Protein AF-S8ARG7-F1 (afdb_monomer_lite)

Organism: Dactylellina haptotyla (strain CBS 200.50) (NCBI:txid1284197)

Foldseek 3Di:
DPDQFAEEEEAALDPFQNVLLQVLVVVVRYQYEAEEQPWDQVPDDLRYGYHHADQLPLVSLVVSQVVCCVRRRQHLEYELEWADFDFADLVCLPPDDPSRLSSRLSNLAVNLLSNLVSLVVSLVVDDLPGLQEYEYEAECLLPDDDSRRHSRSVSRVNVLVSQQVCLVVCQVVQHEGAYEAEAAPVRHGCVVPDDGSNLSSVQSVVSSPDRGYDPRYFYAYPPGGGDPDDPDDDDDDDDDDDDDDDDPDPPQFDAQQFDAFLDDLQDFFAAAAPVVQVVLQLLVLLLQQLLVVQLPPDCPDCLGLNNLLQQQWFPQQDGRNQAFADQFDSTHLAAALHLCNLVLVLSSLRSVFVSSLVSSVVLLVLADPPAPSSVVSVVSSSNHGHHAHPLLLPLADDCLQAVDQWDWHDDSVDRVDIDIGGGSSHKRFADPFPPRDDDPPVRVDRIFEWQWDQDPNDTHHDRVLLRLLSNLFNLQSLQLLLCLQFPPQASVLARHLNADPPDPFRNAYLSQSLQQNLCSGCFQATQSQASNRNSNNNCSSNHSSVSNQSLLLSCQQRVPRPWDWDFRCRGHRNGHGRDIAIQADFSPPHHNRSPHGDGNVCSVDSCSNRYDHPQCRCVNSVVDVHSLSSLLVSCVSRVCFYPLNLLVLLCVVLVPDPPDPLPDLAFDQLQTAGHSVLCNVQSCVAAPPPQQKGKWKKKKKKAWLCLPQAKKKKWKFQADFPDPDPSCRSNTSRTNHMGIRRHHRRDPSTDMGIHMGTRSRNVNNCCSVVVFRYRDCVTVVVSCLPGIDIWMWGRHNRDIDTDDPLSGHQIKIWMKMWMWHRAPDSSHRIDTGGIDTQWIADRSVVPDHDIDGDPD

Secondary structure (DSSP, 8-state):
-PPPPPEEEEES--TTHHHHHHHHHHHTT-EEEEEETT--GGG--SSEEEEE--TTSTHHHHHHHHHHHHHT-S-SEEEE------PPBTTBTT-S-HHHHHHHHIIIIIHHHHHHHHHHHHHHTS-TTS--EEEEE--GGGT---GGGHHHHHHHHHHHHHHHHHHHHHGGGT-EEEEEEEE-TTS-BGGGS---HHHHHHHHHHHHH-SS---SEEEEETTTEE--S--PPP----------------PPPPB-----TT--SS---BPPBHHHHHHSHHHHHHHHHHHHHHHTS-TTSTTSHHHHHHHHSTT---BTTBPPPTT--SS-S---SSTTHHHHHHHHHHHHHHHHHHHHHHHHHHS-TT-TTHHHHHHHHHH----B--TTT--SPPHHHHT-SEEEEE-TTSTT-EEEEE-TTT-PBPSS--TT--STTTTT-SB--SS-EEETTEEE--HHHHHHHHHHHHHHHHHHHHHHHHT---HHHHS-SBPPSS-SS----HHHHHHHHHHHHTTTT-GGGSTTTGGGSTHHHHHHHHHHHHHHHHHHHSTT----EEEESS--SSS-TTEEEETTSEEEEEEEETTEEEETTTTSSGGGGT-B-TTTHHHHTTS--SSHHHHHHHIIIIITTSHHHHHHHHHHHTTT-S---SSS-----TTSPPPHHHHTTTHHHHS-TTT-EEEEEEEEEEEETTTTSSEEEEEEEES--S-S-GGGGGG-TTEEEEEEE---TT-----EEEEEEE-HHHHHHHHHTTS-S-S-HHHHHHHHHHHEEEEEEEE-SS-EEEE-GGGSTT-EEEEEEEEEEPPSSSSSPPEEEEEEEEEEE-BGGGTB-S-EE---

Sequence (856 aa):
MAAKAPVILILGAGANIGSNVAKVFSSKGYKVALVSRTSKESENTAEQVNIQGDFSDPSSVADAFAKVKSLLGTPSVVVYNAASLTRSQPAAPLAISVADFTRDLNINTVSPFVAAQHAAQGFEELPESASKTFIFTGNILNTAVMPALFDLGVGKSATSHIVQMAATAYKDKGFKFYYTDERTEAGAPAAFGTPSGEAHAKHYLELSEGKTQGPWQQTFVKGIGITQSRALPVANSISHSNQRLNNRQLIQPIIVTGVKDGVSQENIPVRKEIRTIIENHAEFELLLLALQKFYAEPQTSETSYYGIASIHGRPFKAWNEVQQGKGSPQVGYCTHSDMLFLPWHRPYLALYEQFVCKHAADVVASFSDSDPRKPAFTDALQGLRIPYWDWAMDASLPYEVVGLKRIAVADPKVPNGKQMIDNPMYTYKFQGQNTDFPDAPYNEMRQTYRYPRQVNGSYESQPDPLNQALRAEGGNLKTRIYRLLTAYKDFELVGTSSSPRDNNEFLESFEGVHDTIHGITGTSGGQMNFLSYSAFEPVFWLHHANIDRLFAMWQGINPKAYRFRAESKSGTFAIPPNTIEDLNTNLFPFRQSVNTFFTSASVAKTGTFGYAYPETRDLETGKRNDGGGIMTAVNKLYGTQTPQGSLKAAGHTSGRKRTMQKKGLKSGKLNTTPSPEALGPFQKHIVDQVTDIYNEWTVNIKVNRAALGESFSIQVFLGDPSSIDPEAWNTDDNLVGSHAIFTDPGSKNGHIVSGAVPLTSALLNKIVDNELACLTPELVMPYLLKNLKIKVLAVGSGTRRVVKLEDVQDLMIQINTAEVTLPKSESEAPEWGKFHTRLDWIDVGCGKLTPTQRVD

Radius of gyration: 34.78 Å; chains: 1; bounding box: 78×77×107 Å

Structure (mmCIF, N/CA/C/O backbone):
data_AF-S8ARG7-F1
#
_entry.id   AF-S8ARG7-F1
#
loop_
_atom_site.group_PDB
_atom_site.id
_atom_site.type_symbol
_atom_site.label_atom_id
_atom_site.label_alt_id
_atom_site.label_comp_id
_atom_site.label_asym_id
_atom_site.label_entity_id
_atom_site.label_seq_id
_atom_site.pdbx_PDB_ins_code
_atom_site.Cartn_x
_atom_site.Cartn_y
_atom_site.Cartn_z
_atom_site.occupancy
_atom_site.B_iso_or_equiv
_atom_site.auth_seq_id
_atom_site.auth_comp_id
_atom_site.auth_asym_id
_atom_site.auth_atom_id
_atom_site.pdbx_PDB_model_num
ATOM 1 N N . MET A 1 1 ? -34.442 -47.345 36.067 1.00 39.19 1 MET A N 1
ATOM 2 C CA . MET A 1 1 ? -34.645 -46.388 37.178 1.00 39.19 1 MET A CA 1
ATOM 3 C C . MET A 1 1 ? -35.273 -45.130 36.604 1.00 39.19 1 MET A C 1
ATOM 5 O O . MET A 1 1 ? -34.810 -44.698 35.557 1.00 39.19 1 MET A O 1
ATOM 9 N N . ALA A 1 2 ? -36.324 -44.582 37.219 1.00 44.38 2 ALA A N 1
ATOM 10 C CA . ALA A 1 2 ? -36.865 -43.284 36.807 1.00 44.38 2 ALA A CA 1
ATOM 11 C C . ALA A 1 2 ? -35.754 -42.221 36.893 1.00 44.38 2 ALA A C 1
ATOM 13 O O . ALA A 1 2 ? -34.997 -42.213 37.867 1.00 44.38 2 ALA A O 1
ATOM 14 N N . ALA A 1 3 ? -35.609 -41.378 35.868 1.00 57.69 3 ALA A N 1
ATOM 15 C CA . ALA A 1 3 ? -34.619 -40.304 35.881 1.00 57.69 3 ALA A CA 1
ATOM 16 C C . ALA A 1 3 ? -34.896 -39.379 37.079 1.00 57.69 3 ALA A C 1
ATOM 18 O O . ALA A 1 3 ? -36.019 -38.901 37.243 1.00 57.69 3 ALA A O 1
ATOM 19 N N . LYS A 1 4 ? -33.899 -39.164 37.949 1.00 75.94 4 LYS A N 1
ATOM 20 C CA . LYS A 1 4 ? -34.033 -38.211 39.061 1.00 75.94 4 LYS A CA 1
ATOM 21 C C . LYS A 1 4 ? -34.277 -36.814 38.482 1.00 75.94 4 LYS A C 1
ATOM 23 O O . LYS A 1 4 ? -33.563 -36.405 37.569 1.00 75.94 4 LYS A O 1
ATOM 28 N N . ALA A 1 5 ? -35.270 -36.104 39.019 1.00 89.25 5 ALA A N 1
ATOM 29 C CA . ALA A 1 5 ? -35.572 -34.733 38.615 1.00 89.25 5 ALA A CA 1
ATOM 30 C C . ALA A 1 5 ? -34.333 -33.830 38.796 1.00 89.25 5 ALA A C 1
ATOM 32 O O . ALA A 1 5 ? -33.673 -33.930 39.838 1.00 89.25 5 ALA A O 1
ATOM 33 N N . PRO A 1 6 ? -33.990 -32.973 37.815 1.00 95.94 6 PRO A N 1
ATOM 34 C CA . PRO A 1 6 ? -32.832 -32.096 37.916 1.00 95.94 6 PRO A CA 1
ATOM 35 C C . PRO A 1 6 ? -33.047 -31.034 39.000 1.00 95.94 6 PRO A C 1
ATOM 37 O O . PRO A 1 6 ? -34.171 -30.637 39.297 1.00 95.94 6 PRO A O 1
ATOM 40 N N . VAL A 1 7 ? -31.957 -30.569 39.606 1.00 98.38 7 VAL A N 1
ATOM 41 C CA . VAL A 1 7 ? -32.001 -29.595 40.707 1.00 98.38 7 VAL A CA 1
ATOM 42 C C . VAL A 1 7 ? -31.431 -28.261 40.233 1.00 98.38 7 VAL A C 1
ATOM 44 O O . VAL A 1 7 ? -30.374 -28.242 39.588 1.00 98.38 7 VAL A O 1
ATOM 47 N N . ILE A 1 8 ? -32.121 -27.165 40.563 1.00 98.56 8 ILE A N 1
ATOM 48 C CA . ILE A 1 8 ? -31.613 -25.793 40.453 1.00 98.56 8 ILE A CA 1
ATOM 49 C C . ILE A 1 8 ? -31.402 -25.198 41.848 1.00 98.56 8 ILE A C 1
ATOM 51 O O . ILE A 1 8 ? -32.281 -25.272 42.705 1.00 98.56 8 ILE A O 1
ATOM 55 N N . LEU A 1 9 ? -30.245 -24.576 42.057 1.00 98.69 9 LEU A N 1
ATOM 56 C CA . LEU A 1 9 ? -29.918 -23.802 43.252 1.00 98.69 9 LEU A CA 1
ATOM 57 C C . LEU A 1 9 ? -29.853 -22.312 42.911 1.00 98.69 9 LEU A C 1
ATOM 59 O O . LEU A 1 9 ? -29.041 -21.904 42.086 1.00 98.69 9 LEU A O 1
ATOM 63 N N . ILE A 1 10 ? -30.681 -21.498 43.564 1.00 98.56 10 ILE A N 1
ATOM 64 C CA . ILE A 1 10 ? -30.740 -20.043 43.388 1.00 98.56 10 ILE A CA 1
ATOM 65 C C . ILE A 1 10 ? -30.237 -19.358 44.662 1.00 98.56 10 ILE A C 1
ATOM 67 O O . ILE A 1 10 ? -30.935 -19.277 45.675 1.00 98.56 10 ILE A O 1
ATOM 71 N N . LEU A 1 11 ? -29.017 -18.829 44.593 1.00 98.12 11 LEU A N 1
ATOM 72 C CA . LEU A 1 11 ? -28.364 -18.070 45.656 1.00 98.12 11 LEU A CA 1
ATOM 73 C C . LEU A 1 11 ? -28.755 -16.593 45.524 1.00 98.12 11 LEU A C 1
ATOM 75 O O . LEU A 1 11 ? -28.260 -15.879 44.652 1.00 98.12 11 LEU A O 1
ATOM 79 N N . GLY A 1 12 ? -29.663 -16.126 46.382 1.00 94.00 12 GLY A N 1
ATOM 80 C CA . GLY A 1 12 ? -30.202 -14.765 46.352 1.00 94.00 12 GLY A CA 1
ATOM 81 C C . GLY A 1 12 ? -31.607 -14.710 45.758 1.00 94.00 12 GLY A C 1
ATOM 82 O O . GLY A 1 12 ? -31.855 -13.953 44.820 1.00 94.00 12 GLY A O 1
ATOM 83 N N . ALA A 1 13 ? -32.533 -15.508 46.294 1.00 87.56 13 ALA A N 1
ATOM 84 C CA . ALA A 1 13 ? -33.920 -15.611 45.835 1.00 87.56 13 ALA A CA 1
ATOM 85 C C . ALA A 1 13 ? -34.773 -14.371 46.198 1.00 87.56 13 ALA A C 1
ATOM 87 O O . ALA A 1 13 ? -35.638 -14.415 47.070 1.00 87.56 13 ALA A O 1
ATOM 88 N N . GLY A 1 14 ? -34.500 -13.234 45.553 1.00 86.06 14 GLY A N 1
ATOM 89 C CA . GLY A 1 14 ? -35.278 -12.000 45.705 1.00 86.06 14 GLY A CA 1
ATOM 90 C C . GLY A 1 14 ? -36.618 -12.025 44.957 1.00 86.06 14 GLY A C 1
ATOM 91 O O . GLY A 1 14 ? -36.826 -12.835 44.052 1.00 86.06 14 GLY A O 1
ATOM 92 N N . ALA A 1 15 ? -37.507 -11.081 45.287 1.00 87.00 15 ALA A N 1
ATOM 93 C CA . ALA A 1 15 ? -38.872 -11.012 44.750 1.00 87.00 15 ALA A CA 1
ATOM 94 C C . ALA A 1 15 ? -38.961 -10.839 43.219 1.00 87.00 15 ALA A C 1
ATOM 96 O O . ALA A 1 15 ? -39.982 -11.199 42.640 1.00 87.00 15 ALA A O 1
ATOM 97 N N . ASN A 1 16 ? -37.909 -10.329 42.565 1.00 90.81 16 ASN A N 1
ATOM 98 C CA . ASN A 1 16 ? -37.865 -10.114 41.115 1.00 90.81 16 ASN A CA 1
ATOM 99 C C . ASN A 1 16 ? -37.221 -11.299 40.362 1.00 90.81 16 ASN A C 1
ATOM 101 O O . ASN A 1 16 ? -37.906 -12.270 40.050 1.00 90.81 16 ASN A O 1
ATOM 105 N N . ILE A 1 17 ? -35.912 -11.252 40.081 1.00 94.19 17 ILE A N 1
ATOM 106 C CA . ILE A 1 17 ? -35.224 -12.255 39.245 1.00 94.19 17 ILE A CA 1
ATOM 107 C C . ILE A 1 17 ? -35.307 -13.655 39.865 1.00 94.19 17 ILE A C 1
ATOM 109 O O . ILE A 1 17 ? -35.775 -14.584 39.213 1.00 94.19 17 ILE A O 1
ATOM 113 N N . GLY A 1 18 ? -34.924 -13.804 41.137 1.00 93.00 18 GLY A N 1
ATOM 114 C CA . GLY A 1 18 ? -34.893 -15.105 41.810 1.00 93.00 18 GLY A CA 1
ATOM 115 C C . GLY A 1 18 ? -36.241 -15.837 41.806 1.00 93.00 18 GLY A C 1
ATOM 116 O O . GLY A 1 18 ? -36.289 -17.019 41.476 1.00 93.00 18 GLY A O 1
ATOM 117 N N . SER A 1 19 ? -37.340 -15.136 42.108 1.00 92.44 19 SER A N 1
ATOM 118 C CA . SER A 1 19 ? -38.687 -15.727 42.122 1.00 92.44 19 SER A CA 1
ATOM 119 C C . SER A 1 19 ? -39.175 -16.147 40.726 1.00 92.44 19 SER A C 1
ATOM 121 O O . SER A 1 19 ? -39.824 -17.182 40.586 1.00 92.44 19 SER A O 1
ATOM 123 N N . ASN A 1 20 ? -38.843 -15.383 39.680 1.00 96.44 20 ASN A N 1
ATOM 124 C CA . ASN A 1 20 ? -39.207 -15.719 38.303 1.00 96.44 20 ASN A CA 1
ATOM 125 C C . ASN A 1 20 ? -38.386 -16.901 37.776 1.00 96.44 20 ASN A C 1
ATOM 127 O O . ASN A 1 20 ? -38.954 -17.812 37.175 1.00 96.44 20 ASN A O 1
ATOM 131 N N . VAL A 1 21 ? -37.078 -16.934 38.058 1.00 97.62 21 VAL A N 1
ATOM 132 C CA . VAL A 1 21 ? -36.207 -18.073 37.724 1.00 97.62 21 VAL A CA 1
ATOM 133 C C . VAL A 1 21 ? -36.735 -19.343 38.399 1.00 97.62 21 VAL A C 1
ATOM 135 O O . VAL A 1 21 ? -36.905 -20.360 37.734 1.00 97.62 21 VAL A O 1
ATOM 138 N N . ALA A 1 22 ? -37.096 -19.273 39.685 1.00 96.75 22 ALA A N 1
ATOM 139 C CA . ALA A 1 22 ? -37.690 -20.389 40.420 1.00 96.75 22 ALA A CA 1
ATOM 140 C C . ALA A 1 22 ? -38.948 -20.947 39.733 1.00 96.75 22 ALA A C 1
ATOM 142 O O . ALA A 1 22 ? -39.039 -22.149 39.481 1.00 96.75 22 ALA A O 1
ATOM 143 N N . LYS A 1 23 ? -39.893 -20.065 39.374 1.00 96.75 23 LYS A N 1
ATOM 144 C CA . LYS A 1 23 ? -41.144 -20.434 38.693 1.00 96.75 23 LYS A CA 1
ATOM 145 C C . LYS A 1 23 ? -40.891 -21.102 37.340 1.00 96.75 23 LYS A C 1
ATOM 147 O O . LYS A 1 23 ? -41.477 -22.146 37.059 1.00 96.75 23 LYS A O 1
ATOM 152 N N . VAL A 1 24 ? -40.009 -20.531 36.515 1.00 97.62 24 VAL A N 1
ATOM 153 C CA . VAL A 1 24 ? -39.706 -21.061 35.175 1.00 97.62 24 VAL A CA 1
ATOM 154 C C . VAL A 1 24 ? -39.047 -22.436 35.261 1.00 97.62 24 VAL A C 1
ATOM 156 O O . VAL A 1 24 ? -39.494 -23.362 34.587 1.00 97.62 24 VAL A O 1
ATOM 159 N N . PHE A 1 25 ? -38.049 -22.620 36.125 1.00 97.88 25 PHE A N 1
ATOM 160 C CA . PHE A 1 25 ? -37.387 -23.919 36.267 1.00 97.88 25 PHE A CA 1
ATOM 161 C C . PHE A 1 25 ? -38.298 -24.978 36.903 1.00 97.88 25 PHE A C 1
ATOM 163 O O . PHE A 1 25 ? -38.313 -26.119 36.439 1.00 97.88 25 PHE A O 1
ATOM 170 N N . SER A 1 26 ? -39.123 -24.608 37.888 1.00 96.69 26 SER A N 1
ATOM 171 C CA . SER A 1 26 ? -40.138 -25.511 38.451 1.00 96.69 26 SER A CA 1
ATOM 172 C C . SER A 1 26 ? -41.117 -25.999 37.375 1.00 96.69 26 SER A C 1
ATOM 174 O O . SER A 1 26 ? -41.367 -27.199 37.271 1.00 96.69 26 SER A O 1
ATOM 176 N N . SER A 1 27 ? -41.573 -25.110 36.480 1.00 96.19 27 SER A N 1
ATOM 177 C CA . SER A 1 27 ? -42.443 -25.482 35.348 1.00 96.19 27 SER A CA 1
ATOM 178 C C . SER A 1 27 ? -41.791 -26.453 34.349 1.00 96.19 27 SER A C 1
ATOM 180 O O . SER A 1 27 ? -42.486 -27.117 33.582 1.00 96.19 27 SER A O 1
ATOM 182 N N . LYS A 1 28 ? -40.457 -26.563 34.374 1.00 96.25 28 LYS A N 1
ATOM 183 C CA . LYS A 1 28 ? -39.650 -27.485 33.561 1.00 96.25 28 LYS A CA 1
ATOM 184 C C . LYS A 1 28 ? -39.269 -28.766 34.308 1.00 96.25 28 LYS A C 1
ATOM 186 O O . LYS A 1 28 ? -38.428 -29.524 33.835 1.00 96.25 28 LYS A O 1
ATOM 191 N N . GLY A 1 29 ? -39.889 -29.019 35.462 1.00 95.31 29 GLY A N 1
ATOM 192 C CA . GLY A 1 29 ? -39.688 -30.234 36.249 1.00 95.31 29 GLY A CA 1
ATOM 193 C C . GLY A 1 29 ? -38.428 -30.226 37.115 1.00 95.31 29 GLY A C 1
ATOM 194 O O . GLY A 1 29 ? -38.036 -31.284 37.607 1.00 95.31 29 GLY A O 1
ATOM 195 N N . TYR A 1 30 ? -37.787 -29.067 37.314 1.00 97.69 30 TYR A N 1
ATOM 196 C CA . TYR A 1 30 ? -36.687 -28.960 38.268 1.00 97.69 30 TYR A CA 1
ATOM 197 C C . TYR A 1 30 ? -37.213 -28.918 39.701 1.00 97.69 30 TYR A C 1
ATOM 199 O O . TYR A 1 30 ? -38.186 -28.225 40.003 1.00 97.69 30 TYR A O 1
ATOM 207 N N . LYS A 1 31 ? -36.492 -29.577 40.608 1.00 98.06 31 LYS A N 1
ATOM 208 C CA . LYS A 1 31 ? -36.583 -29.289 42.041 1.00 98.06 31 LYS A CA 1
ATOM 209 C C . LYS A 1 31 ? -35.818 -28.003 42.341 1.00 98.06 31 LYS A C 1
ATOM 211 O O . LYS A 1 31 ? -34.703 -27.818 41.845 1.00 98.06 31 LYS A O 1
ATOM 216 N N . VAL A 1 32 ? -36.401 -27.120 43.143 1.00 98.00 32 VAL A N 1
ATOM 217 C CA . VAL A 1 32 ? -35.903 -25.753 43.330 1.00 98.00 32 VAL A CA 1
ATOM 218 C C . VAL A 1 32 ? -35.371 -25.555 44.745 1.00 98.00 32 VAL A C 1
ATOM 220 O O . VAL A 1 32 ? -36.088 -25.744 45.721 1.00 98.00 32 VAL A O 1
ATOM 223 N N . ALA A 1 33 ? -34.123 -25.114 44.867 1.00 98.19 33 ALA A N 1
ATOM 224 C CA . ALA A 1 33 ? -33.560 -24.628 46.118 1.00 98.19 33 ALA A CA 1
ATOM 225 C C . ALA A 1 33 ? -33.414 -23.105 46.084 1.00 98.19 33 ALA A C 1
ATOM 227 O O . ALA A 1 33 ? -32.699 -22.558 45.242 1.00 98.19 33 ALA A O 1
ATOM 228 N N . LEU A 1 34 ? -34.075 -22.424 47.016 1.00 97.75 34 LEU A N 1
ATOM 229 C CA . LEU A 1 34 ? -34.043 -20.975 47.177 1.00 97.75 34 LEU A CA 1
ATOM 230 C C . LEU A 1 34 ? -33.242 -20.616 48.418 1.00 97.75 34 LEU A C 1
ATOM 232 O O . LEU A 1 34 ? -33.552 -21.082 49.510 1.00 97.75 34 LEU A O 1
ATOM 236 N N . VAL A 1 35 ? -32.235 -19.760 48.258 1.00 97.62 35 VAL A N 1
ATOM 237 C CA . VAL A 1 35 ? -31.433 -19.274 49.382 1.00 97.62 35 VAL A CA 1
ATOM 238 C C . VAL A 1 35 ? -31.589 -17.768 49.507 1.00 97.62 35 VAL A C 1
ATOM 240 O O . VAL A 1 35 ? -31.331 -17.019 48.557 1.00 97.62 35 VAL A O 1
ATOM 243 N N . SER A 1 36 ? -32.026 -17.308 50.676 1.00 94.56 36 SER A N 1
ATOM 244 C CA . SER A 1 36 ? -32.116 -15.883 50.999 1.00 94.56 36 SER A CA 1
ATOM 245 C C . SER A 1 36 ? -32.087 -15.652 52.510 1.00 94.56 36 SER A C 1
ATOM 247 O O . SER A 1 36 ? -32.421 -16.537 53.294 1.00 94.56 36 SER A O 1
ATOM 249 N N . ARG A 1 37 ? -31.755 -14.427 52.932 1.00 92.94 37 ARG A N 1
ATOM 250 C CA . ARG A 1 37 ? -31.717 -14.046 54.359 1.00 92.94 37 ARG A CA 1
ATOM 251 C C . ARG A 1 37 ? -33.066 -14.197 55.072 1.00 92.94 37 ARG A C 1
ATOM 253 O O . ARG A 1 37 ? -33.103 -14.384 56.283 1.00 92.94 37 ARG A O 1
ATOM 260 N N . THR A 1 38 ? -34.162 -14.100 54.320 1.00 89.50 38 THR A N 1
ATOM 261 C CA . THR A 1 38 ? -35.545 -14.117 54.824 1.00 89.50 38 THR A CA 1
ATOM 262 C C . THR A 1 38 ? -36.278 -15.425 54.521 1.00 89.50 38 THR A C 1
ATOM 264 O O . THR A 1 38 ? -37.490 -15.493 54.711 1.00 89.50 38 THR A O 1
ATOM 267 N N . SER A 1 39 ? -35.580 -16.440 54.003 1.00 87.56 39 SER A N 1
ATOM 268 C CA . SER A 1 39 ? -36.171 -17.753 53.735 1.00 87.56 39 SER A CA 1
ATOM 269 C C . SER A 1 39 ? -36.614 -18.420 55.034 1.00 87.56 39 SER A C 1
ATOM 271 O O . SER A 1 39 ? -35.912 -18.349 56.040 1.00 87.56 39 SER A O 1
ATOM 273 N N . LYS A 1 40 ? -37.769 -19.090 55.004 1.00 89.12 40 LYS A N 1
ATOM 274 C CA . LYS A 1 40 ? -38.299 -19.853 56.137 1.00 89.12 40 LYS A CA 1
ATOM 275 C C . LYS A 1 40 ? -38.253 -21.338 55.811 1.00 89.12 40 LYS A C 1
ATOM 277 O O . LYS A 1 40 ? -39.008 -21.808 54.966 1.00 89.12 40 LYS A O 1
ATOM 282 N N . GLU A 1 41 ? -37.403 -22.086 56.508 1.00 88.00 41 GLU A N 1
ATOM 283 C CA . GLU A 1 41 ? -37.261 -23.534 56.281 1.00 88.00 41 GLU A CA 1
ATOM 284 C C . GLU A 1 41 ? -38.557 -24.313 56.604 1.00 88.00 41 GLU A C 1
ATOM 286 O O . GLU A 1 41 ? -38.770 -25.412 56.100 1.00 88.00 41 GLU A O 1
ATOM 291 N N . SER A 1 42 ? -39.476 -23.724 57.381 1.00 86.19 42 SER A N 1
ATOM 292 C CA . SER A 1 42 ? -40.816 -24.278 57.630 1.00 86.19 42 SER A CA 1
ATOM 293 C C . SER A 1 42 ? -41.702 -24.363 56.379 1.00 86.19 42 SER A C 1
ATOM 295 O O . SER A 1 42 ? -42.712 -25.057 56.406 1.00 86.19 42 SER A O 1
ATOM 297 N N . GLU A 1 43 ? -41.359 -23.655 55.299 1.00 89.38 43 GLU A N 1
ATOM 298 C CA . GLU A 1 43 ? -42.100 -23.638 54.026 1.00 89.38 43 GLU A CA 1
ATOM 299 C C . GLU A 1 43 ? -41.541 -24.651 53.006 1.00 89.38 43 GLU A C 1
ATOM 301 O O . GLU A 1 43 ? -41.841 -24.580 51.814 1.00 89.38 43 GLU A O 1
ATOM 306 N N . ASN A 1 44 ? -40.691 -25.582 53.452 1.00 92.50 44 ASN A N 1
ATOM 307 C CA . ASN A 1 44 ? -40.116 -26.619 52.599 1.00 92.50 44 ASN A CA 1
ATOM 308 C C . ASN A 1 44 ? -41.171 -27.629 52.131 1.00 92.50 44 ASN A C 1
ATOM 310 O O . ASN A 1 44 ? -42.028 -28.077 52.890 1.00 92.50 44 ASN A O 1
ATOM 314 N N . THR A 1 45 ? -41.047 -28.039 50.875 1.00 92.25 45 THR A N 1
ATOM 315 C CA . THR A 1 45 ? -41.841 -29.085 50.220 1.00 92.25 45 THR A CA 1
ATOM 316 C C . THR A 1 45 ? -40.900 -30.112 49.581 1.00 92.25 45 THR A C 1
ATOM 318 O O . THR A 1 45 ? -39.678 -29.946 49.609 1.00 92.25 45 THR A O 1
ATOM 321 N N . ALA A 1 46 ? -41.437 -31.188 48.998 1.00 87.94 46 ALA A N 1
ATOM 322 C CA . ALA A 1 46 ? -40.613 -32.200 48.329 1.00 87.94 46 ALA A CA 1
ATOM 323 C C . ALA A 1 46 ? -39.976 -31.691 47.012 1.00 87.94 46 ALA A C 1
ATOM 325 O O . ALA A 1 46 ? -38.963 -32.238 46.549 1.00 87.94 46 ALA A O 1
ATOM 326 N N . GLU A 1 47 ? -40.561 -30.643 46.424 1.00 91.31 47 GLU A N 1
ATOM 327 C CA . GLU A 1 47 ? -40.185 -30.039 45.145 1.00 91.31 47 GLU A CA 1
ATOM 328 C C . GLU A 1 47 ? -39.456 -28.697 45.300 1.00 91.31 47 GLU A C 1
ATOM 330 O O . GLU A 1 47 ? -38.685 -28.324 44.413 1.00 91.31 47 GLU A O 1
ATOM 335 N N . GLN A 1 48 ? -39.656 -27.986 46.413 1.00 95.94 48 GLN A N 1
ATOM 336 C CA . GLN A 1 48 ? -39.004 -26.708 46.697 1.00 95.94 48 GLN A CA 1
ATOM 337 C C . GLN A 1 48 ? -38.496 -26.631 48.140 1.00 95.94 48 GLN A C 1
ATOM 339 O O . GLN A 1 48 ? -39.274 -26.779 49.082 1.00 95.94 48 GLN A O 1
A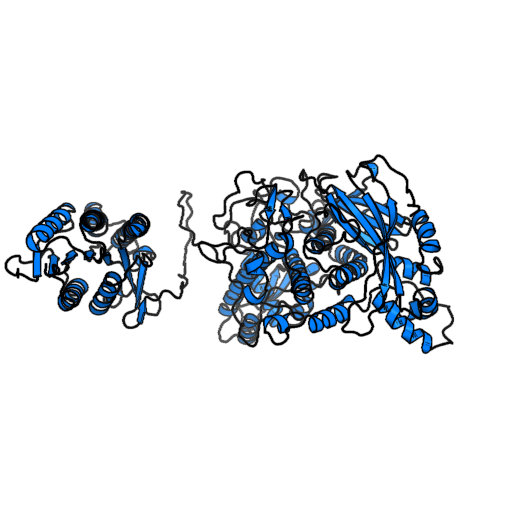TOM 344 N N . VAL A 1 49 ? -37.212 -26.310 48.313 1.00 96.31 49 VAL A N 1
ATOM 345 C CA . VAL A 1 49 ? -36.595 -26.045 49.623 1.00 96.31 49 VAL A CA 1
ATOM 346 C C . VAL A 1 49 ? -36.145 -24.595 49.721 1.00 96.31 49 VAL A C 1
ATOM 348 O O . VAL A 1 49 ? -35.542 -24.046 48.801 1.00 96.31 49 VAL A O 1
ATOM 351 N N . ASN A 1 50 ? -36.429 -23.980 50.857 1.00 96.19 50 ASN A N 1
ATOM 352 C CA . ASN A 1 50 ? -36.030 -22.638 51.234 1.00 96.19 50 ASN A CA 1
ATOM 353 C C . ASN A 1 50 ? -34.964 -22.767 52.324 1.00 96.19 50 ASN A C 1
ATOM 355 O O . ASN A 1 50 ? -35.185 -23.421 53.341 1.00 96.19 50 ASN A O 1
ATOM 359 N N . ILE A 1 51 ? -33.802 -22.159 52.107 1.00 96.31 51 ILE A N 1
ATOM 360 C CA . ILE A 1 51 ? -32.652 -22.223 53.010 1.00 96.31 51 ILE A CA 1
ATOM 361 C C . ILE A 1 51 ? -32.296 -20.802 53.421 1.00 96.31 51 ILE A C 1
ATOM 363 O O . ILE A 1 51 ? -32.117 -19.916 52.580 1.00 96.31 51 ILE A O 1
ATOM 367 N N . GLN A 1 52 ? -32.178 -20.579 54.724 1.00 95.81 52 GLN A N 1
ATOM 368 C CA . GLN A 1 52 ? -31.691 -19.303 55.224 1.00 95.81 52 GLN A CA 1
ATOM 369 C C . GLN A 1 52 ? -30.169 -19.213 55.046 1.00 95.81 52 GLN A C 1
ATOM 371 O O . GLN A 1 52 ? -29.450 -20.140 55.414 1.00 95.81 52 GLN A O 1
ATOM 376 N N . GLY A 1 53 ? -29.680 -18.104 54.483 1.00 94.62 53 GLY A N 1
ATOM 377 C CA . GLY A 1 53 ? -28.245 -17.854 54.316 1.00 94.62 53 GLY A CA 1
ATOM 378 C C . GLY A 1 53 ? -27.914 -16.380 54.076 1.00 94.62 53 GLY A C 1
ATOM 379 O O . GLY A 1 53 ? -28.705 -15.655 53.459 1.00 94.62 53 GLY A O 1
ATOM 380 N N . ASP A 1 54 ? -26.746 -15.944 54.558 1.00 95.19 54 ASP A N 1
ATOM 381 C CA . ASP A 1 54 ? -26.216 -14.588 54.383 1.00 95.19 54 ASP A CA 1
ATOM 382 C C . ASP A 1 54 ? -24.846 -14.628 53.696 1.00 95.19 54 ASP A C 1
ATOM 384 O O . ASP A 1 54 ? -23.859 -15.085 54.257 1.00 95.19 54 ASP A O 1
ATOM 388 N N . PHE A 1 55 ? -24.777 -14.117 52.468 1.00 96.94 55 PHE A N 1
ATOM 389 C CA . PHE A 1 55 ? -23.562 -14.184 51.653 1.00 96.94 55 PHE A CA 1
ATOM 390 C C . PHE A 1 55 ? -22.542 -13.077 51.930 1.00 96.94 55 PHE A C 1
ATOM 392 O O . PHE A 1 55 ? -21.546 -12.983 51.209 1.00 96.94 55 PHE A O 1
ATOM 399 N N . SER A 1 56 ? -22.764 -12.239 52.947 1.00 96.12 56 SER A N 1
ATOM 400 C CA . SER A 1 56 ? -21.672 -11.456 53.539 1.00 96.12 56 SER A CA 1
ATOM 401 C C . SER A 1 56 ? -20.659 -12.348 54.265 1.00 96.12 56 SER A C 1
ATOM 403 O O . SER A 1 56 ? -19.498 -11.956 54.396 1.00 96.12 56 SER A O 1
ATOM 405 N N . ASP A 1 57 ? -21.074 -13.561 54.642 1.00 95.50 57 ASP A N 1
ATOM 406 C CA . ASP A 1 57 ? -20.230 -14.661 55.089 1.00 95.50 57 ASP A CA 1
ATOM 407 C C . ASP A 1 57 ? -20.132 -15.733 53.980 1.00 95.50 57 ASP A C 1
ATOM 409 O O . ASP A 1 57 ? -21.090 -16.475 53.737 1.00 95.50 57 ASP A O 1
ATOM 413 N N . PRO A 1 58 ? -18.982 -15.853 53.291 1.00 95.25 58 PRO A N 1
ATOM 414 C CA . PRO A 1 58 ? -18.798 -16.847 52.236 1.00 95.25 58 PRO A CA 1
ATOM 415 C C . PRO A 1 58 ? -18.998 -18.304 52.679 1.00 95.25 58 PRO A C 1
ATOM 417 O O . PRO A 1 58 ? -19.307 -19.146 51.834 1.00 95.25 58 PRO A O 1
ATOM 420 N N . SER A 1 59 ? -18.874 -18.620 53.975 1.00 92.94 59 SER A N 1
ATOM 421 C CA . SER A 1 59 ? -19.105 -19.981 54.482 1.00 92.94 59 SER A CA 1
ATOM 422 C C . SER A 1 59 ? -20.572 -20.418 54.354 1.00 92.94 59 SER A C 1
ATOM 424 O O . SER A 1 59 ? -20.840 -21.581 54.048 1.00 92.94 59 SER A O 1
ATOM 426 N N . SER A 1 60 ? -21.519 -19.470 54.409 1.00 95.69 60 SER A N 1
ATOM 427 C CA . SER A 1 60 ? -22.954 -19.729 54.202 1.00 95.69 60 SER A CA 1
ATOM 428 C C . SER A 1 60 ? -23.269 -20.307 52.816 1.00 95.69 60 SER A C 1
ATOM 430 O O . SER A 1 60 ? -24.302 -20.952 52.624 1.00 95.69 60 SER A O 1
ATOM 432 N N . VAL A 1 61 ? -22.397 -20.091 51.822 1.00 97.62 61 VAL A N 1
ATOM 433 C CA . VAL A 1 61 ? -22.543 -20.702 50.493 1.00 97.62 61 VAL A CA 1
ATOM 434 C C . VAL A 1 61 ? -22.310 -22.210 50.573 1.00 97.62 61 VAL A C 1
ATOM 436 O O . VAL A 1 61 ? -23.118 -22.974 50.047 1.00 97.62 61 VAL A O 1
ATOM 439 N N . ALA A 1 62 ? -21.247 -22.646 51.250 1.00 94.06 62 ALA A N 1
ATOM 440 C CA . ALA A 1 62 ? -20.921 -24.063 51.400 1.00 94.06 62 ALA A CA 1
ATOM 441 C C . ALA A 1 62 ? -22.041 -24.821 52.134 1.00 94.06 62 ALA A C 1
ATOM 443 O O . ALA A 1 62 ? -22.483 -25.876 51.670 1.00 94.06 62 ALA A O 1
ATOM 444 N N . ASP A 1 63 ? -22.574 -24.232 53.208 1.00 95.00 63 ASP A N 1
ATOM 445 C CA . ASP A 1 63 ? -23.697 -24.789 53.971 1.00 95.00 63 ASP A CA 1
ATOM 446 C C . ASP A 1 63 ? -24.957 -24.946 53.114 1.00 95.00 63 ASP A C 1
ATOM 448 O O . ASP A 1 63 ? -25.645 -25.971 53.180 1.00 95.00 63 ASP A O 1
ATOM 452 N N . ALA A 1 64 ? -25.247 -23.958 52.262 1.00 97.31 64 ALA A N 1
ATOM 453 C CA . ALA A 1 64 ? -26.364 -24.037 51.332 1.00 97.31 64 ALA A CA 1
ATOM 454 C C . ALA A 1 64 ? -26.192 -25.201 50.344 1.00 97.31 64 ALA A C 1
ATOM 456 O O . ALA A 1 64 ? -27.116 -25.996 50.177 1.00 97.31 64 ALA A O 1
ATOM 457 N N . PHE A 1 65 ? -25.014 -25.364 49.732 1.00 98.19 65 PHE A N 1
ATOM 458 C CA . PHE A 1 65 ? -24.744 -26.501 48.842 1.00 98.19 65 PHE A CA 1
ATOM 459 C C . PHE A 1 65 ? -24.886 -27.849 49.561 1.00 98.19 65 PHE A C 1
ATOM 461 O O . PHE A 1 65 ? -25.498 -28.768 49.011 1.00 98.19 65 PHE A O 1
ATOM 468 N N . ALA A 1 66 ? -24.381 -27.966 50.793 1.00 96.75 66 ALA A N 1
ATOM 469 C CA . ALA A 1 66 ? -24.491 -29.184 51.593 1.00 96.75 66 ALA A CA 1
ATOM 470 C C . ALA A 1 66 ? -25.956 -29.542 51.902 1.00 96.75 66 ALA A C 1
ATOM 472 O O . ALA A 1 66 ? -26.380 -30.680 51.676 1.00 96.75 66 ALA A O 1
ATOM 473 N N . LYS A 1 67 ? -26.759 -28.562 52.342 1.00 96.50 67 LYS A N 1
ATOM 474 C CA . LYS A 1 67 ? -28.200 -28.739 52.589 1.00 96.50 67 LYS A CA 1
ATOM 475 C C . LYS A 1 67 ? -28.946 -29.149 51.320 1.00 96.50 67 LYS A C 1
ATOM 477 O O . LYS A 1 67 ? -29.731 -30.093 51.358 1.00 96.50 67 LYS A O 1
ATOM 482 N N . VAL A 1 68 ? -28.681 -28.502 50.183 1.00 97.50 68 VAL A N 1
ATOM 483 C CA . VAL A 1 68 ? -29.337 -28.846 48.908 1.00 97.50 68 VAL A CA 1
ATOM 484 C C . VAL A 1 68 ? -28.971 -30.253 48.454 1.00 97.50 68 VAL A C 1
ATOM 486 O O . VAL A 1 68 ? -29.861 -31.016 48.079 1.00 97.50 68 VAL A O 1
ATOM 489 N N . LYS A 1 69 ? -27.693 -30.634 48.553 1.00 95.94 69 LYS A N 1
ATOM 490 C CA . LYS A 1 69 ? -27.238 -31.985 48.206 1.00 95.94 69 LYS A CA 1
ATOM 491 C C . LYS A 1 69 ? -27.933 -33.055 49.052 1.00 95.94 69 LYS A C 1
ATOM 493 O O . LYS A 1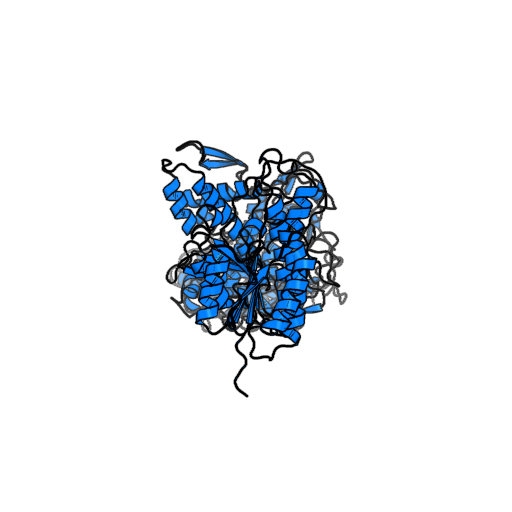 69 ? -28.323 -34.084 48.508 1.00 95.94 69 LYS A O 1
ATOM 498 N N . SER A 1 70 ? -28.126 -32.789 50.345 1.00 95.31 70 SER A N 1
ATOM 499 C CA . SER A 1 70 ? -28.837 -33.677 51.274 1.00 95.31 70 SER A CA 1
ATOM 500 C C . SER A 1 70 ? -30.339 -33.785 50.969 1.00 95.31 70 SER A C 1
ATOM 502 O O . SER A 1 70 ? -30.887 -34.885 50.936 1.00 95.31 70 SER A O 1
ATOM 504 N N . LEU A 1 71 ? -31.007 -32.656 50.708 1.00 95.12 71 LEU A N 1
ATOM 505 C CA . LEU A 1 71 ? -32.469 -32.598 50.586 1.00 95.12 71 LEU A CA 1
ATOM 506 C C . LEU A 1 71 ? -32.987 -32.916 49.174 1.00 95.12 71 LEU A C 1
ATOM 508 O O . LEU A 1 71 ? -34.010 -33.582 49.026 1.00 95.12 71 LEU A O 1
ATOM 512 N N . LEU A 1 72 ? -32.309 -32.428 48.132 1.00 95.44 72 LEU A N 1
ATOM 513 C CA . LEU A 1 72 ? -32.766 -32.516 46.738 1.00 95.44 72 LEU A CA 1
ATOM 514 C C . LEU A 1 72 ? -31.797 -33.275 45.821 1.00 95.44 72 LEU A C 1
ATOM 516 O O . LEU A 1 72 ? -32.232 -33.816 44.803 1.00 95.44 72 LEU A O 1
ATOM 520 N N . GLY A 1 73 ? -30.514 -33.347 46.183 1.00 94.81 73 GLY A N 1
ATOM 521 C CA . GLY A 1 73 ? -29.437 -33.908 45.364 1.00 94.81 73 GLY A CA 1
ATOM 522 C C . GLY A 1 73 ? -28.521 -32.835 44.769 1.00 94.81 73 GLY A C 1
ATOM 523 O O . GLY A 1 73 ? -28.670 -31.644 45.042 1.00 94.81 73 GLY A O 1
ATOM 524 N N . THR A 1 74 ? -27.539 -33.257 43.968 1.00 97.50 74 THR A N 1
ATOM 525 C CA . THR A 1 74 ? -26.525 -32.356 43.399 1.00 97.50 74 THR A CA 1
ATOM 526 C C . THR A 1 74 ? -27.146 -31.378 42.384 1.00 97.50 74 THR A C 1
ATOM 528 O O . THR A 1 74 ? -27.750 -31.829 41.404 1.00 97.50 74 THR A O 1
ATOM 531 N N . PRO A 1 75 ? -27.002 -30.048 42.571 1.00 98.19 75 PRO A N 1
ATOM 532 C CA . PRO A 1 75 ? -27.497 -29.051 41.626 1.00 98.19 75 PRO A CA 1
ATOM 533 C C . PRO A 1 75 ? -26.876 -29.208 40.240 1.00 98.19 75 PRO A C 1
ATOM 535 O O . PRO A 1 75 ? -25.660 -29.174 40.084 1.00 98.19 75 PRO A O 1
ATOM 538 N N . SER A 1 76 ? -27.726 -29.328 39.223 1.00 97.88 76 SER A N 1
ATOM 539 C CA . SER A 1 76 ? -27.311 -29.317 37.812 1.00 97.88 76 SER A CA 1
ATOM 540 C C . SER A 1 76 ? -27.269 -27.910 37.218 1.00 97.88 76 SER A C 1
ATOM 542 O O . SER A 1 76 ? -26.606 -27.686 36.205 1.00 97.88 76 SER A O 1
ATOM 544 N N . VAL A 1 77 ? -27.962 -26.968 37.863 1.00 98.69 77 VAL A N 1
ATOM 545 C CA . VAL A 1 77 ? -27.956 -25.542 37.541 1.00 98.69 77 VAL A CA 1
ATOM 546 C C . VAL A 1 77 ? -27.767 -24.754 38.833 1.00 98.69 77 VAL A C 1
ATOM 548 O O . VAL A 1 77 ? -28.454 -25.003 39.824 1.00 98.69 77 VAL A O 1
ATOM 551 N N . VAL A 1 78 ? -26.841 -23.801 38.832 1.00 98.81 78 VAL A N 1
ATOM 552 C CA . VAL A 1 78 ? -26.586 -22.893 39.953 1.00 98.81 78 VAL A CA 1
ATOM 553 C C . VAL A 1 78 ? -26.689 -21.462 39.448 1.00 98.81 78 VAL A C 1
ATOM 555 O O . VAL A 1 78 ? -25.981 -21.073 38.523 1.00 98.81 78 VAL A O 1
ATOM 558 N N . VAL A 1 79 ? -27.555 -20.668 40.068 1.00 98.75 79 VAL A N 1
ATOM 559 C CA . VAL A 1 79 ? -27.744 -19.250 39.763 1.00 98.75 79 VAL A CA 1
ATOM 560 C C . VAL A 1 79 ? -27.304 -18.430 40.964 1.00 98.75 79 VAL A C 1
ATOM 562 O O . VAL A 1 79 ? -27.922 -18.492 42.026 1.00 98.75 79 VAL A O 1
ATOM 565 N N . TYR A 1 80 ? -26.264 -17.622 40.789 1.00 98.62 80 TYR A N 1
ATOM 566 C CA . TYR A 1 80 ? -25.870 -16.616 41.763 1.00 98.62 80 TYR A CA 1
ATOM 567 C C . TYR A 1 80 ? -26.503 -15.270 41.391 1.00 98.62 80 TYR A C 1
ATOM 569 O O . TYR A 1 80 ? -26.123 -14.630 40.409 1.00 98.62 80 TYR A O 1
ATOM 577 N N . ASN A 1 81 ? -27.502 -14.853 42.165 1.00 96.94 81 ASN A N 1
ATOM 578 C CA . ASN A 1 81 ? -28.294 -13.640 41.943 1.00 96.94 81 ASN A CA 1
ATOM 579 C C . ASN A 1 81 ? -28.090 -12.567 43.026 1.00 96.94 81 ASN A C 1
ATOM 581 O O . ASN A 1 81 ? -28.471 -11.415 42.828 1.00 96.94 81 ASN A O 1
ATOM 585 N N . ALA A 1 82 ? -27.508 -12.915 44.174 1.00 94.94 82 ALA A N 1
ATOM 586 C CA . ALA A 1 82 ? -27.264 -11.939 45.226 1.00 94.94 82 ALA A CA 1
ATOM 587 C C . ALA A 1 82 ? -26.327 -10.811 44.754 1.00 94.94 82 ALA A C 1
ATOM 589 O O . ALA A 1 82 ? -25.390 -11.023 43.983 1.00 94.94 82 ALA A O 1
ATOM 590 N N . ALA A 1 83 ? -26.605 -9.596 45.218 1.00 93.75 83 ALA A N 1
ATOM 591 C CA . ALA A 1 83 ? -25.774 -8.425 44.992 1.00 93.75 83 ALA A CA 1
ATOM 592 C C . ALA A 1 83 ? -25.917 -7.469 46.180 1.00 93.75 83 ALA A C 1
ATOM 594 O O . ALA A 1 83 ? -26.986 -7.399 46.792 1.00 93.75 83 ALA A O 1
ATOM 595 N N . SER A 1 84 ? -24.857 -6.727 46.478 1.00 94.19 84 SER A N 1
ATOM 596 C CA . SER A 1 84 ? -24.854 -5.657 47.480 1.00 94.19 84 SER A CA 1
ATOM 597 C C . SER A 1 84 ? -24.142 -4.428 46.936 1.00 94.19 84 SER A C 1
ATOM 599 O O . SER A 1 84 ? -23.337 -4.546 46.017 1.00 94.19 84 SER A O 1
ATOM 601 N N . LEU A 1 85 ? -24.452 -3.247 47.454 1.00 93.38 85 LEU A N 1
ATOM 602 C CA . LEU A 1 85 ? -23.729 -2.029 47.106 1.00 93.38 85 LEU A CA 1
ATOM 603 C C . LEU A 1 85 ? -23.841 -1.006 48.231 1.00 93.38 85 LEU A C 1
ATOM 605 O O . LEU A 1 85 ? -24.920 -0.815 48.801 1.00 93.38 85 LEU A O 1
ATOM 609 N N . THR A 1 86 ? -22.762 -0.272 48.449 1.00 93.69 86 THR A N 1
ATOM 610 C CA . THR A 1 86 ? -22.707 0.942 49.248 1.00 93.69 86 THR A CA 1
ATOM 611 C C . THR A 1 86 ? -22.532 2.111 48.295 1.00 93.69 86 THR A C 1
ATOM 613 O O . THR A 1 86 ? -21.476 2.312 47.697 1.00 93.69 86 THR A O 1
ATOM 616 N N . ARG A 1 87 ? -23.600 2.903 48.123 1.00 86.75 87 ARG A N 1
ATOM 617 C CA . ARG A 1 87 ? -23.570 4.050 47.206 1.00 86.75 87 ARG A CA 1
ATOM 618 C C . ARG A 1 87 ? -22.499 5.034 47.648 1.00 86.75 87 ARG A C 1
ATOM 620 O O . ARG A 1 87 ? -22.567 5.574 48.751 1.00 86.75 87 ARG A O 1
ATOM 627 N N . SER A 1 88 ? -21.560 5.312 46.760 1.00 86.25 88 SER A N 1
ATOM 628 C CA . SER A 1 88 ? -20.542 6.328 46.977 1.00 86.25 88 SER A CA 1
ATOM 629 C C . SER A 1 88 ? -20.995 7.678 46.411 1.00 86.25 88 SER A C 1
ATOM 631 O O . SER A 1 88 ? -21.887 7.764 45.558 1.00 86.25 88 SER A O 1
ATOM 633 N N . GLN A 1 89 ? -20.390 8.767 46.889 1.00 85.56 89 GLN A N 1
ATOM 634 C CA . GLN A 1 89 ? -20.618 10.078 46.287 1.00 85.56 89 GLN A CA 1
ATOM 635 C C . GLN A 1 89 ? -19.868 10.157 44.950 1.00 85.56 89 GLN A C 1
ATOM 637 O O . GLN A 1 89 ? -18.668 9.890 44.935 1.00 85.56 89 GLN A O 1
ATOM 642 N N . PRO A 1 90 ? -20.499 10.582 43.837 1.00 83.69 90 PRO A N 1
ATOM 643 C CA . PRO A 1 90 ? -19.822 10.647 42.540 1.00 83.69 90 PRO A CA 1
ATOM 644 C C . PRO A 1 90 ? -18.537 11.487 42.530 1.00 83.69 90 PRO A C 1
ATOM 646 O O . PRO A 1 90 ? -17.608 11.161 41.801 1.00 83.69 90 PRO A O 1
ATOM 649 N N . ALA A 1 91 ? -18.479 12.541 43.353 1.00 86.00 91 ALA A N 1
ATOM 650 C CA . ALA A 1 91 ? -17.306 13.406 43.501 1.00 86.00 91 ALA A CA 1
ATOM 651 C C . ALA A 1 91 ? -16.200 12.809 44.397 1.00 86.00 91 ALA A C 1
ATOM 653 O O . ALA A 1 91 ? -15.069 13.285 44.373 1.00 86.00 91 ALA A O 1
ATOM 654 N N . ALA A 1 92 ? -16.514 11.775 45.181 1.00 89.00 92 ALA A N 1
ATOM 655 C CA . ALA A 1 92 ? -15.592 11.094 46.086 1.00 89.00 92 ALA A CA 1
ATOM 656 C C . ALA A 1 92 ? -15.907 9.582 46.136 1.00 89.00 92 ALA A C 1
ATOM 658 O O . ALA A 1 92 ? -16.298 9.060 47.184 1.00 89.00 92 ALA A O 1
ATOM 659 N N . PRO A 1 93 ? -15.766 8.849 45.012 1.00 86.25 93 PRO A N 1
ATOM 660 C CA . PRO A 1 93 ? -16.223 7.461 44.910 1.00 86.25 93 PRO A CA 1
ATOM 661 C C . PRO A 1 93 ? -15.476 6.499 45.849 1.00 86.25 93 PRO A C 1
ATOM 663 O O . PRO A 1 93 ? -15.994 5.436 46.175 1.00 86.25 93 PRO A O 1
ATOM 666 N N . LEU A 1 94 ? -14.287 6.894 46.315 1.00 92.19 94 LEU A N 1
ATOM 667 C CA . LEU A 1 94 ? -13.435 6.131 47.230 1.00 92.19 94 LEU A CA 1
ATOM 668 C C . LEU A 1 94 ? -13.730 6.396 48.719 1.00 92.19 94 LEU A C 1
ATOM 670 O O . LEU A 1 94 ? -13.030 5.867 49.574 1.00 92.19 94 LEU A O 1
ATOM 674 N N . ALA A 1 95 ? -14.734 7.217 49.047 1.00 91.69 95 ALA A N 1
ATOM 675 C CA . ALA A 1 95 ? -15.051 7.594 50.429 1.00 91.69 95 ALA A CA 1
ATOM 676 C C . ALA A 1 95 ? -15.847 6.532 51.217 1.00 91.69 95 ALA A C 1
ATOM 678 O O . ALA A 1 95 ? -16.209 6.771 52.368 1.00 91.69 95 ALA A O 1
ATOM 679 N N . ILE A 1 96 ? -16.153 5.380 50.614 1.00 93.12 96 ILE A N 1
ATOM 680 C CA . ILE A 1 96 ? -16.818 4.271 51.311 1.00 93.12 96 ILE A CA 1
ATOM 681 C C . ILE A 1 96 ? -15.898 3.673 52.382 1.00 93.12 96 ILE A C 1
ATOM 683 O O . ILE A 1 96 ? -14.675 3.662 52.235 1.00 93.12 96 ILE A O 1
ATOM 687 N N . SER A 1 97 ? -16.476 3.158 53.470 1.00 95.44 97 SER A N 1
ATOM 688 C CA . SER A 1 97 ? -15.676 2.528 54.519 1.00 95.44 97 SER A CA 1
ATOM 689 C C . SER A 1 97 ? -15.087 1.199 54.032 1.00 95.44 97 SER A C 1
ATOM 691 O O . SER A 1 97 ? -15.703 0.475 53.248 1.00 95.44 97 SER A O 1
ATOM 693 N N . VAL A 1 98 ? -13.902 0.832 54.530 1.00 94.81 98 VAL A N 1
ATOM 694 C CA . VAL A 1 98 ? -13.290 -0.476 54.228 1.00 94.81 98 VAL A CA 1
ATOM 695 C C . VAL A 1 98 ? -14.192 -1.631 54.681 1.00 94.81 98 VAL A C 1
ATOM 697 O O . VAL A 1 98 ? -14.239 -2.666 54.019 1.00 94.81 98 VAL A O 1
ATOM 700 N N . ALA A 1 99 ? -14.933 -1.455 55.780 1.00 95.25 99 ALA A N 1
ATOM 701 C CA . ALA A 1 99 ? -15.868 -2.457 56.286 1.00 95.25 99 ALA A CA 1
ATOM 702 C C . ALA A 1 99 ? -17.041 -2.687 55.319 1.00 95.25 99 ALA A C 1
ATOM 704 O O . ALA A 1 99 ? -17.349 -3.834 54.996 1.00 95.25 99 ALA A O 1
ATOM 705 N N . ASP A 1 100 ? -17.646 -1.610 54.810 1.00 95.50 100 ASP A N 1
ATOM 706 C CA . ASP A 1 100 ? -18.712 -1.686 53.807 1.00 95.50 100 ASP A CA 1
ATOM 707 C C . ASP A 1 100 ? -18.201 -2.302 52.503 1.00 95.50 100 ASP A C 1
ATOM 709 O O . ASP A 1 100 ? -18.803 -3.245 51.989 1.00 95.50 100 ASP A O 1
ATOM 713 N N . PHE A 1 101 ? -17.038 -1.846 52.026 1.00 96.44 101 PHE A N 1
ATOM 714 C CA . PHE A 1 101 ? -16.397 -2.383 50.826 1.00 96.44 101 PHE A CA 1
ATOM 715 C C . PHE A 1 101 ? -16.120 -3.886 50.946 1.00 96.44 101 PHE A C 1
ATOM 717 O O . PHE A 1 101 ? -16.423 -4.653 50.036 1.00 96.44 101 PHE A O 1
ATOM 724 N N . THR A 1 102 ? -15.591 -4.328 52.090 1.00 96.75 102 THR A N 1
ATOM 725 C CA . THR A 1 102 ? -15.297 -5.746 52.347 1.00 96.75 102 THR A CA 1
ATOM 726 C C . THR A 1 102 ? -16.576 -6.578 52.394 1.00 96.75 102 THR A C 1
ATOM 728 O O . THR A 1 102 ? -16.653 -7.615 51.737 1.00 96.75 102 THR A O 1
ATOM 731 N N . ARG A 1 103 ? -17.608 -6.116 53.116 1.00 97.31 103 ARG A N 1
ATOM 732 C CA . ARG A 1 103 ? -18.919 -6.784 53.170 1.00 97.31 103 ARG A CA 1
ATOM 733 C C . ARG A 1 103 ? -19.515 -6.940 51.770 1.00 97.31 103 ARG A C 1
ATOM 735 O O . ARG A 1 103 ? -19.988 -8.020 51.416 1.00 97.31 103 ARG A O 1
ATOM 742 N N . ASP A 1 104 ? -19.483 -5.880 50.970 1.00 97.44 104 ASP A N 1
ATOM 743 C CA . ASP A 1 104 ? -20.101 -5.881 49.647 1.00 97.44 104 ASP A CA 1
ATOM 744 C C . ASP A 1 104 ? -19.293 -6.711 48.642 1.00 97.44 104 ASP A C 1
ATOM 746 O O . ASP A 1 104 ? -19.889 -7.406 47.820 1.00 97.44 104 ASP A O 1
ATOM 750 N N . LEU A 1 105 ? -17.959 -6.756 48.746 1.00 97.38 105 LEU A N 1
ATOM 751 C CA . LEU A 1 105 ? -17.128 -7.676 47.959 1.00 97.38 105 LEU A CA 1
ATOM 752 C C . LEU A 1 105 ? -17.258 -9.139 48.389 1.00 97.38 105 LEU A C 1
ATOM 754 O O . LEU A 1 105 ? -17.158 -10.022 47.534 1.00 97.38 105 LEU A O 1
ATOM 758 N N . ASN A 1 106 ? -17.541 -9.429 49.661 1.00 98.00 106 ASN A N 1
ATOM 759 C CA . ASN A 1 106 ? -17.891 -10.791 50.061 1.00 98.00 106 ASN A CA 1
ATOM 760 C C . ASN A 1 106 ? -19.138 -11.263 49.308 1.00 98.00 106 ASN A C 1
ATOM 762 O O . ASN A 1 106 ? -19.119 -12.339 48.718 1.00 98.00 106 ASN A O 1
ATOM 766 N N . ILE A 1 107 ? -20.175 -10.426 49.223 1.00 98.06 107 ILE A N 1
ATOM 767 C CA . ILE A 1 107 ? -21.415 -10.754 48.503 1.00 98.06 107 ILE A CA 1
ATOM 768 C C . ILE A 1 107 ? -21.203 -10.767 46.981 1.00 98.06 107 ILE A C 1
ATOM 770 O O . ILE A 1 107 ? -21.713 -11.643 46.290 1.00 98.06 107 ILE A O 1
ATOM 774 N N . ASN A 1 108 ? -20.472 -9.797 46.430 1.00 97.31 108 ASN A N 1
ATOM 775 C CA . ASN A 1 108 ? -20.369 -9.612 44.981 1.00 97.31 108 ASN A CA 1
ATOM 776 C C . ASN A 1 108 ? -19.238 -10.401 44.314 1.00 97.31 108 ASN A C 1
ATOM 778 O O . ASN A 1 108 ? -19.272 -10.515 43.085 1.00 97.31 108 ASN A O 1
ATOM 782 N N . THR A 1 109 ? -18.267 -10.917 45.081 1.00 97.38 109 THR A N 1
ATOM 783 C CA . THR A 1 109 ? -17.044 -11.556 44.557 1.00 97.38 109 THR A CA 1
ATOM 784 C C . THR A 1 109 ? -16.676 -12.853 45.262 1.00 97.38 109 THR A C 1
ATOM 786 O O . THR A 1 109 ? -16.602 -13.896 44.611 1.00 97.38 109 THR A O 1
ATOM 789 N N . VAL A 1 110 ? -16.470 -12.828 46.583 1.00 98.25 110 VAL A N 1
ATOM 790 C CA . VAL A 1 110 ? -15.959 -14.007 47.307 1.00 98.25 110 VAL A CA 1
ATOM 791 C C . VAL A 1 110 ? -17.004 -15.124 47.344 1.00 98.25 110 VAL A C 1
ATOM 793 O O . VAL A 1 110 ? -16.714 -16.256 46.971 1.00 98.25 110 VAL A O 1
ATOM 796 N N . SER A 1 111 ? -18.245 -14.812 47.708 1.00 98.56 111 SER A N 1
ATOM 797 C CA . SER A 1 111 ? -19.351 -15.771 47.726 1.00 98.56 111 SER A CA 1
ATOM 798 C C . SER A 1 111 ? -19.691 -16.336 46.334 1.00 98.56 111 SER A C 1
ATOM 800 O O . SER A 1 111 ? -19.885 -17.548 46.233 1.00 98.56 111 SER A O 1
ATOM 802 N N . PRO A 1 112 ? -19.717 -15.547 45.238 1.00 98.38 112 PRO A N 1
ATOM 803 C CA . PRO A 1 112 ? -19.809 -16.084 43.877 1.00 98.38 112 PRO A CA 1
ATOM 804 C C . PRO A 1 112 ? -18.662 -17.019 43.500 1.00 98.38 112 PRO A C 1
ATOM 806 O O . PRO A 1 112 ? -18.903 -18.033 42.850 1.00 98.38 112 PRO A O 1
ATOM 809 N N . PHE A 1 113 ? -17.428 -16.703 43.905 1.00 98.50 113 PHE A N 1
ATOM 810 C CA . PHE A 1 113 ? -16.277 -17.576 43.685 1.00 98.50 113 PHE A CA 1
ATOM 811 C C . PHE A 1 113 ? -16.453 -18.917 44.405 1.00 98.50 113 PHE A C 1
ATOM 813 O O . PHE A 1 113 ? -16.335 -19.965 43.771 1.00 98.50 113 PHE A O 1
ATOM 820 N N . VAL A 1 114 ? -16.823 -18.894 45.689 1.00 98.50 114 VAL A N 1
ATOM 821 C CA . VAL A 1 114 ? -17.118 -20.106 46.473 1.00 98.50 114 VAL A CA 1
ATOM 822 C C . VAL A 1 114 ? -18.269 -20.896 45.839 1.00 98.50 114 VAL A C 1
ATOM 824 O O . VAL A 1 114 ? -18.190 -22.117 45.699 1.00 98.50 114 VAL A O 1
ATOM 827 N N . ALA A 1 115 ? -19.314 -20.216 45.362 1.00 98.69 115 ALA A N 1
ATOM 828 C CA . ALA A 1 115 ? -20.427 -20.863 44.672 1.00 98.69 115 ALA A CA 1
ATOM 829 C C . ALA A 1 115 ? -19.988 -21.535 43.364 1.00 98.69 115 ALA A C 1
ATOM 831 O O . ALA A 1 115 ? -20.406 -22.657 43.085 1.00 98.69 115 ALA A O 1
ATOM 832 N N . ALA A 1 116 ? -19.134 -20.881 42.574 1.00 98.50 116 ALA A N 1
ATOM 833 C CA . ALA A 1 116 ? -18.579 -21.444 41.347 1.00 98.50 116 ALA A CA 1
ATOM 834 C C . ALA A 1 116 ? -17.673 -22.655 41.632 1.00 98.50 116 ALA A C 1
ATOM 836 O O . ALA A 1 116 ? -17.729 -23.637 40.892 1.00 98.50 116 ALA A O 1
ATOM 837 N N . GLN A 1 117 ? -16.891 -22.625 42.721 1.00 98.25 117 GLN A N 1
ATOM 838 C CA . GLN A 1 117 ? -16.086 -23.766 43.170 1.00 98.25 117 GLN A CA 1
ATOM 839 C C . GLN A 1 117 ? -16.961 -24.979 43.509 1.00 98.25 117 GLN A C 1
ATOM 841 O O . GLN A 1 117 ? -16.728 -26.066 42.980 1.00 98.25 117 GLN A O 1
ATOM 846 N N . HIS A 1 118 ? -17.993 -24.800 44.337 1.00 98.38 118 HIS A N 1
ATOM 847 C CA . HIS A 1 118 ? -18.904 -25.891 44.695 1.00 98.38 118 HIS A CA 1
ATOM 848 C C . HIS A 1 118 ? -19.751 -26.372 43.513 1.00 98.38 118 HIS A C 1
ATOM 850 O O . HIS A 1 118 ? -20.010 -27.570 43.397 1.00 98.38 118 HIS A O 1
ATOM 856 N N . ALA A 1 119 ? -20.144 -25.473 42.605 1.00 98.50 119 ALA A N 1
ATOM 857 C CA . ALA A 1 119 ? -20.822 -25.846 41.369 1.00 98.50 119 ALA A CA 1
ATOM 858 C C . ALA A 1 119 ? -19.930 -26.747 40.504 1.00 98.50 119 ALA A C 1
ATOM 860 O O . ALA A 1 119 ? -20.365 -27.827 40.120 1.00 98.50 119 ALA A O 1
ATOM 861 N N . ALA A 1 120 ? -18.671 -26.357 40.270 1.00 98.00 120 ALA A N 1
ATOM 862 C CA . ALA A 1 120 ? -17.718 -27.167 39.514 1.00 98.00 120 ALA A CA 1
ATOM 863 C C . ALA A 1 120 ? -17.515 -28.552 40.149 1.00 98.00 120 ALA A C 1
ATOM 865 O O . ALA A 1 120 ? -17.590 -29.553 39.445 1.00 98.00 120 ALA A O 1
ATOM 866 N N . GLN A 1 121 ? -17.340 -28.621 41.475 1.00 97.44 121 GLN A N 1
ATOM 867 C CA . GLN A 1 121 ? -17.228 -29.891 42.206 1.00 97.44 121 GLN A CA 1
ATOM 868 C C . GLN A 1 121 ? -18.478 -30.767 42.037 1.00 97.44 121 GLN A C 1
ATOM 870 O O . GLN A 1 121 ? -18.363 -31.957 41.765 1.00 97.44 121 GLN A O 1
ATOM 875 N N . GLY A 1 122 ? -19.676 -30.186 42.152 1.00 97.19 122 GLY A N 1
ATOM 876 C CA . GLY A 1 122 ? -20.928 -30.912 41.943 1.00 97.19 122 GLY A CA 1
ATOM 877 C C . GLY A 1 122 ? -21.123 -31.377 40.496 1.00 97.19 122 GLY A C 1
ATOM 878 O O . GLY A 1 122 ? -21.634 -32.469 40.263 1.00 97.19 122 GLY A O 1
ATOM 879 N N . PHE A 1 123 ? -20.692 -30.591 39.508 1.00 98.00 123 PHE A N 1
ATOM 880 C CA . PHE A 1 123 ? -20.833 -30.934 38.089 1.00 98.00 123 PHE A CA 1
ATOM 881 C C . PHE A 1 123 ? -19.989 -32.144 37.667 1.00 98.00 123 PHE A C 1
ATOM 883 O O . PHE A 1 123 ? -20.384 -32.850 36.733 1.00 98.00 123 PHE A O 1
ATOM 890 N N . GLU A 1 124 ? -18.883 -32.420 38.364 1.00 96.50 124 GLU A N 1
ATOM 891 C CA . GLU A 1 124 ? -18.085 -33.643 38.179 1.00 96.50 124 GLU A CA 1
ATOM 892 C C . GLU A 1 124 ? -18.876 -34.908 38.566 1.00 96.50 124 GLU A C 1
ATOM 894 O O . GLU A 1 124 ? -18.698 -35.961 37.963 1.00 96.50 124 GLU A O 1
ATOM 899 N N . GLU A 1 125 ? -19.798 -34.814 39.532 1.00 94.75 125 GLU A N 1
ATOM 900 C CA . GLU A 1 125 ? -20.601 -35.951 40.014 1.00 94.75 125 GLU A CA 1
ATOM 901 C C . GLU A 1 125 ? -21.832 -36.245 39.138 1.00 94.75 125 GLU A C 1
ATOM 903 O O . GLU A 1 125 ? -22.511 -37.260 39.318 1.00 94.75 125 GLU A O 1
ATOM 908 N N . LEU A 1 126 ? -22.170 -35.339 38.218 1.00 95.62 126 LEU A N 1
ATOM 909 C CA . LEU A 1 126 ? -23.374 -35.428 37.398 1.00 95.62 126 LEU A CA 1
ATOM 910 C C . LEU A 1 126 ? -23.116 -36.173 36.076 1.00 95.62 126 LEU A C 1
ATOM 912 O O . LEU A 1 126 ? -22.049 -36.014 35.473 1.00 95.62 126 LEU A O 1
ATOM 916 N N . PRO A 1 127 ? -24.111 -36.921 35.555 1.00 92.75 127 PRO A N 1
ATOM 917 C CA . PRO A 1 127 ? -23.994 -37.574 34.253 1.00 92.75 127 PRO A CA 1
ATOM 918 C C . PRO A 1 127 ? -23.802 -36.545 33.129 1.00 92.75 127 PRO A C 1
ATOM 920 O O . PRO A 1 127 ? -24.216 -35.392 33.257 1.00 92.75 127 PRO A O 1
ATOM 923 N N . GLU A 1 128 ? -23.221 -36.965 32.003 1.00 88.94 128 GLU A N 1
ATOM 924 C CA . GLU A 1 128 ? -22.996 -36.100 30.828 1.00 88.94 128 GLU A CA 1
ATOM 925 C C . GLU A 1 128 ? -24.280 -35.456 30.293 1.00 88.94 128 GLU A C 1
ATOM 927 O O . GLU A 1 128 ? -24.244 -34.350 29.767 1.00 88.94 128 GLU A O 1
ATOM 932 N N . SER A 1 129 ? -25.430 -36.112 30.472 1.00 90.06 129 SER A N 1
ATOM 933 C CA . SER A 1 129 ? -26.732 -35.587 30.052 1.00 90.06 129 SER A CA 1
ATOM 934 C C . SER A 1 129 ? -27.260 -34.439 30.926 1.00 90.06 129 SER A C 1
ATOM 936 O O . SER A 1 129 ? -28.315 -33.888 30.618 1.00 90.06 129 SER A O 1
ATOM 938 N N . ALA A 1 130 ? -26.607 -34.113 32.047 1.00 94.62 130 ALA A N 1
ATOM 939 C CA . ALA A 1 130 ? -27.023 -33.030 32.934 1.00 94.62 130 ALA A CA 1
ATOM 940 C C . ALA A 1 130 ? -26.553 -31.655 32.426 1.00 94.62 130 ALA A C 1
ATOM 942 O O . ALA A 1 130 ? -25.497 -31.528 31.820 1.00 94.62 130 ALA A O 1
ATOM 943 N N . SER A 1 131 ? -27.306 -30.601 32.756 1.00 93.44 131 SER A N 1
ATOM 944 C CA . SER A 1 131 ? -27.041 -29.222 32.310 1.00 93.44 131 SER A CA 1
ATOM 945 C C . SER A 1 131 ? -25.667 -28.665 32.714 1.00 93.44 131 SER A C 1
ATOM 947 O O . SER A 1 131 ? -25.105 -27.865 31.974 1.00 93.44 131 SER A O 1
ATOM 949 N N . LYS A 1 132 ? -25.151 -29.012 33.902 1.00 97.81 132 LYS A N 1
ATOM 950 C CA . LYS A 1 132 ? -23.856 -28.548 34.450 1.00 97.81 132 LYS A CA 1
ATOM 951 C C . LYS A 1 132 ? -23.602 -27.042 34.242 1.00 97.81 132 LYS A C 1
ATOM 953 O O . LYS A 1 132 ? -22.607 -26.642 33.641 1.00 97.81 132 LYS A O 1
ATOM 958 N N . THR A 1 133 ? -24.555 -26.195 34.648 1.00 98.69 133 THR A N 1
ATOM 959 C CA . THR A 1 133 ? -24.568 -24.753 34.317 1.00 98.69 133 THR A CA 1
ATOM 960 C C . THR A 1 133 ? -24.489 -23.856 35.546 1.00 98.69 133 THR A C 1
ATOM 962 O O . THR A 1 133 ? -25.330 -23.939 36.435 1.00 98.69 133 THR A O 1
ATOM 965 N N . PHE A 1 134 ? -23.520 -22.948 35.573 1.00 98.81 134 PHE A N 1
ATOM 966 C CA . PHE A 1 134 ? -23.401 -21.865 36.541 1.00 98.81 134 PHE A CA 1
ATOM 967 C C . PHE A 1 134 ? -23.693 -20.521 35.867 1.00 98.81 134 PHE A C 1
ATOM 969 O O . PHE A 1 134 ? -23.106 -20.193 34.834 1.00 98.81 134 PHE A O 1
ATOM 976 N N . ILE A 1 135 ? -24.580 -19.726 36.459 1.00 98.75 135 ILE A N 1
ATOM 977 C CA . ILE A 1 135 ? -24.990 -18.418 35.942 1.00 98.75 135 ILE A CA 1
ATOM 978 C C . ILE A 1 135 ? -24.802 -17.371 37.034 1.00 98.75 135 ILE A C 1
ATOM 980 O O . ILE A 1 135 ? -25.399 -17.463 38.108 1.00 98.75 135 ILE A O 1
ATOM 984 N N . PHE A 1 136 ? -24.007 -16.346 36.749 1.00 98.56 136 PHE A N 1
ATOM 985 C CA . PHE A 1 136 ? -23.888 -15.160 37.584 1.00 98.56 136 PHE A CA 1
ATOM 986 C C . PHE A 1 136 ? -24.721 -14.017 37.006 1.00 98.56 136 PHE A C 1
ATOM 988 O O . PHE A 1 136 ? -24.504 -13.585 35.872 1.00 98.56 136 PHE A O 1
ATOM 995 N N . THR A 1 137 ? -25.630 -13.486 37.823 1.00 97.12 137 THR A N 1
ATOM 996 C CA . THR A 1 137 ? -26.469 -12.339 37.460 1.00 97.12 137 THR A CA 1
ATOM 997 C C . THR A 1 137 ? -25.635 -11.061 37.501 1.00 97.12 137 THR A C 1
ATOM 999 O O . THR A 1 137 ? -25.354 -10.503 38.568 1.00 97.12 137 THR A O 1
ATOM 1002 N N . GLY A 1 138 ? -25.191 -10.620 36.331 1.00 94.44 138 GLY A N 1
ATOM 1003 C CA . GLY A 1 138 ? -24.355 -9.452 36.105 1.00 94.44 138 GLY A CA 1
ATOM 1004 C C . GLY A 1 138 ? -25.131 -8.173 35.785 1.00 94.44 138 GLY A C 1
ATOM 1005 O O . GLY A 1 138 ? -26.343 -8.074 35.967 1.00 94.44 138 GLY A O 1
ATOM 1006 N N . ASN A 1 139 ? -24.391 -7.159 35.347 1.00 91.38 139 ASN A N 1
ATOM 1007 C CA . ASN A 1 139 ? -24.888 -5.936 34.716 1.00 91.38 139 ASN A CA 1
ATOM 1008 C C . ASN A 1 139 ? -23.732 -5.299 33.913 1.00 91.38 139 ASN A C 1
ATOM 1010 O O . ASN A 1 139 ? -22.648 -5.869 33.831 1.00 91.38 139 ASN A O 1
ATOM 1014 N N . ILE A 1 140 ? -23.925 -4.105 33.348 1.00 89.75 140 ILE A N 1
ATOM 1015 C CA . ILE A 1 140 ? -22.889 -3.447 32.532 1.00 89.75 140 ILE A CA 1
ATOM 1016 C C . ILE A 1 140 ? -21.584 -3.135 33.290 1.00 89.75 140 ILE A C 1
ATOM 1018 O O . ILE A 1 140 ? -20.580 -2.794 32.668 1.00 89.75 140 ILE A O 1
ATOM 1022 N N . LEU A 1 141 ? -21.587 -3.153 34.629 1.00 91.12 141 LEU A N 1
ATOM 1023 C CA . LEU A 1 141 ? -20.490 -2.614 35.437 1.00 91.12 141 LEU A CA 1
ATOM 1024 C C . LEU A 1 141 ? -19.218 -3.470 35.386 1.00 91.12 141 LEU A C 1
ATOM 1026 O O . LEU A 1 141 ? -18.214 -3.088 35.974 1.00 91.12 141 LEU A O 1
ATOM 1030 N N . ASN A 1 142 ? -19.234 -4.603 34.675 1.00 89.25 142 ASN A N 1
ATOM 1031 C CA . ASN A 1 142 ? -18.008 -5.291 34.269 1.00 89.25 142 ASN A CA 1
ATOM 1032 C C . ASN A 1 142 ? -17.197 -4.510 33.215 1.00 89.25 142 ASN A C 1
ATOM 1034 O O . ASN A 1 142 ? -16.023 -4.798 33.014 1.00 89.25 142 ASN A O 1
ATOM 1038 N N . THR A 1 143 ? -17.827 -3.564 32.510 1.00 84.12 143 THR A N 1
ATOM 1039 C CA . THR A 1 143 ? -17.231 -2.813 31.391 1.00 84.12 143 THR A CA 1
ATOM 1040 C C . THR A 1 143 ? -17.480 -1.304 31.449 1.00 84.12 143 THR A C 1
ATOM 1042 O O . THR A 1 143 ? -16.716 -0.551 30.851 1.00 84.12 143 THR A O 1
ATOM 1045 N N . ALA A 1 144 ? -18.502 -0.835 32.172 1.00 81.19 144 ALA A N 1
ATOM 1046 C CA . ALA A 1 144 ? -18.798 0.588 32.338 1.00 81.19 144 ALA A CA 1
ATOM 1047 C C . ALA A 1 144 ? -18.480 1.091 33.750 1.00 81.19 144 ALA A C 1
ATOM 1049 O O . ALA A 1 144 ? -18.821 0.457 34.750 1.00 81.19 144 ALA A O 1
ATOM 1050 N N . VAL A 1 145 ? -17.891 2.285 33.827 1.00 85.06 145 VAL A N 1
ATOM 1051 C CA . VAL A 1 145 ? -17.587 2.959 35.092 1.00 85.06 145 VAL A CA 1
ATOM 1052 C C . VAL A 1 145 ? -18.748 3.868 35.480 1.00 85.06 145 VAL A C 1
ATOM 1054 O O . VAL A 1 145 ? -19.122 4.772 34.737 1.00 85.06 145 VAL A O 1
ATOM 1057 N N . MET A 1 146 ? -19.299 3.655 36.673 1.00 85.75 146 MET A N 1
ATOM 1058 C CA . MET A 1 146 ? -20.320 4.517 37.266 1.00 85.75 146 MET A CA 1
ATOM 1059 C C . MET A 1 146 ? -19.869 4.906 38.675 1.00 85.75 146 MET A C 1
ATOM 1061 O O . MET A 1 146 ? -19.983 4.071 39.572 1.00 85.75 146 MET A O 1
ATOM 1065 N N . PRO A 1 147 ? -19.368 6.140 38.900 1.00 86.81 147 PRO A N 1
ATOM 1066 C CA . PRO A 1 147 ? -18.765 6.530 40.174 1.00 86.81 147 PRO A CA 1
ATOM 1067 C C . PRO A 1 147 ? -19.629 6.216 41.396 1.00 86.81 147 PRO A C 1
ATOM 1069 O O . PRO A 1 147 ? -19.099 5.674 42.353 1.00 86.81 147 PRO A O 1
ATOM 1072 N N . ALA A 1 148 ? -20.947 6.448 41.323 1.00 88.25 148 ALA A N 1
ATOM 1073 C CA . ALA A 1 148 ? -21.905 6.177 42.405 1.00 88.25 148 ALA A CA 1
ATOM 1074 C C . ALA A 1 148 ? -22.074 4.689 42.778 1.00 88.25 148 ALA A C 1
ATOM 1076 O O . ALA A 1 148 ? -22.676 4.376 43.805 1.00 88.25 148 ALA A O 1
ATOM 1077 N N . LEU A 1 149 ? -21.608 3.778 41.919 1.00 91.19 149 LEU A N 1
ATOM 1078 C CA . LEU A 1 149 ? -21.720 2.322 42.047 1.00 91.19 149 LEU A CA 1
ATOM 1079 C C . LEU A 1 149 ? -20.329 1.673 42.107 1.00 91.19 149 LEU A C 1
ATOM 1081 O O . LEU A 1 149 ? -20.140 0.570 41.598 1.00 91.19 149 LEU A O 1
ATOM 1085 N N . PHE A 1 150 ? -19.350 2.392 42.664 1.00 92.94 150 PHE A N 1
ATOM 1086 C CA . PHE A 1 150 ? -17.940 2.006 42.674 1.00 92.94 150 PHE A CA 1
ATOM 1087 C C . PHE A 1 150 ? -17.712 0.557 43.134 1.00 92.94 150 PHE A C 1
ATOM 1089 O O . PHE A 1 150 ? -17.167 -0.244 42.377 1.00 92.94 150 PHE A O 1
ATOM 1096 N N . ASP A 1 151 ? -18.157 0.197 44.335 1.00 93.69 151 ASP A N 1
ATOM 1097 C CA . ASP A 1 151 ? -17.914 -1.119 44.936 1.00 93.69 151 ASP A CA 1
ATOM 1098 C C . ASP A 1 151 ? -18.639 -2.264 44.216 1.00 93.69 151 ASP A C 1
ATOM 1100 O O . ASP A 1 151 ? -18.062 -3.330 43.985 1.00 93.69 151 ASP A O 1
ATOM 1104 N N . LEU A 1 152 ? -19.874 -2.027 43.774 1.00 93.94 152 LEU A N 1
ATOM 1105 C CA . LEU A 1 152 ? -20.623 -2.950 42.937 1.00 93.94 152 LEU A CA 1
ATOM 1106 C C . LEU A 1 152 ? -19.899 -3.174 41.609 1.00 93.94 152 LEU A C 1
ATOM 1108 O O . LEU A 1 152 ? -19.816 -4.310 41.151 1.00 93.94 152 LEU A O 1
ATOM 1112 N N . GLY A 1 153 ? -19.353 -2.120 40.998 1.00 93.75 153 GLY A N 1
ATOM 1113 C CA . GLY A 1 153 ? -18.575 -2.227 39.767 1.00 93.75 153 GLY A CA 1
ATOM 1114 C C . GLY A 1 153 ? -17.281 -3.014 39.944 1.00 93.75 153 GLY A C 1
ATOM 1115 O O . GLY A 1 153 ? -16.987 -3.879 39.115 1.00 93.75 153 GLY A O 1
ATOM 1116 N N . VAL A 1 154 ? -16.567 -2.815 41.058 1.00 95.75 154 VAL A N 1
ATOM 1117 C CA . VAL A 1 154 ? -15.410 -3.650 41.428 1.00 95.75 154 VAL A CA 1
ATOM 1118 C C . VAL A 1 154 ? -15.833 -5.115 41.534 1.00 95.75 154 VAL A C 1
ATOM 1120 O O . VAL A 1 154 ? -15.213 -5.982 40.915 1.00 95.75 154 VAL A O 1
ATOM 1123 N N . GLY A 1 155 ? -16.922 -5.398 42.253 1.00 96.25 155 GLY A N 1
ATOM 1124 C CA . GLY A 1 155 ? -17.399 -6.764 42.447 1.00 96.25 155 GLY A CA 1
ATOM 1125 C C . GLY A 1 155 ? -17.857 -7.443 41.152 1.00 96.25 155 GLY A C 1
ATOM 1126 O O . GLY A 1 155 ? -17.477 -8.577 40.860 1.00 96.25 155 GLY A O 1
ATOM 1127 N N . LYS A 1 156 ? -18.619 -6.733 40.312 1.00 95.81 156 LYS A N 1
ATOM 1128 C CA . LYS A 1 156 ? -19.086 -7.245 39.014 1.00 95.81 156 LYS A CA 1
ATOM 1129 C C . LYS A 1 156 ? -17.935 -7.477 38.037 1.00 95.81 156 LYS A C 1
ATOM 1131 O O . LYS A 1 156 ? -17.966 -8.481 37.327 1.00 95.81 156 LYS A O 1
ATOM 1136 N N . SER A 1 157 ? -16.922 -6.614 38.034 1.00 94.44 157 SER A N 1
ATOM 1137 C CA . SER A 1 157 ? -15.714 -6.791 37.222 1.00 94.44 157 SER A CA 1
ATOM 1138 C C . SER A 1 157 ? -14.905 -8.008 37.675 1.00 94.44 157 SER A C 1
ATOM 1140 O O . SER A 1 157 ? -14.606 -8.879 36.857 1.00 94.44 157 SER A O 1
ATOM 1142 N N . ALA A 1 158 ? -14.633 -8.134 38.978 1.00 96.62 158 ALA A N 1
ATOM 1143 C CA . ALA A 1 158 ? -13.889 -9.265 39.536 1.00 96.62 158 ALA A CA 1
ATOM 1144 C C . ALA A 1 158 ? -14.582 -10.609 39.252 1.00 96.62 158 ALA A C 1
ATOM 1146 O O . ALA A 1 158 ? -13.955 -11.551 38.765 1.00 96.62 158 ALA A O 1
ATOM 1147 N N . THR A 1 159 ? -15.897 -10.685 39.462 1.00 97.56 159 THR A N 1
ATOM 1148 C CA . THR A 1 159 ? -16.657 -11.915 39.203 1.00 97.56 159 THR A CA 1
ATOM 1149 C C . THR A 1 159 ? -16.809 -12.220 37.720 1.00 97.56 159 THR A C 1
ATOM 1151 O O . THR A 1 159 ? -16.789 -13.390 37.345 1.00 97.56 159 THR A O 1
ATOM 1154 N N . SER A 1 160 ? -16.884 -11.208 36.847 1.00 96.69 160 SER A N 1
ATOM 1155 C CA . SER A 1 160 ? -16.868 -11.446 35.397 1.00 96.69 160 SER A CA 1
ATOM 1156 C C . SER A 1 160 ? -15.593 -12.166 34.952 1.00 96.69 160 SER A C 1
ATOM 1158 O O . SER A 1 160 ? -15.668 -13.114 34.174 1.00 96.69 160 SER A O 1
ATOM 1160 N N . HIS A 1 161 ? -14.446 -11.809 35.538 1.00 93.56 161 HIS A N 1
ATOM 1161 C CA . HIS A 1 161 ? -13.177 -12.479 35.274 1.00 93.56 161 HIS A CA 1
ATOM 1162 C C . HIS A 1 161 ? -13.165 -13.923 35.796 1.00 93.56 161 HIS A C 1
ATOM 1164 O O . HIS A 1 161 ? -12.739 -14.829 35.081 1.00 93.56 161 HIS A O 1
ATOM 1170 N N . ILE A 1 162 ? -13.688 -14.162 37.007 1.00 97.38 162 ILE A N 1
ATOM 1171 C CA . ILE A 1 162 ? -13.841 -15.517 37.572 1.00 97.38 162 ILE A CA 1
ATOM 1172 C C . ILE A 1 162 ? -14.672 -16.401 36.633 1.00 97.38 162 ILE A C 1
ATOM 1174 O O . ILE A 1 162 ? -14.274 -17.522 36.316 1.00 97.38 162 ILE A O 1
ATOM 1178 N N . VAL A 1 163 ? -15.805 -15.887 36.152 1.00 98.12 163 VAL A N 1
ATOM 1179 C CA . VAL A 1 163 ? -16.705 -16.611 35.248 1.00 98.12 163 VAL A CA 1
ATOM 1180 C C . VAL A 1 163 ? -16.051 -16.870 33.892 1.00 98.12 163 VAL A C 1
ATOM 1182 O O . VAL A 1 163 ? -16.116 -17.995 33.400 1.00 98.12 163 VAL A O 1
ATOM 1185 N N . GLN A 1 164 ? -15.385 -15.875 33.301 1.00 96.31 164 GLN A N 1
ATOM 1186 C CA . GLN A 1 164 ? -14.657 -16.035 32.040 1.00 96.31 164 GLN A CA 1
ATOM 1187 C C . GLN A 1 164 ? -13.556 -17.097 32.150 1.00 96.31 164 GLN A C 1
ATOM 1189 O O . GLN A 1 164 ? -13.402 -17.934 31.253 1.00 96.31 164 GLN A O 1
ATOM 1194 N N . MET A 1 165 ? -12.806 -17.084 33.255 1.00 94.69 165 MET A N 1
ATOM 1195 C CA . MET A 1 165 ? -11.755 -18.061 33.516 1.00 94.69 165 MET A CA 1
ATOM 1196 C C . MET A 1 165 ? -12.339 -19.470 33.664 1.00 94.69 165 MET A C 1
ATOM 1198 O O . MET A 1 165 ? -11.865 -20.395 33.010 1.00 94.69 165 MET A O 1
ATOM 1202 N N . ALA A 1 166 ? -13.410 -19.634 34.448 1.00 95.12 166 ALA A N 1
ATOM 1203 C CA . ALA A 1 166 ? -14.082 -20.921 34.626 1.00 95.12 166 ALA A CA 1
ATOM 1204 C C . ALA A 1 166 ? -14.675 -21.459 33.311 1.00 95.12 166 ALA A C 1
ATOM 1206 O O . ALA A 1 166 ? -14.485 -22.631 32.989 1.00 95.12 166 ALA A O 1
ATOM 1207 N N . ALA A 1 167 ? -15.321 -20.602 32.512 1.00 95.50 167 ALA A N 1
ATOM 1208 C CA . ALA A 1 167 ? -15.839 -20.964 31.192 1.00 95.50 167 ALA A CA 1
ATOM 1209 C C . ALA A 1 167 ? -14.722 -21.451 30.259 1.00 95.50 167 ALA A C 1
ATOM 1211 O O . ALA A 1 167 ? -14.893 -22.425 29.533 1.00 95.50 167 ALA A O 1
ATOM 1212 N N . THR A 1 168 ? -13.559 -20.798 30.300 1.00 87.00 168 THR A N 1
ATOM 1213 C CA . THR A 1 168 ? -12.402 -21.173 29.478 1.00 87.00 168 THR A CA 1
ATOM 1214 C C . THR A 1 168 ? -11.779 -22.487 29.945 1.00 87.00 168 THR A C 1
ATOM 1216 O O . THR A 1 168 ? -11.471 -23.342 29.117 1.00 87.00 168 THR A O 1
ATOM 1219 N N . ALA A 1 169 ? -11.611 -22.659 31.258 1.00 94.06 169 ALA A N 1
ATOM 1220 C CA . ALA A 1 169 ? -10.929 -23.805 31.851 1.00 94.06 169 ALA A CA 1
ATOM 1221 C C . ALA A 1 169 ? -11.759 -25.098 31.816 1.00 94.06 169 ALA A C 1
ATOM 1223 O O . ALA A 1 169 ? -11.192 -26.183 31.711 1.00 94.06 169 ALA A O 1
ATOM 1224 N N . TYR A 1 170 ? -13.089 -25.000 31.909 1.00 94.69 170 TYR A N 1
ATOM 1225 C CA . TYR A 1 170 ? -13.964 -26.167 32.057 1.00 94.69 170 TYR A CA 1
ATOM 1226 C C . TYR A 1 170 ? -14.810 -26.505 30.821 1.00 94.69 170 TYR A C 1
ATOM 1228 O O . TYR A 1 170 ? -15.572 -27.473 30.870 1.00 94.69 170 TYR A O 1
ATOM 1236 N N . LYS A 1 171 ? -14.665 -25.773 29.705 1.00 85.69 171 LYS A N 1
ATOM 1237 C CA . LYS A 1 171 ? -15.439 -26.015 28.469 1.00 85.69 171 LYS A CA 1
ATOM 1238 C C . LYS A 1 171 ? -15.362 -27.468 27.980 1.00 85.69 171 LYS A C 1
ATOM 1240 O O . LYS A 1 171 ? -16.377 -28.030 27.581 1.00 85.69 171 LYS A O 1
ATOM 1245 N N . ASP A 1 172 ? -14.186 -28.093 28.079 1.00 90.00 172 ASP A N 1
ATOM 1246 C CA . ASP A 1 172 ? -13.943 -29.450 27.573 1.00 90.00 172 ASP A CA 1
ATOM 1247 C C . ASP A 1 172 ? -14.505 -30.531 28.516 1.00 90.00 172 ASP A C 1
ATOM 1249 O O . ASP A 1 172 ? -14.639 -31.688 28.130 1.00 90.00 172 ASP A O 1
ATOM 1253 N N . LYS A 1 173 ? -14.900 -30.149 29.740 1.00 92.81 173 LYS A N 1
ATOM 1254 C CA . LYS A 1 173 ? -15.624 -31.009 30.693 1.00 92.81 173 LYS A CA 1
ATOM 1255 C C . LYS A 1 173 ? -17.148 -30.938 30.528 1.00 92.81 173 LYS A C 1
ATOM 1257 O O . LYS A 1 173 ? -17.888 -31.532 31.313 1.00 92.81 173 LYS A O 1
ATOM 1262 N N . GLY A 1 174 ? -17.633 -30.167 29.551 1.00 92.06 174 GLY A N 1
ATOM 1263 C CA . GLY A 1 174 ? -19.059 -29.906 29.346 1.00 92.06 174 GLY A CA 1
ATOM 1264 C C . GLY A 1 174 ? -19.680 -28.975 30.392 1.00 92.06 174 GLY A C 1
ATOM 1265 O O . GLY A 1 174 ? -20.903 -28.872 30.460 1.00 92.06 174 GLY A O 1
ATOM 1266 N N . PHE A 1 175 ? -18.873 -28.301 31.222 1.00 97.62 175 PHE A N 1
ATOM 1267 C CA . PHE A 1 175 ? -19.392 -27.347 32.202 1.00 97.62 175 PHE A CA 1
ATOM 1268 C C . PHE A 1 175 ? -19.642 -26.009 31.522 1.00 97.62 175 PHE A C 1
ATOM 1270 O O . PHE A 1 175 ? -18.873 -25.583 30.660 1.00 97.62 175 PHE A O 1
ATOM 1277 N N . LYS A 1 176 ? -20.710 -25.333 31.940 1.00 98.12 176 LYS A N 1
ATOM 1278 C CA . LYS A 1 176 ? -21.112 -24.051 31.374 1.00 98.12 176 LYS A CA 1
ATOM 1279 C C . LYS A 1 176 ? -21.088 -22.966 32.443 1.00 98.12 176 LYS A C 1
ATOM 1281 O O . LYS A 1 176 ? -21.772 -23.100 33.451 1.00 98.12 176 LYS A O 1
ATOM 1286 N N . PHE A 1 177 ? -20.341 -21.891 32.220 1.00 98.62 177 PHE A N 1
ATOM 1287 C CA . PHE A 1 177 ? -20.252 -20.726 33.099 1.00 98.62 177 PHE A CA 1
ATOM 1288 C C . PHE A 1 177 ? -20.640 -19.464 32.324 1.00 98.62 177 PHE A C 1
ATOM 1290 O O . PHE A 1 177 ? -20.078 -19.184 31.261 1.00 98.62 177 PHE A O 1
ATOM 1297 N N . TYR A 1 178 ? -21.602 -18.706 32.856 1.00 98.31 178 TYR A N 1
ATOM 1298 C CA . TYR A 1 178 ? -22.149 -17.518 32.201 1.00 98.31 178 TYR A CA 1
ATOM 1299 C C . TYR A 1 178 ? -22.211 -16.301 33.124 1.00 98.31 178 TYR A C 1
ATOM 1301 O O . TYR A 1 178 ? -22.633 -16.395 34.275 1.00 98.31 178 TYR A O 1
ATOM 1309 N N . TYR A 1 179 ? -21.814 -15.148 32.588 1.00 97.81 179 TYR A N 1
ATOM 1310 C CA . TYR A 1 179 ? -22.044 -13.821 33.145 1.00 97.81 179 TYR A CA 1
ATOM 1311 C C . TYR A 1 179 ? -23.139 -13.175 32.307 1.00 97.81 179 TYR A C 1
ATOM 1313 O O . TYR A 1 179 ? -22.943 -12.963 31.111 1.00 97.81 179 TYR A O 1
ATOM 1321 N N . THR A 1 180 ? -24.284 -12.873 32.906 1.00 95.56 180 THR A N 1
ATOM 1322 C CA . THR A 1 180 ? -25.457 -12.405 32.156 1.00 95.56 180 THR A CA 1
ATOM 1323 C C . THR A 1 180 ? -25.777 -10.953 32.478 1.00 95.56 180 THR A C 1
ATOM 1325 O O . THR A 1 180 ? -25.899 -10.612 33.653 1.00 95.56 180 THR A O 1
ATOM 1328 N N . ASP A 1 181 ? -25.966 -10.102 31.470 1.00 90.88 181 ASP A N 1
ATOM 1329 C CA . ASP A 1 181 ? -26.378 -8.709 31.663 1.00 90.88 181 ASP A CA 1
ATOM 1330 C C . ASP A 1 181 ? -27.540 -8.296 30.748 1.00 90.88 181 ASP A C 1
ATOM 1332 O O . ASP A 1 181 ? -27.487 -8.450 29.530 1.00 90.88 181 ASP A O 1
ATOM 1336 N N . GLU A 1 182 ? -28.594 -7.731 31.344 1.00 90.75 182 GLU A N 1
ATOM 1337 C CA . GLU A 1 182 ? -29.714 -7.151 30.597 1.00 90.75 182 GLU A CA 1
ATOM 1338 C C . GLU A 1 182 ? -29.397 -5.704 30.183 1.00 90.75 182 GLU A C 1
ATOM 1340 O O . GLU A 1 182 ? -29.025 -4.858 31.013 1.00 90.75 182 GLU A O 1
ATOM 1345 N N . ARG A 1 183 ? -29.590 -5.400 28.898 1.00 88.44 183 ARG A N 1
ATOM 1346 C CA . ARG A 1 183 ? -29.463 -4.052 28.332 1.00 88.44 183 ARG A CA 1
ATOM 1347 C C . ARG A 1 183 ? -30.754 -3.614 27.650 1.00 88.44 183 ARG A C 1
ATOM 1349 O O . ARG A 1 183 ? -31.618 -4.413 27.310 1.00 88.44 183 ARG A O 1
ATOM 1356 N N . THR A 1 184 ? -30.874 -2.309 27.462 1.00 82.50 184 THR A N 1
ATOM 1357 C CA . THR A 1 184 ? -31.835 -1.702 26.533 1.00 82.50 184 THR A CA 1
ATOM 1358 C C . THR A 1 184 ? -31.363 -1.902 25.088 1.00 82.50 184 THR A C 1
ATOM 1360 O O . THR A 1 184 ? -30.182 -2.161 24.857 1.00 82.50 184 THR A O 1
ATOM 1363 N N . GLU A 1 185 ? -32.246 -1.711 24.105 1.00 74.94 185 GLU A N 1
ATOM 1364 C CA . GLU A 1 185 ? -31.885 -1.757 22.674 1.00 74.94 185 GLU A CA 1
ATOM 1365 C C . GLU A 1 185 ? -30.753 -0.788 22.301 1.00 74.94 185 GLU A C 1
ATOM 1367 O O . GLU A 1 185 ? -29.911 -1.098 21.461 1.00 74.94 185 GLU A O 1
ATOM 1372 N N . ALA A 1 186 ? -30.685 0.364 22.975 1.00 70.56 186 ALA A N 1
ATOM 1373 C CA . ALA A 1 186 ? -29.631 1.360 22.794 1.00 70.56 186 ALA A CA 1
ATOM 1374 C C . ALA A 1 186 ? -28.286 0.963 23.442 1.00 70.56 186 ALA A C 1
ATOM 1376 O O . ALA A 1 186 ? -27.337 1.743 23.426 1.00 70.56 186 ALA A O 1
ATOM 1377 N N . GLY A 1 187 ? -28.196 -0.217 24.062 1.00 73.81 187 GLY A N 1
ATOM 1378 C CA . GLY A 1 187 ? -27.001 -0.692 24.761 1.00 73.81 187 GLY A CA 1
ATOM 1379 C C . GLY A 1 187 ? -26.809 -0.110 26.166 1.00 73.81 187 GLY A C 1
ATOM 1380 O O . GLY A 1 187 ? -25.823 -0.441 26.824 1.00 73.81 187 GLY A O 1
ATOM 1381 N N . ALA A 1 188 ? -27.739 0.718 26.659 1.00 78.56 188 ALA A N 1
ATOM 1382 C CA . ALA A 1 188 ? -27.706 1.237 28.026 1.00 78.56 188 ALA A CA 1
ATOM 1383 C C . ALA A 1 188 ? -28.141 0.166 29.052 1.00 78.56 188 ALA A C 1
ATOM 1385 O O . ALA A 1 188 ? -28.886 -0.750 28.693 1.00 78.56 188 ALA A O 1
ATOM 1386 N N . PRO A 1 189 ? -27.740 0.267 30.331 1.00 79.38 189 PRO A N 1
ATOM 1387 C CA . PRO A 1 189 ? -28.066 -0.729 31.355 1.00 79.38 189 PRO A CA 1
ATOM 1388 C C . PRO A 1 189 ? -29.564 -0.786 31.653 1.00 79.38 189 PRO A C 1
ATOM 1390 O O . PRO A 1 189 ? -30.189 0.253 31.867 1.00 79.38 189 PRO A O 1
ATOM 1393 N N . ALA A 1 190 ? -30.127 -1.988 31.799 1.00 75.81 190 ALA A N 1
ATOM 1394 C CA . ALA A 1 190 ? -31.527 -2.147 32.212 1.00 75.81 190 ALA A CA 1
ATOM 1395 C C . ALA A 1 190 ? -31.810 -1.623 33.638 1.00 75.81 190 ALA A C 1
ATOM 1397 O O . ALA A 1 190 ? -32.956 -1.371 34.007 1.00 75.81 190 ALA A O 1
ATOM 1398 N N . ALA A 1 191 ? -30.763 -1.399 34.442 1.00 61.59 191 ALA A N 1
ATOM 1399 C CA . ALA A 1 191 ? -30.861 -0.916 35.820 1.00 61.59 191 ALA A CA 1
ATOM 1400 C C . ALA A 1 191 ? -31.505 0.479 35.971 1.00 61.59 191 ALA A C 1
ATOM 1402 O O . ALA A 1 191 ? -31.934 0.812 37.073 1.00 61.59 191 ALA A O 1
ATOM 1403 N N . PHE A 1 192 ? -31.633 1.271 34.899 1.00 55.62 192 PHE A N 1
ATOM 1404 C CA . PHE A 1 192 ? -32.374 2.539 34.943 1.00 55.62 192 PHE A CA 1
ATOM 1405 C C . PHE A 1 192 ? -33.907 2.356 34.989 1.00 55.62 192 PHE A C 1
ATOM 1407 O O . PHE A 1 192 ? -34.608 3.302 35.335 1.00 55.62 192 PHE A O 1
ATOM 1414 N N . GLY A 1 193 ? -34.430 1.152 34.703 1.00 54.81 193 GLY A N 1
ATOM 1415 C CA . GLY A 1 193 ? -35.872 0.852 34.651 1.00 54.81 193 GLY A CA 1
ATOM 1416 C C . GLY A 1 193 ? -36.340 -0.353 35.480 1.00 54.81 193 GLY A C 1
ATOM 1417 O O . GLY A 1 193 ? -37.487 -0.759 35.341 1.00 54.81 193 GLY A O 1
ATOM 1418 N N . THR A 1 194 ? -35.494 -0.895 36.367 1.00 70.88 194 THR A N 1
ATOM 1419 C CA . THR A 1 194 ? -35.632 -2.226 37.004 1.00 70.88 194 THR A CA 1
ATOM 1420 C C . THR A 1 194 ? -35.479 -3.378 35.992 1.00 70.88 194 THR A C 1
ATOM 1422 O O . THR A 1 194 ? -36.271 -3.475 35.058 1.00 70.88 194 THR A O 1
ATOM 1425 N N . PRO A 1 195 ? -34.499 -4.289 36.167 1.00 83.38 195 PRO A N 1
ATOM 1426 C CA . PRO A 1 195 ? -34.323 -5.428 35.264 1.00 83.38 195 PRO A CA 1
ATOM 1427 C C . PRO A 1 195 ? -35.543 -6.361 35.277 1.00 83.38 195 PRO A C 1
ATOM 1429 O O . PRO A 1 195 ? -36.201 -6.535 36.307 1.00 83.38 195 PRO A O 1
ATOM 1432 N N . SER A 1 196 ? -35.841 -6.997 34.147 1.00 90.69 196 SER A N 1
ATOM 1433 C CA . SER A 1 196 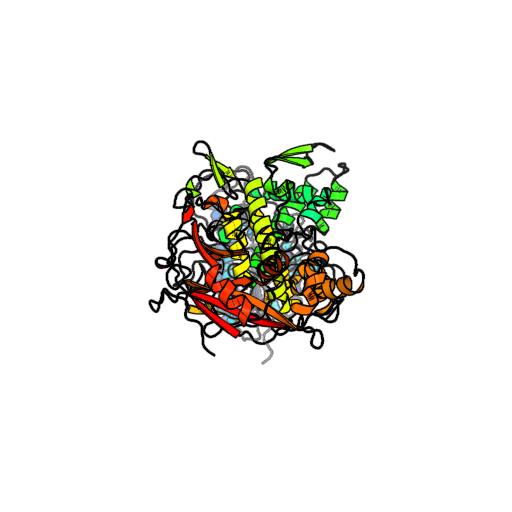? -36.991 -7.885 33.992 1.00 90.69 196 SER A CA 1
ATOM 1434 C C . SER A 1 196 ? -36.686 -9.290 34.509 1.00 90.69 196 SER A C 1
ATOM 1436 O O . SER A 1 196 ? -35.927 -10.041 33.895 1.00 90.69 196 SER A O 1
ATOM 1438 N N . GLY A 1 197 ? -37.329 -9.684 35.614 1.00 92.25 197 GLY A N 1
ATOM 1439 C CA . GLY A 1 197 ? -37.209 -11.039 36.159 1.00 92.25 197 GLY A CA 1
ATOM 1440 C C . GLY A 1 197 ? -37.665 -12.131 35.188 1.00 92.25 197 GLY A C 1
ATOM 1441 O O . GLY A 1 197 ? -37.020 -13.170 35.099 1.00 92.25 197 GLY A O 1
ATOM 1442 N N . GLU A 1 198 ? -38.724 -11.881 34.413 1.00 92.88 198 GLU A N 1
ATOM 1443 C CA . GLU A 1 198 ? -39.210 -12.803 33.375 1.00 92.88 198 GLU A CA 1
ATOM 1444 C C . GLU A 1 198 ? -38.186 -13.006 32.250 1.00 92.88 198 GLU A C 1
ATOM 1446 O O . GLU A 1 198 ? -37.931 -14.141 31.847 1.00 92.88 198 GLU A O 1
ATOM 1451 N N . ALA A 1 199 ? -37.558 -11.923 31.772 1.00 92.75 199 ALA A N 1
ATOM 1452 C CA . ALA A 1 199 ? -36.540 -12.004 30.727 1.00 92.75 199 ALA A CA 1
ATOM 1453 C C . ALA A 1 199 ? -35.302 -12.778 31.205 1.00 92.75 199 ALA A C 1
ATOM 1455 O O . ALA A 1 199 ? -34.817 -13.652 30.489 1.00 92.75 199 ALA A O 1
ATOM 1456 N N . HIS A 1 200 ? -34.850 -12.522 32.439 1.00 95.62 200 HIS A N 1
ATOM 1457 C CA . HIS A 1 200 ? -33.772 -13.289 33.068 1.00 95.62 200 HIS A CA 1
ATOM 1458 C C . HIS A 1 200 ? -34.136 -14.772 33.192 1.00 95.62 200 HIS A C 1
ATOM 1460 O O . HIS A 1 200 ? -33.349 -15.631 32.813 1.00 95.62 200 HIS A O 1
ATOM 1466 N N . ALA A 1 201 ? -35.338 -15.087 33.682 1.00 96.38 201 ALA A N 1
ATOM 1467 C CA . ALA A 1 201 ? -35.780 -16.463 33.876 1.00 96.38 201 ALA A CA 1
ATOM 1468 C C . ALA A 1 201 ? -35.830 -17.256 32.565 1.00 96.38 201 ALA A C 1
ATOM 1470 O O . ALA A 1 201 ? -35.329 -18.380 32.509 1.00 96.38 201 ALA A O 1
ATOM 1471 N N . LYS A 1 202 ? -36.374 -16.648 31.502 1.00 94.69 202 LYS A N 1
ATOM 1472 C CA . LYS A 1 202 ? -36.377 -17.231 30.158 1.00 94.69 202 LYS A CA 1
ATOM 1473 C C . LYS A 1 202 ? -34.950 -17.477 29.666 1.00 94.69 202 LYS A C 1
ATOM 1475 O O . LYS A 1 202 ? -34.625 -18.590 29.266 1.00 94.69 202 LYS A O 1
ATOM 1480 N N . HIS A 1 203 ? -34.094 -16.463 29.750 1.00 95.19 203 HIS A N 1
ATOM 1481 C CA . HIS A 1 203 ? -32.732 -16.554 29.243 1.00 95.19 203 HIS A CA 1
ATOM 1482 C C . HIS A 1 203 ? -31.876 -17.570 30.020 1.00 95.19 203 HIS A C 1
ATOM 1484 O O . HIS A 1 203 ? -31.118 -18.335 29.434 1.00 95.19 203 HIS A O 1
ATOM 1490 N N . TYR A 1 204 ? -32.030 -17.654 31.343 1.00 97.69 204 TYR A N 1
ATOM 1491 C CA . TYR A 1 204 ? -31.282 -18.610 32.167 1.00 97.69 204 TYR A CA 1
ATOM 1492 C C . TYR A 1 204 ? -31.678 -20.053 31.866 1.00 97.69 204 TYR A C 1
ATOM 1494 O O . TYR A 1 204 ? -30.825 -20.945 31.892 1.00 97.69 204 TYR A O 1
ATOM 1502 N N . LEU A 1 205 ? -32.956 -20.284 31.552 1.00 96.88 205 LEU A N 1
ATOM 1503 C CA . LEU A 1 205 ? -33.419 -21.580 31.079 1.00 96.88 205 LEU A CA 1
ATOM 1504 C C . LEU A 1 205 ? -32.788 -21.926 29.723 1.00 96.88 205 LEU A C 1
ATOM 1506 O O . LEU A 1 205 ? -32.237 -23.013 29.596 1.00 96.88 205 LEU A O 1
ATOM 1510 N N . GLU A 1 206 ? -32.777 -20.999 28.759 1.00 95.62 206 GLU A N 1
ATOM 1511 C CA . GLU A 1 206 ? -32.138 -21.197 27.444 1.00 95.62 206 GLU A CA 1
ATOM 1512 C C . GLU A 1 206 ? -30.648 -21.568 27.579 1.00 95.62 206 GLU A C 1
ATOM 1514 O O . GLU A 1 206 ? -30.175 -22.526 26.964 1.00 95.62 206 GLU A O 1
ATOM 1519 N N . LEU A 1 207 ? -29.905 -20.863 28.441 1.00 96.50 207 LEU A N 1
ATOM 1520 C CA . LEU A 1 207 ? -28.494 -21.162 28.719 1.00 96.50 207 LEU A CA 1
ATOM 1521 C C . LEU A 1 207 ? -28.295 -22.541 29.367 1.00 96.50 207 LEU A C 1
ATOM 1523 O O . LEU A 1 207 ? -27.289 -23.219 29.120 1.00 96.50 207 LEU A O 1
ATOM 1527 N N . SER A 1 208 ? -29.251 -22.965 30.193 1.00 96.88 208 SER A N 1
ATOM 1528 C CA . SER A 1 208 ? -29.232 -24.273 30.852 1.00 96.88 208 SER A CA 1
ATOM 1529 C C . SER A 1 208 ? -29.569 -25.403 29.870 1.00 96.88 208 SER A C 1
ATOM 1531 O O . SER A 1 208 ? -28.883 -26.420 29.845 1.00 96.88 208 SER A O 1
ATOM 1533 N N . GLU A 1 209 ? -30.529 -25.206 28.969 1.00 94.00 209 GLU A N 1
ATOM 1534 C CA . GLU A 1 209 ? -30.900 -26.187 27.936 1.00 94.00 209 GLU A CA 1
ATOM 1535 C C . GLU A 1 209 ? -29.839 -26.324 26.819 1.00 94.00 209 GLU A C 1
ATOM 1537 O O . GLU A 1 209 ? -29.795 -27.341 26.122 1.00 94.00 209 GLU A O 1
ATOM 1542 N N . GLY A 1 210 ? -28.943 -25.340 26.658 1.00 90.75 210 GLY A N 1
ATOM 1543 C CA . GLY A 1 210 ? -27.838 -25.399 25.695 1.00 90.75 210 GLY A CA 1
ATOM 1544 C C . GLY A 1 210 ? -26.911 -26.605 25.911 1.00 90.75 210 GLY A C 1
ATOM 1545 O O . GLY A 1 210 ? -26.513 -26.899 27.033 1.00 90.75 210 GLY A O 1
ATOM 1546 N N . LYS A 1 211 ? -26.518 -27.305 24.840 1.00 88.88 211 LYS A N 1
ATOM 1547 C CA . LYS A 1 211 ? -25.716 -28.543 24.953 1.00 88.88 211 LYS A CA 1
ATOM 1548 C C . LYS A 1 211 ? -24.236 -28.315 25.272 1.00 88.88 211 LYS A C 1
ATOM 1550 O O . LYS A 1 211 ? -23.594 -29.192 25.834 1.00 88.88 211 LYS A O 1
ATOM 1555 N N . THR A 1 212 ? -23.691 -27.162 24.895 1.00 91.12 212 THR A N 1
ATOM 1556 C CA . THR A 1 212 ? -22.269 -26.822 25.048 1.00 91.12 212 THR A CA 1
ATOM 1557 C C . THR A 1 212 ? -22.115 -25.411 25.605 1.00 91.12 212 THR A C 1
ATOM 1559 O O . THR A 1 212 ? -23.061 -24.620 25.587 1.00 91.12 212 THR A O 1
ATOM 1562 N N . GLN A 1 213 ? -20.919 -25.079 26.094 1.00 94.31 213 GLN A N 1
ATOM 1563 C CA . GLN A 1 213 ? -20.566 -23.713 26.483 1.00 94.31 213 GLN A CA 1
ATOM 1564 C C . GLN A 1 213 ? -20.723 -22.770 25.280 1.00 94.31 213 GLN A C 1
ATOM 1566 O O . GLN A 1 213 ? -20.029 -22.907 24.274 1.00 94.31 213 GLN A O 1
ATOM 1571 N N . GLY A 1 214 ? -21.644 -21.813 25.390 1.00 88.69 214 GLY A N 1
ATOM 1572 C CA . GLY A 1 214 ? -21.718 -20.649 24.514 1.00 88.69 214 GLY A CA 1
ATOM 1573 C C . GLY A 1 214 ? -20.739 -19.557 24.961 1.00 88.69 214 GLY A C 1
ATOM 1574 O O . GLY A 1 214 ? -19.912 -19.775 25.844 1.00 88.69 214 GLY A O 1
ATOM 1575 N N . PRO A 1 215 ? -20.824 -18.345 24.407 1.00 90.50 215 PRO A N 1
ATOM 1576 C CA . PRO A 1 215 ? -20.035 -17.210 24.885 1.00 90.50 215 PRO A CA 1
ATOM 1577 C C . PRO A 1 215 ? -20.211 -16.992 26.395 1.00 90.50 215 PRO A C 1
ATOM 1579 O O . PRO A 1 215 ? -21.329 -17.020 26.897 1.00 90.50 215 PRO A O 1
ATOM 1582 N N . TRP A 1 216 ? -19.126 -16.802 27.145 1.00 94.00 216 TRP A N 1
ATOM 1583 C CA . TRP A 1 216 ? -19.212 -16.678 28.609 1.00 94.00 216 TRP A CA 1
ATOM 1584 C C . TRP A 1 216 ? -19.996 -15.426 29.037 1.00 94.00 216 TRP A C 1
ATOM 1586 O O . TRP A 1 216 ? -20.697 -15.457 30.042 1.00 94.00 216 TRP A O 1
ATOM 1596 N N . GLN A 1 217 ? -19.907 -14.339 28.263 1.00 94.25 217 GLN A N 1
ATOM 1597 C CA . GLN A 1 217 ? -20.691 -13.128 28.476 1.00 94.25 217 GLN A CA 1
ATOM 1598 C C . GLN A 1 217 ? -21.960 -13.171 27.624 1.00 94.25 217 GLN A C 1
ATOM 1600 O O . GLN A 1 217 ? -21.907 -13.263 26.395 1.00 94.25 217 GLN A O 1
ATOM 1605 N N . GLN A 1 218 ? -23.098 -13.090 28.300 1.00 93.31 218 GLN A N 1
ATOM 1606 C CA . GLN A 1 218 ? -24.432 -13.233 27.739 1.00 93.31 218 GLN A CA 1
ATOM 1607 C C . GLN A 1 218 ? -25.218 -11.939 27.949 1.00 93.31 218 GLN A C 1
ATOM 1609 O O . GLN A 1 218 ? -25.892 -11.746 28.961 1.00 93.31 218 GLN A O 1
ATOM 1614 N N . THR A 1 219 ? -25.096 -11.039 26.975 1.00 90.56 219 THR A N 1
ATOM 1615 C CA . THR A 1 219 ? -25.842 -9.780 26.944 1.00 90.56 219 THR A CA 1
ATOM 1616 C C . THR A 1 219 ? -27.151 -9.968 26.186 1.00 90.56 219 THR A C 1
ATOM 1618 O O . THR A 1 219 ? -27.147 -10.413 25.033 1.00 90.56 219 THR A O 1
ATOM 1621 N N . PHE A 1 220 ? -28.269 -9.609 26.813 1.00 88.31 220 PHE A N 1
ATOM 1622 C CA . PHE A 1 220 ? -29.598 -9.773 26.226 1.00 88.31 220 PHE A CA 1
ATOM 1623 C C . PHE A 1 220 ? -30.481 -8.543 26.438 1.00 88.31 220 PHE A C 1
ATOM 1625 O O . PHE A 1 220 ? -30.286 -7.760 27.368 1.00 88.31 220 PHE A O 1
ATOM 1632 N N . VAL A 1 221 ? -31.473 -8.385 25.563 1.00 86.19 221 VAL A N 1
ATOM 1633 C CA . VAL A 1 221 ? -32.477 -7.317 25.640 1.00 86.19 221 VAL A CA 1
ATOM 1634 C C . VAL A 1 221 ? -33.854 -7.942 25.847 1.00 86.19 221 VAL A C 1
ATOM 1636 O O . VAL A 1 221 ? -34.219 -8.910 25.168 1.00 86.19 221 VAL A O 1
ATOM 1639 N N . LYS A 1 222 ? -34.637 -7.399 26.789 1.00 84.56 222 LYS A N 1
ATOM 1640 C CA . LYS A 1 222 ? -36.014 -7.843 27.051 1.00 84.56 222 LYS A CA 1
ATOM 1641 C C . LYS A 1 222 ? -36.827 -7.864 25.751 1.00 84.56 222 LYS A C 1
ATOM 1643 O O . LYS A 1 222 ? -36.887 -6.873 25.039 1.00 84.56 222 LYS A O 1
ATOM 1648 N N . GLY A 1 223 ? -37.478 -8.992 25.466 1.00 76.56 223 GLY A N 1
ATOM 1649 C CA . GLY A 1 223 ? -38.328 -9.165 24.281 1.00 76.56 223 GLY A CA 1
ATOM 1650 C C . GLY A 1 223 ? -37.584 -9.488 22.979 1.00 76.56 223 GLY A C 1
ATOM 1651 O O . GLY A 1 223 ? -38.216 -10.006 22.065 1.00 76.56 223 GLY A O 1
ATOM 1652 N N . ILE A 1 224 ? -36.265 -9.270 22.912 1.00 73.81 224 ILE A N 1
ATOM 1653 C CA . ILE A 1 224 ? -35.442 -9.519 21.713 1.00 73.81 224 ILE A CA 1
ATOM 1654 C C . ILE A 1 224 ? -34.551 -10.759 21.880 1.00 73.81 224 ILE A C 1
ATOM 1656 O O . ILE A 1 224 ? -34.414 -11.539 20.943 1.00 73.81 224 ILE A O 1
ATOM 1660 N N . GLY A 1 225 ? -33.990 -10.992 23.072 1.00 72.19 225 GLY A N 1
ATOM 1661 C CA . GLY A 1 225 ? -33.069 -12.106 23.337 1.00 72.19 225 GLY A CA 1
ATOM 1662 C C . GLY A 1 225 ? -31.593 -11.707 23.224 1.00 72.19 225 GLY A C 1
ATOM 1663 O O . GLY A 1 225 ? -31.247 -10.549 23.464 1.00 72.19 225 GLY A O 1
ATOM 1664 N N . ILE A 1 226 ? -30.715 -12.674 22.923 1.00 66.81 226 ILE A N 1
ATOM 1665 C CA . ILE A 1 226 ? -29.259 -12.466 22.819 1.00 66.81 226 ILE A CA 1
ATOM 1666 C C . ILE A 1 226 ? -28.957 -11.503 21.669 1.00 66.81 226 ILE A C 1
ATOM 1668 O O . ILE A 1 226 ? -29.234 -11.800 20.510 1.00 66.81 226 ILE A O 1
ATOM 1672 N N . THR A 1 227 ? -28.309 -10.382 21.969 1.00 55.19 227 THR A N 1
ATOM 1673 C CA . THR A 1 227 ? -27.875 -9.409 20.960 1.00 55.19 227 THR A CA 1
ATOM 1674 C C . THR A 1 227 ? -26.374 -9.541 20.720 1.00 55.19 227 THR A C 1
ATOM 1676 O O . THR A 1 227 ? -25.606 -8.612 20.965 1.00 55.19 227 THR A O 1
ATOM 1679 N N . GLN A 1 228 ? -25.918 -10.705 20.250 1.00 48.47 228 GLN A N 1
ATOM 1680 C CA . GLN A 1 228 ? -24.552 -10.855 19.733 1.00 48.47 228 GLN A CA 1
ATOM 1681 C C . GLN A 1 228 ? -24.468 -10.382 18.280 1.00 48.47 228 GLN A C 1
ATOM 1683 O O . GLN A 1 228 ? -24.212 -11.151 17.362 1.00 48.47 228 GLN A O 1
ATOM 1688 N N . SER A 1 229 ? -24.707 -9.088 18.075 1.00 32.28 229 SER A N 1
ATOM 1689 C CA . SER A 1 229 ? -24.463 -8.401 16.805 1.00 32.28 229 SER A CA 1
ATOM 1690 C C . SER A 1 229 ? -24.521 -6.886 17.017 1.00 32.28 229 SER A C 1
ATOM 1692 O O . SER A 1 229 ? -25.547 -6.266 16.754 1.00 32.28 229 SER A O 1
ATOM 1694 N N . ARG A 1 230 ? -23.446 -6.305 17.563 1.00 32.53 230 ARG A N 1
ATOM 1695 C CA . ARG A 1 230 ? -23.029 -4.886 17.478 1.00 32.53 230 ARG A CA 1
ATOM 1696 C C . ARG A 1 230 ? -22.145 -4.571 18.682 1.00 32.53 230 ARG A C 1
ATOM 1698 O O . ARG A 1 230 ? -22.635 -4.362 19.787 1.00 32.53 230 ARG A O 1
ATOM 1705 N N . ALA A 1 231 ? -20.839 -4.485 18.458 1.00 30.61 231 ALA A N 1
ATOM 1706 C CA . ALA A 1 231 ? -20.008 -3.645 19.306 1.00 30.61 231 ALA A CA 1
ATOM 1707 C C . ALA A 1 231 ? -20.467 -2.193 19.077 1.00 30.61 231 ALA A C 1
ATOM 1709 O O . ALA A 1 231 ? -20.139 -1.591 18.058 1.00 30.61 231 ALA A O 1
ATOM 1710 N N . LEU A 1 232 ? -21.312 -1.668 19.966 1.00 28.14 232 LEU A N 1
ATOM 1711 C CA . LEU A 1 232 ? -21.635 -0.243 19.991 1.00 28.14 232 LEU A CA 1
ATOM 1712 C C . LEU A 1 232 ? -20.475 0.503 20.678 1.00 28.14 232 LEU A C 1
ATOM 1714 O O . LEU A 1 232 ? -20.026 0.064 21.741 1.00 28.14 232 LEU A O 1
ATOM 1718 N N . PRO A 1 233 ? -19.965 1.598 20.088 1.00 28.91 233 PRO A N 1
ATOM 1719 C CA . PRO A 1 233 ? -18.838 2.349 20.628 1.00 28.91 233 PRO A CA 1
ATOM 1720 C C . PRO A 1 233 ? -19.244 3.090 21.907 1.00 28.91 233 PRO A C 1
ATOM 1722 O O . PRO A 1 233 ? -20.234 3.820 21.932 1.00 28.91 233 PRO A O 1
ATOM 1725 N N . VAL A 1 234 ? -18.459 2.925 22.973 1.00 28.95 234 VAL A N 1
ATOM 1726 C CA . VAL A 1 234 ? -18.583 3.734 24.191 1.00 28.95 234 VAL A CA 1
ATOM 1727 C C . VAL A 1 234 ? -17.926 5.088 23.934 1.00 28.95 234 VAL A C 1
ATOM 1729 O O . VAL A 1 234 ? -16.750 5.165 23.580 1.00 28.95 234 VAL A O 1
ATOM 1732 N N . ALA A 1 235 ? -18.698 6.160 24.108 1.00 26.22 235 ALA A N 1
ATOM 1733 C CA . ALA A 1 235 ? -18.205 7.528 24.112 1.00 26.22 235 ALA A CA 1
ATOM 1734 C C . ALA A 1 235 ? -17.237 7.726 25.292 1.00 26.22 235 ALA A C 1
ATOM 1736 O O . ALA A 1 235 ? -17.656 7.784 26.446 1.00 26.22 235 ALA A O 1
ATOM 1737 N N . ASN A 1 236 ? -15.940 7.830 25.004 1.00 28.16 236 ASN A N 1
ATOM 1738 C CA . ASN A 1 236 ? -14.934 8.205 25.992 1.00 28.16 236 ASN A CA 1
ATOM 1739 C C . ASN A 1 236 ? -14.812 9.730 26.043 1.00 28.16 236 ASN A C 1
ATOM 1741 O O . ASN A 1 236 ? -14.121 10.342 25.233 1.00 28.16 236 ASN A O 1
ATOM 1745 N N . SER A 1 237 ? -15.446 10.344 27.039 1.00 25.25 237 SER A N 1
ATOM 1746 C CA . SER A 1 237 ? -14.987 11.622 27.577 1.00 25.25 237 SER A CA 1
ATOM 1747 C C . SER A 1 237 ? -13.853 11.342 28.567 1.00 25.25 237 SER A C 1
ATOM 1749 O O . SER A 1 237 ? -14.103 10.771 29.628 1.00 25.25 237 SER A O 1
ATOM 1751 N N . ILE A 1 238 ? -12.615 11.729 28.248 1.00 30.09 238 ILE A N 1
ATOM 1752 C CA . ILE A 1 238 ? -11.494 11.686 29.199 1.00 30.09 238 ILE A CA 1
ATOM 1753 C C . ILE A 1 238 ? -10.918 13.093 29.353 1.00 30.09 238 ILE A C 1
ATOM 1755 O O . ILE A 1 238 ? -10.254 13.613 28.459 1.00 30.09 238 ILE A O 1
ATOM 1759 N N . SER A 1 239 ? -11.141 13.680 30.530 1.00 26.72 239 SER A N 1
ATOM 1760 C CA . SER A 1 239 ? -10.323 14.762 31.073 1.00 26.72 239 SER A CA 1
ATOM 1761 C C . SER A 1 239 ? -9.005 14.185 31.595 1.00 26.72 239 SER A C 1
ATOM 1763 O O . SER A 1 239 ? -9.001 13.199 32.331 1.00 26.72 239 SER A O 1
ATOM 1765 N N . HIS A 1 240 ? -7.894 14.797 31.201 1.00 30.59 240 HIS A N 1
ATOM 1766 C CA . HIS A 1 240 ? -6.536 14.372 31.526 1.00 30.59 240 HIS A CA 1
ATOM 1767 C C . HIS A 1 240 ? -6.153 14.635 32.989 1.00 30.59 240 HIS A C 1
ATOM 1769 O O . HIS A 1 240 ? -6.307 15.753 33.476 1.00 30.59 240 HIS A O 1
ATOM 1775 N N . SER A 1 241 ? -5.487 13.668 33.620 1.00 28.09 241 SER A N 1
ATOM 1776 C CA . SER A 1 241 ? -4.330 13.961 34.470 1.00 28.09 241 SER A CA 1
ATOM 1777 C C . SER A 1 241 ? -3.355 12.778 34.488 1.00 28.09 241 SER A C 1
ATOM 1779 O O . SER A 1 241 ? -3.722 11.614 34.621 1.00 28.09 241 SER A O 1
ATOM 1781 N N . ASN A 1 242 ? -2.087 13.118 34.256 1.00 30.20 242 ASN A N 1
ATOM 1782 C CA . ASN A 1 242 ? -0.938 12.227 34.173 1.00 30.20 242 ASN A CA 1
ATOM 1783 C C . ASN A 1 242 ? -0.631 11.569 35.521 1.00 30.20 242 ASN A C 1
ATOM 1785 O O . ASN A 1 242 ? -0.472 12.290 36.501 1.00 30.20 242 ASN A O 1
ATOM 1789 N N . GLN A 1 243 ? -0.359 10.261 35.531 1.00 27.91 243 GLN A N 1
ATOM 1790 C CA . GLN A 1 243 ? 0.844 9.712 36.170 1.00 27.91 243 GLN A CA 1
ATOM 1791 C C . GLN A 1 243 ? 1.070 8.241 35.790 1.00 27.91 243 GLN A C 1
ATOM 1793 O O . GLN A 1 243 ? 0.155 7.425 35.744 1.00 27.91 243 GLN A O 1
ATOM 1798 N N . ARG A 1 244 ? 2.334 7.942 35.477 1.00 33.69 244 ARG A N 1
ATOM 1799 C CA . ARG A 1 244 ? 2.868 6.656 35.022 1.00 33.69 244 ARG A CA 1
ATOM 1800 C C . ARG A 1 244 ? 2.678 5.562 36.076 1.00 33.69 244 ARG A C 1
ATOM 1802 O O . ARG A 1 244 ? 3.412 5.567 37.054 1.00 33.69 244 ARG A O 1
ATOM 1809 N N . LEU A 1 245 ? 1.807 4.588 35.821 1.00 26.14 245 LEU A N 1
ATOM 1810 C CA . LEU A 1 245 ? 1.873 3.241 36.398 1.00 26.14 245 LEU A CA 1
ATOM 1811 C C . LEU A 1 245 ? 1.342 2.239 35.360 1.00 26.14 245 LEU A C 1
ATOM 1813 O O . LEU A 1 245 ? 0.285 2.440 34.766 1.00 26.14 245 LEU A O 1
ATOM 1817 N N . ASN A 1 246 ? 2.128 1.189 35.117 1.00 32.19 246 ASN A N 1
ATOM 1818 C CA . ASN A 1 246 ? 1.877 0.122 34.150 1.00 32.19 246 ASN A CA 1
ATOM 1819 C C . ASN A 1 246 ? 0.556 -0.611 34.444 1.00 32.19 246 ASN A C 1
ATOM 1821 O O . ASN A 1 246 ? 0.540 -1.544 35.240 1.00 32.19 246 ASN A O 1
ATOM 1825 N N . ASN A 1 247 ? -0.523 -0.242 33.755 1.00 27.81 247 ASN A N 1
ATOM 1826 C CA . ASN A 1 247 ? -1.745 -1.036 33.673 1.00 27.81 247 ASN A CA 1
ATOM 1827 C C . ASN A 1 247 ? -1.937 -1.479 32.221 1.00 27.81 247 ASN A C 1
ATOM 1829 O O . ASN A 1 247 ? -2.221 -0.659 31.350 1.00 27.81 247 ASN A O 1
ATOM 1833 N N . ARG A 1 248 ? -1.806 -2.788 31.966 1.00 31.77 248 ARG A N 1
ATOM 1834 C CA . ARG A 1 248 ? -2.350 -3.429 30.762 1.00 31.77 248 ARG A CA 1
ATOM 1835 C C . ARG A 1 248 ? -3.874 -3.278 30.806 1.00 31.77 248 ARG A C 1
ATOM 1837 O O . ARG A 1 248 ? -4.567 -4.121 31.367 1.00 31.77 248 ARG A O 1
ATOM 1844 N N . GLN A 1 249 ? -4.391 -2.182 30.257 1.00 31.55 249 GLN A N 1
ATOM 1845 C CA . GLN A 1 249 ? -5.751 -2.171 29.727 1.00 31.55 249 GLN A CA 1
ATOM 1846 C C . GLN A 1 249 ? -5.806 -3.275 28.665 1.00 31.55 249 GLN A C 1
ATOM 1848 O O . GLN A 1 249 ? -4.935 -3.329 27.802 1.00 31.55 249 GLN A O 1
ATOM 1853 N N . LEU A 1 250 ? -6.773 -4.188 28.764 1.00 37.03 250 LEU A N 1
ATOM 1854 C CA . LEU A 1 250 ? -7.063 -5.159 27.709 1.00 37.03 250 LEU A CA 1
ATOM 1855 C C . LEU A 1 250 ? -7.513 -4.367 26.473 1.00 37.03 250 LEU A C 1
ATOM 1857 O O . LEU A 1 250 ? -8.674 -3.965 26.380 1.00 37.03 250 LEU A O 1
ATOM 1861 N N . ILE A 1 251 ? -6.574 -4.066 25.577 1.00 46.81 251 ILE A N 1
ATOM 1862 C CA . ILE A 1 251 ? -6.848 -3.409 24.303 1.00 46.81 251 ILE A CA 1
ATOM 1863 C C . ILE A 1 251 ? -7.615 -4.432 23.466 1.00 46.81 251 ILE A C 1
ATOM 1865 O O . ILE A 1 251 ? -7.119 -5.516 23.181 1.00 46.81 251 ILE A O 1
ATOM 1869 N N . GLN A 1 252 ? -8.864 -4.120 23.117 1.00 62.75 252 GLN A N 1
ATOM 1870 C CA . GLN A 1 252 ? -9.580 -4.916 22.123 1.00 62.75 252 GLN A CA 1
ATOM 1871 C C . GLN A 1 252 ? -8.768 -4.889 20.821 1.00 62.75 252 GLN A C 1
ATOM 1873 O O . GLN A 1 252 ? -8.400 -3.791 20.392 1.00 62.75 252 GLN A O 1
ATOM 1878 N N . PRO A 1 253 ? -8.491 -6.042 20.187 1.00 81.00 253 PRO A N 1
ATOM 1879 C CA . PRO A 1 253 ? -7.668 -6.060 18.990 1.00 81.00 253 PRO A CA 1
ATOM 1880 C C . PRO A 1 253 ? -8.274 -5.194 17.884 1.00 81.00 253 PRO A C 1
ATOM 1882 O O . PRO A 1 253 ? -9.474 -5.254 17.610 1.00 81.00 253 PRO A O 1
ATOM 1885 N N . ILE A 1 254 ? -7.434 -4.406 17.224 1.00 91.81 254 ILE A N 1
ATOM 1886 C CA . ILE A 1 254 ? -7.806 -3.583 16.076 1.00 91.81 254 ILE A CA 1
ATOM 1887 C C . ILE A 1 254 ? -8.106 -4.523 14.907 1.00 91.81 254 ILE A C 1
ATOM 1889 O O . ILE A 1 254 ? -7.225 -5.253 14.443 1.00 91.81 254 ILE A O 1
ATOM 1893 N N . ILE A 1 255 ? -9.354 -4.514 14.439 1.00 94.75 255 ILE A N 1
ATOM 1894 C CA . ILE A 1 255 ? -9.811 -5.321 13.303 1.00 94.75 255 ILE A CA 1
ATOM 1895 C C . ILE A 1 255 ? -9.794 -4.475 12.031 1.00 94.75 255 ILE A C 1
ATOM 1897 O O . ILE A 1 255 ? -10.350 -3.373 11.997 1.00 94.75 255 ILE A O 1
ATOM 1901 N N . VAL A 1 256 ? -9.175 -5.005 10.975 1.00 97.31 256 VAL A N 1
ATOM 1902 C CA . VAL A 1 256 ? -9.152 -4.375 9.653 1.00 97.31 256 VAL A CA 1
ATOM 1903 C C . VAL A 1 256 ? -10.378 -4.842 8.878 1.00 97.31 256 VAL A C 1
ATOM 1905 O O . VAL A 1 256 ? -10.465 -5.989 8.449 1.00 97.31 256 VAL A O 1
ATOM 1908 N N . THR A 1 257 ? -11.344 -3.948 8.705 1.00 94.81 257 THR A N 1
ATOM 1909 C CA . THR A 1 257 ? -12.580 -4.221 7.954 1.00 94.81 257 THR A CA 1
ATOM 1910 C C . THR A 1 257 ? -12.597 -3.553 6.579 1.00 94.81 257 THR A C 1
ATOM 1912 O O . THR A 1 257 ? -13.350 -3.974 5.696 1.00 94.81 257 THR A O 1
ATOM 1915 N N . GLY A 1 258 ? -11.749 -2.539 6.382 1.00 95.50 258 GLY A N 1
ATOM 1916 C CA . GLY A 1 258 ? -11.891 -1.585 5.286 1.00 95.50 258 GLY A CA 1
ATOM 1917 C C . GLY A 1 258 ? -13.101 -0.673 5.506 1.00 95.50 258 GLY A C 1
ATOM 1918 O O . GLY A 1 258 ? -13.596 -0.545 6.625 1.00 95.50 258 GLY A O 1
ATOM 1919 N N . VAL A 1 259 ? -13.601 -0.047 4.443 1.00 95.69 259 VAL A N 1
ATOM 1920 C CA . VAL A 1 259 ? -14.739 0.883 4.515 1.00 95.69 259 VAL A CA 1
ATOM 1921 C C . VAL A 1 259 ? -15.954 0.239 3.864 1.00 95.69 259 VAL A C 1
ATOM 1923 O O . VAL A 1 259 ? -15.947 -0.072 2.674 1.00 95.69 259 VAL A O 1
ATOM 1926 N N . LYS A 1 260 ? -17.002 0.008 4.659 1.00 91.88 260 LYS A N 1
ATOM 1927 C CA . LYS A 1 260 ? -18.246 -0.634 4.199 1.00 91.88 260 LYS A CA 1
ATOM 1928 C C . LYS A 1 260 ? -19.346 0.355 3.830 1.00 91.88 260 LYS A C 1
ATOM 1930 O O . LYS A 1 260 ? -20.299 -0.036 3.162 1.00 91.88 260 LYS A O 1
ATOM 1935 N N . ASP A 1 261 ? -19.187 1.619 4.200 1.00 86.62 261 ASP A N 1
ATOM 1936 C CA . ASP A 1 261 ? -20.120 2.673 3.820 1.00 86.62 261 ASP A CA 1
ATOM 1937 C C . ASP A 1 261 ? -20.138 2.857 2.295 1.00 86.62 261 ASP A C 1
ATOM 1939 O O . ASP A 1 261 ? -19.112 2.712 1.615 1.00 86.62 261 ASP A O 1
ATOM 1943 N N . GLY A 1 262 ? -21.336 3.099 1.757 1.00 83.75 262 GLY A N 1
ATOM 1944 C CA . GLY A 1 262 ? -21.597 3.193 0.319 1.00 83.75 262 GLY A CA 1
ATOM 1945 C C . GLY A 1 262 ? -21.509 1.877 -0.465 1.00 83.75 262 GLY A C 1
ATOM 1946 O O . GLY A 1 262 ? -21.729 1.889 -1.677 1.00 83.75 262 GLY A O 1
ATOM 1947 N N . VAL A 1 263 ? -21.203 0.744 0.181 1.00 89.44 263 VAL A N 1
ATOM 1948 C CA . VAL A 1 263 ? -21.131 -0.570 -0.478 1.00 89.44 263 VAL A CA 1
ATOM 1949 C C . VAL A 1 263 ? -22.517 -1.213 -0.539 1.00 89.44 263 VAL A C 1
ATOM 1951 O O . VAL A 1 263 ? -23.215 -1.340 0.463 1.00 89.44 263 VAL A O 1
ATOM 1954 N N . SER A 1 264 ? -22.894 -1.682 -1.723 1.00 86.56 264 SER A N 1
ATOM 1955 C CA . SER A 1 264 ? -24.096 -2.478 -1.977 1.00 86.56 264 SER A CA 1
ATOM 1956 C C . SER A 1 264 ? -23.789 -3.583 -2.988 1.00 86.56 264 SER A C 1
ATOM 1958 O O . SER A 1 264 ? -22.709 -3.615 -3.577 1.00 86.56 264 SER A O 1
ATOM 1960 N N . GLN A 1 265 ? -24.747 -4.479 -3.226 1.00 74.19 265 GLN A N 1
ATOM 1961 C CA . GLN A 1 265 ? -24.587 -5.538 -4.225 1.00 74.19 265 GLN A CA 1
ATOM 1962 C C . GLN A 1 265 ? -24.368 -4.985 -5.649 1.00 74.19 265 GLN A C 1
ATOM 1964 O O . GLN A 1 265 ? -23.675 -5.607 -6.447 1.00 74.19 265 GLN A O 1
ATOM 1969 N N . GLU A 1 266 ? -24.919 -3.809 -5.965 1.00 78.19 266 GLU A N 1
ATOM 1970 C CA . GLU A 1 266 ? -24.860 -3.217 -7.311 1.00 78.19 266 GLU A CA 1
ATOM 1971 C C . GLU A 1 266 ? -23.784 -2.134 -7.473 1.00 78.19 266 GLU A C 1
ATOM 1973 O O . GLU A 1 266 ? -23.441 -1.761 -8.605 1.00 78.19 266 GLU A O 1
ATOM 1978 N N . ASN A 1 267 ? -23.253 -1.628 -6.356 1.00 85.25 267 ASN A N 1
ATOM 1979 C CA . ASN A 1 267 ? -22.314 -0.516 -6.321 1.00 85.25 267 ASN A CA 1
ATOM 1980 C C . ASN A 1 267 ? -21.242 -0.717 -5.247 1.00 85.25 267 ASN A C 1
ATOM 1982 O O . ASN A 1 267 ? -21.547 -0.805 -4.059 1.00 85.25 267 ASN A O 1
ATOM 1986 N N . ILE A 1 268 ? -19.984 -0.711 -5.678 1.00 93.88 268 ILE A N 1
ATOM 1987 C CA . ILE A 1 268 ? -18.810 -0.666 -4.811 1.00 93.88 268 ILE A CA 1
ATOM 1988 C C . ILE A 1 268 ? -18.044 0.634 -5.103 1.00 93.88 268 ILE A C 1
ATOM 1990 O O . ILE A 1 268 ? -17.722 0.890 -6.272 1.00 93.88 268 ILE A O 1
ATOM 1994 N N . PRO A 1 269 ? -17.771 1.480 -4.090 1.00 96.00 269 PRO A N 1
ATOM 1995 C CA . PRO A 1 269 ? -16.997 2.699 -4.288 1.00 96.00 269 PRO A CA 1
ATOM 1996 C C . PRO A 1 269 ? -15.594 2.406 -4.818 1.00 96.00 269 PRO A C 1
ATOM 1998 O O . PRO A 1 269 ? -14.994 1.373 -4.511 1.00 96.00 269 PRO A O 1
ATOM 2001 N N . VAL A 1 270 ? -15.069 3.327 -5.623 1.00 97.12 270 VAL A N 1
ATOM 2002 C CA . VAL A 1 270 ? -13.749 3.180 -6.242 1.00 97.12 270 VAL A CA 1
ATOM 2003 C C . VAL A 1 270 ? -12.736 4.100 -5.583 1.00 97.12 270 VAL A C 1
ATOM 2005 O O . VAL A 1 270 ? -13.040 5.262 -5.319 1.00 97.12 270 VAL A O 1
ATOM 2008 N N . ARG A 1 271 ? -11.511 3.610 -5.380 1.00 98.62 271 ARG A N 1
ATOM 2009 C CA . ARG A 1 271 ? -10.350 4.491 -5.210 1.00 98.62 271 ARG A CA 1
ATOM 2010 C C . ARG A 1 271 ? -10.155 5.240 -6.523 1.00 98.62 271 ARG A C 1
ATOM 2012 O O . ARG A 1 271 ? -10.120 4.605 -7.574 1.00 98.62 271 ARG A O 1
ATOM 2019 N N . LYS A 1 272 ? -10.098 6.570 -6.476 1.00 98.38 272 LYS A N 1
ATOM 2020 C CA . LYS A 1 272 ? -9.997 7.444 -7.659 1.00 98.38 272 LYS A CA 1
ATOM 2021 C C . LYS A 1 272 ? -8.567 7.929 -7.850 1.00 98.38 272 LYS A C 1
ATOM 2023 O O . LYS A 1 272 ? -7.801 7.993 -6.892 1.00 98.38 272 LYS A O 1
ATOM 2028 N N . GLU A 1 273 ? -8.218 8.298 -9.075 1.00 98.62 273 GLU A N 1
ATOM 2029 C CA . GLU A 1 273 ? -6.938 8.957 -9.332 1.00 98.62 273 GLU A CA 1
ATOM 2030 C C . GLU A 1 273 ? -6.920 10.336 -8.640 1.00 98.62 273 GLU A C 1
ATOM 2032 O O . GLU A 1 273 ? -7.950 11.013 -8.546 1.00 98.62 273 GLU A O 1
ATOM 2037 N N . ILE A 1 274 ? -5.767 10.741 -8.101 1.00 98.44 274 ILE A N 1
ATOM 2038 C CA . ILE A 1 274 ? -5.623 11.951 -7.277 1.00 98.44 274 ILE A CA 1
ATOM 2039 C C . ILE A 1 274 ? -6.040 13.250 -7.998 1.00 98.44 274 ILE A C 1
ATOM 2041 O O . ILE A 1 274 ? -6.577 14.160 -7.376 1.00 98.44 274 ILE A O 1
ATOM 2045 N N . ARG A 1 275 ? -5.871 13.362 -9.313 1.00 98.12 275 ARG A N 1
ATOM 2046 C CA . ARG A 1 275 ? -6.339 14.519 -10.095 1.00 98.12 275 ARG A CA 1
ATOM 2047 C C . ARG A 1 275 ? -7.858 14.520 -10.216 1.00 98.12 275 ARG A C 1
ATOM 2049 O O . ARG A 1 275 ? -8.474 15.569 -10.086 1.00 98.12 275 ARG A O 1
ATOM 2056 N N . THR A 1 276 ? -8.472 13.347 -10.367 1.00 97.56 276 THR A N 1
ATOM 2057 C CA . THR A 1 276 ? -9.937 13.218 -10.394 1.00 97.56 276 THR A CA 1
ATOM 2058 C C . THR A 1 276 ? -10.569 13.610 -9.059 1.00 97.56 276 THR A C 1
ATOM 2060 O O . THR A 1 276 ? -11.619 14.246 -9.053 1.00 97.56 276 THR A O 1
ATOM 2063 N N . ILE A 1 277 ? -9.954 13.263 -7.918 1.00 96.56 277 ILE A N 1
ATOM 2064 C CA . ILE A 1 277 ? -10.483 13.713 -6.619 1.00 96.56 277 ILE A CA 1
ATOM 2065 C C . ILE A 1 277 ? -10.303 15.226 -6.447 1.00 96.56 277 ILE A C 1
ATOM 2067 O O . ILE A 1 277 ? -11.235 15.864 -5.981 1.00 96.56 277 ILE A O 1
ATOM 2071 N N . ILE A 1 278 ? -9.173 15.810 -6.879 1.00 97.69 278 ILE A N 1
ATOM 2072 C CA . ILE A 1 278 ? -8.910 17.263 -6.802 1.00 97.69 278 ILE A CA 1
ATOM 2073 C C . ILE A 1 278 ? -9.980 18.074 -7.551 1.00 97.69 278 ILE A C 1
ATOM 2075 O O . ILE A 1 278 ? -10.407 19.119 -7.061 1.00 97.69 278 ILE A O 1
ATOM 2079 N N . GLU A 1 279 ? -10.453 17.579 -8.698 1.00 96.62 279 GLU A N 1
ATOM 2080 C CA . GLU A 1 279 ? -11.550 18.194 -9.462 1.00 96.62 279 GLU A CA 1
ATOM 2081 C C . GLU A 1 279 ? -12.897 18.152 -8.713 1.00 96.62 279 GLU A C 1
ATOM 2083 O O . GLU A 1 279 ? -13.739 19.036 -8.885 1.00 96.62 279 GLU A O 1
ATOM 2088 N N . ASN A 1 280 ? -13.105 17.163 -7.838 1.00 95.25 280 ASN A N 1
ATOM 2089 C CA . ASN A 1 280 ? -14.264 17.093 -6.954 1.00 95.25 280 ASN A CA 1
ATOM 2090 C C . ASN A 1 280 ? -13.991 17.831 -5.636 1.00 95.25 280 ASN A C 1
ATOM 2092 O O . ASN A 1 280 ? -13.623 17.231 -4.623 1.00 95.25 280 ASN A O 1
ATOM 2096 N N . HIS A 1 281 ? -14.228 19.144 -5.639 1.00 92.12 281 HIS A N 1
ATOM 2097 C CA . HIS A 1 281 ? -13.934 20.020 -4.502 1.00 92.12 281 HIS A CA 1
ATOM 2098 C C . HIS A 1 281 ? -14.454 19.507 -3.151 1.00 92.12 281 HIS A C 1
ATOM 2100 O O . HIS A 1 281 ? -13.709 19.557 -2.178 1.00 92.12 281 HIS A O 1
ATOM 2106 N N . ALA A 1 282 ? -15.686 18.987 -3.075 1.00 95.69 282 ALA A N 1
ATOM 2107 C CA . ALA A 1 282 ? -16.247 18.507 -1.809 1.00 95.69 282 ALA A CA 1
ATOM 2108 C C . ALA A 1 282 ? -15.508 17.265 -1.280 1.00 95.69 282 ALA A C 1
ATOM 2110 O O . ALA A 1 282 ? -15.223 17.161 -0.089 1.00 95.69 282 ALA A O 1
ATOM 2111 N N . GLU A 1 283 ? -15.170 16.332 -2.168 1.00 97.38 283 GLU A N 1
ATOM 2112 C CA . GLU A 1 283 ? -14.476 15.093 -1.816 1.00 97.38 283 GLU A CA 1
ATOM 2113 C C . GLU A 1 283 ? -13.010 15.349 -1.442 1.00 97.38 283 GLU A C 1
ATOM 2115 O O . GLU A 1 283 ? -12.535 14.837 -0.427 1.00 97.38 283 GLU A O 1
ATOM 2120 N N . PHE A 1 284 ? -12.309 16.198 -2.201 1.00 98.12 284 PHE A N 1
ATOM 2121 C CA . PHE A 1 284 ? -10.930 16.577 -1.893 1.00 98.12 284 PHE A CA 1
ATOM 2122 C C . PHE A 1 284 ? -10.824 17.375 -0.593 1.00 98.12 284 PHE A C 1
ATOM 2124 O O . PHE A 1 284 ? -9.969 17.093 0.244 1.00 98.12 284 PHE A O 1
ATOM 2131 N N . GLU A 1 285 ? -11.713 18.344 -0.380 1.00 97.81 285 GLU A N 1
ATOM 2132 C CA . GLU A 1 285 ? -11.730 19.156 0.837 1.00 97.81 285 GLU A CA 1
ATOM 2133 C C . GLU A 1 285 ? -12.053 18.312 2.081 1.00 97.81 285 GLU A C 1
ATOM 2135 O O . GLU A 1 285 ? -11.390 18.461 3.111 1.00 97.81 285 GLU A O 1
ATOM 2140 N N . LEU A 1 286 ? -12.990 17.361 1.971 1.00 98.50 286 LEU A N 1
ATOM 2141 C CA . LEU A 1 286 ? -13.282 16.398 3.034 1.00 98.50 286 LEU A CA 1
ATOM 2142 C C . LEU A 1 286 ? -12.068 15.513 3.351 1.00 98.50 286 LEU A C 1
ATOM 2144 O O . LEU A 1 286 ? -11.752 15.312 4.524 1.00 98.50 286 LEU A O 1
ATOM 2148 N N . LEU A 1 287 ? -11.359 15.026 2.327 1.00 98.69 287 LEU A N 1
ATOM 2149 C CA . LEU A 1 287 ? -10.135 14.242 2.502 1.00 98.69 287 LEU A CA 1
ATOM 2150 C C . LEU A 1 287 ? -9.049 15.040 3.240 1.00 98.69 287 LEU A C 1
ATOM 2152 O O . LEU A 1 287 ? -8.439 14.524 4.175 1.00 98.69 287 LEU A O 1
ATOM 2156 N N . LEU A 1 288 ? -8.827 16.305 2.872 1.00 98.75 288 LEU A N 1
ATOM 2157 C CA . LEU A 1 288 ? -7.840 17.167 3.533 1.00 98.75 288 LEU A CA 1
ATOM 2158 C C . LEU A 1 288 ? -8.183 17.407 5.008 1.00 98.75 288 LEU A C 1
ATOM 2160 O O . LEU A 1 288 ? -7.309 17.301 5.868 1.00 98.75 288 LEU A O 1
ATOM 2164 N N . LEU A 1 289 ? -9.450 17.690 5.322 1.00 98.62 289 LEU A N 1
ATOM 2165 C CA . LEU A 1 289 ? -9.907 17.867 6.704 1.00 98.62 289 LEU A CA 1
ATOM 2166 C C . LEU A 1 289 ? -9.783 16.569 7.519 1.00 98.62 289 LEU A C 1
ATOM 2168 O O . LEU A 1 289 ? -9.368 16.604 8.680 1.00 98.62 289 LEU A O 1
ATOM 2172 N N . ALA A 1 290 ? -10.094 15.420 6.912 1.00 98.69 290 ALA A N 1
ATOM 2173 C CA . ALA A 1 290 ? -9.943 14.113 7.543 1.00 98.69 290 ALA A CA 1
ATOM 2174 C C . ALA A 1 290 ? -8.475 13.807 7.872 1.00 98.69 290 ALA A C 1
ATOM 2176 O O . ALA A 1 290 ? -8.165 13.436 9.004 1.00 98.69 290 ALA A O 1
ATOM 2177 N N . LEU A 1 291 ? -7.561 14.029 6.922 1.00 98.81 291 LEU A N 1
ATOM 2178 C CA . LEU A 1 291 ? -6.124 13.836 7.127 1.00 98.81 291 LEU A CA 1
ATOM 2179 C C . LEU A 1 291 ? -5.554 14.804 8.166 1.00 98.81 291 LEU A C 1
ATOM 2181 O O . LEU A 1 291 ? -4.769 14.388 9.012 1.00 98.81 291 LEU A O 1
ATOM 2185 N N . GLN A 1 292 ? -5.981 16.071 8.162 1.00 98.25 292 GLN A N 1
ATOM 2186 C CA . GLN A 1 292 ? -5.581 17.033 9.191 1.00 98.25 292 GLN A CA 1
ATOM 2187 C C . GLN A 1 292 ? -5.951 16.526 10.591 1.00 98.25 292 GLN A C 1
ATOM 2189 O O . GLN A 1 292 ? -5.124 16.566 11.504 1.00 98.25 292 GLN A O 1
ATOM 2194 N N . LYS A 1 293 ? -7.186 16.039 10.761 1.00 98.19 293 LYS A N 1
ATOM 2195 C CA . LYS A 1 293 ? -7.653 15.475 12.030 1.00 98.19 293 LYS A CA 1
ATOM 2196 C C . LYS A 1 293 ? -6.865 14.217 12.401 1.00 98.19 293 LYS A C 1
ATOM 2198 O O . LYS A 1 293 ? -6.475 14.076 13.556 1.00 98.19 293 LYS A O 1
ATOM 2203 N N . PHE A 1 294 ? -6.584 13.354 11.427 1.00 98.56 294 PHE A N 1
ATOM 2204 C CA . PHE A 1 294 ? -5.838 12.118 11.635 1.00 98.56 294 PHE A CA 1
ATOM 2205 C C . PHE A 1 294 ? -4.382 12.369 12.069 1.00 98.56 294 PHE A C 1
ATOM 2207 O O . PHE A 1 294 ? -3.867 11.716 12.974 1.00 98.56 294 PHE A O 1
ATOM 2214 N N . TYR A 1 295 ? -3.719 13.361 11.472 1.00 98.25 295 TYR A N 1
ATOM 2215 C CA . TYR A 1 295 ? -2.326 13.713 11.783 1.00 98.25 295 TYR A CA 1
ATOM 2216 C C . TYR A 1 295 ? -2.185 14.417 13.138 1.00 98.25 295 TYR A C 1
ATOM 2218 O O . TYR A 1 295 ? -1.097 14.453 13.714 1.00 98.25 295 TYR A O 1
ATOM 2226 N N . ALA A 1 296 ? -3.279 14.981 13.650 1.00 97.12 296 ALA A N 1
ATOM 2227 C CA . ALA A 1 296 ? -3.326 15.595 14.969 1.00 97.12 296 ALA A CA 1
ATOM 2228 C C . ALA A 1 296 ? -3.451 14.567 16.109 1.00 97.12 296 ALA A C 1
ATOM 2230 O O . ALA A 1 296 ? -3.296 14.945 17.272 1.00 97.12 296 ALA A O 1
ATOM 2231 N N . GLU A 1 297 ? -3.726 13.289 15.818 1.00 96.62 297 GLU A N 1
ATOM 2232 C CA . GLU A 1 297 ? -3.784 12.259 16.857 1.00 96.62 297 GLU A CA 1
ATOM 2233 C C . GLU A 1 297 ? -2.421 12.077 17.549 1.00 96.62 297 GLU A C 1
ATOM 2235 O O . GLU A 1 297 ? -1.385 12.140 16.884 1.00 96.62 297 GLU A O 1
ATOM 2240 N N . PRO A 1 298 ? -2.378 11.829 18.873 1.00 94.81 298 PRO A N 1
ATOM 2241 C CA . PRO A 1 298 ? -1.117 11.651 19.586 1.00 94.81 298 PRO A CA 1
ATOM 2242 C C . PRO A 1 298 ? -0.290 10.494 19.017 1.00 94.81 298 PRO A C 1
ATOM 2244 O O . PRO A 1 298 ? -0.794 9.377 18.903 1.00 94.81 298 PRO A O 1
ATOM 2247 N N . GLN A 1 299 ? 1.005 10.719 18.770 1.00 93.44 299 GLN A N 1
ATOM 2248 C CA . GLN A 1 299 ? 1.912 9.673 18.257 1.00 93.44 299 GLN A CA 1
ATOM 2249 C C . GLN A 1 299 ? 2.045 8.450 19.181 1.00 93.44 299 GLN A C 1
ATOM 2251 O O . GLN A 1 299 ? 2.515 7.401 18.756 1.00 93.44 299 GLN A O 1
ATOM 2256 N N . THR A 1 300 ? 1.638 8.569 20.449 1.00 88.69 300 THR A N 1
ATOM 2257 C CA . THR A 1 300 ? 1.591 7.454 21.405 1.00 88.69 300 THR A CA 1
ATOM 2258 C C . THR A 1 300 ? 0.427 6.489 21.162 1.00 88.69 300 THR A C 1
ATOM 2260 O O . THR A 1 300 ? 0.397 5.428 21.777 1.00 88.69 300 THR A O 1
ATOM 2263 N N . SER A 1 301 ? -0.542 6.847 20.315 1.00 92.31 301 SER A N 1
ATOM 2264 C CA . SER A 1 301 ? -1.665 5.983 19.944 1.00 92.31 301 SER A CA 1
ATOM 2265 C C . SER A 1 301 ? -1.278 5.036 18.805 1.00 92.31 301 SER A C 1
ATOM 2267 O O . SER A 1 301 ? -0.819 5.492 17.756 1.00 92.31 301 SER A O 1
ATOM 2269 N N . GLU A 1 302 ? -1.534 3.732 18.969 1.00 90.94 302 GLU A N 1
ATOM 2270 C CA . GLU A 1 302 ? -1.308 2.719 17.922 1.00 90.94 302 GLU A CA 1
ATOM 2271 C C . GLU A 1 302 ? -2.135 2.983 16.656 1.00 90.94 302 GLU A C 1
ATOM 2273 O O . GLU A 1 302 ? -1.699 2.646 15.557 1.00 90.94 302 GLU A O 1
ATOM 2278 N N . THR A 1 303 ? -3.310 3.604 16.789 1.00 94.69 303 THR A N 1
ATOM 2279 C CA . THR A 1 303 ? -4.200 3.908 15.659 1.00 94.69 303 THR A CA 1
ATOM 2280 C C . THR A 1 303 ? -3.965 5.278 15.043 1.00 94.69 303 THR A C 1
ATOM 2282 O O . THR A 1 303 ? -4.636 5.583 14.068 1.00 94.69 303 THR A O 1
ATOM 2285 N N . SER A 1 304 ? -3.052 6.094 15.585 1.00 97.50 304 SER A N 1
ATOM 2286 C CA . SER A 1 304 ? -2.698 7.386 14.981 1.00 97.50 304 SER A CA 1
ATOM 2287 C C . SER A 1 304 ? -2.026 7.197 13.625 1.00 97.50 304 SER A C 1
ATOM 2289 O O . SER A 1 304 ? -1.507 6.118 13.330 1.00 97.50 304 SER A O 1
ATOM 2291 N N . TYR A 1 305 ? -1.941 8.262 12.823 1.00 98.62 305 TYR A N 1
ATOM 2292 C CA . TYR A 1 305 ? -1.168 8.219 11.579 1.00 98.62 305 TYR A CA 1
ATOM 2293 C C . TYR A 1 305 ? 0.260 7.718 11.822 1.00 98.62 305 TYR A C 1
ATOM 2295 O O . TYR A 1 305 ? 0.737 6.842 11.108 1.00 98.62 305 TYR A O 1
ATOM 2303 N N . TYR A 1 306 ? 0.914 8.219 12.875 1.00 97.81 306 TYR A N 1
ATOM 2304 C CA . TYR A 1 306 ? 2.249 7.774 13.266 1.00 97.81 306 TYR A CA 1
ATOM 2305 C C . TYR A 1 306 ? 2.276 6.287 13.630 1.00 97.81 306 TYR A C 1
ATOM 2307 O O . TYR A 1 306 ? 3.155 5.564 13.166 1.00 97.81 306 TYR A O 1
ATOM 2315 N N . GLY A 1 307 ? 1.314 5.820 14.432 1.00 96.81 307 GLY A N 1
ATOM 2316 C CA . GLY A 1 307 ? 1.210 4.420 14.845 1.00 96.81 307 GLY A CA 1
ATOM 2317 C C . GLY A 1 307 ? 0.996 3.466 13.667 1.00 96.81 307 GLY A C 1
ATOM 2318 O O . GLY A 1 307 ? 1.657 2.434 13.590 1.00 96.81 307 GLY A O 1
ATOM 2319 N N . ILE A 1 308 ? 0.148 3.842 12.704 1.00 98.62 308 ILE A N 1
ATOM 2320 C CA . ILE A 1 308 ? -0.104 3.054 11.490 1.00 98.62 308 ILE A CA 1
ATOM 2321 C C . ILE A 1 308 ? 1.089 3.125 10.523 1.00 98.62 308 ILE A C 1
ATOM 2323 O O . ILE A 1 308 ? 1.521 2.092 10.013 1.00 98.62 308 ILE A O 1
ATOM 2327 N N . ALA A 1 309 ? 1.681 4.300 10.294 1.00 98.50 309 ALA A N 1
ATOM 2328 C CA . ALA A 1 309 ? 2.898 4.448 9.483 1.00 98.50 309 ALA A CA 1
ATOM 2329 C C . ALA A 1 309 ? 4.067 3.615 10.049 1.00 98.50 309 ALA A C 1
ATOM 2331 O O . ALA A 1 309 ? 4.825 2.993 9.306 1.00 98.50 309 ALA A O 1
ATOM 2332 N N . SER A 1 310 ? 4.152 3.518 11.378 1.00 97.31 310 SER A N 1
ATOM 2333 C CA . SER A 1 310 ? 5.170 2.741 12.090 1.00 97.31 310 SER A CA 1
ATOM 2334 C C . SER A 1 310 ? 5.093 1.227 11.864 1.00 97.31 310 SER A C 1
ATOM 2336 O O . SER A 1 310 ? 6.070 0.532 12.128 1.00 97.31 310 SER A O 1
ATOM 2338 N N . ILE A 1 311 ? 3.969 0.692 11.366 1.00 98.44 311 ILE A N 1
ATOM 2339 C CA . ILE A 1 311 ? 3.847 -0.738 11.024 1.00 98.44 311 ILE A CA 1
ATOM 2340 C C . ILE A 1 311 ? 4.839 -1.102 9.912 1.00 98.44 311 ILE A C 1
ATOM 2342 O O . ILE A 1 311 ? 5.460 -2.165 9.947 1.00 98.44 311 ILE A O 1
ATOM 2346 N N . HIS A 1 312 ? 5.019 -0.216 8.931 1.00 98.44 312 HIS A N 1
ATOM 2347 C CA . HIS A 1 312 ? 5.892 -0.467 7.790 1.00 98.44 312 HIS A CA 1
ATOM 2348 C C . HIS A 1 312 ? 7.354 -0.640 8.214 1.00 98.44 312 HIS A C 1
ATOM 2350 O O . HIS A 1 312 ? 8.047 -1.520 7.716 1.00 98.44 312 HIS A O 1
ATOM 2356 N N . GLY A 1 313 ? 7.821 0.169 9.164 1.00 95.50 313 GLY A N 1
ATOM 2357 C CA . GLY A 1 313 ? 9.238 0.319 9.461 1.00 95.50 313 GLY A CA 1
ATOM 2358 C C . GLY A 1 313 ? 9.508 0.728 10.902 1.00 95.50 313 GLY A C 1
ATOM 2359 O O . GLY A 1 313 ? 9.091 0.069 11.856 1.00 95.50 313 GLY A O 1
ATOM 2360 N N . ARG A 1 314 ? 10.279 1.803 11.072 1.00 94.44 314 ARG A N 1
ATOM 2361 C CA . ARG A 1 314 ? 10.630 2.322 12.395 1.00 94.44 314 ARG A CA 1
ATOM 2362 C C . ARG A 1 314 ? 9.363 2.718 13.160 1.00 94.44 314 ARG A C 1
ATOM 2364 O O . ARG A 1 314 ? 8.449 3.263 12.551 1.00 94.44 314 ARG A O 1
ATOM 2371 N N . PRO A 1 315 ? 9.329 2.493 14.486 1.00 94.31 315 PRO A N 1
ATOM 2372 C CA . PRO A 1 315 ? 10.459 2.152 15.358 1.00 94.31 315 PRO A CA 1
ATOM 2373 C C . PRO A 1 315 ? 10.668 0.652 15.638 1.00 94.31 315 PRO A C 1
ATOM 2375 O O . PRO A 1 315 ? 11.345 0.330 16.611 1.00 94.31 315 PRO A O 1
ATOM 2378 N N . PHE A 1 316 ? 10.120 -0.260 14.824 1.00 94.62 316 PHE A N 1
ATOM 2379 C CA . PHE A 1 316 ? 10.212 -1.719 15.041 1.00 94.62 316 PHE A CA 1
ATOM 2380 C C . PHE A 1 316 ? 9.624 -2.154 16.395 1.00 94.62 316 PHE A C 1
ATOM 2382 O O . PHE A 1 316 ? 10.269 -2.820 17.204 1.00 94.62 316 PHE A O 1
ATOM 2389 N N . LYS A 1 317 ? 8.393 -1.721 16.676 1.00 92.38 317 LYS A N 1
ATOM 2390 C CA . LYS A 1 317 ? 7.666 -2.065 17.906 1.00 92.38 317 LYS A CA 1
ATOM 2391 C C . LYS A 1 317 ? 6.495 -2.994 17.597 1.00 92.38 317 LYS A C 1
ATOM 2393 O O . LYS A 1 317 ? 5.995 -3.040 16.475 1.00 92.38 317 LYS A O 1
ATOM 2398 N N . ALA A 1 318 ? 6.049 -3.721 18.619 1.00 93.69 318 ALA A N 1
ATOM 2399 C CA . ALA A 1 318 ? 4.803 -4.472 18.553 1.00 93.69 318 ALA A CA 1
ATOM 2400 C C . ALA A 1 318 ? 3.632 -3.541 18.192 1.00 93.69 318 ALA A C 1
ATOM 2402 O O . ALA A 1 318 ? 3.602 -2.395 18.639 1.00 93.69 318 ALA A O 1
ATOM 2403 N N . TRP A 1 319 ? 2.680 -4.044 17.409 1.00 94.56 319 TRP A N 1
ATOM 2404 C CA . TRP A 1 319 ? 1.448 -3.334 17.061 1.00 94.56 319 TRP A CA 1
ATOM 2405 C C . TRP A 1 319 ? 0.278 -4.311 17.135 1.00 94.56 319 TRP A C 1
ATOM 2407 O O . TRP A 1 319 ? 0.403 -5.449 16.666 1.00 94.56 319 TRP A O 1
ATOM 2417 N N . ASN A 1 320 ? -0.847 -3.903 17.734 1.00 91.38 320 ASN A N 1
ATOM 2418 C CA . ASN A 1 320 ? -2.043 -4.746 17.872 1.00 91.38 320 ASN A CA 1
ATOM 2419 C C . ASN A 1 320 ? -1.735 -6.129 18.478 1.00 91.38 320 ASN A C 1
ATOM 2421 O O . ASN A 1 320 ? -2.168 -7.191 18.000 1.00 91.38 320 ASN A O 1
ATOM 2425 N N . GLU A 1 321 ? -0.908 -6.080 19.524 1.00 87.50 321 GLU A N 1
ATOM 2426 C CA . GLU A 1 321 ? -0.426 -7.209 20.324 1.00 87.50 321 GLU A CA 1
ATOM 2427 C C . GLU A 1 321 ? 0.453 -8.228 19.580 1.00 87.50 321 GLU A C 1
ATOM 2429 O O . GLU A 1 321 ? 0.880 -9.216 20.183 1.00 87.50 321 GLU A O 1
ATOM 2434 N N . VAL A 1 322 ? 0.786 -8.001 18.307 1.00 92.12 322 VAL A N 1
ATOM 2435 C CA . VAL A 1 322 ? 1.722 -8.863 17.580 1.00 92.12 322 VAL A CA 1
ATOM 2436 C C . VAL A 1 322 ? 3.137 -8.555 18.052 1.00 92.12 322 VAL A C 1
ATOM 2438 O O . VAL A 1 322 ? 3.648 -7.456 17.868 1.00 92.12 322 VAL A O 1
ATOM 2441 N N . GLN A 1 323 ? 3.754 -9.520 18.730 1.00 92.94 323 GLN A N 1
ATOM 2442 C CA . GLN A 1 323 ? 5.133 -9.406 19.199 1.00 92.94 323 GLN A CA 1
ATOM 2443 C C . GLN A 1 323 ? 6.113 -9.796 18.097 1.00 92.94 323 GLN A C 1
ATOM 2445 O O . GLN A 1 323 ? 5.741 -10.461 17.129 1.00 92.94 323 GLN A O 1
ATOM 2450 N N . GLN A 1 324 ? 7.377 -9.411 18.276 1.00 94.12 324 GLN A N 1
ATOM 2451 C CA . GLN A 1 324 ? 8.440 -9.822 17.371 1.00 94.12 324 GLN A CA 1
ATOM 2452 C C . GLN A 1 324 ? 8.508 -11.352 17.302 1.00 94.12 324 GLN A C 1
ATOM 2454 O O . GLN A 1 324 ? 8.495 -12.032 18.335 1.00 94.12 324 GLN A O 1
ATOM 2459 N N . GLY A 1 325 ? 8.578 -11.891 16.087 1.00 92.12 325 GLY A N 1
ATOM 2460 C CA . GLY A 1 325 ? 8.681 -13.326 15.861 1.00 92.12 325 GLY A CA 1
ATOM 2461 C C . GLY A 1 325 ? 9.969 -13.895 16.461 1.00 92.12 325 GLY A C 1
ATOM 2462 O O . GLY A 1 325 ? 11.025 -13.257 16.479 1.00 92.12 325 GLY A O 1
ATOM 2463 N N . LYS A 1 326 ? 9.917 -15.127 16.974 1.00 91.75 326 LYS A N 1
ATOM 2464 C CA . LYS A 1 326 ? 11.121 -15.794 17.487 1.00 91.75 326 LYS A CA 1
ATOM 2465 C C . LYS A 1 326 ? 12.087 -16.063 16.327 1.00 91.75 326 LYS A C 1
ATOM 2467 O O . LYS A 1 326 ? 11.753 -16.815 15.419 1.00 91.75 326 LYS A O 1
ATOM 2472 N N . GLY A 1 327 ? 13.291 -15.494 16.396 1.00 92.25 327 GLY A N 1
ATOM 2473 C CA . GLY A 1 327 ? 14.286 -15.583 15.318 1.00 92.25 327 GLY A CA 1
ATOM 2474 C C . GLY A 1 327 ? 14.065 -14.580 14.181 1.00 92.25 327 GLY A C 1
ATOM 2475 O O . GLY A 1 327 ? 14.822 -14.593 13.215 1.00 92.25 327 GLY A O 1
ATOM 2476 N N . SER A 1 328 ? 13.063 -13.706 14.300 1.00 94.38 328 SER A N 1
ATOM 2477 C CA . SER A 1 328 ? 12.841 -12.602 13.371 1.00 94.38 328 SER A CA 1
ATOM 2478 C C . SER A 1 328 ? 13.859 -11.470 13.569 1.00 94.38 328 SER A C 1
ATOM 2480 O O . SER A 1 328 ? 14.288 -11.214 14.699 1.00 94.38 328 SER A O 1
ATOM 2482 N N . PRO A 1 329 ? 14.249 -10.767 12.492 1.00 92.31 329 PRO A N 1
ATOM 2483 C CA . PRO A 1 329 ? 15.119 -9.595 12.569 1.00 92.31 329 PRO A CA 1
ATOM 2484 C C . PRO A 1 329 ? 14.443 -8.389 13.244 1.00 92.31 329 PRO A C 1
ATOM 2486 O O . PRO A 1 329 ? 13.220 -8.310 13.355 1.00 92.31 329 PRO A O 1
ATOM 2489 N N . GLN A 1 330 ? 15.254 -7.418 13.680 1.00 91.69 330 GLN A N 1
ATOM 2490 C CA . GLN A 1 330 ? 14.795 -6.110 14.175 1.00 91.69 330 GLN A CA 1
ATOM 2491 C C . GLN A 1 330 ? 14.566 -5.140 13.006 1.00 91.69 330 GLN A C 1
ATOM 2493 O O . GLN A 1 330 ? 15.365 -4.234 12.772 1.00 91.69 330 GLN A O 1
ATOM 2498 N N . VAL A 1 331 ? 13.499 -5.382 12.249 1.00 93.31 331 VAL A N 1
ATOM 2499 C CA . VAL A 1 331 ? 13.039 -4.568 11.107 1.00 93.31 331 VAL A CA 1
ATOM 2500 C C . VAL A 1 331 ? 11.523 -4.355 11.203 1.00 93.31 331 VAL A C 1
ATOM 2502 O O . VAL A 1 331 ? 10.910 -4.778 12.180 1.00 93.31 331 VAL A O 1
ATOM 2505 N N . GLY A 1 332 ? 10.910 -3.672 10.233 1.00 95.56 332 GLY A N 1
ATOM 2506 C CA . GLY A 1 332 ? 9.459 -3.447 10.198 1.00 95.56 332 GLY A CA 1
ATOM 2507 C C . GLY A 1 332 ? 8.648 -4.691 9.821 1.00 95.56 332 GLY A C 1
ATOM 2508 O O . GLY A 1 332 ? 9.205 -5.744 9.509 1.00 95.56 332 GLY A O 1
ATOM 2509 N N . TYR A 1 333 ? 7.316 -4.582 9.841 1.00 98.19 333 TYR A N 1
ATOM 2510 C CA . TYR A 1 333 ? 6.434 -5.679 9.415 1.00 98.19 333 TYR A CA 1
ATOM 2511 C C . TYR A 1 333 ? 6.357 -5.831 7.899 1.00 98.19 333 TYR A C 1
ATOM 2513 O O . TYR A 1 333 ? 5.960 -6.900 7.438 1.00 98.19 333 TYR A O 1
ATOM 2521 N N . CYS A 1 334 ? 6.685 -4.778 7.142 1.00 97.38 334 CYS A N 1
ATOM 2522 C CA . CYS A 1 334 ? 6.515 -4.794 5.697 1.00 97.38 334 CYS A CA 1
ATOM 2523 C C . CYS A 1 334 ? 7.340 -5.908 5.043 1.00 97.38 334 CYS A C 1
ATOM 2525 O O . CYS A 1 334 ? 8.488 -6.172 5.405 1.00 97.38 334 CYS A O 1
ATOM 2527 N N . THR A 1 335 ? 6.735 -6.552 4.057 1.00 96.62 335 THR A N 1
ATOM 2528 C CA . THR A 1 335 ? 7.336 -7.630 3.272 1.00 96.62 335 THR A CA 1
ATOM 2529 C C . THR A 1 335 ? 7.907 -7.017 1.996 1.00 96.62 335 THR A C 1
ATOM 2531 O O . THR A 1 335 ? 7.133 -6.525 1.177 1.00 96.62 335 THR A O 1
ATOM 2534 N N . HIS A 1 336 ? 9.234 -7.006 1.853 1.00 96.06 336 HIS A N 1
ATOM 2535 C CA . HIS A 1 336 ? 9.945 -6.486 0.678 1.00 96.06 336 HIS A CA 1
ATOM 2536 C C . HIS A 1 336 ? 11.013 -7.468 0.206 1.00 96.06 336 HIS A C 1
ATOM 2538 O O . HIS A 1 336 ? 11.650 -8.147 1.016 1.00 96.06 336 HIS A O 1
ATOM 2544 N N . SER A 1 337 ? 11.223 -7.510 -1.106 1.00 94.31 337 SER A N 1
ATOM 2545 C CA . SER A 1 337 ? 11.941 -8.560 -1.823 1.00 94.31 337 SER A CA 1
ATOM 2546 C C . SER A 1 337 ? 11.413 -9.948 -1.433 1.00 94.31 337 SER A C 1
ATOM 2548 O O . SER A 1 337 ? 12.175 -10.907 -1.254 1.00 94.31 337 SER A O 1
ATOM 2550 N N . ASP A 1 338 ? 10.089 -10.002 -1.277 1.00 94.75 338 ASP A N 1
ATOM 2551 C CA . ASP A 1 338 ? 9.310 -11.055 -0.650 1.00 94.75 338 ASP A CA 1
ATOM 2552 C C . ASP A 1 338 ? 7.975 -11.263 -1.389 1.00 94.75 338 ASP A C 1
ATOM 2554 O O . ASP A 1 338 ? 7.393 -10.321 -1.931 1.00 94.75 338 ASP A O 1
ATOM 2558 N N . MET A 1 339 ? 7.470 -12.497 -1.423 1.00 95.31 339 MET A N 1
ATOM 2559 C CA . MET A 1 339 ? 6.282 -12.850 -2.215 1.00 95.31 339 MET A CA 1
ATOM 2560 C C . MET A 1 339 ? 4.982 -12.330 -1.609 1.00 95.31 339 MET A C 1
ATOM 2562 O O . MET A 1 339 ? 3.964 -12.218 -2.300 1.00 95.31 339 MET A O 1
ATOM 2566 N N . LEU A 1 340 ? 5.018 -11.974 -0.327 1.00 98.12 340 LEU A N 1
ATOM 2567 C CA . LEU A 1 340 ? 3.917 -11.326 0.353 1.00 98.12 340 LEU A CA 1
ATOM 2568 C C . LEU A 1 340 ? 3.837 -9.822 0.059 1.00 98.12 340 LEU A C 1
ATOM 2570 O O . LEU A 1 340 ? 2.831 -9.230 0.434 1.00 98.12 340 LEU A O 1
ATOM 2574 N N . PHE A 1 341 ? 4.795 -9.211 -0.659 1.00 98.62 341 PHE A N 1
ATOM 2575 C CA . PHE A 1 341 ? 4.827 -7.767 -0.953 1.00 98.62 341 PHE A CA 1
ATOM 2576 C C . PHE A 1 341 ? 3.463 -7.199 -1.376 1.00 98.62 341 PHE A C 1
ATOM 2578 O O . PHE A 1 341 ? 2.883 -6.380 -0.661 1.00 98.62 341 PHE A O 1
ATOM 2585 N N . LEU A 1 342 ? 2.902 -7.660 -2.496 1.00 98.62 342 LEU A N 1
ATOM 2586 C CA . LEU A 1 342 ? 1.611 -7.167 -2.989 1.00 98.62 342 LEU A CA 1
ATOM 2587 C C . LEU A 1 342 ? 0.439 -7.456 -2.026 1.00 98.62 342 LEU A C 1
ATOM 2589 O O . LEU A 1 342 ? -0.281 -6.518 -1.669 1.00 98.62 342 LEU A O 1
ATOM 2593 N N . PRO A 1 343 ? 0.205 -8.707 -1.574 1.00 98.62 343 PRO A N 1
ATOM 2594 C CA . PRO A 1 343 ? -0.923 -8.991 -0.692 1.00 98.62 343 PRO A CA 1
ATOM 2595 C C . PRO A 1 343 ? -0.800 -8.380 0.706 1.00 98.62 343 PRO A C 1
ATOM 2597 O O . PRO A 1 343 ? -1.835 -8.095 1.295 1.00 98.62 343 PRO A O 1
ATOM 2600 N N . TRP A 1 344 ? 0.400 -8.142 1.239 1.00 98.81 344 TRP A N 1
ATOM 2601 C CA . TRP A 1 344 ? 0.604 -7.532 2.558 1.00 98.81 344 TRP A CA 1
ATOM 2602 C C . TRP A 1 344 ? 0.236 -6.045 2.574 1.00 98.81 344 TRP A C 1
ATOM 2604 O O . TRP A 1 344 ? -0.422 -5.576 3.505 1.00 98.81 344 TRP A O 1
ATOM 2614 N N . HIS A 1 345 ? 0.587 -5.302 1.519 1.00 98.88 345 HIS A N 1
ATOM 2615 C CA . HIS A 1 345 ? 0.286 -3.870 1.435 1.00 98.88 345 HIS A CA 1
ATOM 2616 C C . HIS A 1 345 ? -1.216 -3.587 1.237 1.00 98.88 345 HIS A C 1
ATOM 2618 O O . HIS A 1 345 ? -1.703 -2.520 1.607 1.00 98.88 345 HIS A O 1
ATOM 2624 N N . ARG A 1 346 ? -2.005 -4.546 0.740 1.00 98.81 346 ARG A N 1
ATOM 2625 C CA . ARG A 1 346 ? -3.459 -4.389 0.557 1.00 98.81 346 ARG A CA 1
ATOM 2626 C C . ARG A 1 346 ? -4.253 -4.163 1.864 1.00 98.81 346 ARG A C 1
ATOM 2628 O O . ARG A 1 346 ? -4.936 -3.138 1.959 1.00 98.81 346 ARG A O 1
ATOM 2635 N N . PRO A 1 347 ? -4.203 -5.044 2.886 1.00 98.81 347 PRO A N 1
ATOM 2636 C CA . PRO A 1 347 ? -4.821 -4.781 4.185 1.00 98.81 347 PRO A CA 1
ATOM 2637 C C . PRO A 1 347 ? -4.166 -3.598 4.911 1.00 98.81 347 PRO A C 1
ATOM 2639 O O . PRO A 1 347 ? -4.844 -2.941 5.699 1.00 98.81 347 PRO A O 1
ATOM 2642 N N . TYR A 1 348 ? -2.900 -3.275 4.619 1.00 98.94 348 TYR A N 1
ATOM 2643 C CA . TYR A 1 348 ? -2.257 -2.078 5.158 1.00 98.94 348 TYR A CA 1
ATOM 2644 C C . TYR A 1 348 ? -2.937 -0.790 4.669 1.00 98.94 348 TYR A C 1
ATOM 2646 O O . TYR A 1 348 ? -3.322 0.063 5.471 1.00 98.94 348 TYR A O 1
ATOM 2654 N N . LEU A 1 349 ? -3.186 -0.693 3.359 1.00 98.94 349 LEU A N 1
ATOM 2655 C CA . LEU A 1 349 ? -3.961 0.395 2.762 1.00 98.94 349 LEU A CA 1
ATOM 2656 C C . LEU A 1 349 ? -5.399 0.429 3.287 1.00 98.94 349 LEU A C 1
ATOM 2658 O O . LEU A 1 349 ? -5.919 1.505 3.565 1.00 98.94 349 LEU A O 1
ATOM 2662 N N . ALA A 1 350 ? -6.045 -0.731 3.442 1.00 98.81 350 ALA A N 1
ATOM 2663 C CA . ALA A 1 350 ? -7.406 -0.809 3.975 1.00 98.81 350 ALA A CA 1
ATOM 2664 C C . ALA A 1 350 ? -7.498 -0.329 5.434 1.00 98.81 350 ALA A C 1
ATOM 2666 O O . ALA A 1 350 ? -8.468 0.334 5.801 1.00 98.81 350 ALA A O 1
ATOM 2667 N N . LEU A 1 351 ? -6.490 -0.633 6.259 1.00 98.81 351 LEU A N 1
ATOM 2668 C CA . LEU A 1 351 ? -6.370 -0.128 7.625 1.00 98.81 351 LEU A CA 1
ATOM 2669 C C . LEU A 1 351 ? -6.243 1.401 7.628 1.00 98.81 351 LEU A C 1
ATOM 2671 O O . LEU A 1 351 ? -7.006 2.070 8.322 1.00 98.81 351 LEU A O 1
ATOM 2675 N N . TYR A 1 352 ? -5.330 1.956 6.831 1.00 98.88 352 TYR A N 1
ATOM 2676 C CA . TYR A 1 352 ? -5.167 3.406 6.702 1.00 98.88 352 TYR A CA 1
ATOM 2677 C C . TYR A 1 352 ? -6.459 4.091 6.226 1.00 98.88 352 TYR A C 1
ATOM 2679 O O . TYR A 1 352 ? -6.945 5.026 6.862 1.00 98.88 352 TYR A O 1
ATOM 2687 N N . GLU A 1 353 ? -7.071 3.575 5.161 1.00 98.81 353 GLU A N 1
ATOM 2688 C CA . GLU A 1 353 ? -8.319 4.085 4.588 1.00 98.81 353 GLU A CA 1
ATOM 2689 C C . GLU A 1 353 ? -9.486 4.058 5.583 1.00 98.81 353 GLU A C 1
ATOM 2691 O O . GLU A 1 353 ? -10.260 5.015 5.648 1.00 98.81 353 GLU A O 1
ATOM 2696 N N . GLN A 1 354 ? -9.588 3.005 6.401 1.00 98.25 354 GLN A N 1
ATOM 2697 C CA . GLN A 1 354 ? -10.599 2.891 7.454 1.00 98.25 354 GLN A CA 1
ATOM 2698 C C . GLN A 1 354 ? -10.500 4.047 8.461 1.00 98.25 354 GLN A C 1
ATOM 2700 O O . GLN A 1 354 ? -11.525 4.612 8.846 1.00 98.25 354 GLN A O 1
ATOM 2705 N N . PHE A 1 355 ? -9.288 4.432 8.869 1.00 98.38 355 PHE A N 1
ATOM 2706 C CA . PHE A 1 355 ? -9.091 5.544 9.805 1.00 98.38 355 PHE A CA 1
ATOM 2707 C C . PHE A 1 355 ? -9.249 6.915 9.140 1.00 98.38 355 PHE A C 1
ATOM 2709 O O . PHE A 1 355 ? -9.863 7.802 9.735 1.00 98.38 355 PHE A O 1
ATOM 2716 N N . VAL A 1 356 ? -8.829 7.079 7.882 1.00 98.75 356 VAL A N 1
ATOM 2717 C CA . VAL A 1 356 ? -9.133 8.293 7.104 1.00 98.75 356 VAL A CA 1
ATOM 2718 C C . VAL A 1 356 ? -10.647 8.512 7.017 1.00 98.75 356 VAL A C 1
ATOM 2720 O O . VAL A 1 356 ? -11.131 9.594 7.343 1.00 98.75 356 VAL A O 1
ATOM 2723 N N . CYS A 1 357 ? -11.419 7.485 6.654 1.00 98.25 357 CYS A N 1
ATOM 2724 C CA . CYS A 1 357 ? -12.873 7.609 6.515 1.00 98.25 357 CYS A CA 1
ATOM 2725 C C . CYS A 1 357 ? -13.582 7.775 7.864 1.00 98.25 357 CYS A C 1
ATOM 2727 O O . CYS A 1 357 ? -14.547 8.533 7.958 1.00 98.25 357 CYS A O 1
ATOM 2729 N N . LYS A 1 358 ? -13.067 7.155 8.935 1.00 97.12 358 LYS A N 1
ATOM 2730 C CA . LYS A 1 358 ? -13.526 7.425 10.304 1.00 97.12 358 LYS A CA 1
ATOM 2731 C C . LYS A 1 358 ? -13.406 8.915 10.641 1.00 97.12 358 LYS A C 1
ATOM 2733 O O . LYS A 1 358 ? -14.363 9.511 11.128 1.00 97.12 358 LYS A O 1
ATOM 2738 N N . HIS A 1 359 ? -12.259 9.528 10.360 1.00 98.50 359 HIS A N 1
ATOM 2739 C CA . HIS A 1 359 ? -12.066 10.955 10.606 1.00 98.50 359 HIS A CA 1
ATOM 2740 C C . HIS A 1 359 ? -12.870 11.841 9.656 1.00 98.50 359 HIS A C 1
ATOM 2742 O O . HIS A 1 359 ? -13.332 12.899 10.079 1.00 98.50 359 HIS A O 1
ATOM 2748 N N . ALA A 1 360 ? -13.100 11.412 8.414 1.00 98.44 360 ALA A N 1
ATOM 2749 C CA . ALA A 1 360 ? -14.003 12.099 7.498 1.00 98.44 360 ALA A CA 1
ATOM 2750 C C . ALA A 1 360 ? -15.436 12.141 8.054 1.00 98.44 360 ALA A C 1
ATOM 2752 O O . ALA A 1 360 ? -16.052 13.204 8.066 1.00 98.44 360 ALA A O 1
ATOM 2753 N N . ALA A 1 361 ? -15.941 11.033 8.604 1.00 97.75 361 ALA A N 1
ATOM 2754 C CA . ALA A 1 361 ? -17.248 11.000 9.259 1.00 97.75 361 ALA A CA 1
ATOM 2755 C C . ALA A 1 361 ? -17.323 11.971 10.452 1.00 97.75 361 ALA A C 1
ATOM 2757 O O . ALA A 1 361 ? -18.285 12.734 10.565 1.00 97.75 361 ALA A O 1
ATOM 2758 N N . ASP A 1 362 ? -16.281 12.020 11.293 1.00 97.06 362 ASP A N 1
ATOM 2759 C CA . ASP A 1 362 ? -16.192 12.990 12.394 1.00 97.06 362 ASP A CA 1
ATOM 2760 C C . ASP A 1 362 ? -16.180 14.445 11.892 1.00 97.06 362 ASP A C 1
ATOM 2762 O O . ASP A 1 362 ? -16.731 15.336 12.543 1.00 97.06 362 ASP A O 1
ATOM 2766 N N . VAL A 1 363 ? -15.532 14.708 10.751 1.00 97.38 363 VAL A N 1
ATOM 2767 C CA . VAL A 1 363 ? -15.520 16.029 10.111 1.00 97.38 363 VAL A CA 1
ATOM 2768 C C . VAL A 1 363 ? -16.929 16.402 9.666 1.00 97.38 363 VAL A C 1
ATOM 2770 O O . VAL A 1 363 ? -17.402 17.463 10.067 1.00 97.38 363 VAL A O 1
ATOM 2773 N N . VAL A 1 364 ? -17.638 15.538 8.930 1.00 97.44 364 VAL A N 1
ATOM 2774 C CA . VAL A 1 364 ? -19.026 15.800 8.498 1.00 97.44 364 VAL A CA 1
ATOM 2775 C C . VAL A 1 364 ? -19.940 16.062 9.696 1.00 97.44 364 VAL A C 1
ATOM 2777 O O . VAL A 1 364 ? -20.725 17.012 9.680 1.00 97.44 364 VAL A O 1
ATOM 2780 N N . ALA A 1 365 ? -19.803 15.275 10.766 1.00 96.25 365 ALA A N 1
ATOM 2781 C CA . ALA A 1 365 ? -20.580 15.442 11.991 1.00 96.25 365 ALA A CA 1
ATOM 2782 C C . ALA A 1 365 ? -20.313 16.780 12.707 1.00 96.25 365 ALA A C 1
ATOM 2784 O O . ALA A 1 365 ? -21.183 17.264 13.429 1.00 96.25 365 ALA A O 1
ATOM 2785 N N . SER A 1 366 ? -19.139 17.388 12.505 1.00 95.25 366 SER A N 1
ATOM 2786 C CA . SER A 1 366 ? -18.775 18.669 13.124 1.00 95.25 366 SER A CA 1
ATOM 2787 C C . SER A 1 366 ? -19.409 19.898 12.461 1.00 95.25 366 SER A C 1
ATOM 2789 O O . SER A 1 366 ? -19.474 20.950 13.095 1.00 95.25 366 SER A O 1
ATOM 2791 N N . PHE A 1 367 ? -19.902 19.778 11.223 1.00 94.38 367 PHE A N 1
ATOM 2792 C CA . PHE A 1 367 ? -20.663 20.847 10.574 1.00 94.38 367 PHE A CA 1
ATOM 2793 C C . PHE A 1 367 ? -22.079 20.929 11.159 1.00 94.38 367 PHE A C 1
ATOM 2795 O O . PHE A 1 367 ? -22.734 19.908 11.395 1.00 94.38 367 PHE A O 1
ATOM 2802 N N . SER A 1 368 ? -22.582 22.151 11.358 1.00 92.06 368 SER A N 1
ATOM 2803 C CA . SER A 1 368 ? -23.974 22.363 11.774 1.00 92.06 368 SER A CA 1
ATOM 2804 C C . SER A 1 368 ? -24.952 21.895 10.690 1.00 92.06 368 SER A C 1
ATOM 2806 O O . SER A 1 368 ? -24.638 21.945 9.503 1.00 92.06 368 SER A O 1
ATOM 2808 N N . ASP A 1 369 ? -26.155 21.463 11.078 1.00 90.12 369 ASP A N 1
ATOM 2809 C CA . ASP A 1 369 ? -27.183 21.025 10.115 1.00 90.12 369 ASP A CA 1
ATOM 2810 C C . ASP A 1 369 ? -27.647 22.155 9.182 1.00 90.12 369 ASP A C 1
ATOM 2812 O O . ASP A 1 369 ? -28.127 21.900 8.082 1.00 90.12 369 ASP A O 1
ATOM 2816 N N . SER A 1 370 ? -27.464 23.410 9.600 1.00 90.62 370 SER A N 1
ATOM 2817 C CA . SER A 1 370 ? -27.725 24.600 8.787 1.00 90.62 370 SER A CA 1
ATOM 2818 C C . SER A 1 370 ? -26.599 24.952 7.808 1.00 90.62 370 SER A C 1
ATOM 2820 O O . SER A 1 370 ? -26.764 25.880 7.017 1.00 90.62 370 SER A O 1
ATOM 2822 N N . ASP A 1 371 ? -25.439 24.288 7.873 1.00 92.75 371 ASP A N 1
ATOM 2823 C CA . ASP A 1 371 ? -24.333 24.571 6.960 1.00 92.75 371 ASP A CA 1
ATOM 2824 C C . ASP A 1 371 ? -24.634 24.006 5.560 1.00 92.75 371 ASP A C 1
ATOM 2826 O O . ASP A 1 371 ? -24.792 22.790 5.410 1.00 92.75 371 ASP A O 1
ATOM 2830 N N . PRO A 1 372 ? -24.669 24.843 4.507 1.00 92.25 372 PRO A N 1
ATOM 2831 C CA . PRO A 1 372 ? -25.047 24.400 3.166 1.00 92.25 372 PRO A CA 1
ATOM 2832 C C . PRO A 1 372 ? -24.032 23.444 2.519 1.00 92.25 372 PRO A C 1
ATOM 2834 O O . PRO A 1 372 ? -24.338 22.844 1.492 1.00 92.25 372 PRO A O 1
ATOM 2837 N N . ARG A 1 373 ? -22.832 23.276 3.092 1.00 94.44 373 ARG A N 1
ATOM 2838 C CA . ARG A 1 373 ? -21.806 22.342 2.596 1.00 94.44 373 ARG A CA 1
ATOM 2839 C C . ARG A 1 373 ? -21.973 20.931 3.153 1.00 94.44 373 ARG A C 1
ATOM 2841 O O . ARG A 1 373 ? -21.513 19.977 2.528 1.00 94.44 373 ARG A O 1
ATOM 2848 N N . LYS A 1 374 ? -22.640 20.777 4.304 1.00 95.25 374 LYS A N 1
ATOM 2849 C CA . LYS A 1 374 ? -22.810 19.480 4.976 1.00 95.25 374 LYS A CA 1
ATOM 2850 C C . LYS A 1 374 ? -23.469 18.416 4.083 1.00 95.25 374 LYS A C 1
ATOM 2852 O O . LYS A 1 374 ? -22.975 17.288 4.108 1.00 95.25 374 LYS A O 1
ATOM 2857 N N . PRO A 1 375 ? -24.495 18.720 3.257 1.00 96.06 375 PRO A N 1
ATOM 2858 C CA . PRO A 1 375 ? -25.046 17.745 2.314 1.00 96.06 375 PRO A CA 1
ATOM 2859 C C . PRO A 1 375 ? -24.002 17.235 1.313 1.00 96.06 375 PRO A C 1
ATOM 2861 O O . PRO A 1 375 ? -23.823 16.030 1.187 1.00 96.06 375 PRO A O 1
ATOM 2864 N N . ALA A 1 376 ? -23.230 18.133 0.690 1.00 96.06 376 ALA A N 1
ATOM 2865 C CA . ALA A 1 376 ? -22.195 17.748 -0.272 1.00 96.06 376 ALA A CA 1
ATOM 2866 C C . ALA A 1 376 ? -21.091 16.886 0.367 1.00 96.06 376 ALA A C 1
ATOM 2868 O O . ALA A 1 376 ? -20.632 15.922 -0.242 1.00 96.06 376 ALA A O 1
ATOM 2869 N N . PHE A 1 377 ? -20.689 17.184 1.608 1.00 97.44 377 PHE A N 1
ATOM 2870 C CA . PHE A 1 377 ? -19.745 16.330 2.336 1.00 97.44 377 PHE A CA 1
ATOM 2871 C C . PHE A 1 377 ? -20.350 14.994 2.770 1.00 97.44 377 PHE A C 1
ATOM 2873 O O . PHE A 1 377 ? -19.646 13.988 2.776 1.00 97.44 377 PHE A O 1
ATOM 2880 N N . THR A 1 378 ? -21.639 14.957 3.106 1.00 96.19 378 THR A N 1
ATOM 2881 C CA . THR A 1 378 ? -22.345 13.709 3.432 1.00 96.19 378 THR A CA 1
ATOM 2882 C C . THR A 1 378 ? -22.403 12.788 2.213 1.00 96.19 378 THR A C 1
ATOM 2884 O O . THR A 1 378 ? -22.108 11.599 2.334 1.00 96.19 378 THR A O 1
ATOM 2887 N N . ASP A 1 379 ? -22.694 13.343 1.036 1.00 94.50 379 ASP A N 1
ATOM 2888 C CA . ASP A 1 379 ? -22.693 12.606 -0.229 1.00 94.50 379 ASP A CA 1
ATOM 2889 C C . ASP A 1 379 ? -21.280 12.125 -0.591 1.00 94.50 379 ASP A C 1
ATOM 2891 O O . ASP A 1 379 ? -21.088 10.960 -0.946 1.00 94.50 379 ASP A O 1
ATOM 2895 N N . ALA A 1 380 ? -20.269 12.990 -0.441 1.00 96.00 380 ALA A N 1
ATOM 2896 C CA . ALA A 1 380 ? -18.875 12.627 -0.685 1.00 96.00 380 ALA A CA 1
ATOM 2897 C C . ALA A 1 380 ? -18.397 11.500 0.246 1.00 96.00 380 ALA A C 1
ATOM 2899 O O . ALA A 1 380 ? -17.715 10.585 -0.213 1.00 96.00 380 ALA A O 1
ATOM 2900 N N . LEU A 1 381 ? -18.789 11.517 1.527 1.00 96.25 381 LEU A N 1
ATOM 2901 C CA . LEU A 1 381 ? -18.408 10.509 2.522 1.00 96.25 381 LEU A CA 1
ATOM 2902 C C . LEU A 1 381 ? -18.827 9.088 2.116 1.00 96.25 381 LEU A C 1
ATOM 2904 O O . LEU A 1 381 ? -18.063 8.152 2.333 1.00 96.25 381 LEU A O 1
ATOM 2908 N N . GLN A 1 382 ? -19.996 8.919 1.485 1.00 91.44 382 GLN A N 1
ATOM 2909 C CA . GLN A 1 382 ? -20.471 7.602 1.030 1.00 91.44 382 GLN A CA 1
ATOM 2910 C C . GLN A 1 382 ? -19.529 6.971 -0.006 1.00 91.44 382 GLN A C 1
ATOM 2912 O O . GLN A 1 382 ? -19.337 5.756 -0.030 1.00 91.44 382 GLN A O 1
ATOM 2917 N N . GLY A 1 383 ? -18.939 7.797 -0.873 1.00 92.19 383 GLY A N 1
ATOM 2918 C CA . GLY A 1 383 ? -18.028 7.362 -1.929 1.00 92.19 383 GLY A CA 1
ATOM 2919 C C . GLY A 1 383 ? -16.545 7.469 -1.580 1.00 92.19 383 GLY A C 1
ATOM 2920 O O . GLY A 1 383 ? -15.726 7.003 -2.372 1.00 92.19 383 GLY A O 1
ATOM 2921 N N . LEU A 1 384 ? -16.196 8.077 -0.441 1.00 97.25 384 LEU A N 1
ATOM 2922 C CA . LEU A 1 384 ? -14.821 8.445 -0.124 1.00 97.25 384 LEU A CA 1
ATOM 2923 C C . LEU A 1 384 ? -13.945 7.200 0.029 1.00 97.25 384 LEU A C 1
ATOM 2925 O O . LEU A 1 384 ? -14.226 6.302 0.823 1.00 97.25 384 LEU A O 1
ATOM 2929 N N . ARG A 1 385 ? -12.864 7.166 -0.740 1.00 98.06 385 ARG A N 1
ATOM 2930 C CA . ARG A 1 385 ? -11.808 6.154 -0.699 1.00 98.06 385 ARG A CA 1
ATOM 2931 C C . ARG A 1 385 ? -10.467 6.862 -0.862 1.00 98.06 385 ARG A C 1
ATOM 2933 O O . ARG A 1 385 ? -10.422 7.970 -1.402 1.00 98.06 385 ARG A O 1
ATOM 2940 N N . ILE A 1 386 ? -9.377 6.257 -0.395 1.00 98.50 386 ILE A N 1
ATOM 2941 C CA . ILE A 1 386 ? -8.052 6.870 -0.560 1.00 98.50 386 ILE A CA 1
ATOM 2942 C C . ILE A 1 386 ? -7.705 6.962 -2.056 1.00 98.50 386 ILE A C 1
ATOM 2944 O O . ILE A 1 386 ? -7.956 6.013 -2.805 1.00 98.50 386 ILE A O 1
ATOM 2948 N N . PRO A 1 387 ? -7.160 8.094 -2.527 1.00 98.69 387 PRO A N 1
ATOM 2949 C CA . PRO A 1 387 ? -6.796 8.230 -3.928 1.00 98.69 387 PRO A CA 1
ATOM 2950 C C . PRO A 1 387 ? -5.544 7.417 -4.283 1.00 98.69 387 PRO A C 1
ATOM 2952 O O . PRO A 1 387 ? -4.745 7.069 -3.415 1.00 98.69 387 PRO A O 1
ATOM 2955 N N . TYR A 1 388 ? -5.354 7.150 -5.574 1.00 98.88 388 TYR A N 1
ATOM 2956 C CA . TYR A 1 388 ? -4.111 6.603 -6.125 1.00 98.88 388 TYR A CA 1
ATOM 2957 C C . TYR A 1 388 ? -3.421 7.613 -7.047 1.00 98.88 388 TYR A C 1
ATOM 2959 O O . TYR A 1 388 ? -4.069 8.462 -7.659 1.00 98.88 388 TYR A O 1
ATOM 2967 N N . TRP A 1 389 ? -2.097 7.515 -7.162 1.00 98.75 389 TRP A N 1
ATOM 2968 C CA . TRP A 1 389 ? -1.291 8.312 -8.091 1.00 98.75 389 TRP A CA 1
ATOM 2969 C C . TRP A 1 389 ? -0.828 7.449 -9.268 1.00 98.75 389 TRP A C 1
ATOM 2971 O O . TRP A 1 389 ? 0.044 6.593 -9.109 1.00 98.75 389 TRP A O 1
ATOM 2981 N N . ASP A 1 390 ? -1.407 7.670 -10.452 1.00 98.62 390 ASP A N 1
ATOM 2982 C CA . ASP A 1 390 ? -1.088 6.890 -11.658 1.00 98.62 390 ASP A CA 1
ATOM 2983 C C . ASP A 1 390 ? 0.166 7.412 -12.367 1.00 98.62 390 ASP A C 1
ATOM 2985 O O . ASP A 1 390 ? 0.113 7.987 -13.457 1.00 98.62 390 ASP A O 1
ATOM 2989 N N . TRP A 1 391 ? 1.317 7.193 -11.737 1.00 97.75 391 TRP A N 1
ATOM 2990 C CA . TRP A 1 391 ? 2.611 7.639 -12.249 1.00 97.75 391 TRP A CA 1
ATOM 2991 C C . TRP A 1 391 ? 3.014 6.992 -13.585 1.00 97.75 391 TRP A C 1
ATOM 2993 O O . TRP A 1 391 ? 3.885 7.510 -14.279 1.00 97.75 391 TRP A O 1
ATOM 3003 N N . ALA A 1 392 ? 2.386 5.879 -13.974 1.00 96.44 392 ALA A N 1
ATOM 3004 C CA . ALA A 1 392 ? 2.619 5.248 -15.271 1.00 96.44 392 ALA A CA 1
ATOM 3005 C C . ALA A 1 392 ? 1.841 5.944 -16.397 1.00 96.44 392 ALA A C 1
ATOM 3007 O O . ALA A 1 392 ? 2.279 5.921 -17.547 1.00 96.44 392 ALA A O 1
ATOM 3008 N N . MET A 1 393 ? 0.701 6.572 -16.091 1.00 95.75 393 MET A N 1
ATOM 3009 C CA . MET A 1 393 ? -0.067 7.375 -17.044 1.00 95.75 393 MET A CA 1
ATOM 3010 C C . MET A 1 393 ? 0.472 8.810 -17.118 1.00 95.75 393 MET A C 1
ATOM 3012 O O . MET A 1 393 ? 0.835 9.261 -18.211 1.00 95.75 393 MET A O 1
ATOM 3016 N N . ASP A 1 394 ? 0.589 9.471 -15.960 1.00 95.81 394 ASP A N 1
ATOM 3017 C CA . ASP A 1 394 ? 1.232 10.774 -15.760 1.00 95.81 394 ASP A CA 1
ATOM 3018 C C . ASP A 1 394 ? 2.064 10.761 -14.468 1.00 95.81 394 ASP A C 1
ATOM 3020 O O . ASP A 1 394 ? 1.551 10.848 -13.347 1.00 95.81 394 ASP A O 1
ATOM 3024 N N . ALA A 1 395 ? 3.383 10.704 -14.655 1.00 96.31 395 ALA A N 1
ATOM 3025 C CA . ALA A 1 395 ? 4.368 10.647 -13.585 1.00 96.31 395 ALA A CA 1
ATOM 3026 C C . ALA A 1 395 ? 4.410 11.898 -12.698 1.00 96.31 395 ALA A C 1
ATOM 3028 O O . ALA A 1 395 ? 4.981 11.839 -11.619 1.00 96.31 395 ALA A O 1
ATOM 3029 N N . SER A 1 396 ? 3.839 13.036 -13.093 1.00 96.50 396 SER A N 1
ATOM 3030 C CA . SER A 1 396 ? 3.886 14.232 -12.242 1.00 96.50 396 SER A CA 1
ATOM 3031 C C . SER A 1 396 ? 3.028 14.047 -10.982 1.00 96.50 396 SER A C 1
ATOM 3033 O O . SER A 1 396 ? 2.023 13.338 -10.999 1.00 96.50 396 SER A O 1
ATOM 3035 N N . LEU A 1 397 ? 3.375 14.721 -9.891 1.00 97.50 397 LEU A N 1
ATOM 3036 C CA . LEU A 1 397 ? 2.467 14.959 -8.770 1.00 97.50 397 LEU A CA 1
ATOM 3037 C C . LEU A 1 397 ? 1.702 16.274 -8.994 1.00 97.50 397 LEU A C 1
ATOM 3039 O O . LEU A 1 397 ? 2.331 17.264 -9.393 1.00 97.50 397 LEU A O 1
ATOM 3043 N N . PRO A 1 398 ? 0.383 16.326 -8.717 1.00 97.50 398 PRO A N 1
ATOM 3044 C CA . PRO A 1 398 ? -0.399 17.558 -8.813 1.00 97.50 398 PRO A CA 1
ATOM 3045 C C . PRO A 1 398 ? 0.141 18.665 -7.903 1.00 97.50 398 PRO A C 1
ATOM 3047 O O . PRO A 1 398 ? 0.667 18.396 -6.817 1.00 97.50 398 PRO A O 1
ATOM 3050 N N . TYR A 1 399 ? -0.024 19.922 -8.318 1.00 96.81 399 TYR A N 1
ATOM 3051 C CA . TYR A 1 399 ? 0.470 21.085 -7.574 1.00 96.81 399 TYR A CA 1
ATOM 3052 C C . TYR A 1 399 ? -0.123 21.169 -6.156 1.00 96.81 399 TYR A C 1
ATOM 3054 O O . TYR A 1 399 ? 0.572 21.527 -5.205 1.00 96.81 399 TYR A O 1
ATOM 3062 N N . GLU A 1 400 ? -1.369 20.740 -5.983 1.00 97.69 400 GLU A N 1
ATOM 3063 C CA . GLU A 1 400 ? -2.077 20.657 -4.707 1.00 97.69 400 GLU A CA 1
ATOM 3064 C C . GLU A 1 400 ? -1.443 19.653 -3.740 1.00 97.69 400 GLU A C 1
ATOM 3066 O O . GLU A 1 400 ? -1.577 19.802 -2.529 1.00 97.69 400 GLU A O 1
ATOM 3071 N N . VAL A 1 401 ? -0.738 18.643 -4.252 1.00 97.56 401 VAL A N 1
ATOM 3072 C CA . VAL A 1 401 ? -0.079 17.606 -3.447 1.00 97.56 401 VAL A CA 1
ATOM 3073 C C . VAL A 1 401 ? 1.357 17.999 -3.121 1.00 97.56 401 VAL A C 1
ATOM 3075 O O . VAL A 1 401 ? 1.817 17.773 -2.004 1.00 97.56 401 VAL A O 1
ATOM 3078 N N . VAL A 1 402 ? 2.084 18.576 -4.082 1.00 95.12 402 VAL A N 1
ATOM 3079 C CA . VAL A 1 402 ? 3.539 18.769 -3.965 1.00 95.12 402 VAL A CA 1
ATOM 3080 C C . VAL A 1 402 ? 3.975 20.228 -3.826 1.00 95.12 402 VAL A C 1
ATOM 3082 O O . VAL A 1 402 ? 5.019 20.479 -3.241 1.00 95.12 402 VAL A O 1
ATOM 3085 N N . GLY A 1 403 ? 3.207 21.198 -4.325 1.00 94.19 403 GLY A N 1
ATOM 3086 C CA . GLY A 1 403 ? 3.596 22.615 -4.353 1.00 94.19 403 GLY A CA 1
ATOM 3087 C C . GLY A 1 403 ? 3.005 23.463 -3.223 1.00 94.19 403 GLY A C 1
ATOM 3088 O O . GLY A 1 403 ? 3.638 24.411 -2.757 1.00 94.19 403 GLY A O 1
ATOM 3089 N N . LEU A 1 404 ? 1.806 23.124 -2.740 1.00 96.88 404 LEU A N 1
ATOM 3090 C CA . LEU A 1 404 ? 1.105 23.906 -1.718 1.00 96.88 404 LEU A CA 1
ATOM 3091 C C . LEU A 1 404 ? 1.482 23.481 -0.293 1.00 96.88 404 LEU A C 1
ATOM 3093 O O . LEU A 1 404 ? 0.993 22.473 0.203 1.00 96.88 404 LEU A O 1
ATOM 3097 N N . LYS A 1 405 ? 2.272 24.294 0.422 1.00 97.00 405 LYS A N 1
ATOM 3098 C CA . LYS A 1 405 ? 2.578 24.066 1.857 1.00 97.00 405 LYS A CA 1
ATOM 3099 C C . LYS A 1 405 ? 1.354 24.238 2.767 1.00 97.00 405 LYS A C 1
ATOM 3101 O O . LYS A 1 405 ? 1.254 23.611 3.819 1.00 97.00 405 LYS A O 1
ATOM 3106 N N . ARG A 1 406 ? 0.435 25.119 2.372 1.00 98.06 406 ARG A N 1
ATOM 3107 C CA . ARG A 1 406 ? -0.833 25.404 3.052 1.00 98.06 406 ARG A CA 1
ATOM 3108 C C . ARG A 1 406 ? -1.949 25.455 2.023 1.00 98.06 406 ARG A C 1
ATOM 3110 O O . ARG A 1 406 ? -1.703 25.843 0.883 1.00 98.06 406 ARG A O 1
ATOM 3117 N N . ILE A 1 407 ? -3.160 25.104 2.434 1.00 97.81 407 ILE A N 1
ATOM 3118 C CA . ILE A 1 407 ? -4.317 25.025 1.542 1.00 97.81 407 ILE A CA 1
ATOM 3119 C C . ILE A 1 407 ? -5.578 25.548 2.238 1.00 97.81 407 ILE A C 1
ATOM 3121 O O . ILE A 1 407 ? -5.730 25.411 3.455 1.00 97.81 407 ILE A O 1
ATOM 3125 N N . ALA A 1 408 ? -6.441 26.218 1.472 1.00 97.44 408 ALA A N 1
ATOM 3126 C CA . ALA A 1 408 ? -7.714 26.736 1.962 1.00 97.44 408 ALA A CA 1
ATOM 3127 C C . ALA A 1 408 ? -8.765 25.624 1.941 1.00 97.44 408 ALA A C 1
ATOM 3129 O O . ALA A 1 408 ? -8.982 25.022 0.892 1.00 97.44 408 ALA A O 1
ATOM 3130 N N . VAL A 1 409 ? -9.431 25.399 3.071 1.00 97.25 409 VAL A N 1
ATOM 3131 C CA . VAL A 1 409 ? -10.506 24.408 3.227 1.00 97.25 409 VAL A CA 1
ATOM 3132 C C . VAL A 1 409 ? -11.681 24.993 4.013 1.00 97.25 409 VAL A C 1
ATOM 3134 O O . VAL A 1 409 ? -11.579 26.072 4.599 1.00 97.25 409 VAL A O 1
ATOM 3137 N N . ALA A 1 410 ? -12.799 24.283 4.053 1.00 95.88 410 ALA A N 1
ATOM 3138 C CA . ALA A 1 410 ? -13.996 24.645 4.781 1.00 95.88 410 ALA A CA 1
ATOM 3139 C C . ALA A 1 410 ? -13.711 24.730 6.286 1.00 95.88 410 ALA A C 1
ATOM 3141 O O . ALA A 1 410 ? -13.070 23.857 6.878 1.00 95.88 410 ALA A O 1
ATOM 3142 N N . ASP A 1 411 ? -14.197 25.797 6.916 1.00 94.50 411 ASP A N 1
ATOM 3143 C CA . ASP A 1 411 ? -14.222 25.918 8.368 1.00 94.50 411 ASP A CA 1
ATOM 3144 C C . ASP A 1 411 ? -15.533 25.318 8.906 1.00 94.50 411 ASP A C 1
ATOM 3146 O O . ASP A 1 411 ? -16.602 25.863 8.606 1.00 94.50 411 ASP A O 1
ATOM 3150 N N . PRO A 1 412 ? -15.487 24.223 9.690 1.00 88.75 412 PRO A N 1
ATOM 3151 C CA . PRO A 1 412 ? -16.685 23.634 10.284 1.00 88.75 412 PRO A CA 1
ATOM 3152 C C . PRO A 1 412 ? -17.351 24.531 11.336 1.00 88.75 412 PRO A C 1
ATOM 3154 O O . PRO A 1 412 ? -18.517 24.326 11.662 1.00 88.75 412 PRO A O 1
ATOM 3157 N N . LYS A 1 413 ? -16.643 25.534 11.875 1.00 88.81 413 LYS A N 1
ATOM 3158 C CA . LYS A 1 413 ? -17.151 26.434 12.923 1.00 88.81 413 LYS A CA 1
ATOM 3159 C C . LYS A 1 413 ? -17.864 27.662 12.369 1.00 88.81 413 LYS A C 1
ATOM 3161 O O . LYS A 1 413 ? -18.614 28.306 13.100 1.00 88.81 413 LYS A O 1
ATOM 3166 N N . VAL A 1 414 ? -17.615 28.008 11.108 1.00 88.69 414 VAL A N 1
ATOM 3167 C CA . VAL A 1 414 ? -18.134 29.223 10.477 1.00 88.69 414 VAL A CA 1
ATOM 3168 C C . VAL A 1 414 ? -18.919 28.827 9.228 1.00 88.69 414 VAL A C 1
ATOM 3170 O O . VAL A 1 414 ? -18.302 28.379 8.258 1.00 88.69 414 VAL A O 1
ATOM 3173 N N . PRO A 1 415 ? -20.255 29.006 9.202 1.00 84.94 415 PRO A N 1
ATOM 3174 C CA . PRO A 1 415 ? -21.059 28.732 8.015 1.00 84.94 415 PRO A CA 1
ATOM 3175 C C . PRO A 1 415 ? -20.523 29.476 6.790 1.00 84.94 415 PRO A C 1
ATOM 3177 O O . PRO A 1 415 ? -20.271 30.679 6.858 1.00 84.94 415 PRO A O 1
ATOM 3180 N N . ASN A 1 416 ? -20.314 28.760 5.681 1.00 85.31 416 ASN A N 1
ATOM 3181 C CA . ASN A 1 416 ? -19.651 29.257 4.460 1.00 85.31 416 ASN A CA 1
ATOM 3182 C C . ASN A 1 416 ? -18.220 29.808 4.647 1.00 85.31 416 ASN A C 1
ATOM 3184 O O . ASN A 1 416 ? -17.627 30.316 3.694 1.00 85.31 416 ASN A O 1
ATOM 3188 N N . GLY A 1 417 ? -17.639 29.707 5.842 1.00 90.56 417 GLY A N 1
ATOM 3189 C CA . GLY A 1 417 ? -16.299 30.196 6.146 1.00 90.56 417 GLY A CA 1
ATOM 3190 C C . GLY A 1 417 ? -15.211 29.265 5.622 1.00 90.56 417 GLY A C 1
ATOM 3191 O O . GLY A 1 417 ? -15.384 28.048 5.573 1.00 90.56 417 GLY A O 1
ATOM 3192 N N . LYS A 1 418 ? -14.062 29.827 5.249 1.00 94.94 418 LYS A N 1
ATOM 3193 C CA . LYS A 1 418 ? -12.857 29.060 4.912 1.00 94.94 418 LYS A CA 1
ATOM 3194 C C . LYS A 1 418 ? -11.772 29.299 5.953 1.00 94.94 418 LYS A C 1
ATOM 3196 O O . LYS A 1 418 ? -11.663 30.392 6.500 1.00 94.94 418 LYS A O 1
ATOM 3201 N N . GLN A 1 419 ? -10.933 28.295 6.158 1.00 95.75 419 GLN A N 1
ATOM 3202 C CA . GLN A 1 419 ? -9.734 28.346 6.983 1.00 95.75 419 GLN A CA 1
ATOM 3203 C C . GLN A 1 419 ? -8.510 27.918 6.166 1.00 95.75 419 GLN A C 1
ATOM 3205 O O . GLN A 1 419 ? -8.602 27.090 5.262 1.00 95.75 419 GLN A O 1
ATOM 3210 N N . MET A 1 420 ? -7.347 28.483 6.492 1.00 97.94 420 MET A N 1
ATOM 3211 C CA . MET A 1 420 ? -6.065 28.070 5.915 1.00 97.94 420 MET A CA 1
ATOM 3212 C C . MET A 1 420 ? -5.388 27.050 6.825 1.00 97.94 420 MET A C 1
ATOM 3214 O O . MET A 1 420 ? -4.930 27.407 7.914 1.00 97.94 420 MET A O 1
ATOM 3218 N N . ILE A 1 421 ? -5.234 25.819 6.353 1.00 97.62 421 ILE A N 1
ATOM 3219 C CA . ILE A 1 421 ? -4.578 24.738 7.099 1.00 97.62 421 ILE A CA 1
ATOM 3220 C C . ILE A 1 421 ? -3.185 24.445 6.532 1.00 97.62 421 ILE A C 1
ATOM 3222 O O . ILE A 1 421 ? -2.887 24.799 5.389 1.00 97.62 421 ILE A O 1
ATOM 3226 N N . ASP A 1 422 ? -2.315 23.824 7.330 1.00 98.00 422 ASP A N 1
ATOM 3227 C CA . ASP A 1 422 ? -1.145 23.132 6.778 1.00 98.00 422 ASP A CA 1
ATOM 3228 C C . ASP A 1 422 ? -1.634 22.008 5.869 1.00 98.00 422 ASP A C 1
ATOM 3230 O O . ASP A 1 422 ? -2.577 21.307 6.228 1.00 98.00 422 ASP A O 1
ATOM 3234 N N . ASN A 1 423 ? -1.029 21.853 4.693 1.00 98.38 423 ASN A N 1
ATOM 3235 C CA . ASN A 1 423 ? -1.490 20.863 3.730 1.00 98.38 423 ASN A CA 1
ATOM 3236 C C . ASN A 1 423 ? -1.031 19.451 4.145 1.00 98.38 423 ASN A C 1
ATOM 3238 O O . ASN A 1 423 ? 0.164 19.157 4.026 1.00 98.38 423 ASN A O 1
ATOM 3242 N N . PRO A 1 424 ? -1.940 18.553 4.573 1.00 98.25 424 PRO A N 1
ATOM 3243 C CA . PRO A 1 424 ? -1.562 17.205 4.993 1.00 98.25 424 PRO A CA 1
ATOM 3244 C C . PRO A 1 424 ? -1.101 16.319 3.824 1.00 98.25 424 PRO A C 1
ATOM 3246 O O . PRO A 1 424 ? -0.493 15.277 4.052 1.00 98.25 424 PRO A O 1
ATOM 3249 N N . MET A 1 425 ? -1.346 16.728 2.574 1.00 97.94 425 MET A N 1
ATOM 3250 C CA . MET A 1 425 ? -0.797 16.060 1.392 1.00 97.94 425 MET A CA 1
ATOM 3251 C C . MET A 1 425 ? 0.633 16.500 1.069 1.00 97.94 425 MET A C 1
ATOM 3253 O O . MET A 1 425 ? 1.298 15.811 0.305 1.00 97.94 425 MET A O 1
ATOM 3257 N N . TYR A 1 426 ? 1.125 17.614 1.623 1.00 98.06 426 TYR A N 1
ATOM 3258 C CA . TYR A 1 426 ? 2.475 18.120 1.344 1.00 98.06 426 TYR A CA 1
ATOM 3259 C C . TYR A 1 426 ? 3.541 17.459 2.224 1.00 98.06 426 TYR A C 1
ATOM 3261 O O . TYR A 1 426 ? 4.625 17.134 1.745 1.00 98.06 426 TYR A O 1
ATOM 3269 N N . THR A 1 427 ? 3.252 17.283 3.515 1.00 97.31 427 THR A N 1
ATOM 3270 C CA . THR A 1 427 ? 4.187 16.713 4.494 1.00 97.31 427 THR A CA 1
ATOM 3271 C C . THR A 1 427 ? 3.441 16.186 5.717 1.00 97.31 427 THR A C 1
ATOM 3273 O O . THR A 1 427 ? 2.372 16.696 6.064 1.00 97.31 427 THR A O 1
ATOM 3276 N N . TYR A 1 428 ? 4.025 15.207 6.406 1.00 97.81 428 TYR A N 1
ATOM 3277 C CA . TYR A 1 428 ? 3.655 14.875 7.778 1.00 97.81 428 TYR A CA 1
ATOM 3278 C C . TYR A 1 428 ? 4.630 15.552 8.746 1.00 97.81 428 TYR A C 1
ATOM 3280 O O . TYR A 1 428 ? 5.846 15.438 8.589 1.00 97.81 428 TYR A O 1
ATOM 3288 N N . LYS A 1 429 ? 4.102 16.249 9.757 1.00 96.75 429 LYS A N 1
ATOM 3289 C CA . LYS A 1 429 ? 4.897 16.901 10.807 1.00 96.75 429 LYS A CA 1
ATOM 3290 C C . LYS A 1 429 ? 4.897 16.034 12.058 1.00 96.75 429 LYS A C 1
ATOM 3292 O O . LYS A 1 429 ? 3.838 15.755 12.614 1.00 96.75 429 LYS A O 1
ATOM 3297 N N . PHE A 1 430 ? 6.081 15.652 12.519 1.00 95.50 430 PHE A N 1
ATOM 3298 C CA . PHE A 1 430 ? 6.219 14.859 13.731 1.00 95.50 430 PHE A CA 1
ATOM 3299 C C . PHE A 1 430 ? 5.930 15.703 14.979 1.00 95.50 430 PHE A C 1
ATOM 3301 O O . PHE A 1 430 ? 6.302 16.876 15.070 1.00 95.50 430 PHE A O 1
ATOM 3308 N N . GLN A 1 431 ? 5.281 15.093 15.966 1.00 91.81 431 GLN A N 1
ATOM 3309 C CA . GLN A 1 431 ? 4.955 15.731 17.237 1.00 91.81 431 GLN A CA 1
ATOM 3310 C C . GLN A 1 431 ? 6.129 15.573 18.210 1.00 91.81 431 GLN A C 1
ATOM 3312 O O . GLN A 1 431 ? 6.399 14.487 18.718 1.00 91.81 431 GLN A O 1
ATOM 3317 N N . GLY A 1 432 ? 6.827 16.672 18.499 1.00 83.12 432 GLY A N 1
ATOM 3318 C CA . GLY A 1 432 ? 7.967 16.663 19.417 1.00 83.12 432 GLY A CA 1
ATOM 3319 C C . GLY A 1 432 ? 9.258 16.149 18.774 1.00 83.12 432 GLY A C 1
ATOM 3320 O O . GLY A 1 432 ? 9.506 16.367 17.588 1.00 83.12 432 GLY A O 1
ATOM 3321 N N . GLN A 1 433 ? 10.156 15.581 19.585 1.00 75.00 433 GLN A N 1
ATOM 3322 C CA . GLN A 1 433 ? 11.438 15.031 19.127 1.00 75.00 433 GLN A CA 1
ATOM 3323 C C . GLN A 1 433 ? 11.277 13.572 18.712 1.00 75.00 433 GLN A C 1
ATOM 3325 O O . GLN A 1 433 ? 10.658 12.794 19.432 1.00 75.00 433 GLN A O 1
ATOM 3330 N N . ASN A 1 434 ? 11.869 13.205 17.575 1.00 78.12 434 ASN A N 1
ATOM 3331 C CA . ASN A 1 434 ? 11.809 11.856 17.022 1.00 78.12 434 ASN A CA 1
ATOM 3332 C C . ASN A 1 434 ? 12.783 10.915 17.738 1.00 78.12 434 ASN A C 1
ATOM 3334 O O . ASN A 1 434 ? 13.718 10.394 17.139 1.00 78.12 434 ASN A O 1
ATOM 3338 N N . THR A 1 435 ? 12.567 10.690 19.036 1.00 80.12 435 THR A N 1
ATOM 3339 C CA . THR A 1 435 ? 13.392 9.781 19.855 1.00 80.12 435 THR A CA 1
ATOM 3340 C C . THR A 1 435 ? 13.303 8.322 19.410 1.00 80.12 435 THR A C 1
ATOM 3342 O O . THR A 1 435 ? 14.133 7.507 19.789 1.00 80.12 435 THR A O 1
ATOM 3345 N N . ASP A 1 436 ? 12.287 7.999 18.615 1.00 85.56 436 ASP A N 1
ATOM 3346 C CA . ASP A 1 436 ? 12.040 6.681 18.038 1.00 85.56 436 ASP A CA 1
ATOM 3347 C C . ASP A 1 436 ? 12.896 6.395 16.787 1.00 85.56 436 ASP A C 1
ATOM 3349 O O . ASP A 1 436 ? 12.925 5.263 16.297 1.00 85.56 436 ASP A O 1
ATOM 3353 N N . PHE A 1 437 ? 13.631 7.394 16.285 1.00 89.44 437 PHE A N 1
ATOM 3354 C CA . PHE A 1 437 ? 14.593 7.234 15.198 1.00 89.44 437 PHE A CA 1
ATOM 3355 C C . PHE A 1 437 ? 16.023 7.293 15.762 1.00 89.44 437 PHE A C 1
ATOM 3357 O O . PHE A 1 437 ? 16.358 8.257 16.450 1.00 89.44 437 PHE A O 1
ATOM 3364 N N . PRO A 1 438 ? 16.873 6.281 15.502 1.00 79.94 438 PRO A N 1
ATOM 3365 C CA . PRO A 1 438 ? 18.187 6.199 16.141 1.00 79.94 438 PRO A CA 1
ATOM 3366 C C . PRO A 1 438 ? 19.219 7.167 15.551 1.00 79.94 438 PRO A C 1
ATOM 3368 O O . PRO A 1 438 ? 20.021 7.720 16.299 1.00 79.94 438 PRO A O 1
ATOM 3371 N N . ASP A 1 439 ? 19.172 7.407 14.237 1.00 77.50 439 ASP A N 1
ATOM 3372 C CA . ASP A 1 439 ? 20.276 8.031 13.505 1.00 77.50 439 ASP A CA 1
ATOM 3373 C C . ASP A 1 439 ? 19.875 9.335 12.802 1.00 77.50 439 ASP A C 1
ATOM 3375 O O . ASP A 1 439 ? 18.735 9.516 12.349 1.00 77.50 439 ASP A O 1
ATOM 3379 N N . ALA A 1 440 ? 20.851 10.236 12.683 1.00 77.75 440 ALA A N 1
ATOM 3380 C CA . ALA A 1 440 ? 20.750 11.431 11.857 1.00 77.75 440 ALA A CA 1
ATOM 3381 C C . ALA A 1 440 ? 20.735 11.071 10.356 1.00 77.75 440 ALA A C 1
ATOM 3383 O O . ALA A 1 440 ? 21.354 10.085 9.945 1.00 77.75 440 ALA A O 1
ATOM 3384 N N . PRO A 1 441 ? 20.053 11.869 9.512 1.00 83.62 441 PRO A N 1
ATOM 3385 C CA . PRO A 1 441 ? 19.319 13.094 9.852 1.00 83.62 441 PRO A CA 1
ATOM 3386 C C . PRO A 1 441 ? 17.875 12.862 10.334 1.00 83.62 441 PRO A C 1
ATOM 3388 O O . PRO A 1 441 ? 17.187 13.816 10.690 1.00 83.62 441 PRO A O 1
ATOM 3391 N N . TYR A 1 442 ? 17.370 11.626 10.333 1.00 87.69 442 TYR A N 1
ATOM 3392 C CA . TYR A 1 442 ? 15.937 11.360 10.531 1.00 87.69 442 TYR A CA 1
ATOM 3393 C C . TYR A 1 442 ? 15.450 11.688 11.944 1.00 87.69 442 TYR A C 1
ATOM 3395 O O . TYR A 1 442 ? 14.336 12.183 12.114 1.00 87.69 442 TYR A O 1
ATOM 3403 N N . ASN A 1 443 ? 16.292 11.470 12.955 1.00 87.12 443 ASN A N 1
ATOM 3404 C CA . ASN A 1 443 ? 16.017 11.863 14.340 1.00 87.12 443 ASN A CA 1
ATOM 3405 C C . ASN A 1 443 ? 15.888 13.395 14.534 1.00 87.12 443 ASN A C 1
ATOM 3407 O O . ASN A 1 443 ? 15.245 13.848 15.485 1.00 87.12 443 ASN A O 1
ATOM 3411 N N . GLU A 1 444 ? 16.442 14.192 13.618 1.00 85.56 444 GLU A N 1
ATOM 3412 C CA . GLU A 1 444 ? 16.419 15.660 13.627 1.00 85.56 444 GLU A CA 1
ATOM 3413 C C . GLU A 1 444 ? 15.334 16.248 12.710 1.00 85.56 444 GLU A C 1
ATOM 3415 O O . GLU A 1 444 ? 14.801 17.327 12.990 1.00 85.56 444 GLU A O 1
ATOM 3420 N N . MET A 1 445 ? 14.960 15.538 11.641 1.00 89.00 445 MET A N 1
ATOM 3421 C CA . MET A 1 445 ? 13.911 15.950 10.706 1.00 89.00 445 MET A CA 1
ATOM 3422 C C . MET A 1 445 ? 12.539 16.014 11.390 1.00 89.00 445 MET A C 1
ATOM 3424 O O . MET A 1 445 ? 11.922 14.998 11.692 1.00 89.00 445 MET A O 1
ATOM 3428 N N . ARG A 1 446 ? 12.008 17.227 11.584 1.00 91.06 446 ARG A N 1
ATOM 3429 C CA . ARG A 1 446 ? 10.698 17.462 12.233 1.00 91.06 446 ARG A CA 1
ATOM 3430 C C . ARG A 1 446 ? 9.491 17.231 11.328 1.00 91.06 446 ARG A C 1
ATOM 3432 O O . ARG A 1 446 ? 8.355 17.312 11.786 1.00 91.06 446 ARG A O 1
ATOM 3439 N N . GLN A 1 447 ? 9.724 16.942 10.056 1.00 94.38 447 GLN A N 1
ATOM 3440 C CA . GLN A 1 447 ? 8.687 16.631 9.083 1.00 94.38 447 GLN A CA 1
ATOM 3441 C C . GLN A 1 447 ? 9.260 15.765 7.960 1.00 94.38 447 GLN A C 1
ATOM 3443 O O . GLN A 1 447 ? 10.476 15.558 7.885 1.00 94.38 447 GLN A O 1
ATOM 3448 N N . THR A 1 448 ? 8.392 15.264 7.091 1.00 95.62 448 THR A N 1
ATOM 3449 C CA . THR A 1 448 ? 8.812 14.498 5.919 1.00 95.62 448 THR A CA 1
ATOM 3450 C C . THR A 1 448 ? 9.175 15.396 4.740 1.00 95.62 448 THR A C 1
ATOM 3452 O O . THR A 1 448 ? 8.568 16.450 4.533 1.00 95.62 448 THR A O 1
ATOM 3455 N N . TYR A 1 449 ? 10.166 14.975 3.955 1.00 94.88 449 TYR A N 1
ATOM 3456 C CA . TYR A 1 449 ? 10.691 15.728 2.823 1.00 94.88 449 TYR A CA 1
ATOM 3457 C C . TYR A 1 449 ? 10.732 14.884 1.551 1.00 94.88 449 TYR A C 1
ATOM 3459 O O . TYR A 1 449 ? 11.091 13.705 1.574 1.00 94.88 449 TYR A O 1
ATOM 3467 N N . ARG A 1 450 ? 10.404 15.524 0.426 1.00 94.50 450 ARG A N 1
ATOM 3468 C CA . ARG A 1 450 ? 10.424 14.928 -0.915 1.00 94.50 450 ARG A CA 1
ATOM 3469 C C . ARG A 1 450 ? 11.510 15.587 -1.737 1.00 94.50 450 ARG A C 1
ATOM 3471 O O . ARG A 1 450 ? 11.541 16.816 -1.803 1.00 94.50 450 ARG A O 1
ATOM 3478 N N . TYR A 1 451 ? 12.370 14.786 -2.354 1.00 92.44 451 TYR A N 1
ATOM 3479 C CA . TYR A 1 451 ? 13.528 15.271 -3.102 1.00 92.44 451 TYR A CA 1
ATOM 3480 C C . TYR A 1 451 ? 14.289 16.371 -2.326 1.00 92.44 451 TYR A C 1
ATOM 3482 O O . TYR A 1 451 ? 14.424 17.491 -2.825 1.00 92.44 451 TYR A O 1
ATOM 3490 N N . PRO A 1 452 ? 14.639 16.157 -1.038 1.00 90.69 452 PRO A N 1
ATOM 3491 C CA . PRO A 1 452 ? 15.155 17.232 -0.206 1.00 90.69 452 PRO A CA 1
ATOM 3492 C C . PRO A 1 452 ? 16.471 17.805 -0.720 1.00 90.69 452 PRO A C 1
ATOM 3494 O O . PRO A 1 452 ? 17.357 17.092 -1.181 1.00 90.69 452 PRO A O 1
ATOM 3497 N N . ARG A 1 453 ? 16.644 19.106 -0.498 1.00 88.06 453 ARG A N 1
ATOM 3498 C CA . ARG A 1 453 ? 17.936 19.788 -0.571 1.00 88.06 453 ARG A CA 1
ATOM 3499 C C . ARG A 1 453 ? 18.231 20.461 0.762 1.00 88.06 453 ARG A C 1
ATOM 3501 O O . ARG A 1 453 ? 17.317 20.967 1.411 1.00 88.06 453 ARG A O 1
ATOM 3508 N N . GLN A 1 454 ? 19.502 20.500 1.154 1.00 84.69 454 GLN A N 1
ATOM 3509 C CA . GLN A 1 454 ? 19.934 21.366 2.248 1.00 84.69 454 GLN A CA 1
ATOM 3510 C C . GLN A 1 454 ? 20.075 22.812 1.756 1.00 84.69 454 GLN A C 1
ATOM 3512 O O . GLN A 1 454 ? 20.854 23.102 0.846 1.00 84.69 454 GLN A O 1
ATOM 3517 N N . VAL A 1 455 ? 19.327 23.722 2.374 1.00 85.31 455 VAL A N 1
ATOM 3518 C CA . VAL A 1 455 ? 19.363 25.169 2.146 1.00 85.31 455 VAL A CA 1
ATOM 3519 C C . VAL A 1 455 ? 19.624 25.831 3.497 1.00 85.31 455 VAL A C 1
ATOM 3521 O O . VAL A 1 455 ? 18.850 25.662 4.434 1.00 85.31 455 VAL A O 1
ATOM 3524 N N . ASN A 1 456 ? 20.749 26.542 3.632 1.00 86.56 456 ASN A N 1
ATOM 3525 C CA . ASN A 1 456 ? 21.156 27.211 4.879 1.00 86.56 456 ASN A CA 1
ATOM 3526 C C . ASN A 1 456 ? 21.107 26.298 6.127 1.00 86.56 456 ASN A C 1
ATOM 3528 O O . ASN A 1 456 ? 20.658 26.710 7.194 1.00 86.56 456 ASN A O 1
ATOM 3532 N N . GLY A 1 457 ? 21.533 25.037 5.984 1.00 82.06 457 GLY A N 1
ATOM 3533 C CA . GLY A 1 457 ? 21.540 24.052 7.074 1.00 82.06 457 GLY A CA 1
ATOM 3534 C C . GLY A 1 457 ? 20.175 23.437 7.412 1.00 82.06 457 GLY A C 1
ATOM 3535 O O . GLY A 1 457 ? 20.080 22.690 8.379 1.00 82.06 457 GLY A O 1
ATOM 3536 N N . SER A 1 458 ? 19.123 23.721 6.635 1.00 85.31 458 SER A N 1
ATOM 3537 C CA . SER A 1 458 ? 17.784 23.135 6.791 1.00 85.31 458 SER A CA 1
ATOM 3538 C C . SER A 1 458 ? 17.375 22.333 5.559 1.00 85.31 458 SER A C 1
ATOM 3540 O O . SER A 1 458 ? 17.716 22.693 4.436 1.00 85.31 458 SER A O 1
ATOM 3542 N N . TYR A 1 459 ? 16.623 21.251 5.755 1.00 88.88 459 TYR A N 1
ATOM 3543 C CA . TYR A 1 459 ? 16.056 20.486 4.646 1.00 88.88 459 TYR A CA 1
ATOM 3544 C C . TYR A 1 459 ? 14.825 21.186 4.066 1.00 88.88 459 TYR A C 1
ATOM 3546 O O . TYR A 1 459 ? 13.939 21.623 4.806 1.00 88.88 459 TYR A O 1
ATOM 3554 N N . GLU A 1 460 ? 14.746 21.229 2.739 1.00 91.25 460 GLU A N 1
ATOM 3555 C CA . GLU A 1 460 ? 13.596 21.728 1.989 1.00 91.25 460 GLU A CA 1
ATOM 3556 C C . GLU A 1 460 ? 13.226 20.767 0.859 1.00 91.25 460 GLU A C 1
ATOM 3558 O O . GLU A 1 460 ? 14.079 20.414 0.042 1.00 91.25 460 GLU A O 1
ATOM 3563 N N . SER A 1 461 ? 11.947 20.380 0.779 1.00 94.31 461 SER A N 1
ATOM 3564 C CA . SER A 1 461 ? 11.429 19.617 -0.363 1.00 94.31 461 SER A CA 1
ATOM 3565 C C . SER A 1 461 ? 11.549 20.429 -1.654 1.00 94.31 461 SER A C 1
ATOM 3567 O O . SER A 1 461 ? 11.363 21.646 -1.623 1.00 94.31 461 SER A O 1
ATOM 3569 N N . GLN A 1 462 ? 11.806 19.760 -2.780 1.00 93.94 462 GLN A N 1
ATOM 3570 C CA . GLN A 1 462 ? 12.018 20.395 -4.087 1.00 93.94 462 GLN A CA 1
ATOM 3571 C C . GLN A 1 462 ? 10.954 19.942 -5.111 1.00 93.94 462 GLN A C 1
ATOM 3573 O O . GLN A 1 462 ? 11.204 19.014 -5.882 1.00 93.94 462 GLN A O 1
ATOM 3578 N N . PRO A 1 463 ? 9.763 20.576 -5.149 1.00 94.69 463 PRO A N 1
ATOM 3579 C CA . PRO A 1 463 ? 8.646 20.139 -5.994 1.00 94.69 463 PRO A CA 1
ATOM 3580 C C . PRO A 1 463 ? 8.953 20.126 -7.494 1.00 94.69 463 PRO A C 1
ATOM 3582 O O . PRO A 1 463 ? 8.648 19.147 -8.174 1.00 94.69 463 PRO A O 1
ATOM 3585 N N . ASP A 1 464 ? 9.570 21.193 -8.012 1.00 94.88 464 ASP A N 1
ATOM 3586 C CA . ASP A 1 464 ? 9.841 21.311 -9.447 1.00 94.88 464 ASP A CA 1
ATOM 3587 C C . ASP A 1 464 ? 10.924 20.328 -9.912 1.00 94.88 464 ASP A C 1
ATOM 3589 O O . ASP A 1 464 ? 10.653 19.592 -10.867 1.00 94.88 464 ASP A O 1
ATOM 3593 N N . PRO A 1 465 ? 12.098 20.222 -9.246 1.00 93.38 465 PRO A N 1
ATOM 3594 C CA . PRO A 1 465 ? 13.080 19.185 -9.565 1.00 93.38 465 PRO A CA 1
ATOM 3595 C C . PRO A 1 465 ? 12.519 17.765 -9.462 1.00 93.38 465 PRO A C 1
ATOM 3597 O O . PRO A 1 465 ? 12.737 16.963 -10.368 1.00 93.38 465 PRO A O 1
ATOM 3600 N N . LEU A 1 466 ? 11.730 17.470 -8.421 1.00 94.94 466 LEU A N 1
ATOM 3601 C CA . LEU A 1 466 ? 11.069 16.173 -8.273 1.00 94.94 466 LEU A CA 1
ATOM 3602 C C . LEU A 1 466 ? 10.186 15.850 -9.481 1.00 94.94 466 LEU A C 1
ATOM 3604 O O . LEU A 1 466 ? 10.337 14.806 -10.110 1.00 94.94 466 LEU A O 1
ATOM 3608 N N . ASN A 1 467 ? 9.276 16.756 -9.839 1.00 96.81 467 ASN A N 1
ATOM 3609 C CA . ASN A 1 467 ? 8.368 16.542 -10.960 1.00 96.81 467 ASN A CA 1
ATOM 3610 C C . ASN A 1 467 ? 9.102 16.487 -12.311 1.00 96.81 467 ASN A C 1
ATOM 3612 O O . ASN A 1 467 ? 8.647 15.800 -13.225 1.00 96.81 467 ASN A O 1
ATOM 3616 N N . GLN A 1 468 ? 10.230 17.185 -12.467 1.00 94.56 468 GLN A N 1
ATOM 3617 C CA . GLN A 1 468 ? 11.080 17.056 -13.654 1.00 94.56 468 GLN A CA 1
ATOM 3618 C C . GLN A 1 468 ? 11.723 15.667 -13.742 1.00 94.56 468 GLN A C 1
ATOM 3620 O O . GLN A 1 468 ? 11.660 15.060 -14.811 1.00 94.56 468 GLN A O 1
ATOM 3625 N N . ALA A 1 469 ? 12.266 15.151 -12.636 1.00 93.69 469 ALA A N 1
ATOM 3626 C CA . ALA A 1 469 ? 12.833 13.805 -12.563 1.00 93.69 469 ALA A CA 1
ATOM 3627 C C . ALA A 1 469 ? 11.770 12.723 -12.817 1.00 93.69 469 ALA A C 1
ATOM 3629 O O . ALA A 1 469 ? 11.972 11.840 -13.643 1.00 93.69 469 ALA A O 1
ATOM 3630 N N . LEU A 1 470 ? 10.590 12.833 -12.197 1.00 95.88 470 LEU A N 1
ATOM 3631 C CA . LEU A 1 470 ? 9.480 11.900 -12.424 1.00 95.88 470 LEU A CA 1
ATOM 3632 C C . LEU A 1 470 ? 9.032 11.883 -13.893 1.00 95.88 470 LEU A C 1
ATOM 3634 O O . LEU A 1 470 ? 8.881 10.816 -14.484 1.00 95.88 470 LEU A O 1
ATOM 3638 N N . ARG A 1 471 ? 8.877 13.053 -14.529 1.00 94.62 471 ARG A N 1
ATOM 3639 C CA . ARG A 1 471 ? 8.559 13.128 -15.968 1.00 94.62 471 ARG A CA 1
ATOM 3640 C C . ARG A 1 471 ? 9.651 12.523 -16.847 1.00 94.62 471 ARG A C 1
ATOM 3642 O O . ARG A 1 471 ? 9.328 11.941 -17.879 1.00 94.62 471 ARG A O 1
ATOM 3649 N N . ALA A 1 472 ? 10.915 12.662 -16.456 1.00 92.62 472 ALA A N 1
ATOM 3650 C CA . ALA A 1 472 ? 12.040 12.043 -17.146 1.00 92.62 472 ALA A CA 1
ATOM 3651 C C . ALA A 1 472 ? 12.111 10.515 -16.947 1.00 92.62 472 ALA A C 1
ATOM 3653 O O . ALA A 1 472 ? 12.808 9.845 -17.694 1.00 92.62 472 ALA A O 1
ATOM 3654 N N . GLU A 1 473 ? 11.360 9.929 -16.019 1.00 94.12 473 GLU A N 1
ATOM 3655 C CA . GLU A 1 473 ? 11.232 8.469 -15.907 1.00 94.12 473 GLU A CA 1
ATOM 3656 C C . GLU A 1 473 ? 9.900 7.959 -16.509 1.00 94.12 473 GLU A C 1
ATOM 3658 O O . GLU A 1 473 ? 9.782 6.802 -16.910 1.00 94.12 473 GLU A O 1
ATOM 3663 N N . GLY A 1 474 ? 8.893 8.832 -16.645 1.00 94.56 474 GLY A N 1
ATOM 3664 C CA . GLY A 1 474 ? 7.504 8.484 -16.980 1.00 94.56 474 GLY A CA 1
ATOM 3665 C C . GLY A 1 474 ? 7.299 7.615 -18.226 1.00 94.56 474 GLY A C 1
ATOM 3666 O O . GLY A 1 474 ? 6.507 6.672 -18.192 1.00 94.56 474 GLY A O 1
ATOM 3667 N N . GLY A 1 475 ? 8.013 7.884 -19.323 1.00 94.00 475 GLY A N 1
ATOM 3668 C CA . GLY A 1 475 ? 7.904 7.066 -20.540 1.00 94.00 475 GLY A CA 1
ATOM 3669 C C . GLY A 1 475 ? 8.439 5.636 -20.355 1.00 94.00 475 GLY A C 1
ATOM 3670 O O . GLY A 1 475 ? 7.845 4.671 -20.854 1.00 94.00 475 GLY A O 1
ATOM 3671 N N . ASN A 1 476 ? 9.504 5.484 -19.560 1.00 95.44 476 ASN A N 1
ATOM 3672 C CA . ASN A 1 476 ? 10.074 4.186 -19.219 1.00 95.44 476 ASN A CA 1
ATOM 3673 C C . ASN A 1 476 ? 9.134 3.413 -18.279 1.00 95.44 476 ASN A C 1
ATOM 3675 O O . ASN A 1 476 ? 8.793 2.262 -18.561 1.00 95.44 476 ASN A O 1
ATOM 3679 N N . LEU A 1 477 ? 8.612 4.082 -17.242 1.00 96.56 477 LEU A N 1
ATOM 3680 C CA . LEU A 1 477 ? 7.613 3.537 -16.311 1.00 96.56 477 LEU A CA 1
ATOM 3681 C C . LEU A 1 477 ? 6.381 3.004 -17.042 1.00 96.56 477 LEU A C 1
ATOM 3683 O O . LEU A 1 477 ? 5.950 1.880 -16.787 1.00 96.56 477 LEU A O 1
ATOM 3687 N N . LYS A 1 478 ? 5.846 3.776 -17.993 1.00 96.88 478 LYS A N 1
ATOM 3688 C CA . LYS A 1 478 ? 4.704 3.371 -18.824 1.00 96.88 478 LYS A CA 1
ATOM 3689 C C . LYS A 1 478 ? 4.981 2.072 -19.578 1.00 96.88 478 LYS A C 1
ATOM 3691 O O . LYS A 1 478 ? 4.153 1.163 -19.573 1.00 96.88 478 LYS A O 1
ATOM 3696 N N . THR A 1 479 ? 6.165 1.966 -20.181 1.00 95.75 479 THR A N 1
ATOM 3697 C CA . THR A 1 479 ? 6.587 0.775 -20.933 1.00 95.75 479 THR A CA 1
ATOM 3698 C C . THR A 1 479 ? 6.771 -0.435 -20.014 1.00 95.75 479 THR A C 1
ATOM 3700 O O . THR A 1 479 ? 6.275 -1.519 -20.328 1.00 95.75 479 THR A O 1
ATOM 3703 N N . ARG A 1 480 ? 7.406 -0.252 -18.847 1.00 97.19 480 ARG A N 1
ATOM 3704 C CA . ARG A 1 480 ? 7.577 -1.298 -17.821 1.00 97.19 480 ARG A CA 1
ATOM 3705 C C . ARG A 1 480 ? 6.224 -1.816 -17.325 1.00 97.19 480 ARG A C 1
ATOM 3707 O O . ARG A 1 480 ? 5.994 -3.023 -17.351 1.00 97.19 480 ARG A O 1
ATOM 3714 N N . ILE A 1 481 ? 5.296 -0.925 -16.969 1.00 98.00 481 ILE A N 1
ATOM 3715 C CA . ILE A 1 481 ? 3.953 -1.305 -16.502 1.00 98.00 481 ILE A CA 1
ATOM 3716 C C . ILE A 1 481 ? 3.144 -2.015 -17.580 1.00 98.00 481 ILE A C 1
ATOM 3718 O O . ILE A 1 481 ? 2.538 -3.054 -17.307 1.00 98.00 481 ILE A O 1
ATOM 3722 N N . TYR A 1 482 ? 3.148 -1.507 -18.812 1.00 96.75 482 TYR A N 1
ATOM 3723 C CA . TYR A 1 482 ? 2.428 -2.173 -19.889 1.00 96.75 482 TYR A CA 1
ATOM 3724 C C . TYR A 1 482 ? 2.969 -3.584 -20.137 1.00 96.75 482 TYR A C 1
ATOM 3726 O O . TYR A 1 482 ? 2.193 -4.527 -20.303 1.00 96.75 482 TYR A O 1
ATOM 3734 N N . ARG A 1 483 ? 4.293 -3.768 -20.085 1.00 95.06 483 ARG A N 1
ATOM 3735 C CA . ARG A 1 483 ? 4.915 -5.090 -20.193 1.00 95.06 483 ARG A CA 1
ATOM 3736 C C . ARG A 1 483 ? 4.534 -6.005 -19.024 1.00 95.06 483 ARG A C 1
ATOM 3738 O O . ARG A 1 483 ? 4.173 -7.150 -19.274 1.00 95.06 483 ARG A O 1
ATOM 3745 N N . LEU A 1 484 ? 4.536 -5.522 -17.781 1.00 97.06 484 LEU A N 1
ATOM 3746 C CA . LEU A 1 484 ? 4.103 -6.306 -16.611 1.00 97.06 484 LEU A CA 1
ATOM 3747 C C . LEU A 1 484 ? 2.645 -6.781 -16.728 1.00 97.06 484 LEU A C 1
ATOM 3749 O O . LEU A 1 484 ? 2.323 -7.901 -16.347 1.00 97.06 484 LEU A O 1
ATOM 3753 N N . LEU A 1 485 ? 1.760 -5.972 -17.311 1.00 97.00 485 LEU A N 1
ATOM 3754 C CA . LEU A 1 485 ? 0.348 -6.335 -17.483 1.00 97.00 485 LEU A CA 1
ATOM 3755 C C . LEU A 1 485 ? 0.091 -7.233 -18.708 1.00 97.00 485 LEU A C 1
ATOM 3757 O O . LEU A 1 485 ? -0.894 -7.976 -18.735 1.00 97.00 485 LEU A O 1
ATOM 3761 N N . THR A 1 486 ? 0.964 -7.199 -19.720 1.00 94.12 486 THR A N 1
ATOM 3762 C CA . THR A 1 486 ? 0.743 -7.904 -20.998 1.00 94.12 486 THR A CA 1
ATOM 3763 C C . THR A 1 486 ? 1.605 -9.151 -21.186 1.00 94.12 486 THR A C 1
ATOM 3765 O O . THR A 1 486 ? 1.096 -10.126 -21.736 1.00 94.12 486 THR A O 1
ATOM 3768 N N . ALA A 1 487 ? 2.838 -9.175 -20.675 1.00 92.75 487 ALA A N 1
ATOM 3769 C CA . ALA A 1 487 ? 3.793 -10.272 -20.853 1.00 92.75 487 ALA A CA 1
ATOM 3770 C C . ALA A 1 487 ? 3.918 -11.191 -19.625 1.00 92.75 487 ALA A C 1
ATOM 3772 O O . ALA A 1 487 ? 4.099 -12.395 -19.778 1.00 92.75 487 ALA A O 1
ATOM 3773 N N . TYR A 1 488 ? 3.806 -10.653 -18.405 1.00 93.62 488 TYR A N 1
ATOM 3774 C CA . TYR A 1 488 ? 4.046 -11.415 -17.174 1.00 93.62 488 TYR A CA 1
ATOM 3775 C C . TYR A 1 488 ? 2.759 -12.121 -16.740 1.00 93.62 488 TYR A C 1
ATOM 3777 O O . TYR A 1 488 ? 1.807 -11.481 -16.296 1.00 93.62 488 TYR A O 1
ATOM 3785 N N . LYS A 1 489 ? 2.711 -13.449 -16.900 1.00 92.62 489 LYS A N 1
ATOM 3786 C CA . LYS A 1 489 ? 1.502 -14.266 -16.666 1.00 92.62 489 LYS A CA 1
ATOM 3787 C C . LYS A 1 489 ? 1.526 -15.089 -15.381 1.00 92.62 489 LYS A C 1
ATOM 3789 O O . LYS A 1 489 ? 0.529 -15.736 -15.085 1.00 92.62 489 LYS A O 1
ATOM 3794 N N . ASP A 1 490 ? 2.621 -15.056 -14.628 1.00 92.69 490 ASP A N 1
ATOM 3795 C CA . ASP A 1 490 ? 2.787 -15.791 -13.371 1.00 92.69 490 ASP A CA 1
ATOM 3796 C C . ASP A 1 490 ? 3.040 -14.820 -12.210 1.00 92.69 490 ASP A C 1
ATOM 3798 O O . ASP A 1 490 ? 3.783 -13.846 -12.363 1.00 92.69 490 ASP A O 1
ATOM 3802 N N . PHE A 1 491 ? 2.409 -15.072 -11.062 1.00 95.31 491 PHE A N 1
ATOM 3803 C CA . PHE A 1 491 ? 2.528 -14.211 -9.892 1.00 95.31 491 PHE A CA 1
ATOM 3804 C C . PHE A 1 491 ? 3.950 -14.220 -9.322 1.00 95.31 491 PHE A C 1
ATOM 3806 O O . PHE A 1 491 ? 4.452 -13.162 -8.949 1.00 95.31 491 PHE A O 1
ATOM 3813 N N . GLU A 1 492 ? 4.636 -15.368 -9.337 1.00 91.69 492 GLU A N 1
ATOM 3814 C CA . GLU A 1 492 ? 6.021 -15.478 -8.845 1.00 91.69 492 GLU A CA 1
ATOM 3815 C C . GLU A 1 492 ? 7.017 -14.640 -9.663 1.00 91.69 492 GLU A C 1
ATOM 3817 O O . GLU A 1 492 ? 8.092 -14.308 -9.172 1.00 91.69 492 GLU A O 1
ATOM 3822 N N . LEU A 1 493 ? 6.658 -14.259 -10.895 1.00 90.31 493 LEU A N 1
ATOM 3823 C CA . LEU A 1 493 ? 7.485 -13.405 -11.750 1.00 90.31 493 LEU A CA 1
ATOM 3824 C C . LEU A 1 493 ? 7.189 -11.915 -11.579 1.00 90.31 493 LEU A C 1
ATOM 3826 O O . LEU A 1 493 ? 8.056 -11.093 -11.843 1.00 90.31 493 LEU A O 1
ATOM 3830 N N . VAL A 1 494 ? 5.964 -11.554 -11.194 1.00 94.19 494 VAL A N 1
ATOM 3831 C CA . VAL A 1 494 ? 5.504 -10.155 -11.157 1.00 94.19 494 VAL A CA 1
ATOM 3832 C C . VAL A 1 494 ? 5.454 -9.583 -9.736 1.00 94.19 494 VAL A C 1
ATOM 3834 O O . VAL A 1 494 ? 5.392 -8.364 -9.563 1.00 94.19 494 VAL A O 1
ATOM 3837 N N . GLY A 1 495 ? 5.432 -10.457 -8.725 1.00 94.38 495 GLY A N 1
ATOM 3838 C CA . GLY A 1 495 ? 5.076 -10.120 -7.350 1.00 94.38 495 GLY A CA 1
ATOM 3839 C C . GLY A 1 495 ? 6.187 -9.498 -6.510 1.00 94.38 495 GLY A C 1
ATOM 3840 O O . GLY A 1 495 ? 5.865 -8.797 -5.557 1.00 94.38 495 GLY A O 1
ATOM 3841 N N . THR A 1 496 ? 7.461 -9.711 -6.860 1.00 95.06 496 THR A N 1
ATOM 3842 C CA . THR A 1 496 ? 8.606 -9.251 -6.055 1.00 95.06 496 THR A CA 1
ATOM 3843 C C . THR A 1 496 ? 9.820 -8.837 -6.887 1.00 95.06 496 THR A C 1
ATOM 3845 O O . THR A 1 496 ? 10.007 -9.304 -8.007 1.00 95.06 496 THR A O 1
ATOM 3848 N N . SER A 1 497 ? 10.697 -8.004 -6.328 1.00 94.19 497 SER A N 1
ATOM 3849 C CA . SER A 1 497 ? 12.032 -7.711 -6.855 1.00 94.19 497 SER A CA 1
ATOM 3850 C C . SER A 1 497 ? 13.046 -8.815 -6.549 1.00 94.19 497 SER A C 1
ATOM 3852 O O . SER A 1 497 ? 14.123 -8.824 -7.140 1.00 94.19 497 SER A O 1
ATOM 3854 N N . SER A 1 498 ? 12.737 -9.769 -5.662 1.00 92.25 498 SER A N 1
ATOM 3855 C CA . SER A 1 498 ? 13.609 -10.916 -5.396 1.00 92.25 498 SER A CA 1
ATOM 3856 C C . SER A 1 498 ? 13.848 -11.708 -6.679 1.00 92.25 498 SER A C 1
ATOM 3858 O O . SER A 1 498 ? 12.901 -12.202 -7.287 1.00 92.25 498 SER A O 1
ATOM 3860 N N . SER A 1 499 ? 15.112 -11.878 -7.082 1.00 84.69 499 SER A N 1
ATOM 3861 C CA . SER A 1 499 ? 15.398 -12.563 -8.343 1.00 84.69 499 SER A CA 1
ATOM 3862 C C . SER A 1 499 ? 14.891 -14.011 -8.287 1.00 84.69 499 SER A C 1
ATOM 3864 O O . SER A 1 499 ? 15.232 -14.735 -7.334 1.00 84.69 499 SER A O 1
ATOM 3866 N N . PRO A 1 500 ? 14.165 -14.473 -9.320 1.00 74.06 500 PRO A N 1
ATOM 3867 C CA . PRO A 1 500 ? 13.844 -15.886 -9.489 1.00 74.06 500 PRO A CA 1
ATOM 3868 C C . PRO A 1 500 ? 15.140 -16.700 -9.649 1.00 74.06 500 PRO A C 1
ATOM 3870 O O . PRO A 1 500 ? 16.092 -16.223 -10.275 1.00 74.06 500 PRO A O 1
ATOM 3873 N N . ARG A 1 501 ? 15.204 -17.906 -9.054 1.00 62.66 501 ARG A N 1
ATOM 3874 C CA . ARG A 1 501 ? 16.442 -18.719 -8.995 1.00 62.66 501 ARG A CA 1
ATOM 3875 C C . ARG A 1 501 ? 16.953 -19.122 -10.388 1.00 62.66 501 ARG A C 1
ATOM 3877 O O . ARG A 1 501 ? 18.143 -18.979 -10.634 1.00 62.66 501 ARG A O 1
ATOM 3884 N N . ASP A 1 502 ? 16.057 -19.511 -11.300 1.00 68.75 502 ASP A N 1
ATOM 3885 C CA . ASP A 1 502 ? 16.420 -20.100 -12.604 1.00 68.75 502 ASP A CA 1
ATOM 3886 C C . ASP A 1 502 ? 15.844 -19.347 -13.822 1.00 68.75 502 ASP A C 1
ATOM 3888 O O . ASP A 1 502 ? 15.740 -19.900 -14.914 1.00 68.75 502 ASP A O 1
ATOM 3892 N N . ASN A 1 503 ? 15.452 -18.077 -13.660 1.00 74.19 503 ASN A N 1
ATOM 3893 C CA . ASN A 1 503 ? 14.902 -17.267 -14.752 1.00 74.19 503 ASN A CA 1
ATOM 3894 C C . ASN A 1 503 ? 15.793 -16.045 -15.033 1.00 74.19 503 ASN A C 1
ATOM 3896 O O . ASN A 1 503 ? 16.173 -15.310 -14.117 1.00 74.19 503 ASN A O 1
ATOM 3900 N N . ASN A 1 504 ? 16.130 -15.848 -16.311 1.00 74.06 504 ASN A N 1
ATOM 3901 C CA . ASN A 1 504 ? 16.880 -14.699 -16.837 1.00 74.06 504 ASN A CA 1
ATOM 3902 C C . ASN A 1 504 ? 16.087 -13.916 -17.906 1.00 74.06 504 ASN A C 1
ATOM 3904 O O . ASN A 1 504 ? 16.569 -12.922 -18.443 1.00 74.06 504 ASN A O 1
ATOM 3908 N N . GLU A 1 505 ? 14.872 -14.354 -18.229 1.00 78.06 505 GLU A N 1
ATOM 3909 C CA . GLU A 1 505 ? 14.023 -13.779 -19.274 1.00 78.06 505 GLU A CA 1
ATOM 3910 C C . GLU A 1 505 ? 13.121 -12.672 -18.705 1.00 78.06 505 GLU A C 1
ATOM 3912 O O . GLU A 1 505 ? 13.066 -11.560 -19.240 1.00 78.06 505 GLU A O 1
ATOM 3917 N N . PHE A 1 506 ? 12.472 -12.956 -17.572 1.00 84.44 506 PHE A N 1
ATOM 3918 C CA . PHE A 1 506 ? 11.507 -12.079 -16.906 1.00 84.44 506 PHE A CA 1
ATOM 3919 C C . PHE A 1 506 ? 12.069 -11.590 -15.570 1.00 84.44 506 PHE A C 1
ATOM 3921 O O . PHE A 1 506 ? 11.939 -12.264 -14.553 1.00 84.44 506 PHE A O 1
ATOM 3928 N N . LEU A 1 507 ? 12.713 -10.421 -15.587 1.00 90.12 507 LEU A N 1
ATOM 3929 C CA . LEU A 1 507 ? 13.457 -9.877 -14.439 1.00 90.12 507 LEU A CA 1
ATOM 3930 C C . LEU A 1 507 ? 12.884 -8.572 -13.878 1.00 90.12 507 LEU A C 1
ATOM 3932 O O . LEU A 1 507 ? 13.525 -7.926 -13.063 1.00 90.12 507 LEU A O 1
ATOM 3936 N N . GLU A 1 508 ? 11.676 -8.200 -14.292 1.00 93.94 508 GLU A N 1
ATOM 3937 C CA . GLU A 1 508 ? 10.975 -7.009 -13.804 1.00 93.94 508 GLU A CA 1
ATOM 3938 C C . GLU A 1 508 ? 9.811 -7.433 -12.919 1.00 93.94 508 GLU A C 1
ATOM 3940 O O . GLU A 1 508 ? 9.269 -8.518 -13.110 1.00 93.94 508 GLU A O 1
ATOM 3945 N N . SER A 1 509 ? 9.375 -6.564 -12.014 1.00 96.88 509 SER A N 1
ATOM 3946 C CA . SER A 1 509 ? 8.215 -6.812 -11.165 1.00 96.88 509 SER A CA 1
ATOM 3947 C C . SER A 1 509 ? 7.512 -5.522 -10.768 1.00 96.88 509 SER A C 1
ATOM 3949 O O . SER A 1 509 ? 8.041 -4.424 -10.935 1.00 96.88 509 SER A O 1
ATOM 3951 N N . PHE A 1 510 ? 6.310 -5.632 -10.201 1.00 98.38 510 PHE A N 1
ATOM 3952 C CA . PHE A 1 510 ? 5.654 -4.457 -9.627 1.00 98.38 510 PHE A CA 1
ATOM 3953 C C . PHE A 1 510 ? 6.475 -3.843 -8.488 1.00 98.38 510 PHE A C 1
ATOM 3955 O O . PHE A 1 510 ? 6.515 -2.620 -8.377 1.00 98.38 510 PHE A O 1
ATOM 3962 N N . GLU A 1 511 ? 7.172 -4.667 -7.700 1.00 98.25 511 GLU A N 1
ATOM 3963 C CA . GLU A 1 511 ? 8.084 -4.197 -6.652 1.00 98.25 511 GLU A CA 1
ATOM 3964 C C . GLU A 1 511 ? 9.305 -3.462 -7.238 1.00 98.25 511 GLU A C 1
ATOM 3966 O O . GLU A 1 511 ? 9.657 -2.384 -6.773 1.00 98.25 511 GLU A O 1
ATOM 3971 N N . GLY A 1 512 ? 9.901 -3.958 -8.327 1.00 97.00 512 GLY A N 1
ATOM 3972 C CA . GLY A 1 512 ? 11.041 -3.297 -8.976 1.00 97.00 512 GLY A CA 1
ATOM 3973 C C . GLY A 1 512 ? 10.708 -1.927 -9.585 1.00 97.00 512 GLY A C 1
ATOM 3974 O O . GLY A 1 512 ? 11.576 -1.052 -9.671 1.00 97.00 512 GLY A O 1
ATOM 3975 N N . VAL A 1 513 ? 9.461 -1.701 -10.014 1.00 97.62 513 VAL A N 1
ATOM 3976 C CA . VAL A 1 513 ? 8.998 -0.375 -10.469 1.00 97.62 513 VAL A CA 1
ATOM 3977 C C . VAL A 1 513 ? 8.581 0.510 -9.287 1.00 97.62 513 VAL A C 1
ATOM 3979 O O . VAL A 1 513 ? 8.850 1.712 -9.296 1.00 97.62 513 VAL A O 1
ATOM 3982 N N . HIS A 1 514 ? 7.973 -0.079 -8.254 1.00 98.56 514 HIS A N 1
ATOM 3983 C CA . HIS A 1 514 ? 7.711 0.570 -6.965 1.00 98.56 514 HIS A CA 1
ATOM 3984 C C . HIS A 1 514 ? 8.989 1.180 -6.376 1.00 98.56 514 HIS A C 1
ATOM 3986 O O . HIS A 1 514 ? 9.016 2.371 -6.054 1.00 98.56 514 HIS A O 1
ATOM 3992 N N . ASP A 1 515 ? 10.076 0.409 -6.348 1.00 97.81 515 ASP A N 1
ATOM 3993 C CA . ASP A 1 515 ? 11.364 0.837 -5.806 1.00 97.81 515 ASP A CA 1
ATOM 3994 C C . ASP A 1 515 ? 11.909 2.060 -6.558 1.00 97.81 515 ASP A C 1
ATOM 3996 O O . ASP A 1 515 ? 12.403 3.001 -5.933 1.00 97.81 515 ASP A O 1
ATOM 4000 N N . THR A 1 516 ? 11.755 2.116 -7.890 1.00 96.69 516 THR A N 1
ATOM 4001 C CA . THR A 1 516 ? 12.132 3.291 -8.699 1.00 96.69 516 THR A CA 1
ATOM 4002 C C . THR A 1 516 ? 11.374 4.551 -8.259 1.00 96.69 516 THR A C 1
ATOM 4004 O O . THR A 1 516 ? 11.982 5.616 -8.133 1.00 96.69 516 THR A O 1
ATOM 4007 N N . ILE A 1 517 ? 10.068 4.460 -7.979 1.00 97.94 517 ILE A N 1
ATOM 4008 C CA . ILE A 1 517 ? 9.274 5.616 -7.525 1.00 97.94 517 ILE A CA 1
ATOM 4009 C C . ILE A 1 517 ? 9.705 6.076 -6.132 1.00 97.94 517 ILE A C 1
ATOM 4011 O O . ILE A 1 517 ? 9.863 7.282 -5.913 1.00 97.94 517 ILE A O 1
ATOM 4015 N N . HIS A 1 518 ? 9.941 5.142 -5.211 1.00 97.56 518 HIS A N 1
ATOM 4016 C CA . HIS A 1 518 ? 10.521 5.432 -3.901 1.00 97.56 518 HIS A CA 1
ATOM 4017 C C . HIS A 1 518 ? 11.874 6.151 -4.027 1.00 97.56 518 HIS A C 1
ATOM 4019 O O . HIS A 1 518 ? 12.066 7.230 -3.453 1.00 97.56 518 HIS A O 1
ATOM 4025 N N . GLY A 1 519 ? 12.767 5.609 -4.860 1.00 93.88 519 GLY A N 1
ATOM 4026 C CA . GLY A 1 519 ? 14.104 6.140 -5.107 1.00 93.88 519 GLY A CA 1
ATOM 4027 C C . GLY A 1 519 ? 14.102 7.558 -5.674 1.00 93.88 519 GLY A C 1
ATOM 4028 O O . GLY A 1 519 ? 14.772 8.446 -5.143 1.00 93.88 519 GLY A O 1
ATOM 4029 N N . ILE A 1 520 ? 13.302 7.816 -6.712 1.00 93.44 520 ILE A N 1
ATOM 4030 C CA . ILE A 1 520 ? 13.188 9.157 -7.308 1.00 93.44 520 ILE A CA 1
ATOM 4031 C C . ILE A 1 520 ? 12.558 10.131 -6.309 1.00 93.44 520 ILE A C 1
ATOM 4033 O O . ILE A 1 520 ? 13.070 11.232 -6.118 1.00 93.44 520 ILE A O 1
ATOM 4037 N N . THR A 1 521 ? 11.482 9.734 -5.624 1.00 94.88 521 THR A N 1
ATOM 4038 C CA . THR A 1 521 ? 10.733 10.638 -4.736 1.00 94.88 521 THR A CA 1
ATOM 4039 C C . THR A 1 521 ? 11.533 11.057 -3.506 1.00 94.88 521 THR A C 1
ATOM 4041 O O . THR A 1 521 ? 11.455 12.209 -3.074 1.00 94.88 521 THR A O 1
ATOM 4044 N N . GLY A 1 522 ? 12.306 10.139 -2.925 1.00 89.69 522 GLY A N 1
ATOM 4045 C CA . GLY A 1 522 ? 13.140 10.407 -1.755 1.00 89.69 522 GLY A CA 1
ATOM 4046 C C . GLY A 1 522 ? 14.605 10.705 -2.071 1.00 89.69 522 GLY A C 1
ATOM 4047 O O . GLY A 1 522 ? 15.400 10.763 -1.134 1.00 89.69 522 GLY A O 1
ATOM 4048 N N . THR A 1 523 ? 14.978 10.866 -3.347 1.00 83.38 523 THR A N 1
ATOM 4049 C CA . THR A 1 523 ? 16.355 11.184 -3.772 1.00 83.38 523 THR A CA 1
ATOM 4050 C C . THR A 1 523 ? 16.970 12.276 -2.883 1.00 83.38 523 THR A C 1
ATOM 4052 O O . THR A 1 523 ? 16.284 13.207 -2.467 1.00 83.38 523 THR A O 1
ATOM 4055 N N . SER A 1 524 ? 18.262 12.132 -2.567 1.00 78.38 524 SER A N 1
ATOM 4056 C CA . SER A 1 524 ? 19.037 13.036 -1.694 1.00 78.38 524 SER A CA 1
ATOM 4057 C C . SER A 1 524 ? 18.668 12.993 -0.202 1.00 78.38 524 SER A C 1
ATOM 4059 O O . SER A 1 524 ? 18.900 13.948 0.539 1.00 78.38 524 SER A O 1
ATOM 4061 N N . GLY A 1 525 ? 18.160 11.849 0.271 1.00 81.94 525 GLY A N 1
ATOM 4062 C CA . GLY A 1 525 ? 18.023 11.561 1.705 1.00 81.94 525 GLY A CA 1
ATOM 4063 C C . GLY A 1 525 ? 16.616 11.771 2.282 1.00 81.94 525 GLY A C 1
ATOM 4064 O O . GLY A 1 525 ? 16.459 11.840 3.499 1.00 81.94 525 GLY A O 1
ATOM 4065 N N . GLY A 1 526 ? 15.591 11.906 1.438 1.00 90.81 526 GLY A N 1
ATOM 4066 C CA . GLY A 1 526 ? 14.193 12.012 1.864 1.00 90.81 526 GLY A CA 1
ATOM 4067 C C . GLY A 1 526 ? 13.621 10.673 2.323 1.00 90.81 526 GLY A C 1
ATOM 4068 O O . GLY A 1 526 ? 14.051 9.611 1.875 1.00 90.81 526 GLY A O 1
ATOM 4069 N N . GLN A 1 527 ? 12.605 10.712 3.188 1.00 93.00 527 GLN A N 1
ATOM 4070 C CA . GLN A 1 527 ? 12.038 9.510 3.813 1.00 93.00 527 GLN A CA 1
ATOM 4071 C C . GLN A 1 527 ? 11.528 8.479 2.795 1.00 93.00 527 GLN A C 1
ATOM 4073 O O . GLN A 1 527 ? 11.655 7.284 3.040 1.00 93.00 527 GLN A O 1
ATOM 4078 N N . MET A 1 528 ? 11.013 8.914 1.637 1.00 95.50 528 MET A N 1
ATOM 4079 C CA . MET A 1 528 ? 10.543 8.003 0.581 1.00 95.50 528 MET A CA 1
ATOM 4080 C C . MET A 1 528 ? 11.635 7.084 0.007 1.00 95.50 528 MET A C 1
ATOM 4082 O O . MET A 1 528 ? 11.280 6.071 -0.576 1.00 95.50 528 MET A O 1
ATOM 4086 N N . ASN A 1 529 ? 12.928 7.364 0.204 1.00 92.56 529 ASN A N 1
ATOM 4087 C CA . ASN A 1 529 ? 14.037 6.544 -0.307 1.00 92.56 529 ASN A CA 1
ATOM 4088 C C . ASN A 1 529 ? 14.523 5.471 0.687 1.00 92.56 529 ASN A C 1
ATOM 4090 O O . ASN A 1 529 ? 15.426 4.697 0.366 1.00 92.56 529 ASN A O 1
ATOM 4094 N N . PHE A 1 530 ? 13.913 5.393 1.876 1.00 91.44 530 PHE A N 1
ATOM 4095 C CA . PHE A 1 530 ? 14.285 4.421 2.902 1.00 91.44 530 PHE A CA 1
ATOM 4096 C C . PHE A 1 530 ? 13.070 3.664 3.433 1.00 91.44 530 PHE A C 1
ATOM 4098 O O . PHE A 1 530 ? 12.084 4.250 3.896 1.00 91.44 530 PHE A O 1
ATOM 4105 N N . LEU A 1 531 ? 13.168 2.339 3.386 1.00 92.00 531 LEU A N 1
ATOM 4106 C CA . LEU A 1 531 ? 12.107 1.401 3.745 1.00 92.00 531 LEU A CA 1
ATOM 4107 C C . LEU A 1 531 ? 11.561 1.679 5.149 1.00 92.00 531 LEU A C 1
ATOM 4109 O O . LEU A 1 531 ? 10.350 1.794 5.338 1.00 92.00 531 LEU A O 1
ATOM 4113 N N . SER A 1 532 ? 12.442 1.926 6.112 1.00 93.12 532 SER A N 1
ATOM 4114 C CA . SER A 1 532 ? 12.090 2.197 7.504 1.00 93.12 532 SER A CA 1
ATOM 4115 C C . SER A 1 532 ? 11.277 3.471 7.747 1.00 93.12 532 SER A C 1
ATOM 4117 O O . SER A 1 532 ? 10.659 3.582 8.807 1.00 93.12 532 SER A O 1
ATOM 4119 N N . TYR A 1 533 ? 11.290 4.434 6.822 1.00 94.38 533 TYR A N 1
ATOM 4120 C CA . TYR A 1 533 ? 10.759 5.784 7.051 1.00 94.38 533 TYR A CA 1
ATOM 4121 C C . TYR A 1 533 ? 9.689 6.208 6.039 1.00 94.38 533 TYR A C 1
ATOM 4123 O O . TYR A 1 533 ? 8.930 7.140 6.302 1.00 94.38 533 TYR A O 1
ATOM 4131 N N . SER A 1 534 ? 9.621 5.544 4.888 1.00 96.75 534 SER A N 1
ATOM 4132 C CA . SER A 1 534 ? 8.789 5.962 3.757 1.00 96.75 534 SER A CA 1
ATOM 4133 C C . SER A 1 534 ? 7.300 6.114 4.082 1.00 96.75 534 SER A C 1
ATOM 4135 O O . SER A 1 534 ? 6.705 7.103 3.666 1.00 96.75 534 SER A O 1
ATOM 4137 N N . ALA A 1 535 ? 6.719 5.226 4.896 1.00 98.38 535 ALA A N 1
ATOM 4138 C CA . ALA A 1 535 ? 5.295 5.260 5.248 1.00 98.38 535 ALA A CA 1
ATOM 4139 C C . ALA A 1 535 ? 4.853 6.489 6.065 1.00 98.38 535 ALA A C 1
ATOM 4141 O O . ALA A 1 535 ? 3.660 6.783 6.143 1.00 98.38 535 ALA A O 1
ATOM 4142 N N . PHE A 1 536 ? 5.791 7.241 6.655 1.00 97.94 536 PHE A N 1
ATOM 4143 C CA . PHE A 1 536 ? 5.460 8.522 7.283 1.00 97.94 536 PHE A CA 1
ATOM 4144 C C . PHE A 1 536 ? 5.146 9.607 6.247 1.00 97.94 536 PHE A C 1
ATOM 4146 O O . PHE A 1 536 ? 4.497 10.595 6.582 1.00 97.94 536 PHE A O 1
ATOM 4153 N N . GLU A 1 537 ? 5.590 9.460 5.000 1.00 97.94 537 GLU A N 1
ATOM 4154 C CA . GLU A 1 537 ? 5.418 10.453 3.943 1.00 97.94 537 GLU A CA 1
ATOM 4155 C C . GLU A 1 537 ? 4.031 10.307 3.276 1.00 97.94 537 GLU A C 1
ATOM 4157 O O . GLU A 1 537 ? 3.713 9.226 2.790 1.00 97.94 537 GLU A O 1
ATOM 4162 N N . PRO A 1 538 ? 3.189 11.359 3.207 1.00 98.44 538 PRO A N 1
ATOM 4163 C CA . PRO A 1 538 ? 1.824 11.231 2.676 1.00 98.44 538 PRO A CA 1
ATOM 4164 C C . PRO A 1 538 ? 1.678 10.636 1.256 1.00 98.44 538 PRO A C 1
ATOM 4166 O O . PRO A 1 538 ? 0.680 9.970 0.975 1.00 98.44 538 PRO A O 1
ATOM 4169 N N . VAL A 1 539 ? 2.649 10.827 0.354 1.00 98.44 539 VAL A N 1
ATOM 4170 C CA . VAL A 1 539 ? 2.635 10.270 -1.012 1.00 98.44 539 VAL A CA 1
ATOM 4171 C C . VAL A 1 539 ? 2.868 8.763 -1.044 1.00 98.44 539 VAL A C 1
ATOM 4173 O O . VAL A 1 539 ? 2.517 8.129 -2.038 1.00 98.44 539 VAL A O 1
ATOM 4176 N N . PHE A 1 540 ? 3.378 8.170 0.040 1.00 98.88 540 PHE A N 1
ATOM 4177 C CA . PHE A 1 540 ? 3.462 6.720 0.209 1.00 98.88 540 PHE A CA 1
ATOM 4178 C C . PHE A 1 540 ? 2.108 6.061 -0.061 1.00 98.88 540 PHE A C 1
ATOM 4180 O O . PHE A 1 540 ? 2.007 5.133 -0.859 1.00 98.88 540 PHE A O 1
ATOM 4187 N N . TRP A 1 541 ? 1.045 6.596 0.541 1.00 98.88 541 TRP A N 1
ATOM 4188 C CA . TRP A 1 541 ? -0.301 6.033 0.451 1.00 98.88 541 TRP A CA 1
ATOM 4189 C C . TRP A 1 541 ? -0.877 6.137 -0.965 1.00 98.88 541 TRP A C 1
ATOM 4191 O O . TRP A 1 541 ? -1.472 5.183 -1.459 1.00 98.88 541 TRP A O 1
ATOM 4201 N N . LEU A 1 542 ? -0.627 7.259 -1.649 1.00 98.88 542 LEU A N 1
ATOM 4202 C CA . LEU A 1 542 ? -0.984 7.465 -3.058 1.00 98.88 542 LEU A CA 1
ATOM 4203 C C . LEU A 1 542 ? -0.249 6.486 -3.984 1.00 98.88 542 LEU A C 1
ATOM 4205 O O . LEU A 1 542 ? -0.841 5.930 -4.915 1.00 98.88 542 LEU A O 1
ATOM 4209 N N . HIS A 1 543 ? 1.047 6.295 -3.734 1.00 98.88 543 HIS A N 1
ATOM 4210 C CA . HIS A 1 543 ? 1.910 5.402 -4.493 1.00 98.88 543 HIS A CA 1
ATOM 4211 C C . HIS A 1 543 ? 1.479 3.938 -4.330 1.00 98.88 543 HIS A C 1
ATOM 4213 O O . HIS A 1 543 ? 1.204 3.260 -5.324 1.00 98.88 543 HIS A O 1
ATOM 4219 N N . HIS A 1 544 ? 1.335 3.475 -3.087 1.00 98.94 544 HIS A N 1
ATOM 4220 C CA . HIS A 1 544 ? 0.927 2.107 -2.764 1.00 98.94 544 HIS A CA 1
ATOM 4221 C C . HIS A 1 544 ? -0.504 1.806 -3.214 1.00 98.94 544 HIS A C 1
ATOM 4223 O O . HIS A 1 544 ? -0.771 0.705 -3.690 1.00 98.94 544 HIS A O 1
ATOM 4229 N N . ALA A 1 545 ? -1.416 2.784 -3.182 1.00 98.94 545 ALA A N 1
ATOM 4230 C CA . ALA A 1 545 ? -2.749 2.622 -3.760 1.00 98.94 545 ALA A CA 1
ATOM 4231 C C . ALA A 1 545 ? -2.715 2.385 -5.280 1.00 98.94 545 ALA A C 1
ATOM 4233 O O . ALA A 1 545 ? -3.588 1.680 -5.791 1.00 98.94 545 ALA A O 1
ATOM 4234 N N . ASN A 1 546 ? -1.720 2.914 -6.007 1.00 98.94 546 ASN A N 1
ATOM 4235 C CA . ASN A 1 546 ? -1.534 2.590 -7.424 1.00 98.94 546 ASN A CA 1
ATOM 4236 C C . ASN A 1 546 ? -0.881 1.213 -7.620 1.00 98.94 546 ASN A C 1
ATOM 4238 O O . ASN A 1 546 ? -1.273 0.486 -8.527 1.00 98.94 546 ASN A O 1
ATOM 4242 N N . ILE A 1 547 ? 0.054 0.806 -6.758 1.00 98.88 547 ILE A N 1
ATOM 4243 C CA . ILE A 1 547 ? 0.603 -0.562 -6.781 1.00 98.88 547 ILE A CA 1
ATOM 4244 C C . ILE A 1 547 ? -0.505 -1.599 -6.562 1.00 98.88 547 ILE A C 1
ATOM 4246 O O . ILE A 1 547 ? -0.625 -2.547 -7.338 1.00 98.88 547 ILE A O 1
ATOM 4250 N N . ASP A 1 548 ? -1.387 -1.378 -5.586 1.00 98.94 548 ASP A N 1
ATOM 4251 C CA . ASP A 1 548 ? -2.548 -2.239 -5.354 1.00 98.94 548 ASP A CA 1
ATOM 4252 C C . ASP A 1 548 ? -3.527 -2.249 -6.545 1.00 98.94 548 ASP A C 1
ATOM 4254 O O . ASP A 1 548 ? -4.076 -3.298 -6.891 1.00 98.94 548 ASP A O 1
ATOM 4258 N N . ARG A 1 549 ? -3.689 -1.111 -7.238 1.00 98.81 549 ARG A N 1
ATOM 4259 C CA . ARG A 1 549 ? -4.477 -1.013 -8.479 1.00 98.81 549 ARG A CA 1
ATOM 4260 C C . ARG A 1 549 ? -3.895 -1.863 -9.600 1.00 98.81 549 ARG A C 1
ATOM 4262 O O . ARG A 1 549 ? -4.626 -2.617 -10.242 1.00 98.81 549 ARG A O 1
ATOM 4269 N N . LEU A 1 550 ? -2.592 -1.744 -9.839 1.00 98.81 550 LEU A N 1
ATOM 4270 C CA . LEU A 1 550 ? -1.878 -2.524 -10.848 1.00 98.81 550 LEU A CA 1
ATOM 4271 C C . LEU A 1 550 ? -1.969 -4.023 -10.541 1.00 98.81 550 LEU A C 1
ATOM 4273 O O . LEU A 1 550 ? -2.250 -4.816 -11.442 1.00 98.81 550 LEU A O 1
ATOM 4277 N N . PHE A 1 551 ? -1.837 -4.403 -9.268 1.00 98.62 551 PHE A N 1
ATOM 4278 C CA . PHE A 1 551 ? -2.035 -5.777 -8.821 1.00 98.62 551 PHE A CA 1
ATOM 4279 C C . PHE A 1 551 ? -3.471 -6.263 -9.069 1.00 98.62 551 PHE A C 1
ATOM 4281 O O . PHE A 1 551 ? -3.656 -7.333 -9.646 1.00 98.62 551 PHE A O 1
ATOM 4288 N N . ALA A 1 552 ? -4.494 -5.474 -8.727 1.00 98.19 552 ALA A N 1
ATOM 4289 C CA . ALA A 1 552 ? -5.892 -5.828 -8.981 1.00 98.19 552 ALA A CA 1
ATOM 4290 C C . ALA A 1 552 ? -6.189 -6.009 -10.484 1.00 98.19 552 ALA A C 1
ATOM 4292 O O . ALA A 1 552 ? -6.870 -6.962 -10.871 1.00 98.19 552 ALA A O 1
ATOM 4293 N N . MET A 1 553 ? -5.639 -5.146 -11.349 1.00 98.19 553 MET A N 1
ATOM 4294 C CA . MET A 1 553 ? -5.739 -5.316 -12.804 1.00 98.19 553 MET A CA 1
ATOM 4295 C C . MET A 1 553 ? -5.040 -6.596 -13.271 1.00 98.19 553 MET A C 1
ATOM 4297 O O . MET A 1 553 ? -5.617 -7.358 -14.048 1.00 98.19 553 MET A O 1
ATOM 4301 N N . TRP A 1 554 ? -3.832 -6.873 -12.771 1.00 97.94 554 TRP A N 1
ATOM 4302 C CA . TRP A 1 554 ? -3.103 -8.096 -13.104 1.00 97.94 554 TRP A CA 1
ATOM 4303 C C . TRP A 1 554 ? -3.870 -9.357 -12.685 1.00 97.94 554 TRP A C 1
ATOM 4305 O O . TRP A 1 554 ? -3.969 -10.291 -13.481 1.00 97.94 554 TRP A O 1
ATOM 4315 N N . GLN A 1 555 ? -4.467 -9.375 -11.487 1.00 96.38 555 GLN A N 1
ATOM 4316 C CA . GLN A 1 555 ? -5.300 -10.487 -11.017 1.00 96.38 555 GLN A CA 1
ATOM 4317 C C . GLN A 1 555 ? -6.522 -10.693 -11.918 1.00 96.38 555 GLN A C 1
ATOM 4319 O O . GLN A 1 555 ? -6.852 -11.829 -12.250 1.00 96.38 555 GLN A O 1
ATOM 4324 N N . GLY A 1 556 ? -7.175 -9.611 -12.349 1.00 94.94 556 GLY A N 1
ATOM 4325 C CA . GLY A 1 556 ? -8.325 -9.692 -13.249 1.00 94.94 556 GLY A CA 1
ATOM 4326 C C . GLY A 1 556 ? -7.973 -10.163 -14.666 1.00 94.94 556 GLY A C 1
ATOM 4327 O O . GLY A 1 556 ? -8.767 -10.860 -15.293 1.00 94.94 556 GLY A O 1
ATOM 4328 N N . ILE A 1 557 ? -6.772 -9.842 -15.158 1.00 94.69 557 ILE A N 1
ATOM 4329 C CA . ILE A 1 557 ? -6.249 -10.346 -16.441 1.00 94.69 557 ILE A CA 1
ATOM 4330 C C . ILE A 1 557 ? -5.794 -11.811 -16.316 1.00 94.69 557 ILE A C 1
ATOM 4332 O O . ILE A 1 557 ? -5.953 -12.584 -17.261 1.00 94.69 557 ILE A O 1
ATOM 4336 N N . ASN A 1 558 ? -5.263 -12.215 -15.157 1.00 94.50 558 ASN A N 1
ATOM 4337 C CA . ASN A 1 558 ? -4.668 -13.535 -14.920 1.00 94.50 558 ASN A CA 1
ATOM 4338 C C . ASN A 1 558 ? -5.328 -14.280 -13.733 1.00 94.50 558 ASN A C 1
ATOM 4340 O O . ASN A 1 558 ? -4.639 -14.697 -12.797 1.00 94.50 558 ASN A O 1
ATOM 4344 N N . PRO A 1 559 ? -6.652 -14.530 -13.749 1.00 91.50 559 PRO A N 1
ATOM 4345 C CA . PRO A 1 559 ? -7.404 -14.972 -12.565 1.00 91.50 559 PRO A CA 1
ATOM 4346 C C . PRO A 1 559 ? -7.003 -16.349 -12.016 1.00 91.50 559 PRO A C 1
ATOM 4348 O O . PRO A 1 559 ? -7.318 -16.675 -10.875 1.00 91.50 559 PRO A O 1
ATOM 4351 N N . LYS A 1 560 ? -6.311 -17.174 -12.812 1.00 92.56 560 LYS A N 1
ATOM 4352 C CA . LYS A 1 560 ? -5.835 -18.514 -12.418 1.00 92.56 560 LYS A CA 1
ATOM 4353 C C . LYS A 1 560 ? -4.355 -18.551 -12.022 1.00 92.56 560 LYS A C 1
ATOM 4355 O O . LYS A 1 560 ? -3.867 -19.607 -11.628 1.00 92.56 560 LYS A O 1
ATOM 4360 N N . ALA A 1 561 ? -3.645 -17.432 -12.162 1.00 95.56 561 ALA A N 1
ATOM 4361 C CA . ALA A 1 561 ? -2.202 -17.356 -11.952 1.00 95.56 561 ALA A CA 1
ATOM 4362 C C . ALA A 1 561 ? -1.811 -16.824 -10.568 1.00 95.56 561 ALA A C 1
ATOM 4364 O O . ALA A 1 561 ? -0.632 -16.831 -10.232 1.00 95.56 561 ALA A O 1
ATOM 4365 N N . TYR A 1 562 ? -2.773 -16.379 -9.752 1.00 96.44 562 TYR A N 1
ATOM 4366 C CA . TYR A 1 562 ? -2.500 -15.928 -8.389 1.00 96.44 562 TYR A CA 1
ATOM 4367 C C . TYR A 1 562 ? -2.275 -17.116 -7.446 1.00 96.44 562 TYR A C 1
ATOM 4369 O O . TYR A 1 562 ? -3.193 -17.617 -6.796 1.00 96.44 562 TYR A O 1
ATOM 4377 N N . ARG A 1 563 ? -1.037 -17.599 -7.431 1.00 95.38 563 ARG A N 1
ATOM 4378 C CA . ARG A 1 563 ? -0.531 -18.694 -6.604 1.00 95.38 563 ARG A CA 1
ATOM 4379 C C . ARG A 1 563 ? 0.978 -18.538 -6.481 1.00 95.38 563 ARG A C 1
ATOM 4381 O O . ARG A 1 563 ? 1.608 -18.062 -7.417 1.00 95.38 563 ARG A O 1
ATOM 4388 N N . PHE A 1 564 ? 1.539 -18.943 -5.354 1.00 95.31 564 PHE A N 1
ATOM 4389 C CA . PHE A 1 564 ? 2.984 -18.992 -5.165 1.00 95.31 564 PHE A CA 1
ATOM 4390 C C . PHE A 1 564 ? 3.328 -19.916 -4.006 1.00 95.31 564 PHE A C 1
ATOM 4392 O O . PHE A 1 564 ? 2.480 -20.199 -3.149 1.00 95.31 564 PHE A O 1
ATOM 4399 N N . ARG A 1 565 ? 4.584 -20.350 -3.974 1.00 94.25 565 ARG A N 1
ATOM 4400 C CA . ARG A 1 565 ? 5.211 -20.927 -2.791 1.00 94.25 565 ARG A CA 1
ATOM 4401 C C . ARG A 1 565 ? 6.685 -20.546 -2.780 1.00 94.25 565 ARG A C 1
ATOM 4403 O O . ARG A 1 565 ? 7.489 -21.154 -3.481 1.00 94.25 565 ARG A O 1
ATOM 4410 N N . ALA A 1 566 ? 7.038 -19.578 -1.949 1.00 92.00 566 ALA A N 1
ATOM 4411 C CA . ALA A 1 566 ? 8.370 -18.986 -1.934 1.00 92.00 566 ALA A CA 1
ATOM 4412 C C . ALA A 1 566 ? 8.967 -18.980 -0.527 1.00 92.00 566 ALA A C 1
ATOM 4414 O O . ALA A 1 566 ? 8.297 -19.273 0.453 1.00 92.00 566 ALA A O 1
ATOM 4415 N N . GLU A 1 567 ? 10.258 -18.695 -0.437 1.00 92.31 567 GLU A N 1
ATOM 4416 C CA . GLU A 1 567 ? 10.980 -18.584 0.826 1.00 92.31 567 GLU A CA 1
ATOM 4417 C C . GLU A 1 567 ? 11.223 -17.102 1.139 1.00 92.31 567 GLU A C 1
ATOM 4419 O O . GLU A 1 567 ? 11.819 -16.400 0.316 1.00 92.31 567 GLU A O 1
ATOM 4424 N N . SER A 1 568 ? 10.818 -16.640 2.326 1.00 92.19 568 SER A N 1
ATOM 4425 C CA . SER A 1 568 ? 11.150 -15.301 2.830 1.00 92.19 568 SER A CA 1
ATOM 4426 C C . SER A 1 568 ? 12.648 -15.239 3.133 1.00 92.19 568 SER A C 1
ATOM 4428 O O . SER A 1 568 ? 13.108 -15.708 4.178 1.00 92.19 568 SER A O 1
ATOM 4430 N N . LYS A 1 569 ? 13.435 -14.639 2.234 1.00 90.12 569 LYS A N 1
ATOM 4431 C CA . LYS A 1 569 ? 14.906 -14.603 2.350 1.00 90.12 569 LYS A CA 1
ATOM 4432 C C . LYS A 1 569 ? 15.388 -13.788 3.554 1.00 90.12 569 LYS A C 1
ATOM 4434 O O . LYS A 1 569 ? 16.360 -14.159 4.202 1.00 90.12 569 LYS A O 1
ATOM 4439 N N . SER A 1 570 ? 14.732 -12.662 3.840 1.00 89.56 570 SER A N 1
ATOM 4440 C CA . SER A 1 570 ? 15.200 -11.699 4.853 1.00 89.56 570 SER A CA 1
ATOM 4441 C C . SER A 1 570 ? 14.388 -11.709 6.147 1.00 89.56 570 SER A C 1
ATOM 4443 O O . SER A 1 570 ? 14.912 -11.283 7.173 1.00 89.56 570 SER A O 1
ATOM 4445 N N . GLY A 1 571 ? 13.146 -12.203 6.124 1.00 93.12 571 GLY A N 1
ATOM 4446 C CA . GLY A 1 571 ? 12.215 -12.078 7.243 1.00 93.12 571 GLY A CA 1
ATOM 4447 C C . GLY A 1 571 ? 11.720 -10.644 7.463 1.00 93.12 571 GLY A C 1
ATOM 4448 O O . GLY A 1 571 ? 12.233 -9.677 6.898 1.00 93.12 571 GLY A O 1
ATOM 4449 N N . THR A 1 572 ? 10.728 -10.517 8.335 1.00 96.12 572 THR A N 1
ATOM 4450 C CA . THR A 1 572 ? 10.136 -9.256 8.801 1.00 96.12 572 THR A CA 1
ATOM 4451 C C . THR A 1 572 ? 10.134 -9.226 10.329 1.00 96.12 572 THR A C 1
ATOM 4453 O O . THR A 1 572 ? 10.628 -10.150 10.974 1.00 96.12 572 THR A O 1
ATOM 4456 N N . PHE A 1 573 ? 9.536 -8.203 10.942 1.00 97.00 573 PHE A N 1
ATOM 4457 C CA . PHE A 1 573 ? 9.320 -8.160 12.391 1.00 97.00 573 PHE A CA 1
ATOM 4458 C C . PHE A 1 573 ? 8.635 -9.425 12.941 1.00 97.00 573 PHE A C 1
ATOM 4460 O O . PHE A 1 573 ? 8.987 -9.909 14.017 1.00 97.00 573 PHE A O 1
ATOM 4467 N N . ALA A 1 574 ? 7.648 -9.959 12.216 1.00 96.69 574 ALA A N 1
ATOM 4468 C CA . ALA A 1 574 ? 6.805 -11.064 12.679 1.00 96.69 574 ALA A CA 1
ATOM 4469 C C . ALA A 1 574 ? 7.113 -12.407 11.996 1.00 96.69 574 ALA A C 1
ATOM 4471 O O . ALA A 1 574 ? 6.769 -13.456 12.540 1.00 96.69 574 ALA A O 1
ATOM 4472 N N . ILE A 1 575 ? 7.756 -12.386 10.825 1.00 95.69 575 ILE A N 1
ATOM 4473 C CA . ILE A 1 575 ? 8.062 -13.581 10.031 1.00 95.69 575 ILE A CA 1
ATOM 4474 C C . ILE A 1 575 ? 9.574 -13.828 10.074 1.00 95.69 575 ILE A C 1
ATOM 4476 O O . ILE A 1 575 ? 10.343 -12.929 9.734 1.00 95.69 575 ILE A O 1
ATOM 4480 N N . PRO A 1 576 ? 10.054 -14.990 10.541 1.00 95.44 576 PRO A N 1
ATOM 4481 C CA . PRO A 1 576 ? 11.484 -15.252 10.576 1.00 95.44 576 PRO A CA 1
ATOM 4482 C C . PRO A 1 576 ? 12.046 -15.500 9.164 1.00 95.44 576 PRO A C 1
ATOM 4484 O O . PRO A 1 576 ? 11.315 -15.962 8.281 1.00 95.44 576 PRO A O 1
ATOM 4487 N N . PRO A 1 577 ? 13.347 -15.245 8.937 1.00 93.44 577 PRO A N 1
ATOM 4488 C CA . PRO A 1 577 ? 14.004 -15.591 7.680 1.00 93.44 577 PRO A CA 1
ATOM 4489 C C . PRO A 1 577 ? 13.894 -17.093 7.385 1.00 93.44 577 PRO A C 1
ATOM 4491 O O . PRO A 1 577 ? 13.805 -17.914 8.300 1.00 93.44 577 PRO A O 1
ATOM 4494 N N . ASN A 1 578 ? 13.947 -17.454 6.106 1.00 92.94 578 ASN A N 1
ATOM 4495 C CA . ASN A 1 578 ? 13.814 -18.812 5.571 1.00 92.94 578 ASN A CA 1
ATOM 4496 C C . ASN A 1 578 ? 12.437 -19.466 5.810 1.00 92.94 578 ASN A C 1
ATOM 4498 O O . ASN A 1 578 ? 12.285 -20.679 5.655 1.00 92.94 578 ASN A O 1
ATOM 4502 N N . THR A 1 579 ? 11.422 -18.684 6.195 1.00 95.44 579 THR A N 1
ATOM 4503 C CA . THR A 1 579 ? 10.036 -19.170 6.276 1.00 95.44 579 THR A CA 1
ATOM 4504 C C . THR A 1 579 ? 9.521 -19.472 4.875 1.00 95.44 579 THR A C 1
ATOM 4506 O O . THR A 1 579 ? 9.695 -18.663 3.970 1.00 95.44 579 THR A O 1
ATOM 4509 N N . ILE A 1 580 ? 8.872 -20.625 4.696 1.00 96.50 580 ILE A N 1
ATOM 4510 C CA . ILE A 1 580 ? 8.138 -20.910 3.462 1.00 96.50 580 ILE A CA 1
ATOM 4511 C C . ILE A 1 580 ? 6.773 -20.239 3.536 1.00 96.50 580 ILE A C 1
ATOM 4513 O O . ILE A 1 580 ? 5.998 -20.486 4.460 1.00 96.50 580 ILE A O 1
ATOM 4517 N N . GLU A 1 581 ? 6.488 -19.435 2.530 1.00 96.38 581 GLU A N 1
ATOM 4518 C CA . GLU A 1 581 ? 5.296 -18.624 2.414 1.00 96.38 581 GLU A CA 1
ATOM 4519 C C . GLU A 1 581 ? 4.440 -19.083 1.243 1.00 96.38 581 GLU A C 1
ATOM 4521 O O . GLU A 1 581 ? 4.941 -19.496 0.193 1.00 96.38 581 GLU A O 1
ATOM 4526 N N . ASP A 1 582 ? 3.131 -19.000 1.430 1.00 96.88 582 ASP A N 1
ATOM 4527 C CA . ASP A 1 582 ? 2.126 -19.326 0.435 1.00 96.88 582 ASP A CA 1
ATOM 4528 C C . ASP A 1 582 ? 0.869 -18.464 0.634 1.00 96.88 582 ASP A C 1
ATOM 4530 O O . ASP A 1 582 ? 0.845 -17.486 1.390 1.00 96.88 582 ASP A O 1
ATOM 4534 N N . LEU A 1 583 ? -0.212 -18.824 -0.061 1.00 97.88 583 LEU A N 1
ATOM 4535 C CA . LEU A 1 583 ? -1.469 -18.087 0.007 1.00 97.88 583 LEU A CA 1
ATOM 4536 C C . LEU A 1 583 ? -2.098 -18.039 1.416 1.00 97.88 583 LEU A C 1
ATOM 4538 O O . LEU A 1 583 ? -2.923 -17.163 1.667 1.00 97.88 583 LEU A O 1
ATOM 4542 N N . ASN A 1 584 ? -1.735 -18.943 2.325 1.00 98.00 584 ASN A N 1
ATOM 4543 C CA . ASN A 1 584 ? -2.287 -19.049 3.677 1.00 98.00 584 ASN A CA 1
ATOM 4544 C C . ASN A 1 584 ? -1.352 -18.488 4.756 1.00 98.00 584 ASN A C 1
ATOM 4546 O O . ASN A 1 584 ? -1.693 -18.532 5.940 1.00 98.00 584 ASN A O 1
ATOM 4550 N N . THR A 1 585 ? -0.188 -17.956 4.384 1.00 98.00 585 THR A N 1
ATOM 4551 C CA . THR A 1 585 ? 0.700 -17.283 5.333 1.00 98.00 585 THR A CA 1
ATOM 4552 C C . THR A 1 585 ? 0.025 -16.037 5.905 1.00 98.00 585 THR A C 1
ATOM 4554 O O . THR A 1 585 ? -0.597 -15.254 5.183 1.00 98.00 585 THR A O 1
ATOM 4557 N N . ASN A 1 586 ? 0.136 -15.859 7.224 1.00 98.12 586 ASN A N 1
ATOM 4558 C CA . ASN A 1 586 ? -0.456 -14.727 7.929 1.00 98.12 586 ASN A CA 1
ATOM 4559 C C . ASN A 1 586 ? 0.215 -13.409 7.523 1.00 98.12 586 ASN A C 1
ATOM 4561 O O . ASN A 1 586 ? 1.425 -13.240 7.660 1.00 98.12 586 ASN A O 1
ATOM 4565 N N . LEU A 1 587 ? -0.602 -12.436 7.135 1.00 98.56 587 LEU A N 1
ATOM 4566 C CA . LEU A 1 587 ? -0.214 -11.060 6.853 1.00 98.56 587 LEU A CA 1
ATOM 4567 C C . LEU A 1 587 ? -0.235 -10.254 8.156 1.00 98.56 587 LEU A C 1
ATOM 4569 O O . LEU A 1 587 ? -1.149 -9.472 8.427 1.00 98.56 587 LEU A O 1
ATOM 4573 N N . PHE A 1 588 ? 0.751 -10.494 9.019 1.00 97.81 588 PHE A N 1
ATOM 4574 C CA . PHE A 1 588 ? 0.881 -9.757 10.275 1.00 97.81 588 PHE A CA 1
ATOM 4575 C C . PHE A 1 588 ? 1.121 -8.256 10.030 1.00 97.81 588 PHE A C 1
ATOM 4577 O O . PHE A 1 588 ? 1.879 -7.919 9.126 1.00 97.81 588 PHE A O 1
ATOM 4584 N N . PRO A 1 589 ? 0.568 -7.350 10.857 1.00 97.69 589 PRO A N 1
ATOM 4585 C CA . PRO A 1 589 ? -0.239 -7.601 12.054 1.00 97.69 589 PRO A CA 1
ATOM 4586 C C . PRO A 1 589 ? -1.759 -7.503 11.804 1.00 97.69 589 PRO A C 1
ATOM 4588 O O . PRO A 1 589 ? -2.538 -7.261 12.730 1.00 97.69 589 PRO A O 1
ATOM 4591 N N . PHE A 1 590 ? -2.209 -7.650 10.555 1.00 98.38 590 PHE A N 1
ATOM 4592 C CA . PHE A 1 590 ? -3.572 -7.308 10.155 1.00 98.38 590 PHE A CA 1
ATOM 4593 C C . PHE A 1 590 ? -4.573 -8.392 10.551 1.00 98.38 590 PHE A C 1
ATOM 4595 O O . PHE A 1 590 ? -4.596 -9.488 9.990 1.00 98.38 590 PHE A O 1
ATOM 4602 N N . ARG A 1 591 ? -5.433 -8.079 11.521 1.00 95.19 591 ARG A N 1
ATOM 4603 C CA . ARG A 1 591 ? -6.461 -8.995 12.023 1.00 95.19 591 ARG A CA 1
ATOM 4604 C C . ARG A 1 591 ? -7.758 -8.870 11.233 1.00 95.19 591 ARG A C 1
ATOM 4606 O O . ARG A 1 591 ? -8.290 -7.773 11.086 1.00 95.19 591 ARG A O 1
ATOM 4613 N N . GLN A 1 592 ? -8.290 -10.009 10.797 1.00 93.56 592 GLN A N 1
ATOM 4614 C CA . GLN A 1 592 ? -9.638 -10.137 10.233 1.00 93.56 592 GLN A CA 1
ATOM 4615 C C . GLN A 1 592 ? -10.691 -10.312 11.337 1.00 93.56 592 GLN A C 1
ATOM 4617 O O . GLN A 1 592 ? -11.838 -9.895 11.195 1.00 93.56 592 GLN A O 1
ATOM 4622 N N . SER A 1 593 ? -10.305 -10.943 12.445 1.00 87.25 593 SER A N 1
ATOM 4623 C CA . SER A 1 593 ? -11.114 -11.094 13.653 1.00 87.25 593 SER A CA 1
ATOM 4624 C C . SER A 1 593 ? -10.203 -11.094 14.880 1.00 87.25 593 SER A C 1
ATOM 4626 O O . SER A 1 593 ? -8.981 -11.079 14.747 1.00 87.25 593 SER A O 1
ATOM 4628 N N . VAL A 1 594 ? -10.778 -11.162 16.082 1.00 76.81 594 VAL A N 1
ATOM 4629 C CA . VAL A 1 594 ? -10.012 -11.225 17.342 1.00 76.81 594 VAL A CA 1
ATOM 4630 C C . VAL A 1 594 ? -8.924 -12.312 17.295 1.00 76.81 594 VAL A C 1
ATOM 4632 O O . VAL A 1 594 ? -7.803 -12.085 17.746 1.00 76.81 594 VAL A O 1
ATOM 4635 N N . ASN A 1 595 ? -9.221 -13.461 16.676 1.00 80.69 595 ASN A N 1
ATOM 4636 C CA . ASN A 1 595 ? -8.359 -14.645 16.707 1.00 80.69 595 ASN A CA 1
ATOM 4637 C C . ASN A 1 595 ? -7.672 -14.972 15.372 1.00 80.69 595 ASN A C 1
ATOM 4639 O O . ASN A 1 595 ? -6.915 -15.938 15.317 1.00 80.69 595 ASN A O 1
ATOM 4643 N N . THR A 1 596 ? -7.937 -14.227 14.294 1.00 91.19 596 THR A N 1
ATOM 4644 C CA . THR A 1 596 ? -7.449 -14.582 12.950 1.00 91.19 596 THR A CA 1
ATOM 4645 C C . THR A 1 596 ? -6.819 -13.398 12.229 1.00 91.19 596 THR A C 1
ATOM 4647 O O . THR A 1 596 ? -7.344 -12.282 12.258 1.00 91.19 596 THR A O 1
ATOM 4650 N N . PHE A 1 597 ? -5.706 -13.658 11.544 1.00 97.00 597 PHE A N 1
ATOM 4651 C CA . PHE A 1 597 ? -5.035 -12.698 10.669 1.00 97.00 597 PHE A CA 1
ATOM 4652 C C . PHE A 1 597 ? -5.514 -12.843 9.226 1.00 97.00 597 PHE A C 1
ATOM 4654 O O . PHE A 1 597 ? -6.032 -13.890 8.832 1.00 97.00 597 PHE A O 1
ATOM 4661 N N . PHE A 1 598 ? -5.353 -11.780 8.445 1.00 98.56 598 PHE A N 1
ATOM 4662 C CA . PHE A 1 598 ? -5.485 -11.864 6.997 1.00 98.56 598 PHE A CA 1
ATOM 4663 C C . PHE A 1 598 ? -4.394 -12.762 6.409 1.00 98.56 598 PHE A C 1
ATOM 4665 O O . PHE A 1 598 ? -3.323 -12.920 6.987 1.00 98.56 598 PHE A O 1
ATOM 4672 N N . THR A 1 599 ? -4.675 -13.335 5.247 1.00 98.75 599 THR A N 1
ATOM 4673 C CA . THR A 1 599 ? -3.745 -14.118 4.430 1.00 98.75 599 THR A CA 1
ATOM 4674 C C . THR A 1 599 ? -3.831 -13.612 2.996 1.00 98.75 599 THR A C 1
ATOM 4676 O O . THR A 1 599 ? -4.813 -12.964 2.623 1.00 98.75 599 THR A O 1
ATOM 4679 N N . SER A 1 600 ? -2.845 -13.934 2.167 1.00 98.31 600 SER A N 1
ATOM 4680 C CA . SER A 1 600 ? -2.867 -13.638 0.728 1.00 98.31 600 SER A CA 1
ATOM 4681 C C . SER A 1 600 ? -4.148 -14.150 0.042 1.00 98.31 600 SER A C 1
ATOM 4683 O O . SER A 1 600 ? -4.748 -13.450 -0.773 1.00 98.31 600 SER A O 1
ATOM 4685 N N . ALA A 1 601 ? -4.647 -15.324 0.444 1.00 98.12 601 ALA A N 1
ATOM 4686 C CA . ALA A 1 601 ? -5.921 -15.873 -0.014 1.00 98.12 601 ALA A CA 1
ATOM 4687 C C . ALA A 1 601 ? -7.117 -15.002 0.395 1.00 98.12 601 ALA A C 1
ATOM 4689 O O . ALA A 1 601 ? -7.988 -14.723 -0.433 1.00 98.12 601 ALA A O 1
ATOM 4690 N N . SER A 1 602 ? -7.180 -14.557 1.656 1.00 98.06 602 SER A N 1
ATOM 4691 C CA . SER A 1 602 ? -8.334 -13.795 2.146 1.00 98.06 602 SER A CA 1
ATOM 4692 C C . SER A 1 602 ? -8.368 -12.348 1.656 1.00 98.06 602 SER A C 1
ATOM 4694 O O . SER A 1 602 ? -9.443 -11.756 1.635 1.00 98.06 602 SER A O 1
ATOM 4696 N N . VAL A 1 603 ? -7.242 -11.795 1.193 1.00 97.94 603 VAL A N 1
ATOM 4697 C CA . VAL A 1 603 ? -7.159 -10.442 0.603 1.00 97.94 603 VAL A CA 1
ATOM 4698 C C . VAL A 1 603 ? -7.125 -10.441 -0.927 1.00 97.94 603 VAL A C 1
ATOM 4700 O O . VAL A 1 603 ? -6.921 -9.395 -1.545 1.00 97.94 603 VAL A O 1
ATOM 4703 N N . ALA A 1 604 ? -7.350 -11.589 -1.569 1.00 95.81 604 ALA A N 1
ATOM 4704 C CA . ALA A 1 604 ? -7.255 -11.714 -3.021 1.00 95.81 604 ALA A CA 1
ATOM 4705 C C . ALA A 1 604 ? -8.189 -10.752 -3.781 1.00 95.81 604 ALA A C 1
ATOM 4707 O O . ALA A 1 604 ? -7.828 -10.307 -4.865 1.00 95.81 604 ALA A O 1
ATOM 4708 N N . LYS A 1 605 ? -9.355 -10.411 -3.214 1.00 94.25 605 LYS A N 1
ATOM 4709 C CA . LYS A 1 605 ? -10.327 -9.466 -3.793 1.00 94.25 605 LYS A CA 1
ATOM 4710 C C . LYS A 1 605 ? -10.322 -8.136 -3.052 1.00 94.25 605 LYS A C 1
ATOM 4712 O O . LYS A 1 605 ? -10.358 -8.135 -1.818 1.00 94.25 605 LYS A O 1
ATOM 4717 N N . THR A 1 606 ? -10.384 -7.019 -3.776 1.00 96.62 606 THR A N 1
ATOM 4718 C CA . THR A 1 606 ? -10.457 -5.683 -3.156 1.00 96.62 606 THR A CA 1
ATOM 4719 C C . THR A 1 606 ? -11.805 -5.458 -2.466 1.00 96.62 606 THR A C 1
ATOM 4721 O O . THR A 1 606 ? -11.868 -4.813 -1.415 1.00 96.62 606 THR A O 1
ATOM 4724 N N . GLY A 1 607 ? -12.878 -6.093 -2.960 1.00 95.06 607 GLY A N 1
ATOM 4725 C CA . GLY A 1 607 ? -14.206 -6.068 -2.345 1.00 95.06 607 GLY A CA 1
ATOM 4726 C C . GLY A 1 607 ? -14.240 -6.562 -0.896 1.00 95.06 607 GLY A C 1
ATOM 4727 O O . GLY A 1 607 ? -15.080 -6.111 -0.111 1.00 95.06 607 GLY A O 1
ATOM 4728 N N . THR A 1 608 ? -13.261 -7.377 -0.483 1.00 95.56 608 THR A N 1
ATOM 4729 C CA . THR A 1 608 ? -13.037 -7.775 0.921 1.00 95.56 608 THR A CA 1
ATOM 4730 C C . THR A 1 608 ? -12.981 -6.572 1.859 1.00 95.56 608 THR A C 1
ATOM 4732 O O . THR A 1 608 ? -13.487 -6.646 2.977 1.00 95.56 608 THR A O 1
ATOM 4735 N N . PHE A 1 609 ? -12.463 -5.437 1.389 1.00 97.62 609 PHE A N 1
ATOM 4736 C CA . PHE A 1 609 ? -12.321 -4.188 2.139 1.00 97.62 609 PHE A CA 1
ATOM 4737 C C . PHE A 1 609 ? -13.298 -3.093 1.687 1.00 97.62 609 PHE A C 1
ATOM 4739 O O . PHE A 1 609 ? -13.255 -1.982 2.202 1.00 97.62 609 PHE A O 1
ATOM 4746 N N . GLY A 1 610 ? -14.232 -3.414 0.784 1.00 96.38 610 GLY A N 1
ATOM 4747 C CA . GLY A 1 610 ? -15.287 -2.496 0.348 1.00 96.38 610 GLY A CA 1
ATOM 4748 C C . GLY A 1 610 ? -14.830 -1.413 -0.631 1.00 96.38 610 GLY A C 1
ATOM 4749 O O . GLY A 1 610 ? -15.417 -0.331 -0.658 1.00 96.38 610 GLY A O 1
ATOM 4750 N N . TYR A 1 611 ? -13.802 -1.688 -1.436 1.00 97.88 611 TYR A N 1
ATOM 4751 C CA . TYR A 1 611 ? -13.392 -0.818 -2.537 1.00 97.88 611 TYR A CA 1
ATOM 4752 C C . TYR A 1 611 ? -13.105 -1.609 -3.821 1.00 97.88 611 TYR A C 1
ATOM 4754 O O . TYR A 1 611 ? -12.863 -2.818 -3.799 1.00 97.88 611 TYR A O 1
ATOM 4762 N N . ALA A 1 612 ? -13.111 -0.900 -4.944 1.00 97.06 612 ALA A N 1
ATOM 4763 C CA . ALA A 1 612 ? -12.579 -1.355 -6.224 1.00 97.06 612 ALA A CA 1
ATOM 4764 C C . ALA A 1 612 ? -11.762 -0.234 -6.890 1.00 97.06 612 ALA A C 1
ATOM 4766 O O . ALA A 1 612 ? -11.576 0.841 -6.315 1.00 97.06 612 ALA A O 1
ATOM 4767 N N . TYR A 1 613 ? -11.307 -0.468 -8.117 1.00 98.06 613 TYR A N 1
ATOM 4768 C CA . TYR A 1 613 ? -10.751 0.562 -8.996 1.00 98.06 613 TYR A CA 1
ATOM 4769 C C . TYR A 1 613 ? -11.661 0.763 -10.211 1.00 98.06 613 TYR A C 1
ATOM 4771 O O . TYR A 1 613 ? -12.443 -0.143 -10.525 1.00 98.06 613 TYR A O 1
ATOM 4779 N N . PRO A 1 614 ? -11.591 1.912 -10.914 1.00 96.56 614 PRO A N 1
ATOM 4780 C CA . PRO A 1 614 ? -12.406 2.152 -12.104 1.00 96.56 614 PRO A CA 1
ATOM 4781 C C . PRO A 1 614 ? -12.341 1.006 -13.122 1.00 96.56 614 PRO A C 1
ATOM 4783 O O . PRO A 1 614 ? -13.361 0.637 -13.699 1.00 96.56 614 PRO A O 1
ATOM 4786 N N . GLU A 1 615 ? -11.165 0.397 -13.286 1.00 96.19 615 GLU A N 1
ATOM 4787 C CA . GLU A 1 615 ? -10.903 -0.679 -14.242 1.00 96.19 615 GLU A CA 1
ATOM 4788 C C . GLU A 1 615 ? -11.407 -2.046 -13.767 1.00 96.19 615 GLU A C 1
ATOM 4790 O O . GLU A 1 615 ? -11.735 -2.893 -14.592 1.00 96.19 615 GLU A O 1
ATOM 4795 N N . THR A 1 616 ? -11.489 -2.275 -12.452 1.00 95.62 616 THR A N 1
ATOM 4796 C CA . THR A 1 616 ? -11.810 -3.589 -11.864 1.00 95.62 616 THR A CA 1
ATOM 4797 C C . THR A 1 616 ? -13.202 -3.663 -11.237 1.00 95.62 616 THR A C 1
ATOM 4799 O O . THR A 1 616 ? -13.649 -4.743 -10.857 1.00 95.62 616 THR A O 1
ATOM 4802 N N . ARG A 1 617 ? -13.936 -2.547 -11.158 1.00 93.38 617 ARG A N 1
ATOM 4803 C CA . ARG A 1 617 ? -15.263 -2.476 -10.523 1.00 93.38 617 ARG A CA 1
ATOM 4804 C C . ARG A 1 617 ? -16.273 -3.473 -11.096 1.00 93.38 617 ARG A C 1
ATOM 4806 O O . ARG A 1 617 ? -17.042 -4.072 -10.345 1.00 93.38 617 ARG A O 1
ATOM 4813 N N . ASP A 1 618 ? -16.285 -3.656 -12.413 1.00 90.00 618 ASP A N 1
ATOM 4814 C CA . ASP A 1 618 ? -17.218 -4.587 -13.063 1.00 90.00 618 ASP A CA 1
ATOM 4815 C C . ASP A 1 618 ? -16.925 -6.048 -12.685 1.00 90.00 618 ASP A C 1
ATOM 4817 O O . ASP A 1 618 ? -17.857 -6.845 -12.581 1.00 90.00 618 ASP A O 1
ATOM 4821 N N . LEU A 1 619 ? -15.655 -6.378 -12.423 1.00 87.56 619 LEU A N 1
ATOM 4822 C CA . LEU A 1 619 ? -15.236 -7.693 -11.938 1.00 87.56 619 LEU A CA 1
ATOM 4823 C C . LEU A 1 619 ? -15.668 -7.903 -10.479 1.00 87.56 619 LEU A C 1
ATOM 4825 O O . LEU A 1 619 ? -16.221 -8.946 -10.138 1.00 87.56 619 LEU A O 1
ATOM 4829 N N . GLU A 1 620 ? -15.476 -6.897 -9.623 1.00 88.44 620 GLU A N 1
ATOM 4830 C CA . GLU A 1 620 ? -15.864 -6.962 -8.204 1.00 88.44 620 GLU A CA 1
ATOM 4831 C C . GLU A 1 620 ? -17.388 -7.046 -8.010 1.00 88.44 620 GLU A C 1
ATOM 4833 O O . GLU A 1 620 ? -17.864 -7.722 -7.101 1.00 88.44 620 GLU A O 1
ATOM 4838 N N . THR A 1 621 ? -18.168 -6.407 -8.888 1.00 85.50 621 THR A N 1
ATOM 4839 C CA . THR A 1 621 ? -19.645 -6.450 -8.858 1.00 85.50 621 THR A CA 1
ATOM 4840 C C . THR A 1 621 ? -20.246 -7.645 -9.607 1.00 85.50 621 THR A C 1
ATOM 4842 O O . THR A 1 621 ? -21.465 -7.801 -9.625 1.00 85.50 621 THR A O 1
ATOM 4845 N N . GLY A 1 622 ? -19.424 -8.483 -10.251 1.00 83.94 622 GLY A N 1
ATOM 4846 C CA . GLY A 1 622 ? -19.889 -9.609 -11.071 1.00 83.94 622 GLY A CA 1
ATOM 4847 C C . GLY A 1 622 ? -20.628 -9.199 -12.352 1.00 83.94 622 GLY A C 1
ATOM 4848 O O . GLY A 1 622 ? -21.244 -10.043 -13.002 1.00 83.94 622 GLY A O 1
ATOM 4849 N N . LYS A 1 623 ? -20.574 -7.913 -12.736 1.00 83.31 623 LYS A N 1
ATOM 4850 C CA . LYS A 1 623 ? -21.123 -7.400 -14.005 1.00 83.31 623 LYS A CA 1
ATOM 4851 C C . LYS A 1 623 ? -20.327 -7.900 -15.210 1.00 83.31 623 LYS A C 1
ATOM 4853 O O . LYS A 1 623 ? -20.872 -7.980 -16.309 1.00 83.31 623 LYS A O 1
ATOM 4858 N N . ARG A 1 624 ? -19.055 -8.254 -15.010 1.00 79.19 624 ARG A N 1
ATOM 4859 C CA . ARG A 1 624 ? -18.220 -8.982 -15.974 1.00 79.19 624 ARG A CA 1
ATOM 4860 C C . ARG A 1 624 ? -17.428 -10.071 -15.269 1.00 79.19 624 ARG A C 1
ATOM 4862 O O . ARG A 1 624 ? -17.000 -9.892 -14.135 1.00 79.19 624 ARG A O 1
ATOM 4869 N N . ASN A 1 625 ? -17.185 -11.164 -15.989 1.00 75.56 625 ASN A N 1
ATOM 4870 C CA . ASN A 1 625 ? -16.454 -12.330 -15.483 1.00 75.56 625 ASN A CA 1
ATOM 4871 C C . ASN A 1 625 ? -15.175 -12.630 -16.284 1.00 75.56 625 ASN A C 1
ATOM 4873 O O . ASN A 1 625 ? -14.537 -13.655 -16.053 1.00 75.56 625 ASN A O 1
ATOM 4877 N N . ASP A 1 626 ? -14.811 -11.763 -17.233 1.00 78.50 626 ASP A N 1
ATOM 4878 C CA . ASP A 1 626 ? -13.606 -11.889 -18.052 1.00 78.50 626 ASP A CA 1
ATOM 4879 C C . ASP A 1 626 ? -12.649 -10.703 -17.854 1.00 78.50 626 ASP A C 1
ATOM 4881 O O . ASP A 1 626 ? -13.036 -9.616 -17.419 1.00 78.50 626 ASP A O 1
ATOM 4885 N N . GLY A 1 627 ? -11.372 -10.926 -18.175 1.00 82.44 627 GLY A N 1
ATOM 4886 C CA . GLY A 1 627 ? -10.328 -9.902 -18.112 1.00 82.44 627 GLY A CA 1
ATOM 4887 C C . GLY A 1 627 ? -10.311 -8.945 -19.312 1.00 82.44 627 GLY A C 1
ATOM 4888 O O . GLY A 1 627 ? -9.463 -8.055 -19.359 1.00 82.44 627 GLY A O 1
ATOM 4889 N N . GLY A 1 628 ? -11.216 -9.094 -20.289 1.00 85.06 628 GLY A N 1
ATOM 4890 C CA . GLY A 1 628 ? -11.185 -8.334 -21.545 1.00 85.06 628 GLY A CA 1
ATOM 4891 C C . GLY A 1 628 ? -11.477 -6.844 -21.349 1.00 85.06 628 GLY A C 1
ATOM 4892 O O . GLY A 1 628 ? -10.827 -5.987 -21.954 1.00 85.06 628 GLY A O 1
ATOM 4893 N N . GLY A 1 629 ? -12.401 -6.515 -20.439 1.00 88.31 629 GLY A N 1
ATOM 4894 C CA . GLY A 1 629 ? -12.670 -5.125 -20.047 1.00 88.31 629 GLY A CA 1
ATOM 4895 C C . GLY A 1 629 ? -11.455 -4.443 -19.410 1.00 88.31 629 GLY A C 1
ATOM 4896 O O . GLY A 1 629 ? -11.142 -3.301 -19.744 1.00 88.31 629 GLY A O 1
ATOM 4897 N N . ILE A 1 630 ? -10.726 -5.175 -18.563 1.00 93.75 630 ILE A N 1
ATOM 4898 C CA . ILE A 1 630 ? -9.505 -4.684 -17.914 1.00 93.75 630 ILE A CA 1
ATOM 4899 C C . ILE A 1 630 ? -8.400 -4.497 -18.956 1.00 93.75 630 ILE A C 1
ATOM 4901 O O . ILE A 1 630 ? -7.778 -3.440 -18.991 1.00 93.75 630 ILE A O 1
ATOM 4905 N N . MET A 1 631 ? -8.193 -5.464 -19.856 1.00 92.56 631 MET A N 1
ATOM 4906 C CA . MET A 1 631 ? -7.192 -5.343 -20.923 1.00 92.56 631 MET A CA 1
ATOM 4907 C C . MET A 1 631 ? -7.465 -4.143 -21.840 1.00 92.56 631 MET A C 1
ATOM 4909 O O . MET A 1 631 ? -6.546 -3.410 -22.194 1.00 92.56 631 MET A O 1
ATOM 4913 N N . THR A 1 632 ? -8.735 -3.876 -22.154 1.00 92.19 632 THR A N 1
ATOM 4914 C CA . THR A 1 632 ? -9.131 -2.680 -22.916 1.00 92.19 632 THR A CA 1
ATOM 4915 C C . THR A 1 632 ? -8.726 -1.395 -22.184 1.00 92.19 632 THR A C 1
ATOM 4917 O O . THR A 1 632 ? -8.179 -0.475 -22.795 1.00 92.19 632 THR A O 1
ATOM 4920 N N . ALA A 1 633 ? -8.940 -1.328 -20.865 1.00 94.38 633 ALA A N 1
ATOM 4921 C CA . ALA A 1 633 ? -8.506 -0.189 -20.059 1.00 94.38 633 ALA A CA 1
ATOM 4922 C C . ALA A 1 633 ? -6.973 -0.052 -20.032 1.00 94.38 633 ALA A C 1
ATOM 4924 O O . ALA A 1 633 ? -6.458 1.044 -20.248 1.00 94.38 633 ALA A O 1
ATOM 4925 N N . VAL A 1 634 ? -6.242 -1.157 -19.857 1.00 96.00 634 VAL A N 1
ATOM 4926 C CA . VAL A 1 634 ? -4.768 -1.197 -19.885 1.00 96.00 634 VAL A CA 1
ATOM 4927 C C . VAL A 1 634 ? -4.218 -0.697 -21.223 1.00 96.00 634 VAL A C 1
ATOM 4929 O O . VAL A 1 634 ? -3.331 0.158 -21.245 1.00 96.00 634 VAL A O 1
ATOM 4932 N N . ASN A 1 635 ? -4.769 -1.165 -22.344 1.00 94.69 635 ASN A N 1
ATOM 4933 C CA . ASN A 1 635 ? -4.376 -0.721 -23.681 1.00 94.69 635 ASN A CA 1
ATOM 4934 C C . ASN A 1 635 ? -4.640 0.773 -23.896 1.00 94.69 635 ASN A C 1
ATOM 4936 O O . ASN A 1 635 ? -3.793 1.472 -24.455 1.00 94.69 635 ASN A O 1
ATOM 4940 N N . LYS A 1 636 ? -5.769 1.286 -23.398 1.00 93.62 636 LYS A N 1
ATOM 4941 C CA . LYS A 1 636 ? -6.099 2.713 -23.476 1.00 93.62 636 LYS A CA 1
ATOM 4942 C C . LYS A 1 636 ? -5.158 3.579 -22.635 1.00 93.62 636 LYS A C 1
ATOM 4944 O O . LYS A 1 636 ? -4.716 4.622 -23.110 1.00 93.62 636 LYS A O 1
ATOM 4949 N N . LEU A 1 637 ? -4.873 3.165 -21.401 1.00 95.06 637 LEU A N 1
ATOM 4950 C CA . LEU A 1 637 ? -4.064 3.932 -20.449 1.00 95.06 637 LEU A CA 1
ATOM 4951 C C . LEU A 1 637 ? -2.576 3.919 -20.804 1.00 95.06 637 LEU A C 1
ATOM 4953 O O . LEU A 1 637 ? -1.915 4.957 -20.757 1.00 95.06 637 LEU A O 1
ATOM 4957 N N . TYR A 1 638 ? -2.053 2.746 -21.154 1.00 95.94 638 TYR A N 1
ATOM 4958 C CA . TYR A 1 638 ? -0.612 2.522 -21.242 1.00 95.94 638 TYR A CA 1
ATOM 4959 C C . TYR A 1 638 ? -0.162 2.045 -22.625 1.00 95.94 638 TYR A C 1
ATOM 4961 O O . TYR A 1 638 ? 0.978 2.293 -22.995 1.00 95.94 638 TYR A O 1
ATOM 4969 N N . GLY A 1 639 ? -1.030 1.417 -23.421 1.00 93.12 639 GLY A N 1
ATOM 4970 C CA . GLY A 1 639 ? -0.643 0.796 -24.692 1.00 93.12 639 GLY A CA 1
ATOM 4971 C C . GLY A 1 639 ? -0.333 1.778 -25.824 1.00 93.12 639 GLY A C 1
ATOM 4972 O O . GLY A 1 639 ? 0.538 1.506 -26.640 1.00 93.12 639 GLY A O 1
ATOM 4973 N N . THR A 1 640 ? -0.975 2.944 -25.888 1.00 89.56 640 THR A N 1
ATOM 4974 C CA . THR A 1 640 ? -0.880 3.832 -27.070 1.00 89.56 640 THR A CA 1
ATOM 4975 C C . THR A 1 640 ? 0.469 4.537 -27.244 1.00 89.56 640 THR A C 1
ATOM 4977 O O . THR A 1 640 ? 0.856 4.820 -28.372 1.00 89.56 640 THR A O 1
ATOM 4980 N N . GLN A 1 641 ? 1.195 4.804 -26.153 1.00 90.19 641 GLN A N 1
ATOM 4981 C CA . GLN A 1 641 ? 2.478 5.535 -26.151 1.00 90.19 641 GLN A CA 1
ATOM 4982 C C . GLN A 1 641 ? 3.690 4.623 -25.892 1.00 90.19 641 GLN A C 1
ATOM 4984 O O . GLN A 1 641 ? 4.749 5.064 -25.443 1.00 90.19 641 GLN A O 1
ATOM 4989 N N . THR A 1 642 ? 3.527 3.334 -26.166 1.00 94.62 642 THR A N 1
ATOM 4990 C CA . THR A 1 642 ? 4.582 2.315 -26.080 1.00 94.62 642 THR A CA 1
ATOM 4991 C C . THR A 1 642 ? 5.064 1.934 -27.482 1.00 94.62 642 THR A C 1
ATOM 4993 O O . THR A 1 642 ? 4.353 2.238 -28.446 1.00 94.62 642 THR A O 1
ATOM 4996 N N . PRO A 1 643 ? 6.228 1.271 -27.629 1.00 95.56 643 PRO A N 1
ATOM 4997 C CA . PRO A 1 643 ? 6.761 0.860 -28.930 1.00 95.56 643 PRO A CA 1
ATOM 4998 C C . PRO A 1 643 ? 5.717 0.208 -29.846 1.00 95.56 643 PRO A C 1
ATOM 5000 O O . PRO A 1 643 ? 5.439 0.726 -30.925 1.00 95.56 643 PRO A O 1
ATOM 5003 N N . GLN A 1 644 ? 5.051 -0.846 -29.381 1.00 94.38 644 GLN A N 1
ATOM 5004 C CA . GLN A 1 644 ? 3.991 -1.555 -30.096 1.00 94.38 644 GLN A CA 1
ATOM 5005 C C . GLN A 1 644 ? 2.803 -0.658 -30.478 1.00 94.38 644 GLN A C 1
ATOM 5007 O O . GLN A 1 644 ? 2.318 -0.728 -31.606 1.00 94.38 644 GLN A O 1
ATOM 5012 N N . GLY A 1 645 ? 2.335 0.213 -29.578 1.00 93.31 645 GLY A N 1
ATOM 5013 C CA . GLY A 1 645 ? 1.201 1.097 -29.855 1.00 93.31 645 GLY A CA 1
ATOM 5014 C C . GLY A 1 645 ? 1.529 2.134 -30.922 1.00 93.31 645 GLY A C 1
ATOM 5015 O O . GLY A 1 645 ? 0.787 2.288 -31.897 1.00 93.31 645 GLY A O 1
ATOM 5016 N N . SER A 1 646 ? 2.679 2.796 -30.780 1.00 94.06 646 SER A N 1
ATOM 5017 C CA . SER A 1 646 ? 3.138 3.790 -31.746 1.00 94.06 646 SER A CA 1
ATOM 5018 C C . SER A 1 646 ? 3.462 3.161 -33.104 1.00 94.06 646 SER A C 1
ATOM 5020 O O . SER A 1 646 ? 3.113 3.742 -34.131 1.00 94.06 646 SER A O 1
ATOM 5022 N N . LEU A 1 647 ? 4.075 1.970 -33.140 1.00 94.94 647 LEU A N 1
ATOM 5023 C CA . LEU A 1 647 ? 4.379 1.243 -34.380 1.00 94.94 647 LEU A CA 1
ATOM 5024 C C . LEU A 1 647 ? 3.110 0.779 -35.107 1.00 94.94 647 LEU A C 1
ATOM 5026 O O . LEU A 1 647 ? 3.018 0.946 -36.326 1.00 94.94 647 LEU A O 1
ATOM 5030 N N . LYS A 1 648 ? 2.108 0.273 -34.376 1.00 92.75 648 LYS A N 1
ATOM 5031 C CA . LYS A 1 648 ? 0.799 -0.081 -34.947 1.00 92.75 648 LYS A CA 1
ATOM 5032 C C . LYS A 1 648 ? 0.126 1.137 -35.579 1.00 92.75 648 LYS A C 1
ATOM 5034 O O . LYS A 1 648 ? -0.286 1.093 -36.737 1.00 92.75 648 LYS A O 1
ATOM 5039 N N . ALA A 1 649 ? 0.068 2.256 -34.858 1.00 91.88 649 ALA A N 1
ATOM 5040 C CA . ALA A 1 649 ? -0.509 3.493 -35.379 1.00 91.88 649 ALA A CA 1
ATOM 5041 C C . ALA A 1 649 ? 0.280 4.050 -36.585 1.00 91.88 649 ALA A C 1
ATOM 5043 O O . ALA A 1 649 ? -0.322 4.532 -37.548 1.00 91.88 649 ALA A O 1
ATOM 5044 N N . ALA A 1 650 ? 1.612 3.932 -36.579 1.00 91.56 650 ALA A N 1
ATOM 5045 C CA . ALA A 1 650 ? 2.479 4.361 -37.676 1.00 91.56 650 ALA A CA 1
ATOM 5046 C C . ALA A 1 650 ? 2.242 3.575 -38.983 1.00 91.56 650 ALA A C 1
ATOM 5048 O O . ALA A 1 650 ? 2.383 4.127 -40.079 1.00 91.56 650 ALA A O 1
ATOM 5049 N N . GLY A 1 651 ? 1.827 2.306 -38.891 1.00 86.56 651 GLY A N 1
ATOM 5050 C CA . GLY A 1 651 ? 1.422 1.500 -40.048 1.00 86.56 651 GLY A CA 1
ATOM 5051 C C . GLY A 1 651 ? 0.217 2.087 -40.797 1.00 86.56 651 GLY A C 1
ATOM 5052 O O . GLY A 1 651 ? 0.134 1.996 -42.019 1.00 86.56 651 GLY A O 1
ATOM 5053 N N . HIS A 1 652 ? -0.686 2.779 -40.095 1.00 80.38 652 HIS A N 1
ATOM 5054 C CA . HIS A 1 652 ? -1.850 3.430 -40.706 1.00 80.38 652 HIS A CA 1
ATOM 5055 C C . HIS A 1 652 ? -1.549 4.833 -41.263 1.00 80.38 652 HIS A C 1
ATOM 5057 O O . HIS A 1 652 ? -2.206 5.278 -42.211 1.00 80.38 652 HIS A O 1
ATOM 5063 N N . THR A 1 653 ? -0.568 5.554 -40.706 1.00 69.44 653 THR A N 1
ATOM 5064 C CA . THR A 1 653 ? -0.197 6.911 -41.159 1.00 69.44 653 THR A CA 1
ATOM 5065 C C . THR A 1 653 ? 0.638 6.891 -42.440 1.00 69.44 653 THR A C 1
ATOM 5067 O O . THR A 1 653 ? 0.467 7.761 -43.302 1.00 69.44 653 THR A O 1
ATOM 5070 N N . SER A 1 654 ? 1.482 5.872 -42.614 1.00 59.53 654 SER A N 1
ATOM 5071 C CA . SER A 1 654 ? 2.341 5.673 -43.790 1.00 59.53 654 SER A CA 1
ATOM 5072 C C . SER A 1 654 ? 1.551 5.495 -45.100 1.00 59.53 654 SER A C 1
ATOM 5074 O O . SER A 1 654 ? 2.014 5.919 -46.162 1.00 59.53 654 SER A O 1
ATOM 5076 N N . GLY A 1 655 ? 0.314 4.986 -45.031 1.00 53.72 655 GLY A N 1
ATOM 5077 C CA . GLY A 1 655 ? -0.606 4.884 -46.169 1.00 53.72 655 GLY A CA 1
ATOM 5078 C C . GLY A 1 655 ? -1.269 6.204 -46.600 1.00 53.72 655 GLY A C 1
ATOM 5079 O O . GLY A 1 655 ? -1.803 6.278 -47.706 1.00 53.72 655 GLY A O 1
ATOM 5080 N N . ARG A 1 656 ? -1.245 7.262 -45.769 1.00 54.06 656 ARG A N 1
ATOM 5081 C CA . ARG A 1 656 ? -2.081 8.468 -45.964 1.00 54.06 656 ARG A CA 1
ATOM 5082 C C . ARG A 1 656 ? -1.362 9.721 -46.479 1.00 54.06 656 ARG A C 1
ATOM 5084 O O . ARG A 1 656 ? -2.055 10.634 -46.921 1.00 54.06 656 ARG A O 1
ATOM 5091 N N . LYS A 1 657 ? -0.022 9.810 -46.490 1.00 51.03 657 LYS A N 1
ATOM 5092 C CA . LYS A 1 657 ? 0.707 10.979 -47.048 1.00 51.03 657 LYS A CA 1
ATOM 5093 C C . LYS A 1 657 ? 2.088 10.621 -47.616 1.00 51.03 657 LYS A C 1
ATOM 5095 O O . LYS A 1 657 ? 3.055 10.485 -46.878 1.00 51.03 657 LYS A O 1
ATOM 5100 N N . ARG A 1 658 ? 2.207 10.598 -48.949 1.00 47.22 658 ARG A N 1
ATOM 5101 C CA . ARG A 1 658 ? 3.481 10.451 -49.691 1.00 47.22 658 ARG A CA 1
ATOM 5102 C C . ARG A 1 658 ? 4.283 11.761 -49.854 1.00 47.22 658 ARG A C 1
ATOM 5104 O O . ARG A 1 658 ? 5.324 11.750 -50.498 1.00 47.22 658 ARG A O 1
ATOM 5111 N N . THR A 1 659 ? 3.818 12.881 -49.292 1.00 45.69 659 THR A N 1
ATOM 5112 C CA . THR A 1 659 ? 4.331 14.240 -49.587 1.00 45.69 659 THR A CA 1
ATOM 5113 C C . THR A 1 659 ? 4.885 15.025 -48.392 1.00 45.69 659 THR A C 1
ATOM 5115 O O . THR A 1 659 ? 5.246 16.188 -48.555 1.00 45.69 659 THR A O 1
ATOM 5118 N N . MET A 1 660 ? 5.017 14.428 -47.203 1.00 49.50 660 MET A N 1
ATOM 5119 C CA . MET A 1 660 ? 5.731 15.081 -46.096 1.00 49.50 660 MET A CA 1
ATOM 5120 C C . MET A 1 660 ? 7.240 14.878 -46.285 1.00 49.50 660 MET A C 1
ATOM 5122 O O . MET A 1 660 ? 7.752 13.767 -46.159 1.00 49.50 660 MET A O 1
ATOM 5126 N N . GLN A 1 661 ? 7.953 15.948 -46.646 1.00 50.62 661 GLN A N 1
ATOM 5127 C CA . GLN A 1 661 ? 9.416 15.957 -46.700 1.00 50.62 661 GLN A CA 1
ATOM 5128 C C . GLN A 1 661 ? 10.004 15.558 -45.337 1.00 50.62 661 GLN A C 1
ATOM 5130 O O . GLN A 1 661 ? 9.541 16.028 -44.303 1.00 50.62 661 GLN A O 1
ATOM 5135 N N . LYS A 1 662 ? 11.096 14.780 -45.346 1.00 51.72 662 LYS A N 1
ATOM 5136 C CA . LYS A 1 662 ? 11.914 14.390 -44.174 1.00 51.72 662 LYS A CA 1
ATOM 5137 C C . LYS A 1 662 ? 12.464 15.566 -43.331 1.00 51.72 662 LYS A C 1
ATOM 5139 O O . LYS A 1 662 ? 13.185 15.338 -42.367 1.00 51.72 662 LYS A O 1
ATOM 5144 N N . LYS A 1 663 ? 12.180 16.826 -43.683 1.00 41.97 663 LYS A N 1
ATOM 5145 C CA . LYS A 1 663 ? 12.658 18.010 -42.960 1.00 41.97 663 LYS A CA 1
ATOM 5146 C C . LYS A 1 663 ? 11.715 18.337 -41.800 1.00 41.97 663 LYS A C 1
ATOM 5148 O O . LYS A 1 663 ? 10.633 18.866 -42.025 1.00 41.97 663 LYS A O 1
ATOM 5153 N N . GLY A 1 664 ? 12.164 18.072 -40.573 1.00 53.75 664 GLY A N 1
ATOM 5154 C CA . GLY A 1 664 ? 11.535 18.584 -39.348 1.00 53.75 664 GLY A CA 1
ATOM 5155 C C . GLY A 1 664 ? 10.849 17.554 -38.446 1.00 53.75 664 GLY A C 1
ATOM 5156 O O . GLY A 1 664 ? 10.260 17.957 -37.449 1.00 53.75 664 GLY A O 1
ATOM 5157 N N . LEU A 1 665 ? 10.932 16.253 -38.749 1.00 62.12 665 LEU A N 1
ATOM 5158 C CA . LEU A 1 665 ? 10.565 15.199 -37.794 1.00 62.12 665 LEU A CA 1
ATOM 5159 C C . LEU A 1 665 ? 11.633 15.196 -36.691 1.00 62.12 665 LEU A C 1
ATOM 5161 O O . LEU A 1 665 ? 12.800 14.958 -36.987 1.00 62.12 665 LEU A O 1
ATOM 5165 N N . LYS A 1 666 ? 11.259 15.542 -35.457 1.00 63.00 666 LYS A N 1
ATOM 5166 C CA . LYS A 1 666 ? 12.169 15.524 -34.304 1.00 63.00 666 LYS A CA 1
ATOM 5167 C C . LYS A 1 666 ? 11.876 14.302 -33.441 1.00 63.00 666 LYS A C 1
ATOM 5169 O O . LYS A 1 666 ? 10.705 14.030 -33.167 1.00 63.00 666 LYS A O 1
ATOM 5174 N N . SER A 1 667 ? 12.925 13.604 -33.016 1.00 74.44 667 SER A N 1
ATOM 5175 C CA . SER A 1 667 ? 12.846 12.660 -31.905 1.00 74.44 667 SER A CA 1
ATOM 5176 C C . SER A 1 667 ? 12.439 13.377 -30.612 1.00 74.44 667 SER A C 1
ATOM 5178 O O . SER A 1 667 ? 12.550 14.602 -30.481 1.00 74.44 667 SER A O 1
ATOM 5180 N N . GLY A 1 668 ? 11.877 12.607 -29.683 1.00 81.25 668 GLY A N 1
ATOM 5181 C CA . GLY A 1 668 ? 11.570 13.056 -28.331 1.00 81.25 668 GLY A CA 1
ATOM 5182 C C . GLY A 1 668 ? 12.699 12.707 -27.361 1.00 81.25 668 GLY A C 1
ATOM 5183 O O . GLY A 1 668 ? 13.817 12.390 -27.758 1.00 81.25 668 GLY A O 1
ATOM 5184 N N . LYS A 1 669 ? 12.390 12.727 -26.062 1.00 87.56 669 LYS A N 1
ATOM 5185 C CA . LYS A 1 669 ? 13.292 12.178 -25.041 1.00 87.56 669 LYS A CA 1
ATOM 5186 C C . LYS A 1 669 ? 13.444 10.666 -25.221 1.00 87.56 669 LYS A C 1
ATOM 5188 O O . LYS A 1 669 ? 12.467 9.991 -25.539 1.00 87.56 669 LYS A O 1
ATOM 5193 N N . LEU A 1 670 ? 14.638 10.125 -24.960 1.00 91.69 670 LEU A N 1
ATOM 5194 C CA . LEU A 1 670 ? 14.949 8.705 -25.193 1.00 91.69 670 LEU A CA 1
ATOM 5195 C C . LEU A 1 670 ? 14.064 7.735 -24.399 1.00 91.69 670 LEU A C 1
ATOM 5197 O O . LEU A 1 670 ? 13.725 6.657 -24.878 1.00 91.69 670 LEU A O 1
ATOM 5201 N N . ASN A 1 671 ? 13.644 8.134 -23.205 1.00 87.94 671 ASN A N 1
ATOM 5202 C CA . ASN A 1 671 ? 12.714 7.385 -22.358 1.00 87.94 671 ASN A CA 1
ATOM 5203 C C . ASN A 1 671 ? 11.271 7.308 -22.903 1.00 87.94 671 ASN A C 1
ATOM 5205 O O . ASN A 1 671 ? 10.458 6.574 -22.348 1.00 87.94 671 ASN A O 1
ATOM 5209 N N . THR A 1 672 ? 10.918 8.058 -23.952 1.00 92.31 672 THR A N 1
ATOM 5210 C CA . THR A 1 672 ? 9.551 8.166 -24.477 1.00 92.31 672 THR A CA 1
ATOM 5211 C C . THR A 1 672 ? 9.510 7.691 -25.922 1.00 92.31 672 THR A C 1
ATOM 5213 O O . THR A 1 672 ? 10.326 8.100 -26.744 1.00 92.31 672 THR A O 1
ATOM 5216 N N . THR A 1 673 ? 8.548 6.833 -26.258 1.00 94.75 673 THR A N 1
ATOM 5217 C CA . THR A 1 673 ? 8.387 6.335 -27.631 1.00 94.75 673 THR A CA 1
ATOM 5218 C C . THR A 1 673 ? 8.102 7.496 -28.591 1.00 94.75 673 THR A C 1
ATOM 5220 O O . THR A 1 673 ? 7.245 8.328 -28.275 1.00 94.75 673 THR A O 1
ATOM 5223 N N . PRO A 1 674 ? 8.742 7.562 -29.775 1.00 95.12 674 PRO A N 1
ATOM 5224 C CA . PRO A 1 674 ? 8.389 8.567 -30.771 1.00 95.12 674 PRO A CA 1
ATOM 5225 C C . PRO A 1 674 ? 6.916 8.469 -31.193 1.00 95.12 674 PRO A C 1
ATOM 5227 O O . PRO A 1 674 ? 6.290 7.405 -31.113 1.00 95.12 674 PRO A O 1
ATOM 5230 N N . SER A 1 675 ? 6.361 9.586 -31.671 1.00 92.94 675 SER A N 1
ATOM 5231 C CA . SER A 1 675 ? 4.969 9.621 -32.124 1.00 92.94 675 SER A CA 1
ATOM 5232 C C . SER A 1 675 ? 4.757 8.753 -33.378 1.00 92.94 675 SER A C 1
ATOM 5234 O O . SER A 1 675 ? 5.700 8.534 -34.150 1.00 92.94 675 SER A O 1
ATOM 5236 N N . PRO A 1 676 ? 3.522 8.289 -33.643 1.00 92.12 676 PRO A N 1
ATOM 5237 C CA . PRO A 1 676 ? 3.205 7.544 -34.862 1.00 92.12 676 PRO A CA 1
ATOM 5238 C C . PRO A 1 676 ? 3.588 8.276 -36.159 1.00 92.12 676 PRO A C 1
ATOM 5240 O O . PRO A 1 676 ? 3.982 7.651 -37.142 1.00 92.12 676 PRO A O 1
ATOM 5243 N N . GLU A 1 677 ? 3.498 9.606 -36.181 1.00 89.75 677 GLU A N 1
ATOM 5244 C CA . GLU A 1 677 ? 3.889 10.440 -37.322 1.00 89.75 677 GLU A CA 1
ATOM 5245 C C . GLU A 1 677 ? 5.407 10.448 -37.522 1.00 89.75 677 GLU A C 1
ATOM 5247 O O . GLU A 1 677 ? 5.869 10.381 -38.661 1.00 89.75 677 GLU A O 1
ATOM 5252 N N . ALA A 1 678 ? 6.172 10.492 -36.425 1.00 91.06 678 ALA A N 1
ATOM 5253 C CA . ALA A 1 678 ? 7.628 10.400 -36.450 1.00 91.06 678 ALA A CA 1
ATOM 5254 C C . ALA A 1 678 ? 8.105 9.031 -36.964 1.00 91.06 678 ALA A C 1
ATOM 5256 O O . ALA A 1 678 ? 9.065 8.961 -37.730 1.00 91.06 678 ALA A O 1
ATOM 5257 N N . LEU A 1 679 ? 7.403 7.954 -36.595 1.00 92.44 679 LEU A N 1
ATOM 5258 C CA . LEU A 1 679 ? 7.738 6.578 -36.979 1.00 92.44 679 LEU A CA 1
ATOM 5259 C C . LEU A 1 679 ? 7.229 6.163 -38.360 1.00 92.44 679 LEU A C 1
ATOM 5261 O O . LEU A 1 679 ? 7.807 5.257 -38.960 1.00 92.44 679 LEU A O 1
ATOM 5265 N N . GLY A 1 680 ? 6.187 6.808 -38.887 1.00 91.44 680 GLY A N 1
ATOM 5266 C CA . GLY A 1 680 ? 5.555 6.456 -40.166 1.00 91.44 680 GLY A CA 1
ATOM 5267 C C . GLY A 1 680 ? 6.535 6.195 -41.324 1.00 91.44 680 GLY A C 1
ATOM 5268 O O . GLY A 1 680 ? 6.399 5.173 -42.001 1.00 91.44 680 GLY A O 1
ATOM 5269 N N . PRO A 1 681 ? 7.562 7.042 -41.554 1.00 90.19 681 PRO A N 1
ATOM 5270 C CA . PRO A 1 681 ? 8.560 6.813 -42.606 1.00 90.19 681 PRO A CA 1
ATOM 5271 C C . PRO A 1 681 ? 9.436 5.564 -42.413 1.00 90.19 681 PRO A C 1
ATOM 5273 O O . PRO A 1 681 ? 9.996 5.053 -43.388 1.00 90.19 681 PRO A O 1
ATOM 5276 N N . PHE A 1 682 ? 9.578 5.089 -41.175 1.00 91.88 682 PHE A N 1
ATOM 5277 C CA . PHE A 1 682 ? 10.496 4.018 -40.783 1.00 91.88 682 PHE A CA 1
ATOM 5278 C C . PHE A 1 682 ? 9.788 2.688 -40.506 1.00 91.88 682 PHE A C 1
ATOM 5280 O O . PHE A 1 682 ? 10.431 1.649 -40.618 1.00 91.88 682 PHE A O 1
ATOM 5287 N N . GLN A 1 683 ? 8.480 2.703 -40.215 1.00 92.88 683 GLN A N 1
ATOM 5288 C CA . GLN A 1 683 ? 7.706 1.544 -39.743 1.00 92.88 683 GLN A CA 1
ATOM 5289 C C . GLN A 1 683 ? 7.935 0.273 -40.573 1.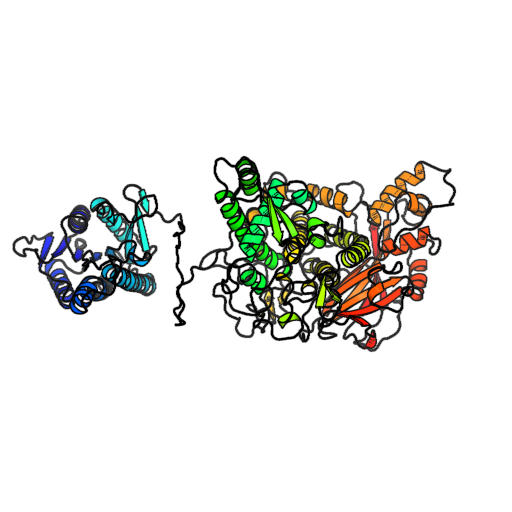00 92.88 683 GLN A C 1
ATOM 5291 O O . GLN A 1 683 ? 8.211 -0.776 -40.002 1.00 92.88 683 GLN A O 1
ATOM 5296 N N . LYS A 1 684 ? 7.929 0.378 -41.907 1.00 91.44 684 LYS A N 1
ATOM 5297 C CA . LYS A 1 684 ? 8.107 -0.770 -42.815 1.00 91.44 684 LYS A CA 1
ATOM 5298 C C . LYS A 1 684 ? 9.481 -1.449 -42.765 1.00 91.44 684 LYS A C 1
ATOM 5300 O O . LYS A 1 684 ? 9.645 -2.520 -43.332 1.00 91.44 684 LYS A O 1
ATOM 5305 N N . HIS A 1 685 ? 10.481 -0.792 -42.177 1.00 90.38 685 HIS A N 1
ATOM 5306 C CA . HIS A 1 685 ? 11.818 -1.357 -41.955 1.00 90.38 685 HIS A CA 1
ATOM 5307 C C . HIS A 1 685 ? 11.977 -1.903 -40.530 1.00 90.38 685 HIS A C 1
ATOM 5309 O O . HIS A 1 685 ? 12.999 -2.504 -40.220 1.00 90.38 685 HIS A O 1
ATOM 5315 N N . ILE A 1 686 ? 11.006 -1.638 -39.653 1.00 95.25 686 ILE A N 1
ATOM 5316 C CA . ILE A 1 686 ? 11.024 -2.022 -38.239 1.00 95.25 686 ILE A CA 1
ATOM 5317 C C . ILE A 1 686 ? 10.106 -3.222 -37.997 1.00 95.25 686 ILE A C 1
ATOM 5319 O O . ILE A 1 686 ? 10.473 -4.115 -37.240 1.00 95.25 686 ILE A O 1
ATOM 5323 N N . VAL A 1 687 ? 8.927 -3.220 -38.626 1.00 96.00 687 VAL A N 1
ATOM 5324 C CA . VAL A 1 687 ? 7.884 -4.238 -38.471 1.00 96.00 687 VAL A CA 1
ATOM 5325 C C . VAL A 1 687 ? 7.808 -5.081 -39.740 1.00 96.00 687 VAL A C 1
ATOM 5327 O O . VAL A 1 687 ? 7.704 -4.532 -40.842 1.00 96.00 687 VAL A O 1
ATOM 5330 N N . ASP A 1 688 ? 7.819 -6.401 -39.590 1.00 94.44 688 ASP A N 1
ATOM 5331 C CA . ASP A 1 688 ? 7.537 -7.333 -40.678 1.00 94.44 688 ASP A CA 1
ATOM 5332 C C . ASP A 1 688 ? 6.085 -7.163 -41.148 1.00 94.44 688 ASP A C 1
ATOM 5334 O O . ASP A 1 688 ? 5.146 -7.242 -40.364 1.00 94.44 688 ASP A O 1
ATOM 5338 N N . GLN A 1 689 ? 5.894 -6.901 -42.439 1.00 90.69 689 GLN A N 1
ATOM 5339 C CA . GLN A 1 689 ? 4.585 -6.545 -43.000 1.00 90.69 689 GLN A CA 1
ATOM 5340 C C . GLN A 1 689 ? 3.671 -7.754 -43.262 1.00 90.69 689 GLN A C 1
ATOM 5342 O O . GLN A 1 689 ? 2.538 -7.578 -43.707 1.00 90.69 689 GLN A O 1
ATOM 5347 N N . VAL A 1 690 ? 4.171 -8.975 -43.066 1.00 90.75 690 VAL A N 1
ATOM 5348 C CA . VAL A 1 690 ? 3.421 -10.227 -43.211 1.00 90.75 690 VAL A CA 1
ATOM 5349 C C . VAL A 1 690 ? 3.014 -10.757 -41.843 1.00 90.75 690 VAL A C 1
ATOM 5351 O O . VAL A 1 690 ? 1.891 -11.234 -41.685 1.00 90.75 690 VAL A O 1
ATOM 5354 N N . THR A 1 691 ? 3.920 -10.696 -40.869 1.00 93.56 691 THR A N 1
ATOM 5355 C CA . THR A 1 691 ? 3.709 -11.269 -39.534 1.00 93.56 691 THR A CA 1
ATOM 5356 C C . THR A 1 691 ? 3.335 -10.238 -38.472 1.00 93.56 691 THR A C 1
ATOM 5358 O O . THR A 1 691 ? 2.908 -10.639 -37.395 1.00 93.56 691 THR A O 1
ATOM 5361 N N . ASP A 1 692 ? 3.472 -8.937 -38.754 1.00 95.06 692 ASP A N 1
ATOM 5362 C CA . ASP A 1 692 ? 3.320 -7.836 -37.792 1.00 95.06 692 ASP A CA 1
ATOM 5363 C C . ASP A 1 692 ? 4.285 -7.934 -36.592 1.00 95.06 692 ASP A C 1
ATOM 5365 O O . ASP A 1 692 ? 3.985 -7.470 -35.488 1.00 95.06 692 ASP A O 1
ATOM 5369 N N . ILE A 1 693 ? 5.461 -8.535 -36.798 1.00 96.38 693 ILE A N 1
ATOM 5370 C CA . ILE A 1 693 ? 6.480 -8.751 -35.761 1.00 96.38 693 ILE A CA 1
ATOM 5371 C C . ILE A 1 693 ? 7.547 -7.651 -35.791 1.00 96.38 693 ILE A C 1
ATOM 5373 O O . ILE A 1 693 ? 7.987 -7.220 -36.857 1.00 96.38 693 ILE A O 1
ATOM 5377 N N . TYR A 1 694 ? 8.015 -7.229 -34.615 1.00 96.75 694 TYR A N 1
ATOM 5378 C CA . TYR A 1 694 ? 9.217 -6.405 -34.442 1.00 96.75 694 TYR A CA 1
ATOM 5379 C C . TYR A 1 694 ? 10.073 -6.899 -33.260 1.00 96.75 694 TYR A C 1
ATOM 5381 O O . TYR A 1 694 ? 9.616 -7.702 -32.449 1.00 96.75 694 TYR A O 1
ATOM 5389 N N . ASN A 1 695 ? 11.317 -6.418 -33.149 1.00 96.88 695 ASN A N 1
ATOM 5390 C CA . ASN A 1 695 ? 12.223 -6.775 -32.049 1.00 96.88 695 ASN A CA 1
ATOM 5391 C C . ASN A 1 695 ? 12.147 -5.765 -30.894 1.00 96.88 695 ASN A C 1
ATOM 5393 O O . ASN A 1 695 ? 12.510 -4.598 -31.056 1.00 96.88 695 ASN A O 1
ATOM 5397 N N . GLU A 1 696 ? 11.748 -6.230 -29.715 1.00 95.81 696 GLU A N 1
ATOM 5398 C CA . GLU A 1 696 ? 11.815 -5.492 -28.453 1.00 95.81 696 GLU A CA 1
ATOM 5399 C C . GLU A 1 696 ? 13.199 -5.680 -27.810 1.00 95.81 696 GLU A C 1
ATOM 5401 O O . GLU A 1 696 ? 13.789 -6.757 -27.905 1.00 95.81 696 GLU A O 1
ATOM 5406 N N . TRP A 1 697 ? 13.724 -4.654 -27.137 1.00 96.69 697 TRP A N 1
ATOM 5407 C CA . TRP A 1 697 ? 15.051 -4.648 -26.512 1.00 96.69 697 TRP A CA 1
ATOM 5408 C C . TRP A 1 697 ? 14.987 -4.216 -25.051 1.00 96.69 697 TRP A C 1
ATOM 5410 O O . TRP A 1 697 ? 14.251 -3.300 -24.683 1.00 96.69 697 TRP A O 1
ATOM 5420 N N . THR A 1 698 ? 15.769 -4.857 -24.186 1.00 94.94 698 THR A N 1
ATOM 5421 C CA . THR A 1 698 ? 15.752 -4.596 -22.739 1.00 94.94 698 THR A CA 1
ATOM 5422 C C . THR A 1 698 ? 17.136 -4.762 -22.119 1.00 94.94 698 THR A C 1
ATOM 5424 O O . THR A 1 698 ? 17.849 -5.710 -22.445 1.00 94.94 698 THR A O 1
ATOM 5427 N N . VAL A 1 699 ? 17.475 -3.872 -21.181 1.00 93.88 699 VAL A N 1
ATOM 5428 C CA . VAL A 1 699 ? 18.528 -4.093 -20.182 1.00 93.88 699 VAL A CA 1
ATOM 5429 C C . VAL A 1 699 ? 17.918 -4.803 -18.984 1.00 93.88 699 VAL A C 1
ATOM 5431 O O . VAL A 1 699 ? 17.052 -4.253 -18.314 1.00 93.88 699 VAL A O 1
ATOM 5434 N N . ASN A 1 700 ? 18.382 -6.005 -18.705 1.00 93.56 700 ASN A N 1
ATOM 5435 C CA . ASN A 1 700 ? 18.071 -6.764 -17.510 1.00 93.56 700 ASN A CA 1
ATOM 5436 C C . ASN A 1 700 ? 19.162 -6.543 -16.462 1.00 93.56 700 ASN A C 1
ATOM 5438 O O . ASN A 1 700 ? 20.345 -6.458 -16.792 1.00 93.56 700 ASN A O 1
ATOM 5442 N N . ILE A 1 701 ? 18.759 -6.449 -15.201 1.00 92.81 701 ILE A N 1
ATOM 5443 C CA . ILE A 1 701 ? 19.634 -6.104 -14.085 1.00 92.81 701 ILE A CA 1
ATOM 5444 C C . ILE A 1 701 ? 19.433 -7.145 -12.989 1.00 92.81 701 ILE A C 1
ATOM 5446 O O . ILE A 1 701 ? 18.298 -7.431 -12.610 1.00 92.81 701 ILE A O 1
ATOM 5450 N N . LYS A 1 702 ? 20.530 -7.688 -12.463 1.00 92.56 702 LYS A N 1
ATOM 5451 C CA . LYS A 1 702 ? 20.574 -8.423 -11.196 1.00 92.56 702 LYS A CA 1
ATOM 5452 C C . LYS A 1 702 ? 21.643 -7.800 -10.316 1.00 92.56 702 LYS A C 1
ATOM 5454 O O . LYS A 1 702 ? 22.688 -7.397 -10.815 1.00 92.56 702 LYS A O 1
ATOM 5459 N N . VAL A 1 703 ? 21.385 -7.689 -9.022 1.00 92.62 703 VAL A N 1
ATOM 5460 C CA . VAL A 1 703 ? 22.356 -7.118 -8.084 1.00 92.62 703 VAL A CA 1
ATOM 5461 C C . VAL A 1 703 ? 22.097 -7.617 -6.673 1.00 92.62 703 VAL A C 1
ATOM 5463 O O . VAL A 1 703 ? 20.963 -7.948 -6.317 1.00 92.62 703 VAL A O 1
ATOM 5466 N N . ASN A 1 704 ? 23.138 -7.665 -5.846 1.00 92.50 704 ASN A N 1
ATOM 5467 C CA . ASN A 1 704 ? 22.958 -7.901 -4.424 1.00 92.50 704 ASN A CA 1
ATOM 5468 C C . ASN A 1 704 ? 22.238 -6.708 -3.781 1.00 92.50 704 ASN A C 1
ATOM 5470 O O . ASN A 1 704 ? 22.718 -5.576 -3.824 1.00 92.50 704 ASN A O 1
ATOM 5474 N N . ARG A 1 705 ? 21.106 -6.960 -3.124 1.00 93.44 705 ARG A N 1
ATOM 5475 C CA . ARG A 1 705 ? 20.330 -5.940 -2.404 1.00 93.44 705 ARG A CA 1
ATOM 5476 C C . ARG A 1 705 ? 21.157 -5.173 -1.367 1.00 93.44 705 ARG A C 1
ATOM 5478 O O . ARG A 1 705 ? 20.906 -3.997 -1.127 1.00 93.44 705 ARG A O 1
ATOM 5485 N N . ALA A 1 706 ? 22.139 -5.828 -0.749 1.00 92.69 706 ALA A N 1
ATOM 5486 C CA . ALA A 1 706 ? 23.017 -5.228 0.251 1.00 92.69 706 ALA A CA 1
ATOM 5487 C C . ALA A 1 706 ? 24.353 -4.737 -0.331 1.00 92.69 706 ALA A C 1
ATOM 5489 O O . ALA A 1 706 ? 25.232 -4.378 0.449 1.00 92.69 706 ALA A O 1
ATOM 5490 N N . ALA A 1 707 ? 24.509 -4.687 -1.664 1.00 91.81 707 ALA A N 1
ATOM 5491 C CA . ALA A 1 707 ? 25.785 -4.415 -2.336 1.00 91.81 707 ALA A CA 1
ATOM 5492 C C . ALA A 1 707 ? 26.529 -3.192 -1.791 1.00 91.81 707 ALA A C 1
ATOM 5494 O O . ALA A 1 707 ? 27.749 -3.217 -1.675 1.00 91.81 707 ALA A O 1
ATOM 5495 N N . LEU A 1 708 ? 25.794 -2.130 -1.448 1.00 91.38 708 LEU A N 1
ATOM 5496 C CA . LEU A 1 708 ? 26.364 -0.881 -0.942 1.00 91.38 708 LEU A CA 1
ATOM 5497 C C . LEU A 1 708 ? 25.985 -0.583 0.514 1.00 91.38 708 LEU A C 1
ATOM 5499 O O . LEU A 1 708 ? 26.412 0.430 1.059 1.00 91.38 708 LEU A O 1
ATOM 5503 N N . GLY A 1 709 ? 25.182 -1.444 1.148 1.00 89.25 709 GLY A N 1
ATOM 5504 C CA . GLY A 1 709 ? 24.658 -1.220 2.498 1.00 89.25 709 GLY A CA 1
ATOM 5505 C C . GLY A 1 709 ? 23.763 0.020 2.641 1.00 89.25 709 GLY A C 1
ATOM 5506 O O . GLY A 1 709 ? 23.517 0.459 3.757 1.00 89.25 709 GLY A O 1
ATOM 5507 N N . GLU A 1 710 ? 23.288 0.602 1.544 1.00 88.69 710 GLU A N 1
ATOM 5508 C CA . GLU A 1 710 ? 22.416 1.781 1.486 1.00 88.69 710 GLU A CA 1
ATOM 5509 C C . GLU A 1 710 ? 21.551 1.713 0.219 1.00 88.69 710 GLU A C 1
ATOM 5511 O O . GLU A 1 710 ? 21.805 0.868 -0.639 1.00 88.69 710 GLU A O 1
ATOM 5516 N N . SER A 1 711 ? 20.534 2.571 0.088 1.00 92.00 711 SER A N 1
ATOM 5517 C CA . SER A 1 711 ? 19.752 2.671 -1.153 1.00 92.00 711 SER A CA 1
ATOM 5518 C C . SER A 1 711 ? 20.614 3.197 -2.299 1.00 92.00 711 SER A C 1
ATOM 5520 O O . SER A 1 711 ? 21.414 4.120 -2.131 1.00 92.00 711 SER A O 1
ATOM 5522 N N . PHE A 1 712 ? 20.427 2.644 -3.493 1.00 93.44 712 PHE A N 1
ATOM 5523 C CA . PHE A 1 712 ? 21.125 3.096 -4.694 1.00 93.44 712 PHE A CA 1
ATOM 5524 C C . PHE A 1 712 ? 20.278 2.894 -5.944 1.00 93.44 712 PHE A C 1
ATOM 5526 O O . PHE A 1 712 ? 19.299 2.158 -5.939 1.00 93.44 712 PHE A O 1
ATOM 5533 N N . SER A 1 713 ? 20.654 3.556 -7.032 1.00 93.94 713 SER A N 1
ATOM 5534 C CA . SER A 1 713 ? 20.020 3.400 -8.337 1.00 93.94 713 SER A CA 1
ATOM 5535 C C . SER A 1 713 ? 21.045 3.052 -9.402 1.00 93.94 713 SER A C 1
ATOM 5537 O O . SER A 1 713 ? 22.172 3.552 -9.400 1.00 93.94 713 SER A O 1
ATOM 5539 N N . ILE A 1 714 ? 20.630 2.182 -10.313 1.00 94.50 714 ILE A N 1
ATOM 5540 C CA . ILE A 1 714 ? 21.356 1.798 -11.513 1.00 94.50 714 ILE A CA 1
ATOM 5541 C C . ILE A 1 714 ? 20.680 2.527 -12.670 1.00 94.50 714 ILE A C 1
ATOM 5543 O O . ILE A 1 714 ? 19.502 2.311 -12.961 1.00 94.50 714 ILE A O 1
ATOM 5547 N N . GLN A 1 715 ? 21.421 3.426 -13.303 1.00 94.25 715 GLN A N 1
ATOM 5548 C CA . GLN A 1 715 ? 20.943 4.284 -14.376 1.00 94.25 715 GLN A CA 1
ATOM 5549 C C . GLN A 1 715 ? 21.498 3.825 -15.717 1.00 94.25 715 GLN A C 1
ATOM 5551 O O . GLN A 1 715 ? 22.695 3.546 -15.849 1.00 94.25 715 GLN A O 1
ATOM 5556 N N . VAL A 1 716 ? 20.614 3.772 -16.709 1.00 95.69 716 VAL A N 1
ATOM 5557 C CA . VAL A 1 716 ? 20.908 3.305 -18.061 1.00 95.69 716 VAL A CA 1
ATOM 5558 C C . VAL A 1 716 ? 20.870 4.487 -19.019 1.00 95.69 716 VAL A C 1
ATOM 5560 O O . VAL A 1 716 ? 19.838 5.141 -19.159 1.00 95.69 716 VAL A O 1
ATOM 5563 N N . PHE A 1 717 ? 21.977 4.727 -19.716 1.00 95.94 717 PHE A N 1
ATOM 5564 C CA . PHE A 1 717 ? 22.113 5.798 -20.700 1.00 95.94 717 PHE A CA 1
ATOM 5565 C C . PHE A 1 717 ? 22.442 5.245 -22.085 1.00 95.94 717 PHE A C 1
ATOM 5567 O O . PHE A 1 717 ? 23.153 4.244 -22.210 1.00 95.94 717 PHE A O 1
ATOM 5574 N N . LEU A 1 718 ? 21.989 5.938 -23.130 1.00 94.69 718 LEU A N 1
ATOM 5575 C CA . LEU A 1 718 ? 22.527 5.793 -24.485 1.00 94.69 718 LEU A CA 1
ATOM 5576 C C . LEU A 1 718 ? 23.303 7.059 -24.848 1.00 94.69 718 LEU A C 1
ATOM 5578 O O . LEU A 1 718 ? 22.721 8.075 -25.217 1.00 94.69 718 LEU A O 1
ATOM 5582 N N . GLY A 1 719 ? 24.625 6.968 -24.751 1.00 91.88 719 GLY A N 1
ATOM 5583 C CA . GLY A 1 719 ? 25.547 8.098 -24.749 1.00 91.88 719 GLY A CA 1
ATOM 5584 C C . GLY A 1 719 ? 26.096 8.368 -23.348 1.00 91.88 719 GLY A C 1
ATOM 5585 O O . GLY A 1 719 ? 25.633 7.802 -22.357 1.00 91.88 719 GLY A O 1
ATOM 5586 N N . ASP A 1 720 ? 27.117 9.216 -23.266 1.00 91.00 720 ASP A N 1
ATOM 5587 C CA . ASP A 1 720 ? 27.602 9.701 -21.974 1.00 91.00 720 ASP A CA 1
ATOM 5588 C C . ASP A 1 720 ? 26.601 10.710 -21.380 1.00 91.00 720 ASP A C 1
ATOM 5590 O O . ASP A 1 720 ? 26.005 11.478 -22.142 1.00 91.00 720 ASP A O 1
ATOM 5594 N N . PRO A 1 721 ? 26.405 10.747 -20.047 1.00 92.12 721 PRO A N 1
ATOM 5595 C CA . PRO A 1 721 ? 25.634 11.811 -19.412 1.00 92.12 721 PRO A CA 1
ATOM 5596 C C . PRO A 1 721 ? 26.178 13.186 -19.814 1.00 92.12 721 PRO A C 1
ATOM 5598 O O . PRO A 1 721 ? 27.393 13.395 -19.866 1.00 92.12 721 PRO A O 1
ATOM 5601 N N . SER A 1 722 ? 25.284 14.133 -20.079 1.00 91.62 722 SER A N 1
ATOM 5602 C CA . SER A 1 722 ? 25.626 15.495 -20.507 1.00 91.62 722 SER A CA 1
ATOM 5603 C C . SER A 1 722 ? 26.354 16.306 -19.428 1.00 91.62 722 SER A C 1
ATOM 5605 O O . SER A 1 722 ? 27.052 17.271 -19.739 1.00 91.62 722 SER A O 1
ATOM 5607 N N . SER A 1 723 ? 26.220 15.901 -18.162 1.00 89.56 723 SER A N 1
ATOM 5608 C CA . SER A 1 723 ? 26.853 16.528 -17.005 1.00 89.56 723 SER A CA 1
ATOM 5609 C C . SER A 1 723 ? 27.683 15.528 -16.203 1.00 89.56 723 SER A C 1
ATOM 5611 O O . SER A 1 723 ? 27.301 14.370 -16.033 1.00 89.56 723 SER A O 1
ATOM 5613 N N . ILE A 1 724 ? 28.798 15.995 -15.637 1.00 86.06 724 ILE A N 1
ATOM 5614 C CA . ILE A 1 724 ? 29.562 15.241 -14.631 1.00 86.06 724 ILE A CA 1
ATOM 5615 C C . ILE A 1 724 ? 28.905 15.278 -13.244 1.00 86.06 724 ILE A C 1
ATOM 5617 O O . ILE A 1 724 ? 29.251 14.463 -12.391 1.00 86.06 724 ILE A O 1
ATOM 5621 N N . ASP A 1 725 ? 27.985 16.220 -13.014 1.00 87.31 725 ASP A N 1
ATOM 5622 C CA . ASP A 1 725 ? 27.257 16.357 -11.755 1.00 87.31 725 ASP A CA 1
ATOM 5623 C C . ASP A 1 725 ? 26.137 15.304 -11.679 1.00 87.31 725 ASP A C 1
ATOM 5625 O O . ASP A 1 725 ? 25.190 15.373 -12.476 1.00 87.31 725 ASP A O 1
ATOM 5629 N N . PRO A 1 726 ? 26.207 14.347 -10.733 1.00 85.25 726 PRO A N 1
ATOM 5630 C CA . PRO A 1 726 ? 25.199 13.306 -10.594 1.00 85.25 726 PRO A CA 1
ATOM 5631 C C . PRO A 1 726 ? 23.799 13.838 -10.280 1.00 85.25 726 PRO A C 1
ATOM 5633 O O . PRO A 1 726 ? 22.826 13.132 -10.542 1.00 85.25 726 PRO A O 1
ATOM 5636 N N . GLU A 1 727 ? 23.656 15.058 -9.753 1.00 82.50 727 GLU A N 1
ATOM 5637 C CA . GLU A 1 727 ? 22.337 15.639 -9.476 1.00 82.50 727 GLU A CA 1
ATOM 5638 C C . GLU A 1 727 ? 21.533 15.941 -10.746 1.00 82.50 727 GLU A C 1
ATOM 5640 O O . GLU A 1 727 ? 20.302 15.891 -10.725 1.00 82.50 727 GLU A O 1
ATOM 5645 N N . ALA A 1 728 ? 22.208 16.177 -11.874 1.00 87.62 728 ALA A N 1
ATOM 5646 C CA . ALA A 1 728 ? 21.564 16.450 -13.159 1.00 87.62 728 ALA A CA 1
ATOM 5647 C C . ALA A 1 728 ? 21.121 15.175 -13.903 1.00 87.62 728 ALA A C 1
ATOM 5649 O O . ALA A 1 728 ? 20.338 15.250 -14.853 1.00 87.62 728 ALA A O 1
ATOM 5650 N N . TRP A 1 729 ? 21.597 13.999 -13.480 1.00 90.12 729 TRP A N 1
ATOM 5651 C CA . TRP A 1 729 ? 21.452 12.756 -14.244 1.00 90.12 729 TRP A CA 1
ATOM 5652 C C . TRP A 1 729 ? 20.009 12.269 -14.365 1.00 90.12 729 TRP A C 1
ATOM 5654 O O . TRP A 1 729 ? 19.639 11.742 -15.407 1.00 90.12 729 TRP A O 1
ATOM 5664 N N . ASN A 1 730 ? 19.170 12.498 -13.348 1.00 89.19 730 ASN A N 1
ATOM 5665 C CA . ASN A 1 730 ? 17.753 12.099 -13.374 1.00 89.19 730 ASN A CA 1
ATOM 5666 C C . ASN A 1 730 ? 16.938 12.817 -14.462 1.00 89.19 730 ASN A C 1
ATOM 5668 O O . ASN A 1 730 ? 15.828 12.400 -14.768 1.00 89.19 730 ASN A O 1
ATOM 5672 N N . THR A 1 731 ? 17.452 13.919 -15.006 1.00 91.44 731 THR A N 1
ATOM 5673 C CA . THR A 1 731 ? 16.781 14.731 -16.029 1.00 91.44 731 THR A CA 1
ATOM 5674 C C . THR A 1 731 ? 17.538 14.771 -17.353 1.00 91.44 731 THR A C 1
ATOM 5676 O O . THR A 1 731 ? 17.119 15.492 -18.258 1.00 91.44 731 THR A O 1
ATOM 5679 N N . ASP A 1 732 ? 18.638 14.024 -17.453 1.00 93.44 732 ASP A N 1
ATOM 5680 C CA . ASP A 1 732 ? 19.533 14.014 -18.606 1.00 93.44 732 ASP A CA 1
ATOM 5681 C C . ASP A 1 732 ? 18.830 13.478 -19.859 1.00 93.44 732 ASP A C 1
ATOM 5683 O O . ASP A 1 732 ? 18.066 12.514 -19.794 1.00 93.44 732 ASP A O 1
ATOM 5687 N N . ASP A 1 733 ? 19.094 14.087 -21.014 1.00 92.00 733 ASP A N 1
ATOM 5688 C CA . ASP A 1 733 ? 18.455 13.688 -22.271 1.00 92.00 733 ASP A CA 1
ATOM 5689 C C . ASP A 1 733 ? 18.955 12.327 -22.789 1.00 92.00 733 ASP A C 1
ATOM 5691 O O . ASP A 1 733 ? 18.237 11.664 -23.543 1.00 92.00 733 ASP A O 1
ATOM 5695 N N . ASN A 1 734 ? 20.138 11.874 -22.353 1.00 94.00 734 ASN A N 1
ATOM 5696 C CA . ASN A 1 734 ? 20.671 10.550 -22.678 1.00 94.00 734 ASN A CA 1
ATOM 5697 C C . ASN A 1 734 ? 20.190 9.452 -21.713 1.00 94.00 734 ASN A C 1
ATOM 5699 O O . ASN A 1 734 ? 20.466 8.274 -21.961 1.00 94.00 734 ASN A O 1
ATOM 5703 N N . LEU A 1 735 ? 19.482 9.799 -20.627 1.00 94.69 735 LEU A N 1
ATOM 5704 C CA . LEU A 1 735 ? 18.907 8.824 -19.698 1.00 94.69 735 LEU A CA 1
ATOM 5705 C C . LEU A 1 735 ? 17.750 8.071 -20.373 1.00 94.69 735 LEU A C 1
ATOM 5707 O O . LEU A 1 735 ? 16.783 8.662 -20.855 1.00 94.69 735 LEU A O 1
ATOM 5711 N N . VAL A 1 736 ? 17.832 6.741 -20.370 1.00 96.44 736 VAL A N 1
ATOM 5712 C CA . VAL A 1 736 ? 16.770 5.856 -20.872 1.00 96.44 736 VAL A CA 1
ATOM 5713 C C . VAL A 1 736 ? 15.797 5.468 -19.763 1.00 96.44 736 VAL A C 1
ATOM 5715 O O . VAL A 1 736 ? 14.592 5.376 -20.004 1.00 96.44 736 VAL A O 1
ATOM 5718 N N . GLY A 1 737 ? 16.326 5.223 -18.567 1.00 95.69 737 GLY A N 1
ATOM 5719 C CA . GLY A 1 737 ? 15.563 4.869 -17.378 1.00 95.69 737 GLY A CA 1
ATOM 5720 C C . GLY A 1 737 ? 16.461 4.379 -16.248 1.00 95.69 737 GLY A C 1
ATOM 5721 O O . GLY A 1 737 ? 17.689 4.288 -16.390 1.00 95.69 737 GLY A O 1
ATOM 5722 N N . SER A 1 738 ? 15.840 4.056 -15.121 1.00 95.00 738 SER A N 1
ATOM 5723 C CA . SER A 1 738 ? 16.532 3.675 -13.896 1.00 95.00 738 SER A CA 1
ATOM 5724 C C . SER A 1 738 ? 15.841 2.543 -13.134 1.00 95.00 738 SER A C 1
ATOM 5726 O O . SER A 1 738 ? 14.616 2.401 -13.111 1.00 95.00 738 SER A O 1
ATOM 5728 N N . HIS A 1 739 ? 16.654 1.736 -12.458 1.00 95.62 739 HIS A N 1
ATOM 5729 C CA . HIS A 1 739 ? 16.202 0.733 -11.500 1.00 95.62 739 HIS A CA 1
ATOM 5730 C C . HIS A 1 739 ? 16.800 1.056 -10.132 1.00 95.62 739 HIS A C 1
ATOM 5732 O O . HIS A 1 739 ? 18.020 1.184 -10.003 1.00 95.62 739 HIS A O 1
ATOM 5738 N N . ALA A 1 740 ? 15.948 1.240 -9.127 1.00 95.06 740 ALA A N 1
ATOM 5739 C CA . ALA A 1 740 ? 16.384 1.543 -7.771 1.00 95.06 740 ALA A CA 1
ATOM 5740 C C . ALA A 1 740 ? 16.361 0.290 -6.896 1.00 95.06 740 ALA A C 1
ATOM 5742 O O . ALA A 1 740 ? 15.523 -0.588 -7.070 1.00 95.06 740 ALA A O 1
ATOM 5743 N N . ILE A 1 741 ? 17.289 0.238 -5.947 1.00 94.81 741 ILE A N 1
ATOM 5744 C CA . ILE A 1 741 ? 17.377 -0.773 -4.905 1.00 94.81 741 ILE A CA 1
ATOM 5745 C C . ILE A 1 741 ? 16.965 -0.075 -3.616 1.00 94.81 741 ILE A C 1
ATOM 5747 O O . ILE A 1 741 ? 17.696 0.772 -3.092 1.00 94.81 741 ILE A O 1
ATOM 5751 N N . PHE A 1 742 ? 15.772 -0.416 -3.137 1.00 93.50 742 PHE A N 1
ATOM 5752 C CA . PHE A 1 742 ? 15.144 0.225 -1.991 1.00 93.50 742 PHE A CA 1
ATOM 5753 C C . PHE A 1 742 ? 15.485 -0.510 -0.689 1.00 93.50 742 PHE A C 1
ATOM 5755 O O . PHE A 1 742 ? 15.044 -1.634 -0.426 1.00 93.50 742 PHE A O 1
ATOM 5762 N N . THR A 1 743 ? 16.317 0.113 0.146 1.00 91.00 743 THR A N 1
ATOM 5763 C CA . THR A 1 743 ? 16.756 -0.467 1.419 1.00 91.00 743 THR A CA 1
ATOM 5764 C C . THR A 1 743 ? 17.042 0.614 2.464 1.00 91.00 743 THR A C 1
ATOM 5766 O O . THR A 1 743 ? 16.863 1.803 2.224 1.00 91.00 743 THR A O 1
ATOM 5769 N N . ASP A 1 744 ? 17.437 0.208 3.665 1.00 88.44 744 ASP A N 1
ATOM 5770 C CA . ASP A 1 744 ? 17.825 1.136 4.726 1.00 88.44 744 ASP A CA 1
ATOM 5771 C C . ASP A 1 744 ? 19.347 1.328 4.780 1.00 88.44 744 ASP A C 1
ATOM 5773 O O . ASP A 1 744 ? 20.098 0.417 4.406 1.00 88.44 744 ASP A O 1
ATOM 5777 N N . PRO A 1 745 ? 19.833 2.475 5.292 1.00 85.62 745 PRO A N 1
ATOM 5778 C CA . PRO A 1 745 ? 21.249 2.653 5.581 1.00 85.62 745 PRO A CA 1
ATOM 5779 C C . PRO A 1 745 ? 21.734 1.600 6.587 1.00 85.62 745 PRO A C 1
ATOM 5781 O O . PRO A 1 745 ? 21.074 1.313 7.585 1.00 85.62 745 PRO A O 1
ATOM 5784 N N . GLY A 1 746 ? 22.898 1.013 6.323 1.00 84.00 746 GLY A N 1
ATOM 5785 C CA . GLY A 1 746 ? 23.476 -0.074 7.110 1.00 84.00 746 GLY A CA 1
ATOM 5786 C C . GLY A 1 746 ? 22.845 -1.451 6.874 1.00 84.00 746 GLY A C 1
ATOM 5787 O O . GLY A 1 746 ? 23.141 -2.377 7.634 1.00 84.00 746 GLY A O 1
ATOM 5788 N N . SER A 1 747 ? 21.984 -1.620 5.862 1.00 83.75 747 SER A N 1
ATOM 5789 C CA . SER A 1 747 ? 21.349 -2.913 5.587 1.00 83.75 747 SER A CA 1
ATOM 5790 C C . SER A 1 747 ? 22.378 -3.990 5.236 1.00 83.75 747 SER A C 1
ATOM 5792 O O . SER A 1 747 ? 23.232 -3.800 4.376 1.00 83.75 747 SER A O 1
ATOM 5794 N N . LYS A 1 748 ? 22.264 -5.152 5.889 1.00 84.19 748 LYS A N 1
ATOM 5795 C CA . LYS A 1 748 ? 23.117 -6.335 5.658 1.00 84.19 748 LYS A CA 1
ATOM 5796 C C . LYS A 1 748 ? 22.363 -7.501 5.016 1.00 84.19 748 LYS A C 1
ATOM 5798 O O . LYS A 1 748 ? 22.913 -8.589 4.877 1.00 84.19 748 LYS A O 1
ATOM 5803 N N . ASN A 1 749 ? 21.099 -7.288 4.651 1.00 82.88 749 ASN A N 1
ATOM 5804 C CA . ASN A 1 749 ? 20.215 -8.327 4.128 1.00 82.88 749 ASN A CA 1
ATOM 5805 C C . ASN A 1 749 ? 20.519 -8.576 2.648 1.00 82.88 749 ASN A C 1
ATOM 5807 O O . ASN A 1 749 ? 19.848 -8.040 1.763 1.00 82.88 749 ASN A O 1
ATOM 5811 N N . GLY A 1 750 ? 21.575 -9.350 2.402 1.00 85.62 750 GLY A N 1
ATOM 5812 C CA . GLY A 1 750 ? 22.081 -9.645 1.068 1.00 85.62 750 GLY A CA 1
ATOM 5813 C C . GLY A 1 750 ? 21.355 -10.810 0.409 1.00 85.62 750 GLY A C 1
ATOM 5814 O O . GLY A 1 750 ? 21.345 -11.926 0.921 1.00 85.62 750 GLY A O 1
ATOM 5815 N N . HIS A 1 751 ? 20.762 -10.544 -0.746 1.00 91.12 751 HIS A N 1
ATOM 5816 C CA . HIS A 1 751 ? 20.307 -11.538 -1.712 1.00 91.12 751 HIS A CA 1
ATOM 5817 C C . HIS A 1 751 ? 20.137 -10.855 -3.068 1.00 91.12 751 HIS A C 1
ATOM 5819 O O . HIS A 1 751 ? 20.069 -9.627 -3.146 1.00 91.12 751 HIS A O 1
ATOM 5825 N N . ILE A 1 752 ? 20.066 -11.643 -4.139 1.00 92.50 752 ILE A N 1
ATOM 5826 C CA . ILE A 1 752 ? 19.921 -11.090 -5.484 1.00 92.50 752 ILE A CA 1
ATOM 5827 C C . ILE A 1 752 ? 18.495 -10.580 -5.694 1.00 92.50 752 ILE A C 1
ATOM 5829 O O . ILE A 1 752 ? 17.529 -11.338 -5.543 1.00 92.50 752 ILE A O 1
ATOM 5833 N N . VAL A 1 753 ? 18.397 -9.309 -6.071 1.00 94.38 753 VAL A N 1
ATOM 5834 C CA . VAL A 1 753 ? 17.198 -8.655 -6.601 1.00 94.38 753 VAL A CA 1
ATOM 5835 C C . VAL A 1 753 ? 17.388 -8.364 -8.086 1.00 94.38 753 VAL A C 1
ATOM 5837 O O . VAL A 1 753 ? 18.521 -8.361 -8.578 1.00 94.38 753 VAL A O 1
ATOM 5840 N N . SER A 1 754 ? 16.293 -8.162 -8.809 1.00 94.62 754 SER A N 1
ATOM 5841 C CA . SER A 1 754 ? 16.312 -7.916 -10.245 1.00 94.62 754 SER A CA 1
ATOM 5842 C C . SER A 1 754 ? 15.357 -6.811 -10.691 1.00 94.62 754 SER A C 1
ATOM 5844 O O . SER A 1 754 ? 14.349 -6.543 -10.038 1.00 94.62 754 SER A O 1
ATOM 5846 N N . GLY A 1 755 ? 15.671 -6.220 -11.842 1.00 95.12 755 GLY A N 1
ATOM 5847 C CA . GLY A 1 755 ? 14.832 -5.246 -12.539 1.00 95.12 755 GLY A CA 1
ATOM 5848 C C . GLY A 1 755 ? 15.114 -5.222 -14.038 1.00 95.12 755 GLY A C 1
ATOM 5849 O O . GLY A 1 755 ? 16.043 -5.880 -14.522 1.00 95.12 755 GLY A O 1
ATOM 5850 N N . ALA A 1 756 ? 14.342 -4.431 -14.785 1.00 94.81 756 ALA A N 1
ATOM 5851 C CA . ALA A 1 756 ? 14.569 -4.241 -16.210 1.00 94.81 756 ALA A CA 1
ATOM 5852 C C . ALA A 1 756 ? 14.338 -2.794 -16.677 1.00 94.81 756 ALA A C 1
ATOM 5854 O O . ALA A 1 756 ? 13.434 -2.094 -16.232 1.00 94.81 756 ALA A O 1
ATOM 5855 N N . VAL A 1 757 ? 15.126 -2.356 -17.655 1.00 96.69 757 VAL A N 1
ATOM 5856 C CA . VAL A 1 757 ? 14.968 -1.064 -18.332 1.00 96.69 757 VAL A CA 1
ATOM 5857 C C . VAL A 1 757 ? 14.762 -1.319 -19.829 1.00 96.69 757 VAL A C 1
ATOM 5859 O O . VAL A 1 757 ? 15.708 -1.701 -20.527 1.00 96.69 757 VAL A O 1
ATOM 5862 N N . PRO A 1 758 ? 13.534 -1.145 -20.354 1.00 96.56 758 PRO A N 1
ATOM 5863 C CA . PRO A 1 758 ? 13.262 -1.249 -21.785 1.00 96.56 758 PRO A CA 1
ATOM 5864 C C . PRO A 1 758 ? 14.063 -0.219 -22.591 1.00 96.56 758 PRO A C 1
ATOM 5866 O O . PRO A 1 758 ? 14.133 0.951 -22.219 1.00 96.56 758 PRO A O 1
ATOM 5869 N N . LEU A 1 759 ? 14.652 -0.651 -23.708 1.00 97.56 759 LEU A N 1
ATOM 5870 C CA . LEU A 1 759 ? 15.489 0.180 -24.584 1.00 97.56 759 LEU A CA 1
ATOM 5871 C C . LEU A 1 759 ? 14.787 0.592 -25.877 1.00 97.56 759 LEU A C 1
ATOM 5873 O O . LEU A 1 759 ? 15.241 1.512 -26.556 1.00 97.56 759 LEU A O 1
ATOM 5877 N N . THR A 1 760 ? 13.709 -0.091 -26.252 1.00 97.50 760 THR A N 1
ATOM 5878 C CA . THR A 1 760 ? 13.103 0.033 -27.583 1.00 97.50 760 THR A CA 1
ATOM 5879 C C . THR A 1 760 ? 12.653 1.454 -27.893 1.00 97.50 760 THR A C 1
ATOM 5881 O O . THR A 1 760 ? 12.919 1.943 -28.986 1.00 97.50 760 THR A O 1
ATOM 5884 N N . SER A 1 761 ? 12.053 2.163 -26.933 1.00 96.81 761 SER A N 1
ATOM 5885 C CA . SER A 1 761 ? 11.680 3.575 -27.101 1.00 96.81 761 SER A CA 1
ATOM 5886 C C . SER A 1 761 ? 12.888 4.445 -27.452 1.00 96.81 761 SER A C 1
ATOM 5888 O O . SER A 1 761 ? 12.827 5.258 -28.375 1.00 96.81 761 SER A O 1
ATOM 5890 N N . ALA A 1 762 ? 14.021 4.222 -26.785 1.00 97.12 762 ALA A N 1
ATOM 5891 C CA . ALA A 1 762 ? 15.251 4.958 -27.038 1.00 97.12 762 ALA A CA 1
ATOM 5892 C C . ALA A 1 762 ? 15.841 4.609 -28.412 1.00 97.12 762 ALA A C 1
ATOM 5894 O O . ALA A 1 762 ? 16.168 5.505 -29.186 1.00 97.12 762 ALA A O 1
ATOM 5895 N N . LEU A 1 763 ? 15.896 3.322 -28.765 1.00 97.75 763 LEU A N 1
ATOM 5896 C CA . LEU A 1 763 ? 16.369 2.860 -30.076 1.00 97.75 763 LEU A CA 1
ATOM 5897 C C . LEU A 1 763 ? 15.488 3.371 -31.225 1.00 97.75 763 LEU A C 1
ATOM 5899 O O . LEU A 1 763 ? 16.006 3.742 -32.275 1.00 97.75 763 LEU A O 1
ATOM 5903 N N . LEU A 1 764 ? 14.173 3.468 -31.022 1.00 97.38 764 LEU A N 1
ATOM 5904 C CA . LEU A 1 764 ? 13.249 4.069 -31.983 1.00 97.38 764 LEU A CA 1
ATOM 5905 C C . LEU A 1 764 ? 13.524 5.564 -32.185 1.00 97.38 764 LEU A C 1
ATOM 5907 O O . LEU A 1 764 ? 13.514 6.021 -33.326 1.00 97.38 764 LEU A O 1
ATOM 5911 N N . ASN A 1 765 ? 13.827 6.319 -31.122 1.00 96.12 765 ASN A N 1
ATOM 5912 C CA . ASN A 1 765 ? 14.286 7.708 -31.266 1.00 96.12 765 ASN A CA 1
ATOM 5913 C C . ASN A 1 765 ? 15.581 7.776 -32.090 1.00 96.12 765 ASN A C 1
ATOM 5915 O O . ASN A 1 765 ? 15.676 8.586 -33.008 1.00 96.12 765 ASN A O 1
ATOM 5919 N N . LYS A 1 766 ? 16.528 6.858 -31.859 1.00 95.62 766 LYS A N 1
ATOM 5920 C CA . LYS A 1 766 ? 17.764 6.767 -32.653 1.00 95.62 766 LYS A CA 1
ATOM 5921 C C . LYS A 1 766 ? 17.526 6.405 -34.119 1.00 95.62 766 LYS A C 1
ATOM 5923 O O . LYS A 1 766 ? 18.277 6.859 -34.980 1.00 95.62 766 LYS A O 1
ATOM 5928 N N . ILE A 1 767 ? 16.463 5.663 -34.431 1.00 95.12 767 ILE A N 1
ATOM 5929 C CA . ILE A 1 767 ? 16.039 5.437 -35.819 1.00 95.12 767 ILE A CA 1
ATOM 5930 C C . ILE A 1 767 ? 15.477 6.718 -36.443 1.00 95.12 767 ILE A C 1
ATOM 5932 O O . ILE A 1 767 ? 15.860 7.072 -37.558 1.00 95.12 767 ILE A O 1
ATOM 5936 N N . VAL A 1 768 ? 14.620 7.446 -35.720 1.00 93.62 768 VAL A N 1
ATOM 5937 C CA . VAL A 1 768 ? 14.074 8.738 -36.178 1.00 93.62 768 VAL A CA 1
ATOM 5938 C C . VAL A 1 768 ? 15.194 9.752 -36.444 1.00 93.62 768 VAL A C 1
ATOM 5940 O O . VAL A 1 768 ? 15.153 10.460 -37.453 1.00 93.62 768 VAL A O 1
ATOM 5943 N N . ASP A 1 769 ? 16.234 9.748 -35.610 1.00 92.25 769 ASP A N 1
ATOM 5944 C CA . ASP A 1 769 ? 17.419 10.602 -35.748 1.00 92.25 769 ASP A CA 1
ATOM 5945 C C . ASP A 1 769 ? 18.410 10.133 -36.828 1.00 92.25 769 ASP A C 1
ATOM 5947 O O . ASP A 1 769 ? 19.386 10.822 -37.120 1.00 92.25 769 ASP A O 1
ATOM 5951 N N . ASN A 1 770 ? 18.134 9.009 -37.501 1.00 92.00 770 ASN A N 1
ATOM 5952 C CA . ASN A 1 770 ? 19.011 8.353 -38.481 1.00 92.00 770 ASN A CA 1
ATOM 5953 C C . ASN A 1 770 ? 20.374 7.910 -37.909 1.00 92.00 770 ASN A C 1
ATOM 5955 O O . ASN A 1 770 ? 21.334 7.740 -38.660 1.00 92.00 770 ASN A O 1
ATOM 5959 N N . GLU A 1 771 ? 20.467 7.694 -36.596 1.00 93.06 771 GLU A N 1
ATOM 5960 C CA . GLU A 1 771 ? 21.635 7.087 -35.944 1.00 93.06 771 GLU A CA 1
ATOM 5961 C C . GLU A 1 771 ? 21.612 5.548 -36.010 1.00 93.06 771 GLU A C 1
ATOM 5963 O O . GLU A 1 771 ? 22.653 4.905 -35.870 1.00 93.06 771 GLU A O 1
ATOM 5968 N N . LEU A 1 772 ? 20.435 4.955 -36.230 1.00 94.75 772 LEU A N 1
ATOM 5969 C CA . LEU A 1 772 ? 20.215 3.514 -36.348 1.00 94.75 772 LEU A CA 1
ATOM 5970 C C . LEU A 1 772 ? 19.232 3.222 -37.495 1.00 94.75 772 LEU A C 1
ATOM 5972 O O . LEU A 1 772 ? 18.300 3.985 -37.721 1.00 94.75 772 LEU A O 1
ATOM 5976 N N . ALA A 1 773 ? 19.417 2.131 -38.242 1.00 91.44 773 ALA A N 1
ATOM 5977 C CA . ALA A 1 773 ? 18.572 1.853 -39.411 1.00 91.44 773 ALA A CA 1
ATOM 5978 C C . ALA A 1 773 ? 17.290 1.057 -39.087 1.00 91.44 773 ALA A C 1
ATOM 5980 O O . ALA A 1 773 ? 16.245 1.319 -39.680 1.00 91.44 773 ALA A O 1
ATOM 5981 N N . CYS A 1 774 ? 17.358 0.085 -38.172 1.00 92.94 774 CYS A N 1
ATOM 5982 C CA . CYS A 1 774 ? 16.216 -0.716 -37.713 1.00 92.94 774 CYS A CA 1
ATOM 5983 C C . CYS A 1 774 ? 16.534 -1.402 -36.369 1.00 92.94 774 CYS A C 1
ATOM 5985 O O . CYS A 1 774 ? 17.580 -1.142 -35.777 1.00 92.94 774 CYS A O 1
ATOM 5987 N N . LEU A 1 775 ? 15.636 -2.270 -35.888 1.00 96.56 775 LEU A N 1
ATOM 5988 C CA . LEU A 1 775 ? 15.747 -2.946 -34.588 1.00 96.56 775 LEU A CA 1
ATOM 5989 C C . LEU A 1 775 ? 16.347 -4.364 -34.653 1.00 96.56 775 LEU A C 1
ATOM 5991 O O . LEU A 1 775 ? 16.234 -5.103 -33.676 1.00 96.56 775 LEU A O 1
ATOM 5995 N N . THR A 1 776 ? 16.958 -4.783 -35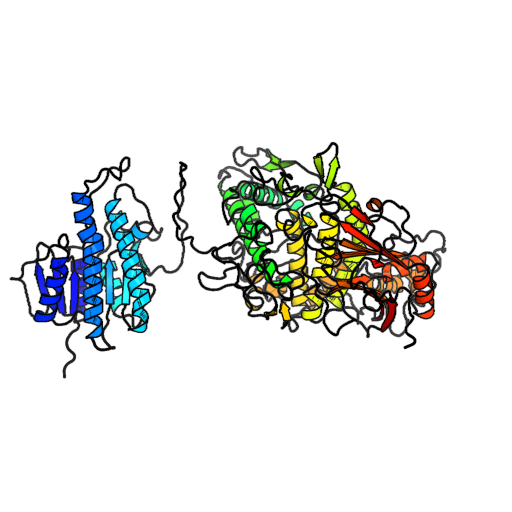.767 1.00 94.38 776 THR A N 1
ATOM 5996 C CA . THR A 1 776 ? 17.528 -6.138 -35.847 1.00 94.38 776 THR A CA 1
ATOM 5997 C C . THR A 1 776 ? 18.801 -6.274 -35.001 1.00 94.38 776 THR A C 1
ATOM 5999 O O . THR A 1 776 ? 19.540 -5.293 -34.827 1.00 94.38 776 THR A O 1
ATOM 6002 N N . PRO A 1 777 ? 19.099 -7.477 -34.474 1.00 92.25 777 PRO A N 1
ATOM 6003 C CA . PRO A 1 777 ? 20.282 -7.700 -33.646 1.00 92.25 777 PRO A CA 1
ATOM 6004 C C . PRO A 1 777 ? 21.603 -7.278 -34.288 1.00 92.25 777 PRO A C 1
ATOM 6006 O O . PRO A 1 777 ? 22.463 -6.734 -33.596 1.00 92.25 777 PRO A O 1
ATOM 6009 N N . GLU A 1 778 ? 21.755 -7.456 -35.600 1.00 92.44 778 GLU A N 1
ATOM 6010 C CA . GLU A 1 778 ? 22.991 -7.169 -36.341 1.00 92.44 778 GLU A CA 1
ATOM 6011 C C . GLU A 1 778 ? 23.349 -5.680 -36.316 1.00 92.44 778 GLU A C 1
ATOM 6013 O O . GLU A 1 778 ? 24.522 -5.321 -36.399 1.00 92.44 778 GLU A O 1
ATOM 6018 N N . LEU A 1 779 ? 22.345 -4.809 -36.188 1.00 94.38 779 LEU A N 1
ATOM 6019 C CA . LEU A 1 779 ? 22.520 -3.359 -36.179 1.00 94.38 779 LEU A CA 1
ATOM 6020 C C . LEU A 1 779 ? 22.458 -2.776 -34.768 1.00 94.38 779 LEU A C 1
ATOM 6022 O O . LEU A 1 779 ? 23.235 -1.879 -34.437 1.00 94.38 779 LEU A O 1
ATOM 6026 N N . VAL A 1 780 ? 21.573 -3.300 -33.918 1.00 95.38 780 VAL A N 1
ATOM 6027 C CA . VAL A 1 780 ? 21.416 -2.818 -32.542 1.00 95.38 780 VAL A CA 1
ATOM 6028 C C . VAL A 1 780 ? 22.623 -3.189 -31.684 1.00 95.38 780 VAL A C 1
ATOM 6030 O O . VAL A 1 780 ? 23.107 -2.349 -30.928 1.00 95.38 780 VAL A O 1
ATOM 6033 N N . MET A 1 781 ? 23.161 -4.406 -31.807 1.00 92.62 781 MET A N 1
ATOM 6034 C CA . MET A 1 781 ? 24.250 -4.860 -30.934 1.00 92.62 781 MET A CA 1
ATOM 6035 C C . MET A 1 781 ? 25.530 -4.020 -31.062 1.00 92.62 781 MET A C 1
ATOM 6037 O O . MET A 1 781 ? 26.013 -3.543 -30.031 1.00 92.62 781 MET A O 1
ATOM 6041 N N . PRO A 1 782 ? 26.065 -3.745 -32.271 1.00 92.19 782 PRO A N 1
ATOM 6042 C CA . PRO A 1 782 ? 27.207 -2.841 -32.415 1.00 92.19 782 PRO A CA 1
ATOM 6043 C C . PRO A 1 782 ? 26.928 -1.431 -31.877 1.00 92.19 782 PRO A C 1
ATOM 6045 O O . PRO A 1 782 ? 27.810 -0.809 -31.282 1.00 92.19 782 PRO A O 1
ATOM 6048 N N . TYR A 1 783 ? 25.698 -0.932 -32.045 1.00 94.56 783 TYR A N 1
ATOM 6049 C CA . TYR A 1 783 ? 25.297 0.374 -31.525 1.00 94.56 783 TYR A CA 1
ATOM 6050 C C . TYR A 1 783 ? 25.309 0.402 -29.991 1.00 94.56 783 TYR A C 1
ATOM 6052 O O . TYR A 1 783 ? 25.879 1.321 -29.399 1.00 94.56 783 TYR A O 1
ATOM 6060 N N . LEU A 1 784 ? 24.722 -0.606 -29.340 1.00 92.94 784 LEU A N 1
ATOM 6061 C CA . LEU A 1 784 ? 24.680 -0.705 -27.880 1.00 92.94 784 LEU A CA 1
ATOM 6062 C C . LEU A 1 784 ? 26.077 -0.883 -27.283 1.00 92.94 784 LEU A C 1
ATOM 6064 O O . LEU A 1 784 ? 26.405 -0.189 -26.327 1.00 92.94 784 LEU A O 1
ATOM 6068 N N . LEU A 1 785 ? 26.935 -1.721 -27.873 1.00 87.62 785 LEU A N 1
ATOM 6069 C CA . LEU A 1 785 ? 28.317 -1.905 -27.402 1.00 87.62 785 LEU A CA 1
ATOM 6070 C C . LEU A 1 785 ? 29.122 -0.598 -27.396 1.00 87.62 785 LEU A C 1
ATOM 6072 O O . LEU A 1 785 ? 29.999 -0.411 -26.553 1.00 87.62 785 LEU A O 1
ATOM 6076 N N . LYS A 1 786 ? 28.817 0.320 -28.317 1.00 89.69 786 LYS A N 1
ATOM 6077 C CA . LYS A 1 786 ? 29.453 1.637 -28.382 1.00 89.69 786 LYS A CA 1
ATOM 6078 C C . LYS A 1 786 ? 28.833 2.637 -27.399 1.00 89.69 786 LYS A C 1
ATOM 6080 O O . LYS A 1 786 ? 29.564 3.370 -26.725 1.00 89.69 786 LYS A O 1
ATOM 6085 N N . ASN A 1 787 ? 27.503 2.690 -27.337 1.00 93.56 787 ASN A N 1
ATOM 6086 C CA . ASN A 1 787 ? 26.777 3.821 -26.755 1.00 93.56 787 ASN A CA 1
ATOM 6087 C C . ASN A 1 787 ? 26.121 3.535 -25.399 1.00 93.56 787 ASN A C 1
ATOM 6089 O O . ASN A 1 787 ? 25.881 4.481 -24.658 1.00 93.56 787 ASN A O 1
ATOM 6093 N N . LEU A 1 788 ? 25.837 2.283 -25.041 1.00 92.88 788 LEU A N 1
ATOM 6094 C CA . LEU A 1 788 ? 25.197 1.963 -23.765 1.00 92.88 788 LEU A CA 1
ATOM 6095 C C . LEU A 1 788 ? 26.159 2.239 -22.604 1.00 92.88 788 LEU A C 1
ATOM 6097 O O . LEU A 1 788 ? 27.268 1.699 -22.566 1.00 92.88 788 LEU A O 1
ATOM 6101 N N . LYS A 1 789 ? 25.737 3.069 -21.648 1.00 91.88 789 LYS A N 1
ATOM 6102 C CA . LYS A 1 789 ? 26.481 3.358 -20.416 1.00 91.88 789 LYS A CA 1
ATOM 6103 C C . LYS A 1 789 ? 25.619 3.031 -19.204 1.00 91.88 789 LYS A C 1
ATOM 6105 O O . LYS A 1 789 ? 24.448 3.396 -19.151 1.00 91.88 789 LYS A O 1
ATOM 6110 N N . ILE A 1 790 ? 26.229 2.385 -18.215 1.00 91.44 790 ILE A N 1
ATOM 6111 C CA . ILE A 1 790 ? 25.620 2.136 -16.908 1.00 91.44 790 ILE A CA 1
ATOM 6112 C C . ILE A 1 790 ? 26.338 2.997 -15.877 1.00 91.44 790 ILE A C 1
ATOM 6114 O O . ILE A 1 790 ? 27.572 3.053 -15.851 1.00 91.44 790 ILE A O 1
ATOM 6118 N N . LYS A 1 791 ? 25.567 3.678 -15.034 1.00 91.88 791 LYS A N 1
ATOM 6119 C CA . LYS A 1 791 ? 26.074 4.443 -13.893 1.00 91.88 791 LYS A CA 1
ATOM 6120 C C . LYS A 1 791 ? 25.329 4.030 -12.637 1.00 91.88 791 LYS A C 1
ATOM 6122 O O . LYS A 1 791 ? 24.146 3.710 -12.699 1.00 91.88 791 LYS A O 1
ATOM 6127 N N . VAL A 1 792 ? 26.019 4.055 -11.502 1.00 92.56 792 VAL A N 1
ATOM 6128 C CA . VAL A 1 792 ? 25.419 3.739 -10.205 1.00 92.56 792 VAL A CA 1
ATOM 6129 C C . VAL A 1 792 ? 25.537 4.938 -9.286 1.00 92.56 792 VAL A C 1
ATOM 6131 O O . VAL A 1 792 ? 26.594 5.567 -9.185 1.00 92.56 792 VAL A O 1
ATOM 6134 N N . LEU A 1 793 ? 24.427 5.250 -8.631 1.00 91.12 793 LEU A N 1
ATOM 6135 C CA . LEU A 1 793 ? 24.315 6.334 -7.676 1.00 91.12 793 LEU A CA 1
ATOM 6136 C C . LEU A 1 793 ? 23.812 5.798 -6.351 1.00 91.12 793 LEU A C 1
ATOM 6138 O O . LEU A 1 793 ? 22.671 5.351 -6.266 1.00 91.12 793 LEU A O 1
ATOM 6142 N N . ALA A 1 794 ? 24.645 5.886 -5.323 1.00 89.69 794 ALA A N 1
ATOM 6143 C CA . ALA A 1 794 ? 24.219 5.627 -3.959 1.00 89.69 794 ALA A CA 1
ATOM 6144 C C . ALA A 1 794 ? 23.630 6.895 -3.342 1.00 89.69 794 ALA A C 1
ATOM 6146 O O . ALA A 1 794 ? 24.124 8.006 -3.576 1.00 89.69 794 ALA A O 1
ATOM 6147 N N . VAL A 1 795 ? 22.565 6.710 -2.569 1.00 78.50 795 VAL A N 1
ATOM 6148 C CA . VAL A 1 795 ? 21.846 7.767 -1.865 1.00 78.50 795 VAL A CA 1
ATOM 6149 C C . VAL A 1 795 ? 21.859 7.422 -0.381 1.00 78.50 795 VAL A C 1
ATOM 6151 O O . VAL A 1 795 ? 21.016 6.667 0.108 1.00 78.50 795 VAL A O 1
ATOM 6154 N N . GLY A 1 796 ? 22.838 7.987 0.319 1.00 68.56 796 GLY A N 1
ATOM 6155 C CA . GLY A 1 796 ? 22.993 7.844 1.760 1.00 68.56 796 GLY A CA 1
ATOM 6156 C C . GLY A 1 796 ? 22.228 8.910 2.536 1.00 68.56 796 GLY A C 1
ATOM 6157 O O . GLY A 1 796 ? 21.407 9.649 1.987 1.00 68.56 796 GLY A O 1
ATOM 6158 N N . SER A 1 797 ? 22.530 9.018 3.830 1.00 62.12 797 SER A N 1
ATOM 6159 C CA . SER A 1 797 ? 21.986 10.013 4.766 1.00 62.12 797 SER A CA 1
ATOM 6160 C C . SER A 1 797 ? 22.379 11.459 4.400 1.00 62.12 797 SER A C 1
ATOM 6162 O O . SER A 1 797 ? 23.183 12.089 5.083 1.00 62.12 797 SER A O 1
ATOM 6164 N N . GLY A 1 798 ? 21.812 11.991 3.314 1.00 57.78 798 GLY A N 1
ATOM 6165 C CA . GLY A 1 798 ? 21.978 13.374 2.852 1.00 57.78 798 GLY A CA 1
ATOM 6166 C C . GLY A 1 798 ? 23.048 13.599 1.777 1.00 57.78 798 GLY A C 1
ATOM 6167 O O . GLY A 1 798 ? 23.291 14.748 1.415 1.00 57.78 798 GLY A O 1
ATOM 6168 N N . THR A 1 799 ? 23.682 12.548 1.246 1.00 64.75 799 THR A N 1
ATOM 6169 C CA . THR A 1 799 ? 24.670 12.664 0.160 1.00 64.75 799 THR A CA 1
ATOM 6170 C C . THR A 1 799 ? 24.382 11.684 -0.976 1.00 64.75 799 THR A C 1
ATOM 6172 O O . THR A 1 799 ? 24.150 10.493 -0.765 1.00 64.75 799 THR A O 1
ATOM 6175 N N . ARG A 1 800 ? 24.403 12.205 -2.207 1.00 79.25 800 ARG A N 1
ATOM 6176 C CA . ARG A 1 800 ? 24.376 11.426 -3.446 1.00 79.25 800 ARG A CA 1
ATOM 6177 C C . ARG A 1 800 ? 25.811 11.242 -3.922 1.00 79.25 800 ARG A C 1
ATOM 6179 O O . ARG A 1 800 ? 26.547 12.220 -4.045 1.00 79.25 800 ARG A O 1
ATOM 6186 N N . ARG A 1 801 ? 26.224 10.005 -4.193 1.00 86.19 801 ARG A N 1
ATOM 6187 C CA . ARG A 1 801 ? 27.586 9.711 -4.663 1.00 86.19 801 ARG A CA 1
ATOM 6188 C C . ARG A 1 801 ? 27.580 8.785 -5.867 1.00 86.19 801 ARG A C 1
ATOM 6190 O O . ARG A 1 801 ? 26.820 7.820 -5.920 1.00 86.19 801 ARG A O 1
ATOM 6197 N N . VAL A 1 802 ? 28.471 9.068 -6.812 1.00 89.75 802 VAL A N 1
ATOM 6198 C CA . VAL A 1 802 ? 28.763 8.165 -7.928 1.00 89.75 802 VAL A CA 1
ATOM 6199 C C . VAL A 1 802 ? 29.551 6.974 -7.400 1.00 89.75 802 VAL A C 1
ATOM 6201 O O . VAL A 1 802 ? 30.518 7.142 -6.656 1.00 89.75 802 VAL A O 1
ATOM 6204 N N . VAL A 1 803 ? 29.134 5.775 -7.792 1.00 90.56 803 VAL A N 1
ATOM 6205 C CA . VAL A 1 803 ? 29.761 4.511 -7.399 1.00 90.56 803 VAL A CA 1
ATOM 6206 C C . VAL A 1 803 ? 30.377 3.866 -8.629 1.00 90.56 803 VAL A C 1
ATOM 6208 O O . VAL A 1 803 ? 29.776 3.862 -9.709 1.00 90.56 803 VAL A O 1
ATOM 6211 N N . LYS A 1 804 ? 31.594 3.340 -8.487 1.00 87.88 804 LYS A N 1
ATOM 6212 C CA . LYS A 1 804 ? 32.215 2.567 -9.559 1.00 87.88 804 LYS A CA 1
ATOM 6213 C C . LYS A 1 804 ? 31.534 1.209 -9.647 1.00 87.88 804 LYS A C 1
ATOM 6215 O O . LYS A 1 804 ? 31.221 0.608 -8.628 1.00 87.88 804 LYS A O 1
ATOM 6220 N N . LEU A 1 805 ? 31.338 0.710 -10.864 1.00 86.62 805 LEU A N 1
ATOM 6221 C CA . LEU A 1 805 ? 30.633 -0.559 -11.079 1.00 86.62 805 LEU A CA 1
ATOM 6222 C C . LEU A 1 805 ? 31.344 -1.749 -10.413 1.00 86.62 805 LEU A C 1
ATOM 6224 O O . LEU A 1 805 ? 30.674 -2.646 -9.920 1.00 86.62 805 LEU A O 1
ATOM 6228 N N . GLU A 1 806 ? 32.679 -1.720 -10.353 1.00 83.31 806 GLU A N 1
ATOM 6229 C CA . GLU A 1 806 ? 33.507 -2.741 -9.687 1.00 83.31 806 GLU A CA 1
ATOM 6230 C C . GLU A 1 806 ? 33.264 -2.844 -8.172 1.00 83.31 806 GLU A C 1
ATOM 6232 O O . GLU A 1 806 ? 33.501 -3.900 -7.592 1.00 83.31 806 GLU A O 1
ATOM 6237 N N . ASP A 1 807 ? 32.738 -1.783 -7.550 1.00 87.19 807 ASP A N 1
ATOM 6238 C CA . ASP A 1 807 ? 32.424 -1.745 -6.118 1.00 87.19 807 ASP A CA 1
ATOM 6239 C C . ASP A 1 807 ? 31.006 -2.269 -5.813 1.00 87.19 807 ASP A C 1
ATOM 6241 O O . ASP A 1 807 ? 30.618 -2.377 -4.650 1.00 87.19 807 ASP A O 1
ATOM 6245 N N . VAL A 1 808 ? 30.195 -2.566 -6.837 1.00 89.62 808 VAL A N 1
ATOM 6246 C CA . VAL A 1 808 ? 28.805 -3.009 -6.667 1.00 89.62 808 VAL A CA 1
ATOM 6247 C C . VAL A 1 808 ? 28.751 -4.533 -6.680 1.00 89.62 808 VAL A C 1
ATOM 6249 O O . VAL A 1 808 ? 28.781 -5.172 -7.733 1.00 89.62 808 VAL A O 1
ATOM 6252 N N . GLN A 1 809 ? 28.655 -5.119 -5.488 1.00 87.94 809 GLN A N 1
ATOM 6253 C CA . GLN A 1 809 ? 28.636 -6.567 -5.304 1.00 87.94 809 GLN A CA 1
ATOM 6254 C C . GLN A 1 809 ? 27.521 -7.258 -6.115 1.00 87.94 809 GLN A C 1
ATOM 6256 O O . GLN A 1 809 ? 26.355 -6.857 -6.076 1.00 87.94 809 GLN A O 1
ATOM 6261 N N . ASP A 1 810 ? 27.896 -8.337 -6.809 1.00 87.94 810 ASP A N 1
ATOM 6262 C CA . ASP A 1 810 ? 27.029 -9.201 -7.625 1.00 87.94 810 ASP A CA 1
ATOM 6263 C C . ASP A 1 810 ? 26.196 -8.459 -8.688 1.00 87.94 810 ASP A C 1
ATOM 6265 O O . ASP A 1 810 ? 25.163 -8.966 -9.130 1.00 87.94 810 ASP A O 1
ATOM 6269 N N . LEU A 1 811 ? 26.617 -7.257 -9.103 1.00 89.81 811 LEU A N 1
ATOM 6270 C CA . LEU A 1 811 ? 25.992 -6.559 -10.221 1.00 89.81 811 LEU A CA 1
ATOM 6271 C C . LEU A 1 811 ? 26.214 -7.361 -11.506 1.00 89.81 811 LEU A C 1
ATOM 6273 O O . LEU A 1 811 ? 27.352 -7.632 -11.878 1.00 89.81 811 LEU A O 1
ATOM 6277 N N . MET A 1 812 ? 25.115 -7.688 -12.177 1.00 88.69 812 MET A N 1
ATOM 6278 C CA . MET A 1 812 ? 25.052 -8.323 -13.485 1.00 88.69 812 MET A CA 1
ATOM 6279 C C . MET A 1 812 ? 24.089 -7.530 -14.366 1.00 88.69 812 MET A C 1
ATOM 6281 O O . MET A 1 812 ? 22.957 -7.234 -13.975 1.00 88.69 812 MET A O 1
ATOM 6285 N N . ILE A 1 813 ? 24.535 -7.213 -15.577 1.00 87.56 813 ILE A N 1
ATOM 6286 C CA . ILE A 1 813 ? 23.747 -6.520 -16.590 1.00 87.56 813 ILE A CA 1
ATOM 6287 C C . ILE A 1 813 ? 23.621 -7.433 -17.808 1.00 87.56 813 ILE A C 1
ATOM 6289 O O . ILE A 1 813 ? 24.597 -8.001 -18.276 1.00 87.56 813 ILE A O 1
ATOM 6293 N N . GLN A 1 814 ? 22.427 -7.577 -18.359 1.00 89.06 814 GLN A N 1
ATOM 6294 C CA . GLN A 1 814 ? 22.186 -8.423 -19.524 1.00 89.06 814 GLN A CA 1
ATOM 6295 C C . GLN A 1 814 ? 21.375 -7.657 -20.571 1.00 89.06 814 GLN A C 1
ATOM 6297 O O . GLN A 1 814 ? 20.496 -6.876 -20.221 1.00 89.06 814 GLN A O 1
ATOM 6302 N N . ILE A 1 815 ? 21.646 -7.872 -21.858 1.00 91.06 815 ILE A N 1
ATOM 6303 C CA . ILE A 1 815 ? 20.823 -7.351 -22.955 1.00 91.06 815 ILE A CA 1
ATOM 6304 C C . ILE A 1 815 ? 20.035 -8.493 -23.569 1.00 91.06 815 ILE A C 1
ATOM 6306 O O . ILE A 1 815 ? 20.617 -9.414 -24.150 1.00 91.06 815 ILE A O 1
ATOM 6310 N N . ASN A 1 816 ? 18.713 -8.385 -23.485 1.00 91.69 816 ASN A N 1
ATOM 6311 C CA . ASN A 1 816 ? 17.787 -9.338 -24.076 1.00 91.69 816 ASN A CA 1
ATOM 6312 C C . ASN A 1 816 ? 16.975 -8.683 -25.190 1.00 91.69 816 ASN A C 1
ATOM 6314 O O . ASN A 1 816 ? 16.658 -7.490 -25.142 1.00 91.69 816 ASN A O 1
ATOM 6318 N N . THR A 1 817 ? 16.604 -9.502 -26.169 1.00 94.19 817 THR A N 1
ATOM 6319 C CA . THR A 1 817 ? 15.623 -9.154 -27.194 1.00 94.19 817 THR A CA 1
ATOM 6320 C C . THR A 1 817 ? 14.513 -10.196 -27.256 1.00 94.19 817 THR A C 1
ATOM 6322 O O . THR A 1 817 ? 14.749 -11.358 -26.934 1.00 94.19 817 THR A O 1
ATOM 6325 N N . ALA A 1 818 ? 13.311 -9.787 -27.644 1.00 94.56 818 ALA A N 1
ATOM 6326 C CA . ALA A 1 818 ? 12.203 -10.688 -27.933 1.00 94.56 818 ALA A CA 1
ATOM 6327 C C . ALA A 1 818 ? 11.454 -10.196 -29.169 1.00 94.56 818 ALA A C 1
ATOM 6329 O O . ALA A 1 818 ? 11.268 -8.992 -29.348 1.00 94.56 818 ALA A O 1
ATOM 6330 N N . GLU A 1 819 ? 10.999 -11.130 -29.994 1.00 95.75 819 GLU A N 1
ATOM 6331 C CA . GLU A 1 819 ? 10.056 -10.829 -31.066 1.00 95.75 819 GLU A CA 1
ATOM 6332 C C . GLU A 1 819 ? 8.677 -10.556 -30.459 1.00 95.75 819 GLU A C 1
ATOM 6334 O O . GLU A 1 819 ? 8.192 -11.326 -29.629 1.00 95.75 819 GLU A O 1
ATOM 6339 N N . VAL A 1 820 ? 8.048 -9.452 -30.847 1.00 96.38 820 VAL A N 1
ATOM 6340 C CA . VAL A 1 820 ? 6.725 -9.050 -30.364 1.00 96.38 820 VAL A CA 1
ATOM 6341 C C . VAL A 1 820 ? 5.814 -8.840 -31.561 1.00 96.38 820 VAL A C 1
ATOM 6343 O O . VAL A 1 820 ? 6.117 -8.046 -32.452 1.00 96.38 820 VAL A O 1
ATOM 6346 N N . THR A 1 821 ? 4.684 -9.542 -31.564 1.00 96.62 821 THR A N 1
ATOM 6347 C CA . THR A 1 821 ? 3.630 -9.352 -32.563 1.00 96.62 821 THR A CA 1
ATOM 6348 C C . THR A 1 821 ? 2.723 -8.215 -32.115 1.00 96.62 821 THR A C 1
ATOM 6350 O O . THR A 1 821 ? 2.255 -8.193 -30.968 1.00 96.62 821 THR A O 1
ATOM 6353 N N . LEU A 1 822 ? 2.463 -7.262 -33.010 1.00 94.12 822 LEU A N 1
ATOM 6354 C CA . LEU A 1 822 ? 1.559 -6.150 -32.730 1.00 94.12 822 LEU A CA 1
ATOM 6355 C C . LEU A 1 822 ? 0.146 -6.666 -32.387 1.00 94.12 822 LEU A C 1
ATOM 6357 O O . LEU A 1 822 ? -0.328 -7.635 -32.983 1.00 94.12 822 LEU A O 1
ATOM 6361 N N . PRO A 1 823 ? -0.572 -6.022 -31.446 1.00 88.88 823 PRO A N 1
ATOM 6362 C CA . PRO A 1 823 ? -1.923 -6.447 -31.092 1.00 88.88 823 PRO A CA 1
ATOM 6363 C C . PRO A 1 823 ? -2.863 -6.271 -32.291 1.00 88.88 823 PRO A C 1
ATOM 6365 O O . PRO A 1 823 ? -2.803 -5.241 -32.968 1.00 88.88 823 PRO A O 1
ATOM 6368 N N . LYS A 1 824 ? -3.787 -7.208 -32.539 1.00 85.25 824 LYS A N 1
ATOM 6369 C CA . LYS A 1 824 ? -4.688 -7.137 -33.711 1.00 85.25 824 LYS A CA 1
ATOM 6370 C C . LYS A 1 824 ? -5.819 -6.131 -33.485 1.00 85.25 824 LYS A C 1
ATOM 6372 O O . LYS A 1 824 ? -6.087 -5.288 -34.339 1.00 85.25 824 LYS A O 1
ATOM 6377 N N . SER A 1 825 ? -6.386 -6.086 -32.282 1.00 82.50 825 SER A N 1
ATOM 6378 C CA . SER A 1 825 ? -7.433 -5.132 -31.875 1.00 82.50 825 SER A CA 1
ATOM 6379 C C . SER A 1 825 ? -7.015 -4.229 -30.702 1.00 82.50 825 SER A C 1
ATOM 6381 O O . SER A 1 825 ? -5.902 -4.331 -30.194 1.00 82.50 825 SER A O 1
ATOM 6383 N N . GLU A 1 826 ? -7.880 -3.294 -30.293 1.00 74.25 826 GLU A N 1
ATOM 6384 C CA . GLU A 1 826 ? -7.670 -2.463 -29.090 1.00 74.25 826 GLU A CA 1
ATOM 6385 C C . GLU A 1 826 ? -7.922 -3.229 -27.779 1.00 74.25 826 GLU A C 1
ATOM 6387 O O . GLU A 1 826 ? -7.510 -2.782 -26.710 1.00 74.25 826 GLU A O 1
ATOM 6392 N N . SER A 1 827 ? -8.579 -4.388 -27.845 1.00 79.50 827 SER A N 1
ATOM 6393 C CA . SER A 1 827 ? -8.910 -5.231 -26.689 1.00 79.50 827 SER A CA 1
ATOM 6394 C C . SER A 1 827 ? -7.926 -6.381 -26.454 1.00 79.50 827 SER A C 1
ATOM 6396 O O . SER A 1 827 ? -8.035 -7.078 -25.448 1.00 79.50 827 SER A O 1
ATOM 6398 N N . GLU A 1 828 ? -6.975 -6.598 -27.363 1.00 86.44 828 GLU A N 1
ATOM 6399 C CA . GLU A 1 828 ? -5.988 -7.681 -27.280 1.00 86.44 828 GLU A CA 1
ATOM 6400 C C . GLU A 1 828 ? -4.627 -7.165 -26.808 1.00 86.44 828 GLU A C 1
ATOM 6402 O O . GLU A 1 828 ? -4.221 -6.045 -27.123 1.00 86.44 828 GLU A O 1
ATOM 6407 N N . ALA A 1 829 ? -3.916 -7.994 -26.045 1.00 89.75 829 ALA A N 1
ATOM 6408 C CA . ALA A 1 829 ? -2.519 -7.748 -25.705 1.00 89.75 829 ALA A CA 1
ATOM 6409 C C . ALA A 1 829 ? -1.609 -8.087 -26.904 1.00 89.75 829 ALA A C 1
ATOM 6411 O O . ALA A 1 829 ? -1.983 -8.934 -27.718 1.00 89.75 829 ALA A O 1
ATOM 6412 N N . PRO A 1 830 ? -0.414 -7.481 -27.014 1.00 93.12 830 PRO A N 1
ATOM 6413 C CA . PRO A 1 830 ? 0.621 -7.985 -27.913 1.00 93.12 830 PRO A CA 1
ATOM 6414 C C . PRO A 1 830 ? 1.015 -9.421 -27.548 1.00 93.12 830 PRO A C 1
ATOM 6416 O O . PRO A 1 830 ? 0.973 -9.812 -26.375 1.00 93.12 830 PRO A O 1
ATOM 6419 N N . GLU A 1 831 ? 1.444 -10.187 -28.549 1.00 94.62 831 GLU A N 1
ATOM 6420 C CA . GLU A 1 831 ? 1.958 -11.544 -28.351 1.00 94.62 831 GLU A CA 1
ATOM 6421 C C . GLU A 1 831 ? 3.485 -11.493 -28.242 1.00 94.62 831 GLU A C 1
ATOM 6423 O O . GLU A 1 831 ? 4.167 -10.995 -29.139 1.00 94.62 831 GLU A O 1
ATOM 6428 N N . TRP A 1 832 ? 4.016 -11.985 -27.122 1.00 93.00 832 TRP A N 1
ATOM 6429 C CA . TRP A 1 832 ? 5.448 -11.984 -26.829 1.00 93.00 832 TRP A CA 1
ATOM 6430 C C . TRP A 1 832 ? 6.062 -13.336 -27.191 1.00 93.00 832 TRP A C 1
ATOM 6432 O O . TRP A 1 832 ? 5.618 -14.375 -26.699 1.00 93.00 832 TRP A O 1
ATOM 6442 N N . GLY A 1 833 ? 7.090 -13.311 -28.036 1.00 91.50 833 GLY A N 1
ATOM 6443 C CA . GLY A 1 833 ? 7.938 -14.453 -28.348 1.00 91.50 833 GLY A CA 1
ATOM 6444 C C . GLY A 1 833 ? 8.934 -14.772 -27.231 1.00 91.50 833 GLY A C 1
ATOM 6445 O O . GLY A 1 833 ? 8.894 -14.210 -26.134 1.00 91.50 833 GLY A O 1
ATOM 6446 N N . LYS A 1 834 ? 9.856 -15.696 -27.517 1.00 89.50 834 LYS A N 1
ATOM 6447 C CA . LYS A 1 834 ? 10.905 -16.088 -26.569 1.00 89.50 834 LYS A CA 1
ATOM 6448 C C . LYS A 1 834 ? 11.928 -14.961 -26.393 1.00 89.50 834 LYS A C 1
ATOM 6450 O O . LYS A 1 834 ? 12.286 -14.280 -27.353 1.00 89.50 834 LYS A O 1
ATOM 6455 N N . PHE A 1 835 ? 12.438 -14.802 -25.173 1.00 88.44 835 PHE A N 1
ATOM 6456 C CA . PHE A 1 835 ? 13.556 -13.904 -24.911 1.00 88.44 835 PHE A CA 1
ATOM 6457 C C . PHE A 1 835 ? 14.883 -14.560 -25.301 1.00 88.44 835 PHE A C 1
ATOM 6459 O O . PHE A 1 835 ? 15.186 -15.693 -24.928 1.00 88.44 835 PHE A O 1
ATOM 6466 N N . HIS A 1 836 ? 15.695 -13.813 -26.037 1.00 89.06 836 HIS A N 1
ATOM 6467 C CA . HIS A 1 836 ? 17.028 -14.196 -26.466 1.00 89.06 836 HIS A CA 1
ATOM 6468 C C . HIS A 1 836 ? 18.052 -13.266 -25.827 1.00 89.06 836 HIS A C 1
ATOM 6470 O O . HIS A 1 836 ? 18.049 -12.055 -26.070 1.00 89.06 836 HIS A O 1
ATOM 6476 N N . THR A 1 837 ? 18.954 -13.838 -25.037 1.00 88.38 837 THR A N 1
ATOM 6477 C CA . THR A 1 837 ? 20.118 -13.121 -24.521 1.00 88.38 837 THR A CA 1
ATOM 6478 C C . THR A 1 837 ? 21.095 -12.832 -25.646 1.00 88.38 837 THR A C 1
ATOM 6480 O O . THR A 1 837 ? 21.548 -13.739 -26.339 1.00 88.38 837 THR A O 1
ATOM 6483 N N . ARG A 1 838 ? 21.425 -11.554 -25.831 1.00 86.31 838 ARG A N 1
ATOM 6484 C CA . ARG A 1 838 ? 22.375 -11.086 -26.851 1.00 86.31 838 ARG A CA 1
ATOM 6485 C C . ARG A 1 838 ? 23.701 -10.635 -26.257 1.00 86.31 838 ARG A C 1
ATOM 6487 O O . ARG A 1 838 ? 24.725 -10.689 -26.936 1.00 86.31 838 ARG A O 1
ATOM 6494 N N . LEU A 1 839 ? 23.696 -10.205 -24.999 1.00 81.69 839 LEU A N 1
ATOM 6495 C CA . LEU A 1 839 ? 24.902 -9.801 -24.289 1.00 81.69 839 LEU A CA 1
ATOM 6496 C C . LEU A 1 839 ? 24.775 -10.100 -22.806 1.00 81.69 839 LEU A C 1
ATOM 6498 O O . LEU A 1 839 ? 23.821 -9.650 -22.179 1.00 81.69 839 LEU A O 1
ATOM 6502 N N . ASP A 1 840 ? 25.786 -10.761 -22.256 1.00 74.56 840 ASP A N 1
ATOM 6503 C CA . ASP A 1 840 ? 26.025 -10.804 -20.819 1.00 74.56 840 ASP A CA 1
ATOM 6504 C C . ASP A 1 840 ? 27.108 -9.756 -20.501 1.00 74.56 840 ASP A C 1
ATOM 6506 O O . ASP A 1 840 ? 28.167 -9.712 -21.141 1.00 74.56 840 ASP A O 1
ATOM 6510 N N . TRP A 1 841 ? 26.830 -8.855 -19.564 1.00 67.12 841 TRP A N 1
ATOM 6511 C CA . TRP A 1 841 ? 27.656 -7.694 -19.246 1.00 67.12 841 TRP A CA 1
ATOM 6512 C C . TRP A 1 841 ? 27.999 -7.660 -17.760 1.00 67.12 841 TRP A C 1
ATOM 6514 O O . TRP A 1 841 ? 27.110 -7.710 -16.918 1.00 67.12 841 TRP A O 1
ATOM 6524 N N . ILE A 1 842 ? 29.301 -7.540 -17.476 1.00 62.53 842 ILE A N 1
ATOM 6525 C CA . ILE A 1 842 ? 29.911 -7.439 -16.144 1.00 62.53 842 ILE A CA 1
ATOM 6526 C C . ILE A 1 842 ? 29.324 -8.455 -15.158 1.00 62.53 842 ILE A C 1
ATOM 6528 O O . ILE A 1 842 ? 28.348 -8.191 -14.475 1.00 62.53 842 ILE A O 1
ATOM 6532 N N . ASP A 1 843 ? 29.961 -9.616 -15.066 1.00 62.03 843 ASP A N 1
ATOM 6533 C CA . ASP A 1 843 ? 29.727 -10.555 -13.972 1.00 62.03 843 ASP A CA 1
ATOM 6534 C C . ASP A 1 843 ? 30.841 -10.330 -12.945 1.00 62.03 843 ASP A C 1
ATOM 6536 O O . ASP A 1 843 ? 31.921 -10.926 -13.048 1.00 62.03 843 ASP A O 1
ATOM 6540 N N . VAL A 1 844 ? 30.618 -9.392 -12.011 1.00 54.34 844 VAL A N 1
ATOM 6541 C CA . VAL A 1 844 ? 31.603 -9.052 -10.964 1.00 54.34 844 VAL A CA 1
ATOM 6542 C C . VAL A 1 844 ? 31.914 -10.283 -10.109 1.00 54.34 844 VAL A C 1
ATOM 6544 O O . VAL A 1 844 ? 33.077 -10.520 -9.784 1.00 54.34 844 VAL A O 1
ATOM 6547 N N . GLY A 1 845 ? 30.902 -11.112 -9.823 1.00 51.97 845 GLY A N 1
ATOM 6548 C CA . GLY A 1 845 ? 31.055 -12.364 -9.077 1.00 51.97 845 GLY A CA 1
ATOM 6549 C C . GLY A 1 845 ? 32.002 -13.362 -9.756 1.00 51.97 845 GLY A C 1
ATOM 6550 O O . GLY A 1 845 ? 32.695 -14.112 -9.070 1.00 51.97 845 GLY A O 1
ATOM 6551 N N . CYS A 1 846 ? 32.105 -13.317 -11.089 1.00 51.69 846 CYS A N 1
ATOM 6552 C CA . CYS A 1 846 ? 33.047 -14.111 -11.883 1.00 51.69 846 CYS A CA 1
ATOM 6553 C C . CYS A 1 846 ? 34.285 -13.331 -12.381 1.00 51.69 846 CYS A C 1
ATOM 6555 O O . CYS A 1 846 ? 35.039 -13.857 -13.203 1.00 51.69 846 CYS A O 1
ATOM 6557 N N . GLY A 1 847 ? 34.507 -12.088 -11.937 1.00 48.81 847 GLY A N 1
ATOM 6558 C CA . GLY A 1 847 ? 35.675 -11.274 -12.306 1.00 48.81 847 GLY A CA 1
ATOM 6559 C C . GLY A 1 847 ? 35.704 -10.777 -13.761 1.00 48.81 847 GLY A C 1
ATOM 6560 O O . GLY A 1 847 ? 36.771 -10.420 -14.265 1.00 48.81 847 GLY A O 1
ATOM 6561 N N . LYS A 1 848 ? 34.565 -10.757 -14.466 1.00 53.91 848 LYS A N 1
ATOM 6562 C CA . LYS A 1 848 ? 34.483 -10.310 -15.868 1.00 53.91 848 LYS A CA 1
ATOM 6563 C C . LYS A 1 848 ? 34.135 -8.825 -15.933 1.00 53.91 848 LYS A C 1
ATOM 6565 O O . LYS A 1 848 ? 33.030 -8.440 -15.578 1.00 53.91 848 LYS A O 1
ATOM 6570 N N . LEU A 1 849 ? 35.055 -8.002 -16.439 1.00 52.94 849 LEU A N 1
ATOM 6571 C CA . LEU A 1 849 ? 34.871 -6.547 -16.596 1.00 52.94 849 LEU A CA 1
ATOM 6572 C C . LEU A 1 849 ? 34.619 -6.106 -18.049 1.00 52.94 849 LEU A C 1
ATOM 6574 O O . LEU A 1 849 ? 34.472 -4.915 -18.317 1.00 52.94 849 LEU A O 1
ATOM 6578 N N . THR A 1 850 ? 34.570 -7.044 -18.999 1.00 54.59 850 THR A N 1
ATOM 6579 C CA . THR A 1 850 ? 34.368 -6.756 -20.425 1.00 54.59 850 THR A CA 1
ATOM 6580 C C . THR A 1 850 ? 33.133 -7.472 -20.985 1.00 54.59 850 THR A C 1
ATOM 6582 O O . THR A 1 850 ? 32.881 -8.622 -20.620 1.00 54.59 850 THR A O 1
ATOM 6585 N N . PRO A 1 851 ? 32.355 -6.823 -21.880 1.00 59.16 851 PRO A N 1
ATOM 6586 C CA . PRO A 1 851 ? 31.285 -7.480 -22.631 1.00 59.16 851 PRO A CA 1
ATOM 6587 C C . PRO A 1 851 ? 31.799 -8.726 -23.351 1.00 59.16 851 PRO A C 1
ATOM 6589 O O . PRO A 1 851 ? 32.714 -8.625 -24.167 1.00 59.16 851 PRO A O 1
ATOM 6592 N N . THR A 1 852 ? 31.169 -9.878 -23.126 1.00 56.34 852 THR A N 1
ATOM 6593 C CA . THR A 1 852 ? 31.344 -11.052 -23.990 1.00 56.34 852 THR A CA 1
ATOM 6594 C C . THR A 1 852 ? 30.047 -11.289 -24.738 1.00 56.34 852 THR A C 1
ATOM 6596 O O . THR A 1 852 ? 29.038 -11.661 -24.139 1.00 56.34 852 THR A O 1
ATOM 6599 N N . GLN A 1 853 ? 30.059 -11.043 -26.047 1.00 55.34 853 GLN A N 1
ATOM 6600 C CA . GLN A 1 853 ? 28.935 -11.395 -26.906 1.00 55.34 853 GLN A CA 1
ATOM 6601 C C . GLN A 1 853 ? 28.762 -12.918 -26.874 1.00 55.34 853 GLN A C 1
ATOM 6603 O O . GLN A 1 853 ? 29.733 -13.647 -27.090 1.00 55.34 853 GLN A O 1
ATOM 6608 N N . ARG A 1 854 ? 27.549 -13.401 -26.584 1.00 54.22 854 ARG A N 1
ATOM 6609 C CA . ARG A 1 854 ? 27.241 -14.822 -26.766 1.00 54.22 854 ARG A CA 1
ATOM 6610 C C . ARG A 1 854 ? 27.141 -15.104 -28.257 1.00 54.22 854 ARG A C 1
ATOM 6612 O O . ARG A 1 854 ? 26.453 -14.385 -28.979 1.00 54.22 854 ARG A O 1
ATOM 6619 N N . VAL A 1 855 ? 27.855 -16.132 -28.697 1.00 45.06 855 VAL A N 1
ATOM 6620 C CA . VAL A 1 855 ? 27.768 -16.666 -30.056 1.00 45.06 855 VAL A CA 1
ATOM 6621 C C . VAL A 1 855 ? 26.818 -17.860 -29.991 1.00 45.06 855 VAL A C 1
ATOM 6623 O O . VAL A 1 855 ? 27.257 -18.995 -30.123 1.00 45.06 855 VAL A O 1
ATOM 6626 N N . ASP A 1 856 ? 25.544 -17.586 -29.703 1.00 41.22 856 ASP A N 1
ATOM 6627 C CA . ASP A 1 856 ? 24.479 -18.596 -29.676 1.00 41.22 856 ASP A CA 1
ATOM 6628 C C . ASP A 1 856 ? 23.395 -18.232 -30.702 1.00 41.22 856 ASP A C 1
ATOM 6630 O O . ASP A 1 856 ? 22.822 -17.114 -30.602 1.00 41.22 856 ASP A O 1
#

InterPro domains:
  IPR002227 Tyrosinase copper-binding domain [PF00264] (303-555)
  IPR002227 Tyrosinase copper-binding domain [PR00092] (336-353)
  IPR002227 Tyrosinase copper-binding domain [PR00092] (386-391)
  IPR002227 Tyrosinase copper-binding domain [PR00092] (513-524)
  IPR002227 Tyrosinase copper-binding domain [PR00092] (536-554)
  IPR002227 Tyrosinase copper-binding domain [PS00497] (336-353)
  IPR002347 Short-chain dehydrogenase/reductase SDR [PF00106] (7-124)
  IPR008922 Di-copper centre-containing domain superfamily [G3DSA:1.10.1280.10] (256-639)
  I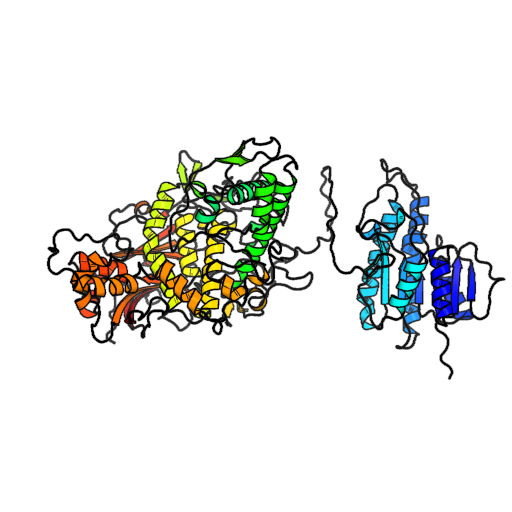PR008922 Di-copper centre-containing domain superfamily [SSF48056] (264-616)
  IPR036291 NAD(P)-binding domain superfamily [SSF51735] (7-178)
  IPR041640 Tyrosinase, C-terminal [PF18132] (696-815)
  IPR050316 Tyrosinase and Hemocyanin [PTHR11474] (248-664)

pLDDT: mean 89.39, std 14.07, range [25.25, 98.94]